Protein AF-0000000075947159 (afdb_homodimer)

Solvent-accessible surface area (backbone atoms only — not comparable to full-atom values): 53975 Å² total; per-residue (Å²): 140,86,88,67,84,92,82,91,88,86,94,86,89,64,84,73,87,67,88,76,86,70,82,74,76,78,74,78,72,77,77,72,77,66,76,78,73,76,63,80,34,76,29,69,32,70,60,81,75,77,79,78,68,81,75,80,71,87,70,80,75,82,71,74,78,73,67,73,75,80,67,85,79,64,81,79,73,76,77,74,75,71,73,78,68,73,74,69,78,72,72,75,72,84,66,76,71,55,74,65,56,55,44,50,49,50,48,51,49,48,50,51,53,48,30,43,35,58,30,13,78,25,42,65,22,63,48,79,30,49,56,48,14,36,27,48,26,49,50,52,53,50,50,47,45,70,59,48,62,81,62,78,64,87,40,46,69,52,65,68,45,50,50,50,52,52,56,52,47,50,58,64,52,48,38,55,78,57,22,34,38,77,42,87,34,79,41,71,41,94,83,68,49,72,42,83,37,79,38,77,41,64,31,65,68,56,63,57,46,49,61,53,49,53,49,50,51,51,52,50,52,49,57,32,51,66,38,72,85,61,80,52,50,72,43,63,64,83,65,76,52,82,73,40,61,64,49,50,49,42,49,63,55,38,41,34,37,85,54,40,70,84,50,58,42,66,42,58,44,83,84,24,61,53,70,68,58,49,53,52,49,50,51,51,33,51,52,29,47,50,47,20,53,51,25,43,50,51,25,51,53,47,56,68,69,47,65,78,45,65,70,58,66,69,66,51,63,96,42,34,52,74,42,49,31,68,70,56,38,52,56,61,65,43,90,59,92,70,48,52,66,63,53,54,65,69,65,65,71,85,43,68,66,53,47,43,52,48,47,39,21,37,53,52,19,30,54,41,22,48,52,50,24,54,50,30,67,63,51,69,57,72,74,64,26,54,62,24,42,56,48,19,51,47,24,47,48,47,25,51,52,38,50,50,34,48,52,52,50,46,66,74,38,74,82,55,69,80,39,64,66,54,47,41,24,53,69,68,38,42,28,36,56,57,24,49,51,33,40,54,23,46,52,49,22,50,51,23,48,50,52,31,53,52,48,49,49,45,51,50,49,28,54,52,42,59,72,105,149,98,91,89,85,81,87,90,91,84,90,79,93,80,89,87,84,78,92,85,87,76,85,73,76,77,75,79,70,82,72,75,77,69,76,77,73,77,66,80,36,77,33,72,33,69,57,82,75,78,80,79,70,79,74,78,70,86,67,80,75,81,71,75,76,74,65,74,76,80,64,84,80,66,83,80,74,77,78,74,73,71,73,78,69,72,73,67,77,70,72,75,71,84,65,77,72,53,74,65,56,55,45,51,48,50,47,51,50,48,49,51,53,51,30,44,36,57,31,12,78,25,43,66,21,65,50,80,32,50,55,47,16,36,26,49,25,49,50,52,53,50,50,47,44,70,59,49,61,81,63,78,62,87,41,46,70,54,66,70,47,49,50,49,52,52,54,52,46,51,58,65,53,48,39,54,78,59,23,34,39,78,43,86,34,78,41,72,41,93,85,69,50,71,41,82,37,79,38,78,42,65,30,65,70,56,64,58,47,48,61,52,49,51,49,49,51,51,51,52,52,50,58,32,51,66,37,71,85,61,80,52,51,71,43,63,64,83,64,73,50,83,73,41,61,64,46,51,50,42,50,62,56,39,39,35,39,85,58,40,70,85,49,59,42,65,43,59,46,82,83,24,60,53,69,68,58,48,52,51,49,51,50,52,32,51,52,29,46,53,47,20,52,51,25,44,51,53,26,52,52,47,56,68,69,47,64,78,44,65,70,58,64,70,66,50,61,96,43,35,51,74,42,50,30,68,70,56,39,51,57,62,65,43,87,59,91,70,47,54,65,60,51,54,65,69,64,67,70,85,42,68,66,52,48,44,52,50,46,40,22,38,53,52,17,31,53,41,22,48,53,50,23,54,50,31,69,64,52,70,58,72,74,63,25,54,62,23,42,58,47,19,50,47,23,48,49,46,24,52,53,37,50,50,33,46,53,52,48,46,66,76,39,74,80,55,66,79,40,65,65,56,45,41,25,53,70,68,38,46,27,37,58,58,25,48,51,35,39,53,23,47,54,48,22,51,51,24,47,50,53,31,52,53,46,49,50,43,52,50,48,29,54,53,42,59,72,105

Organism: Cocos nucifera (NCBI:txid13894)

Sequence (936 aa):
MDISLVCDENSEMNYPLSSEDQLERSNTDTGYSTPGGHSLDYSCTISEVSCYSEPSILDEPLALPFGLPISKLVGRASPVITKLRMKQHVDLLDEKLGNDDVANSELEMMKEKFSKLLLGEDMSGSGKGVCSAVAISNAITNLYATVFGRCHKLEPIPPEKKSMWRREMDCLLSVCDYIVEFFPSFQNLPDGTTLEVMASRPRLDIYINLPALEKLDAMLLEILDSFQNTEFWYVDDGKQSSIACTSRSFRQVIHRNDEKWWLPVPCVPVSGLPERSWKELKQKRECANQIHKAAMAINSAILAEMEVPESYLAALAKSGRASVGDSIYRHMSTSNKFSPDYLLDGLDITSEHEALEIADRVEAAIYVWQRKASMSNSKSSWDVVKDLMADGDKYHMLASRAESLLLCLKQRYPELSQTTLDTGKIQYNKDVGQAILESYSRVLEGLAFNIVAWIDDVLFVDGFVKRRMDISLVCDENSEMNYPLSSEDQLERSNTDTGYSTPGGHSLDYSCTISEVSCYSEPSILDEPLALPFGLPISKLVGRASPVITKLRMKQHVDLLDEKLGNDDVANSELEMMKEKFSKLLLGEDMSGSGKGVCSAVAISNAITNLYATVFGRCHKLEPIPPEKKSMWRREMDCLLSVCDYIVEFFPSFQNLPDGTTLEVMASRPRLDIYINLPALEKLDAMLLEILDSFQNTEFWYVDDGKQSSIACTSRSFRQVIHRNDEKWWLPVPCVPVSGLPERSWKELKQKRECANQIHKAAMAINSAILAEMEVPESYLAALAKSGRASVGDSIYRHMSTSNKFSPDYLLDGLDITSEHEALEIADRVEAAIYVWQRKASMSNSKSSWDVVKDLMADGDKYHMLASRAESLLLCLKQRYPELSQTTLDTGKIQYNKDVGQAILESYSRVLEGLAFNIVAWIDDVLFVDGFVKRR

Foldseek 3Di:
DDPDDDDDDDDDPPPPPDDDDDPPPPPPPPCPPPPPPLPQQQQQLPQPPDCPPDPPCPDDDPCPVPPPPPPPPPDPPPPPVPPPPPPPPPDDPVVPPDPVVVVVVLVVVLVVLVVCLVCQVPPVSPNPHAFNLLSLLVVLVVLLCVQCVPPQALAAGDPVSVVSNVSVLCSSCVVQVPAWDWDWDWDQDPVRDTDTDIDIDRDDLCVPQVVVLVVLVVLLNVLSHVCHDAQKDWDQQVPPDPVNVLQVVLCVSSSRDPSNSRGTAIDHDLQFDDPVRLVVLVVSLVVLVVSLVVLVVSLVVLLVVFDFDPVLVVPFDLALCVLQDDLVCCLQQDPDDRDLVVSVVVVPDDDLVSLQSNLQSLVSSLVNLVVLLVVLCPPPDDPSNVVSVVSSVSSVSSSVSSVVNNVVSCVVPVVRDDHPRSVNSQRPGNDNSSSSSNSSSVSSSVSSVSSSSNSVSSVVSSVVSNVD/DDDDDDDYDDDDDDDDDDDDDDPPPPPPCPCPPPPDPLPQQQQQLPFPPDCPPDPPPPPDDPPPVPVPPPPDPDDDDDCPVPPPPPPPPPDDPVVPPDPVVVVVVLVVVLVVLVVCLVCQVPPVSPNPHAFNLLSLLVVLVVLLCVQCVPPQALAAGDPVSVVSNVSVLCSSCVVQVPAWDWDWDWDQDPVRDTDTDIDIDRDDLCVPQVVVLVVLVVLLNVLSHVCHDAQKDWDQQVPPDPVNVLQVVLCVNSSRDPSPSRGTAIDHDLQFDPPVRLVVLVVSLVVLVVSLVVLVVSLVVLLVVFDFDPVLVVPFDLALCVLQDDLVCVLQQDPDDRDLVVSVVVVPQDDLVSLQSNLQSLVSNLVNLQVLLVVLCPPPDDPSNVVSVVSSVSSVSSSVSSVVNNVVSCVVPVVRDDHPRSVNSQRPGNDNSSSSSNSSSVSSSVSSVSSSSNSVSSVVNSVVSNVD

Nearest PDB structures (foldseek):
  2wbl-assembly1_B  TM=9.358E-01  e=1.150E-28  Arabidopsis thaliana
  2nty-assembly1_B  TM=9.091E-01  e=3.898E-29  Arabidopsis thaliana
  2wbl-assembly1_A  TM=9.259E-01  e=1.726E-28  Arabidopsis thaliana
  2nty-assembly1_A  TM=9.087E-01  e=8.369E-28  Arabidopsis thaliana
  2ntx-assembly1_A  TM=9.525E-01  e=5.057E-25  Arabidopsis thaliana

Radius of gyration: 38.76 Å; Cα contacts (8 Å, |Δi|>4): 944; chains: 2; bounding box: 112×112×111 Å

Secondary structure (DSSP, 8-state):
-------------------------------------------------------------------------------------------SGGGSS-HHHHHHHHHHHHHHHHHHHHHTT-TT-SS-S--HHHHHHHHHHHHHHHHHTT--SS-PPPHHHHHHHHHHHHHHHGGGGG-EEEEEEEEE-TTS-EEEEEEEEE-HHHHHHHHHHHHHHHHHHHHHHT-SS-S-EEE-TTS--TTHHHHHHHHHHTT--GGGTTS-EEE--TT---HHHHHHHHHHHHHHHHHHHHHHHHHHHHHHHSPPPHHHHHHS-S-HHHHH-HHHHHHHHSSS---HHHHHHHTT--SHHHHHHHHHHHHHHHHHHHHHHHHHHH---HHHHHHHHHHHHHHHHHHHHHHHHHHHHHHH-TTPPPPHHHHHHHHT---HHHHHHHHHHHHHHHHHHHHHHHHHHHHHHHHHHHH-/-------------------------------------------------------------------------------------------SGGGSS-HHHHHHHHHHHHHHHHHHHHHTT-TT-SS-S--HHHHHHHHHHHHHHHHHTT--SS-PPPHHHHHHHHHHHHHHHGGGGG-EEEEEEEEE-TTS-EEEEEEEEE-HHHHHHHHHHHHHHHHHHHHHHT-SS-S-EEE-TTS--TTHHHHHHHHHHTT--GGGTTS-EEE--TT---HHHHHHHHHHHHHHHHHHHHHHHHHHHHHHHSPPPHHHHHHS-S-HHHHH-HHHHHHHHSSS---HHHHHHHTT--SHHHHHHHHHHHHHHHHHHHHHHHHHHH---HHHHHHHHHHHHHHHHHHHHHHHHHHHHHHH-TTPPPPHHHHHHHHT---HHHHHHHHHHHHHHHHHHHHHHHHHHHHHHHHHHHH-

pLDDT: mean 72.02, std 29.4, range [15.7, 98.56]

Structure (mmCIF, N/CA/C/O backbone):
data_AF-0000000075947159-model_v1
#
loop_
_entity.id
_entity.type
_entity.pdbx_description
1 polymer 'Rop guanine nucleotide exchange factor 2'
#
loop_
_atom_site.group_PDB
_atom_site.id
_atom_site.type_symbol
_atom_site.label_atom_id
_atom_site.label_alt_id
_atom_site.label_comp_id
_atom_site.label_asym_id
_atom_site.label_entity_id
_atom_site.label_seq_id
_atom_site.pdbx_PDB_ins_code
_atom_site.Cartn_x
_atom_site.Cartn_y
_atom_site.Cartn_z
_atom_site.occupancy
_atom_site.B_iso_or_equiv
_atom_site.auth_seq_id
_atom_site.auth_comp_id
_atom_site.auth_asym_id
_atom_site.auth_atom_id
_atom_site.pdbx_PDB_model_num
ATOM 1 N N . MET A 1 1 ? 67.5 6.781 -67.312 1 17.86 1 MET A N 1
ATOM 2 C CA . MET A 1 1 ? 67.188 8.195 -67.438 1 17.86 1 MET A CA 1
ATOM 3 C C . MET A 1 1 ? 66.188 8.664 -66.375 1 17.86 1 MET A C 1
ATOM 5 O O . MET A 1 1 ? 65.5 7.852 -65.75 1 17.86 1 MET A O 1
ATOM 9 N N . ASP A 1 2 ? 65.75 9.969 -66.5 1 19.14 2 ASP A N 1
ATOM 10 C CA . ASP A 1 2 ? 65.25 11.164 -65.812 1 19.14 2 ASP A CA 1
ATOM 11 C C . ASP A 1 2 ? 63.906 10.914 -65.188 1 19.14 2 ASP A C 1
ATOM 13 O O . ASP A 1 2 ? 63.062 10.195 -65.75 1 19.14 2 ASP A O 1
ATOM 17 N N . ILE A 1 3 ? 63.75 11.281 -63.812 1 21.66 3 ILE A N 1
ATOM 18 C CA . ILE A 1 3 ? 63.062 11.477 -62.531 1 21.66 3 ILE A CA 1
ATOM 19 C C . ILE A 1 3 ? 61.812 12.305 -62.75 1 21.66 3 ILE A C 1
ATOM 21 O O . ILE A 1 3 ? 61.094 12.602 -61.781 1 21.66 3 ILE A O 1
ATOM 25 N N . SER A 1 4 ? 61.75 12.781 -63.906 1 16.45 4 SER A N 1
ATOM 26 C CA . SER A 1 4 ? 61.25 14.156 -63.875 1 16.45 4 SER A CA 1
ATOM 27 C C . SER A 1 4 ? 59.812 14.219 -63.312 1 16.45 4 SER A C 1
ATOM 29 O O . SER A 1 4 ? 59.531 15 -62.406 1 16.45 4 SER A O 1
ATOM 31 N N . LEU A 1 5 ? 58.844 14.422 -64.062 1 16.52 5 LEU A N 1
ATOM 32 C CA . LEU A 1 5 ? 58.219 15.727 -64.188 1 16.52 5 LEU A CA 1
ATOM 33 C C . LEU A 1 5 ? 57.031 15.867 -63.281 1 16.52 5 LEU A C 1
ATOM 35 O O . LEU A 1 5 ? 56.531 14.875 -62.75 1 16.52 5 LEU A O 1
ATOM 39 N N . VAL A 1 6 ? 55.781 16.281 -63.781 1 17.81 6 VAL A N 1
ATOM 40 C CA . VAL A 1 6 ? 55.188 17.609 -63.812 1 17.81 6 VAL A CA 1
ATOM 41 C C . VAL A 1 6 ? 54.062 17.703 -62.75 1 17.81 6 VAL A C 1
ATOM 43 O O . VAL A 1 6 ? 53.562 16.672 -62.281 1 17.81 6 VAL A O 1
ATOM 46 N N . CYS A 1 7 ? 53.094 18.75 -62.812 1 16.53 7 CYS A N 1
ATOM 47 C CA . CYS A 1 7 ? 52.625 20.031 -62.312 1 16.53 7 CYS A CA 1
ATOM 48 C C . CYS A 1 7 ? 51.281 19.891 -61.656 1 16.53 7 CYS A C 1
ATOM 50 O O . CYS A 1 7 ? 51.031 20.438 -60.562 1 16.53 7 CYS A O 1
ATOM 52 N N . ASP A 1 8 ? 50.094 19.594 -62.375 1 17.22 8 ASP A N 1
ATOM 53 C CA . ASP A 1 8 ? 49.156 20.688 -62.531 1 17.22 8 ASP A CA 1
ATOM 54 C C . ASP A 1 8 ? 48.219 20.797 -61.312 1 17.22 8 ASP A C 1
ATOM 56 O O . ASP A 1 8 ? 48.031 19.812 -60.594 1 17.22 8 ASP A O 1
ATOM 60 N N . GLU A 1 9 ? 47.188 21.812 -61.281 1 17.64 9 GLU A N 1
ATOM 61 C CA . GLU A 1 9 ? 46.594 23 -60.656 1 17.64 9 GLU A CA 1
ATOM 62 C C . GLU A 1 9 ? 45.406 22.625 -59.75 1 17.64 9 GLU A C 1
ATOM 64 O O . GLU A 1 9 ? 45.438 22.875 -58.562 1 17.64 9 GLU A O 1
ATOM 69 N N . ASN A 1 10 ? 44.094 23.203 -60.062 1 16.64 10 ASN A N 1
ATOM 70 C CA . ASN A 1 10 ? 43.344 24.312 -59.5 1 16.64 10 ASN A CA 1
ATOM 71 C C . ASN A 1 10 ? 42.188 23.828 -58.625 1 16.64 10 ASN A C 1
ATOM 73 O O . ASN A 1 10 ? 42.031 24.281 -57.469 1 16.64 10 ASN A O 1
ATOM 77 N N . SER A 1 11 ? 40.875 23.391 -59.188 1 17.88 11 SER A N 1
ATOM 78 C CA . SER A 1 11 ? 39.656 24.203 -59.219 1 17.88 11 SER A CA 1
ATOM 79 C C . SER A 1 11 ? 38.812 23.922 -57.969 1 17.88 11 SER A C 1
ATOM 81 O O . SER A 1 11 ? 38.969 22.891 -57.312 1 17.88 11 SER A O 1
ATOM 83 N N . GLU A 1 12 ? 37.438 24.531 -57.938 1 19.19 12 GLU A N 1
ATOM 84 C CA . GLU A 1 12 ? 36.438 25.422 -57.344 1 19.19 12 GLU A CA 1
ATOM 85 C C . GLU A 1 12 ? 35.406 24.656 -56.5 1 19.19 12 GLU A C 1
ATOM 87 O O . GLU A 1 12 ? 34.844 23.672 -56.969 1 19.19 12 GLU A O 1
ATOM 92 N N . MET A 1 13 ? 35.344 24.734 -55.094 1 20.48 13 MET A N 1
ATOM 93 C CA . MET A 1 13 ? 34.875 24.359 -53.781 1 20.48 13 MET A CA 1
ATOM 94 C C . MET A 1 13 ? 33.375 24.672 -53.625 1 20.48 13 MET A C 1
ATOM 96 O O . MET A 1 13 ? 32.812 24.547 -52.531 1 20.48 13 MET A O 1
ATOM 100 N N . ASN A 1 14 ? 32.656 25.266 -54.719 1 18.12 14 ASN A N 1
ATOM 101 C CA . ASN A 1 14 ? 31.641 26.281 -54.438 1 18.12 14 ASN A CA 1
ATOM 102 C C . ASN A 1 14 ? 30.344 25.656 -53.906 1 18.12 14 ASN A C 1
ATOM 104 O O . ASN A 1 14 ? 29.312 26.312 -53.844 1 18.12 14 ASN A O 1
ATOM 108 N N . TYR A 1 15 ? 30.125 24.359 -53.844 1 19.3 15 TYR A N 1
ATOM 109 C CA . TYR A 1 15 ? 28.688 24.156 -54.062 1 19.3 15 TYR A CA 1
ATOM 110 C C . TYR A 1 15 ? 27.875 24.844 -52.969 1 19.3 15 TYR A C 1
ATOM 112 O O . TYR A 1 15 ? 28.078 24.609 -51.781 1 19.3 15 TYR A O 1
ATOM 120 N N . PRO A 1 16 ? 27.281 26.016 -53.312 1 19.91 16 PRO A N 1
ATOM 121 C CA . PRO A 1 16 ? 26.5 27.031 -52.594 1 19.91 16 PRO A CA 1
ATOM 122 C C . PRO A 1 16 ? 25.219 26.484 -51.969 1 19.91 16 PRO A C 1
ATOM 124 O O . PRO A 1 16 ? 24.359 25.984 -52.719 1 19.91 16 PRO A O 1
ATOM 127 N N . 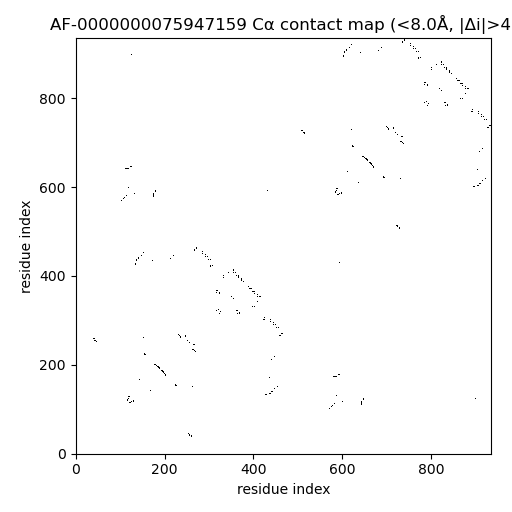LEU A 1 17 ? 25.312 25.75 -50.906 1 20.27 17 LEU A N 1
ATOM 128 C CA . LEU A 1 17 ? 24.219 25.109 -50.156 1 20.27 17 LEU A CA 1
ATOM 129 C C . LEU A 1 17 ? 23.094 26.094 -49.906 1 20.27 17 LEU A C 1
ATOM 131 O O . LEU A 1 17 ? 23.219 26.938 -49 1 20.27 17 LEU A O 1
ATOM 135 N N . SER A 1 18 ? 22.5 26.641 -50.906 1 16.52 18 SER A N 1
ATOM 136 C CA . SER A 1 18 ? 21.609 27.797 -50.969 1 16.52 18 SER A CA 1
ATOM 137 C C . SER A 1 18 ? 20.438 27.672 -50 1 16.52 18 SER A C 1
ATOM 139 O O . SER A 1 18 ? 20.141 28.594 -49.25 1 16.52 18 SER A O 1
ATOM 141 N N . SER A 1 19 ? 19.438 26.969 -50.438 1 18.06 19 SER A N 1
ATOM 142 C CA . SER A 1 19 ? 18.141 27.609 -50.688 1 18.06 19 SER A CA 1
ATOM 143 C C . SER A 1 19 ? 17.391 27.828 -49.375 1 18.06 19 SER A C 1
ATOM 145 O O . SER A 1 19 ? 17.547 27.062 -48.438 1 18.06 19 SER A O 1
ATOM 147 N N . GLU A 1 20 ? 16.453 28.891 -49.281 1 17.84 20 GLU A N 1
ATOM 148 C CA . GLU A 1 20 ? 15.805 30 -48.594 1 17.84 20 GLU A CA 1
ATOM 149 C C . GLU A 1 20 ? 14.617 29.516 -47.75 1 17.84 20 GLU A C 1
ATOM 151 O O . GLU A 1 20 ? 14.273 30.141 -46.75 1 17.84 20 GLU A O 1
ATOM 156 N N . ASP A 1 21 ? 13.75 28.641 -48.281 1 18.5 21 ASP A N 1
ATOM 157 C CA . ASP A 1 21 ? 12.344 29.047 -48.219 1 18.5 21 ASP A CA 1
ATOM 158 C C . ASP A 1 21 ? 11.859 29.016 -46.75 1 18.5 21 ASP A C 1
ATOM 160 O O . ASP A 1 21 ? 12.258 28.156 -45.969 1 18.5 21 ASP A O 1
ATOM 164 N N . GLN A 1 22 ? 11.094 30.047 -46.219 1 18.7 22 GLN A N 1
ATOM 165 C CA . GLN A 1 22 ? 10.586 30.891 -45.156 1 18.7 22 GLN A CA 1
ATOM 166 C C . GLN A 1 22 ? 9.492 30.156 -44.375 1 18.7 22 GLN A C 1
ATOM 168 O O . GLN A 1 22 ? 8.836 30.766 -43.5 1 18.7 22 GLN A O 1
ATOM 173 N N . LEU A 1 23 ? 9.094 28.938 -44.781 1 17.73 23 LEU A N 1
ATOM 174 C CA . LEU A 1 23 ? 7.699 28.703 -44.406 1 17.73 23 LEU A CA 1
ATOM 175 C C . LEU A 1 23 ? 7.461 28.953 -42.938 1 17.73 23 LEU A C 1
ATOM 177 O O . LEU A 1 23 ? 8.195 28.438 -42.094 1 17.73 23 LEU A O 1
ATOM 181 N N . GLU A 1 24 ? 6.664 29.953 -42.562 1 17.95 24 GLU A N 1
ATOM 182 C CA . GLU A 1 24 ? 6.113 30.719 -41.469 1 17.95 24 GLU A CA 1
ATOM 183 C C . GLU A 1 24 ? 5.379 29.812 -40.469 1 17.95 24 GLU A C 1
ATOM 185 O O . GLU A 1 24 ? 4.285 29.328 -40.75 1 17.95 24 GLU A O 1
ATOM 190 N N . ARG A 1 25 ? 5.898 28.75 -40.031 1 17.48 25 ARG A N 1
ATOM 191 C CA . ARG A 1 25 ? 5.16 27.797 -39.219 1 17.48 25 ARG A CA 1
ATOM 192 C C . ARG A 1 25 ? 4.512 28.484 -38.031 1 17.48 25 ARG A C 1
ATOM 194 O O . ARG A 1 25 ? 5.207 29.031 -37.156 1 17.48 25 ARG A O 1
ATOM 201 N N . SER A 1 26 ? 3.324 28.984 -38.25 1 17.83 26 SER A N 1
ATOM 202 C CA . SER A 1 26 ? 2.449 29.75 -37.344 1 17.83 26 SER A CA 1
ATOM 203 C C . SER A 1 26 ? 2.277 29.031 -36.031 1 17.83 26 SER A C 1
ATOM 205 O O . SER A 1 26 ? 1.959 27.844 -35.969 1 17.83 26 SER A O 1
ATOM 207 N N . ASN A 1 27 ? 3.016 29.406 -35 1 18.22 27 ASN A N 1
ATOM 208 C CA . ASN A 1 27 ? 3.248 29.109 -33.594 1 18.22 27 ASN A CA 1
ATOM 209 C C . ASN A 1 27 ? 1.952 29.172 -32.781 1 18.22 27 ASN A C 1
ATOM 211 O O . ASN A 1 27 ? 1.788 30.031 -31.906 1 18.22 27 ASN A O 1
ATOM 215 N N . THR A 1 28 ? 0.863 28.625 -33.406 1 18.84 28 THR A N 1
ATOM 216 C CA . THR A 1 28 ? -0.414 28.953 -32.781 1 18.84 28 THR A CA 1
ATOM 217 C C . THR A 1 28 ? -0.36 28.672 -31.281 1 18.84 28 THR A C 1
ATOM 219 O O . THR A 1 28 ? 0.073 27.594 -30.859 1 18.84 28 THR A O 1
ATOM 222 N N . ASP A 1 29 ? -0.459 29.688 -30.422 1 19.17 29 ASP A N 1
ATOM 223 C CA . ASP A 1 29 ? -0.35 30.109 -29.031 1 19.17 29 ASP A CA 1
ATOM 224 C C . ASP A 1 29 ? -1.381 29.406 -28.156 1 19.17 29 ASP A C 1
ATOM 226 O O . ASP A 1 29 ? -2.531 29.844 -28.062 1 19.17 29 ASP A O 1
ATOM 230 N N . THR A 1 30 ? -1.691 28.188 -28.453 1 20.95 30 THR A N 1
ATOM 231 C CA . THR A 1 30 ? -2.898 27.703 -27.781 1 20.95 30 THR A CA 1
ATOM 232 C C . THR A 1 30 ? -2.828 27.984 -26.281 1 20.95 30 THR A C 1
ATOM 234 O O . THR A 1 30 ? -1.857 27.609 -25.609 1 20.95 30 THR A O 1
ATOM 237 N N . GLY A 1 31 ? -3.518 29 -25.766 1 18.72 31 GLY A N 1
ATOM 238 C CA . GLY A 1 31 ? -3.723 29.719 -24.516 1 18.72 31 GLY A CA 1
ATOM 239 C C . GLY A 1 31 ? -4.07 28.812 -23.359 1 18.72 31 GLY A C 1
ATOM 240 O O . GLY A 1 31 ? -5.156 28.219 -23.328 1 18.72 31 GLY A O 1
ATOM 241 N N . TYR A 1 32 ? -3.275 27.906 -23.016 1 18.89 32 TYR A N 1
ATOM 242 C CA . TYR A 1 32 ? -3.494 26.984 -21.906 1 18.89 32 TYR A CA 1
ATOM 243 C C . TYR A 1 32 ? -3.869 27.734 -20.641 1 18.89 32 TYR A C 1
ATOM 245 O O . TYR A 1 32 ? -3.096 28.562 -20.141 1 18.89 32 TYR A O 1
ATOM 253 N N . SER A 1 33 ? -5.125 28.141 -20.594 1 18.23 33 SER A N 1
ATOM 254 C CA . SER A 1 33 ? -5.633 28.906 -19.469 1 18.23 33 SER A CA 1
ATOM 255 C C . SER A 1 33 ? -5.246 28.281 -18.141 1 18.23 33 SER A C 1
ATOM 257 O O . SER A 1 33 ? -5.477 27.078 -17.922 1 18.23 33 SER A O 1
ATOM 259 N N . THR A 1 34 ? -4.16 28.625 -17.641 1 19.31 34 THR A N 1
ATOM 260 C CA . THR A 1 34 ? -3.543 28.297 -16.359 1 19.31 34 THR A CA 1
ATOM 261 C C . THR A 1 34 ? -4.516 28.562 -15.219 1 19.31 34 THR A C 1
ATOM 263 O O . THR A 1 34 ? -4.98 29.688 -15.031 1 19.31 34 THR A O 1
ATOM 266 N N . PRO A 1 35 ? -5.469 27.656 -15.023 1 20.09 35 PRO A N 1
ATOM 267 C CA . PRO A 1 35 ? -6.414 28.078 -13.984 1 20.09 35 PRO A CA 1
ATOM 268 C C . PRO A 1 35 ? -5.715 28.656 -12.75 1 20.09 35 PRO A C 1
ATOM 270 O O . PRO A 1 35 ? -4.562 28.312 -12.477 1 20.09 35 PRO A O 1
ATOM 273 N N . GLY A 1 36 ? -6.012 29.906 -12.484 1 18.78 36 GLY A N 1
ATOM 274 C CA . GLY A 1 36 ? -5.578 30.797 -11.43 1 18.78 36 GLY A CA 1
ATOM 275 C C . GLY A 1 36 ? -5.574 30.156 -10.055 1 18.78 36 GLY A C 1
ATOM 276 O O . GLY A 1 36 ? -6.512 29.453 -9.695 1 18.78 36 GLY A O 1
ATOM 277 N N . GLY A 1 37 ? -4.477 29.578 -9.711 1 19.14 37 GLY A N 1
ATOM 278 C CA . GLY A 1 37 ? -4.102 29.062 -8.414 1 19.14 37 GLY A CA 1
ATOM 279 C C . GLY A 1 37 ? -4.465 29.984 -7.27 1 19.14 37 GLY A C 1
ATOM 280 O O . GLY A 1 37 ? -3.91 31.078 -7.145 1 19.14 37 GLY A O 1
ATOM 281 N N . HIS A 1 38 ? -5.805 30.203 -7.09 1 21.56 38 HIS A N 1
ATOM 282 C CA . HIS A 1 38 ? -6.125 31.062 -5.965 1 21.56 38 HIS A CA 1
ATOM 283 C C . HIS A 1 38 ? -5.309 30.703 -4.73 1 21.56 38 HIS A C 1
ATOM 285 O O . HIS A 1 38 ? -5.301 29.531 -4.309 1 21.56 38 HIS A O 1
ATOM 291 N N . SER A 1 39 ? -4.164 31.203 -4.633 1 21.23 39 SER A N 1
ATOM 292 C CA . SER A 1 39 ? -3.234 31.234 -3.51 1 21.23 39 SER A CA 1
ATOM 293 C C . SER A 1 39 ? -3.949 31.578 -2.209 1 21.23 39 SER A C 1
ATOM 295 O O . SER A 1 39 ? -4.66 32.594 -2.133 1 21.23 39 SER A O 1
ATOM 297 N N . LEU A 1 40 ? -4.523 30.562 -1.563 1 19.8 40 LEU A N 1
ATOM 298 C CA . LEU A 1 40 ? -5.129 30.828 -0.263 1 19.8 40 LEU A CA 1
ATOM 299 C C . LEU A 1 40 ? -4.211 31.703 0.592 1 19.8 40 LEU A C 1
ATOM 301 O O . LEU A 1 40 ? -3.094 31.297 0.922 1 19.8 40 LEU A O 1
ATOM 305 N N . ASP A 1 41 ? -4.145 32.906 0.283 1 20.55 41 ASP A N 1
ATOM 306 C CA . ASP A 1 41 ? -3.422 33.969 0.988 1 20.55 41 ASP A CA 1
ATOM 307 C C . ASP A 1 41 ? -3.736 33.938 2.482 1 20.55 41 ASP A C 1
ATOM 309 O O . ASP A 1 41 ? -4.883 34.156 2.883 1 20.55 41 ASP A O 1
ATOM 313 N N . TYR A 1 42 ? -3.23 33 3.197 1 18.61 42 TYR A N 1
ATOM 314 C CA . TYR A 1 42 ? -3.359 33.031 4.648 1 18.61 42 TYR A CA 1
ATOM 315 C C . TYR A 1 42 ? -2.836 34.344 5.219 1 18.61 42 TYR A C 1
ATOM 317 O O . TYR A 1 42 ? -1.625 34.562 5.25 1 18.61 42 TYR A O 1
ATOM 325 N N . SER A 1 43 ? -3.422 35.375 4.863 1 19.78 43 SER A N 1
ATOM 326 C CA . SER A 1 43 ? -3.01 36.688 5.348 1 19.78 43 SER A CA 1
ATOM 327 C C . SER A 1 43 ? -3.066 36.75 6.871 1 19.78 43 SER A C 1
ATOM 329 O O . SER A 1 43 ? -4.141 36.625 7.465 1 19.78 43 SER A O 1
ATOM 331 N N . CYS A 1 44 ? -2.131 36.188 7.578 1 18.53 44 CYS A N 1
ATOM 332 C CA . CYS A 1 44 ? -2.078 36.344 9.023 1 18.53 44 CYS A CA 1
ATOM 333 C C . CYS A 1 44 ? -1.886 37.812 9.398 1 18.53 44 CYS A C 1
ATOM 335 O O . CYS A 1 44 ? -0.917 38.469 8.977 1 18.53 44 CYS A O 1
ATOM 337 N N . THR A 1 45 ? -2.881 38.5 9.406 1 18.95 45 THR A N 1
ATOM 338 C CA . THR A 1 45 ? -2.881 39.875 9.875 1 18.95 45 THR A CA 1
ATOM 339 C C . THR A 1 45 ? -2.264 39.969 11.266 1 18.95 45 THR A C 1
ATOM 341 O O . THR A 1 45 ? -2.695 39.281 12.195 1 18.95 45 THR A O 1
ATOM 344 N N . ILE A 1 46 ? -0.985 40.125 11.359 1 18.89 46 ILE A N 1
ATOM 345 C CA . ILE A 1 46 ? -0.184 40.281 12.57 1 18.89 46 ILE A CA 1
ATOM 346 C C . ILE A 1 46 ? -0.629 41.562 13.312 1 18.89 46 ILE A C 1
ATOM 348 O O . ILE A 1 46 ? -0.484 42.656 12.812 1 18.89 46 ILE A O 1
ATOM 352 N N . SER A 1 47 ? -1.796 41.5 13.922 1 18.52 47 SER A N 1
ATOM 353 C CA . SER A 1 47 ? -2.168 42.656 14.75 1 18.52 47 SER A CA 1
ATOM 354 C C . SER A 1 47 ? -1.075 42.969 15.766 1 18.52 47 SER A C 1
ATOM 356 O O . SER A 1 47 ? -0.371 42.094 16.234 1 18.52 47 SER A O 1
ATOM 358 N N . GLU A 1 48 ? -0.586 44.125 15.797 1 19.67 48 GLU A N 1
ATOM 359 C CA . GLU A 1 48 ? 0.398 44.844 16.609 1 19.67 48 GLU A CA 1
ATOM 360 C C . GLU A 1 48 ? 0.014 44.812 18.094 1 19.67 48 GLU A C 1
ATOM 362 O O . GLU A 1 48 ? -0.934 45.469 18.5 1 19.67 48 GLU A O 1
ATOM 367 N N . VAL A 1 49 ? -0.279 43.594 18.703 1 19.2 49 VAL A N 1
ATOM 368 C CA . VAL A 1 49 ? -0.653 43.688 20.109 1 19.2 49 VAL A CA 1
ATOM 369 C C . VAL A 1 49 ? 0.45 44.406 20.906 1 19.2 49 VAL A C 1
ATOM 371 O O . VAL A 1 49 ? 1.638 44.156 20.656 1 19.2 49 VAL A O 1
ATOM 374 N N . SER A 1 50 ? 0.159 45.5 21.484 1 19.36 50 SER A N 1
ATOM 375 C CA . SER A 1 50 ? 0.823 46.375 22.438 1 19.36 50 SER A CA 1
ATOM 376 C C . SER A 1 50 ? 1.345 45.594 23.641 1 19.36 50 SER A C 1
ATOM 378 O O . SER A 1 50 ? 0.661 44.719 24.156 1 19.36 50 SER A O 1
ATOM 380 N N . CYS A 1 51 ? 2.676 45.5 23.797 1 18.56 51 CYS A N 1
ATOM 381 C CA . CYS A 1 51 ? 3.592 44.812 24.719 1 18.56 51 CYS A CA 1
ATOM 382 C C . CYS A 1 51 ? 3.336 45.25 26.156 1 18.56 51 CYS A C 1
ATOM 384 O O . CYS A 1 51 ? 3.98 46.188 26.641 1 18.56 51 CYS A O 1
ATOM 386 N N . TYR A 1 52 ? 2.129 45.625 26.672 1 18.77 52 TYR A N 1
ATOM 387 C CA . TYR A 1 52 ? 2.266 46.125 28.031 1 18.77 52 TYR A CA 1
ATOM 388 C C . TYR A 1 52 ? 2.773 45.031 28.969 1 18.77 52 TYR A C 1
ATOM 390 O O . TYR A 1 52 ? 2.248 43.906 28.969 1 18.77 52 TYR A O 1
ATOM 398 N N . SER A 1 53 ? 4.051 45.031 29.391 1 18.69 53 SER A N 1
ATOM 399 C CA . SER A 1 53 ? 4.98 44.219 30.156 1 18.69 53 SER A CA 1
ATOM 400 C C . SER A 1 53 ? 4.473 44 31.578 1 18.69 53 SER A C 1
ATOM 402 O O . SER A 1 53 ? 5.172 43.438 32.406 1 18.69 53 SER A O 1
ATOM 404 N N . GLU A 1 54 ? 3.229 44.125 32.031 1 20.02 54 GLU A N 1
ATOM 405 C CA . GLU A 1 54 ? 3.34 44.125 33.5 1 20.02 54 GLU A CA 1
ATOM 406 C C . GLU A 1 54 ? 3.857 42.812 34.031 1 20.02 54 GLU A C 1
ATOM 408 O O . GLU A 1 54 ? 3.545 41.75 33.469 1 20.02 54 GLU A O 1
ATOM 413 N N . PRO A 1 55 ? 4.918 42.688 35 1 21.52 55 PRO A N 1
ATOM 414 C CA . PRO A 1 55 ? 5.766 41.656 35.594 1 21.52 55 PRO A CA 1
ATOM 415 C C . PRO A 1 55 ? 4.969 40.625 36.375 1 21.52 55 PRO A C 1
ATOM 417 O O . PRO A 1 55 ? 5.547 39.719 36.969 1 21.52 55 PRO A O 1
ATOM 420 N N . SER A 1 56 ? 3.666 40.375 36.156 1 19.25 56 SER A N 1
ATOM 421 C CA . SER A 1 56 ? 3.104 39.75 37.375 1 19.25 56 SER A CA 1
ATOM 422 C C . SER A 1 56 ? 3.834 38.469 37.719 1 19.25 56 SER A C 1
ATOM 424 O O . SER A 1 56 ? 4.184 37.688 36.844 1 19.25 56 SER A O 1
ATOM 426 N N . ILE A 1 57 ? 4.402 38.281 38.938 1 20.56 57 ILE A N 1
ATOM 427 C CA . ILE A 1 57 ? 5.215 37.438 39.812 1 20.56 57 ILE A CA 1
ATOM 428 C C . ILE A 1 57 ? 4.543 36.062 40 1 20.56 57 ILE A C 1
ATOM 430 O O . ILE A 1 57 ? 5.016 35.25 40.781 1 20.56 57 ILE A O 1
ATOM 434 N N . LEU A 1 58 ? 3.514 35.656 39.25 1 19.72 58 LEU A N 1
ATOM 435 C CA . LEU A 1 58 ? 2.855 34.5 39.906 1 19.72 58 LEU A CA 1
ATOM 436 C C . LEU A 1 58 ? 3.814 33.344 40.031 1 19.72 58 LEU A C 1
ATOM 438 O O . LEU A 1 58 ? 4.363 32.844 39.062 1 19.72 58 LEU A O 1
ATOM 442 N N . ASP A 1 59 ? 4.496 33.094 41.219 1 20.52 59 ASP A N 1
ATOM 443 C CA . ASP A 1 59 ? 5.453 32.156 41.812 1 20.52 59 ASP A CA 1
ATOM 444 C C . ASP A 1 59 ? 5.02 30.703 41.625 1 20.52 59 ASP A C 1
ATOM 446 O O . ASP A 1 59 ? 5.859 29.812 41.531 1 20.52 59 ASP A O 1
ATOM 450 N N . GLU A 1 60 ? 3.754 30.328 42.031 1 22.05 60 GLU A N 1
ATOM 451 C CA . GLU A 1 60 ? 3.641 29.094 42.781 1 22.05 60 GLU A CA 1
ATOM 452 C C . GLU A 1 60 ? 3.928 27.875 41.906 1 22.05 60 GLU A C 1
ATOM 454 O O . GLU A 1 60 ? 3.508 27.828 40.75 1 22.05 60 GLU A O 1
ATOM 459 N N . PRO A 1 61 ? 4.91 27 42.344 1 23.09 61 PRO A N 1
ATOM 460 C CA . PRO A 1 61 ? 5.512 25.812 41.719 1 23.09 61 PRO A CA 1
ATOM 461 C C . PRO A 1 61 ? 4.48 24.75 41.375 1 23.09 61 PRO A C 1
ATOM 463 O O . PRO A 1 61 ? 3.668 24.375 42.219 1 23.09 61 PRO A O 1
ATOM 466 N N . LEU A 1 62 ? 3.65 24.859 40.375 1 20.09 62 LEU A N 1
ATOM 467 C CA . LEU A 1 62 ? 2.682 23.797 40.125 1 20.09 62 LEU A CA 1
ATOM 468 C C . LEU A 1 62 ? 3.357 22.422 40.156 1 20.09 62 LEU A C 1
ATOM 470 O O . LEU A 1 62 ? 4.133 22.094 39.25 1 20.09 62 LEU A O 1
ATOM 474 N N . ALA A 1 63 ? 3.768 21.891 41.344 1 19.91 63 ALA A N 1
ATOM 475 C CA . ALA A 1 63 ? 4.371 20.609 41.719 1 19.91 63 ALA A CA 1
ATOM 476 C C . ALA A 1 63 ? 3.594 19.438 41.125 1 19.91 63 ALA A C 1
ATOM 478 O O . ALA A 1 63 ? 2.479 19.141 41.562 1 19.91 63 ALA A O 1
ATOM 479 N N . LEU A 1 64 ? 3.449 19.297 39.969 1 19.86 64 LEU A N 1
ATOM 480 C CA . LEU A 1 64 ? 2.73 18.109 39.531 1 19.86 64 LEU A CA 1
ATOM 481 C C . LEU A 1 64 ? 3.344 16.844 40.094 1 19.86 64 LEU A C 1
ATOM 483 O O . LEU A 1 64 ? 4.535 16.578 39.938 1 19.86 64 LEU A O 1
ATOM 487 N N . PRO A 1 65 ? 2.988 16.438 41.406 1 24.06 65 PRO A N 1
ATOM 488 C CA . PRO A 1 65 ? 3.5 15.305 42.156 1 24.06 65 PRO A CA 1
ATOM 489 C C . PRO A 1 65 ? 3.471 14 41.375 1 24.06 65 PRO A C 1
ATOM 491 O O . PRO A 1 65 ? 2.395 13.5 41.031 1 24.06 65 PRO A O 1
ATOM 494 N N . PHE A 1 66 ? 4.211 13.836 40.469 1 22.02 66 PHE A N 1
ATOM 495 C CA . PHE A 1 66 ? 4.25 12.625 39.656 1 22.02 66 PHE A CA 1
ATOM 496 C C . PHE A 1 66 ? 4.699 11.43 40.469 1 22.02 66 PHE A C 1
ATOM 498 O O . PHE A 1 66 ? 5.152 10.422 39.906 1 22.02 66 PHE A O 1
ATOM 505 N N . GLY A 1 67 ? 4.719 11.531 41.844 1 22.45 67 GLY A N 1
ATOM 506 C CA . GLY A 1 67 ? 5.402 10.469 42.562 1 22.45 67 GLY A CA 1
ATOM 507 C C . GLY A 1 67 ? 4.727 9.117 42.406 1 22.45 67 GLY A C 1
ATOM 508 O O . GLY A 1 67 ? 4.941 8.219 43.219 1 22.45 67 GLY A O 1
ATOM 509 N N . LEU A 1 68 ? 3.719 8.93 41.688 1 20.67 68 LEU A N 1
ATOM 510 C CA . LEU A 1 68 ? 3.023 7.699 42.031 1 20.67 68 LEU A CA 1
ATOM 511 C C . LEU A 1 68 ? 3.967 6.504 41.969 1 20.67 68 LEU A C 1
ATOM 513 O O . LEU A 1 68 ? 4.777 6.398 41.031 1 20.67 68 LEU A O 1
ATOM 517 N N . PRO A 1 69 ? 4.277 5.914 43.062 1 22.53 69 PRO A N 1
ATOM 518 C CA . PRO A 1 69 ? 5.121 4.73 43.25 1 22.53 69 PRO A CA 1
ATOM 519 C C . PRO A 1 69 ? 4.746 3.59 42.312 1 22.53 69 PRO A C 1
ATOM 521 O O . PRO A 1 69 ? 3.574 3.43 41.969 1 22.53 69 PRO A O 1
ATOM 524 N N . ILE A 1 70 ? 5.543 3.293 41.406 1 21.22 70 ILE A N 1
ATOM 525 C CA . ILE A 1 70 ? 5.57 2.195 40.438 1 21.22 70 ILE A CA 1
ATOM 526 C C . ILE A 1 70 ? 5.484 0.861 41.188 1 21.22 70 ILE A C 1
ATOM 528 O O . ILE A 1 70 ? 6.484 0.368 41.688 1 21.22 70 ILE A O 1
ATOM 532 N N . SER A 1 71 ? 4.652 0.823 42.219 1 20.66 71 SER A N 1
ATOM 533 C CA . SER A 1 71 ? 4.645 -0.491 42.844 1 20.66 71 SER A CA 1
ATOM 534 C C . SER A 1 71 ? 4.668 -1.607 41.812 1 20.66 71 SER A C 1
ATOM 536 O O . SER A 1 71 ? 4.359 -1.379 40.625 1 20.66 71 SER A O 1
ATOM 538 N N . LYS A 1 72 ? 4.961 -2.916 42.406 1 23.34 72 LYS A N 1
ATOM 539 C CA . LYS A 1 72 ? 5.355 -4.254 41.969 1 23.34 72 LYS A CA 1
ATOM 540 C C . LYS A 1 72 ? 4.293 -4.871 41.062 1 23.34 72 LYS A C 1
ATOM 542 O O . LYS A 1 72 ? 3.303 -5.422 41.531 1 23.34 72 LYS A O 1
ATOM 547 N N . LEU A 1 73 ? 3.885 -4.207 40.125 1 19.73 73 LEU A N 1
ATOM 548 C CA . LEU A 1 73 ? 2.801 -4.668 39.281 1 19.73 73 LEU A CA 1
ATOM 549 C C . LEU A 1 73 ? 3.109 -6.047 38.688 1 19.73 73 LEU A C 1
ATOM 551 O O . LEU A 1 73 ? 3.844 -6.168 37.719 1 19.73 73 LEU A O 1
ATOM 555 N N . VAL A 1 74 ? 3.463 -6.957 39.562 1 21.97 74 VAL A N 1
ATOM 556 C CA . VAL A 1 74 ? 3.803 -8.328 39.188 1 21.97 74 VAL A CA 1
ATOM 557 C C . VAL A 1 74 ? 2.693 -8.93 38.344 1 21.97 74 VAL A C 1
ATOM 559 O O . VAL A 1 74 ? 2.967 -9.609 37.344 1 21.97 74 VAL A O 1
ATOM 562 N N . GLY A 1 75 ? 1.502 -9.031 38.906 1 20.12 75 GLY A N 1
ATOM 563 C CA . GLY A 1 75 ? 0.715 -10.211 38.594 1 20.12 75 GLY A CA 1
ATOM 564 C C . GLY A 1 75 ? 0.266 -1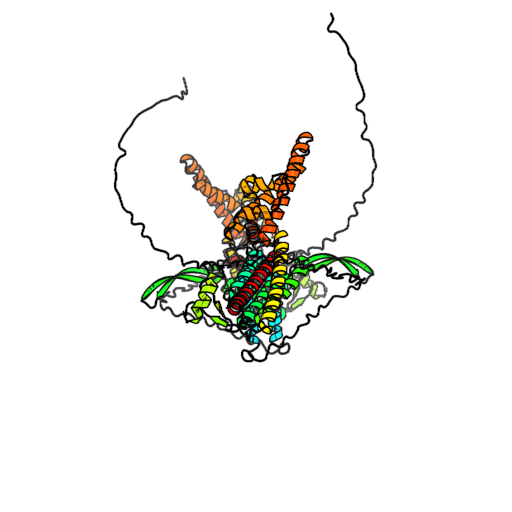0.25 37.125 1 20.12 75 GLY A C 1
ATOM 565 O O . GLY A 1 75 ? 0.164 -9.211 36.5 1 20.12 75 GLY A O 1
ATOM 566 N N . ARG A 1 76 ? 0.336 -11.453 36.312 1 22.94 76 ARG A N 1
ATOM 567 C CA . ARG A 1 76 ? 0.32 -11.938 34.938 1 22.94 76 ARG A CA 1
ATOM 568 C C . ARG A 1 76 ? -1.012 -11.625 34.281 1 22.94 76 ARG A C 1
ATOM 570 O O . ARG A 1 76 ? -1.244 -12.023 33.125 1 22.94 76 ARG A O 1
ATOM 577 N N . ALA A 1 77 ? -2.033 -11.078 35 1 20.09 77 ALA A N 1
ATOM 578 C CA . ALA A 1 77 ? -3.322 -11.398 34.406 1 20.09 77 ALA A CA 1
ATOM 579 C C . ALA A 1 77 ? -3.467 -10.75 33.031 1 20.09 77 ALA A C 1
ATOM 581 O O . ALA A 1 77 ? -2.904 -9.68 32.781 1 20.09 77 ALA A O 1
ATOM 582 N N . SER A 1 78 ? -3.809 -11.523 32 1 22.34 78 SER A N 1
ATOM 583 C CA . SER A 1 78 ? -4.008 -11.367 30.578 1 22.34 78 SER A CA 1
ATOM 584 C C . SER A 1 78 ? -4.945 -10.203 30.266 1 22.34 78 SER A C 1
ATOM 586 O O . SER A 1 78 ? -6.102 -10.203 30.688 1 22.34 78 SER A O 1
ATOM 588 N N . PRO A 1 79 ? -4.578 -8.938 30.516 1 23.81 79 PRO A N 1
ATOM 589 C CA . PRO A 1 79 ? -5.574 -7.863 30.469 1 23.81 79 PRO A CA 1
ATOM 590 C C . PRO A 1 79 ? -6.43 -7.902 29.203 1 23.81 79 PRO A C 1
ATOM 592 O O . PRO A 1 79 ? -5.895 -7.918 28.094 1 23.81 79 PRO A O 1
ATOM 595 N N . VAL A 1 80 ? -7.492 -8.688 29.203 1 24.83 80 VAL A N 1
ATOM 596 C CA . VAL A 1 80 ? -8.664 -8.633 28.328 1 24.83 80 VAL A CA 1
ATOM 597 C C . VAL A 1 80 ? -9.125 -7.191 28.172 1 24.83 80 VAL A C 1
ATOM 599 O O . VAL A 1 80 ? -9.664 -6.602 29.109 1 24.83 80 VAL A O 1
ATOM 602 N N . ILE A 1 81 ? -8.273 -6.324 27.828 1 22.34 81 ILE A N 1
ATOM 603 C CA . ILE A 1 81 ? -8.742 -4.953 27.672 1 22.34 81 ILE A CA 1
ATOM 604 C C . ILE A 1 81 ? -10.062 -4.941 26.906 1 22.34 81 ILE A C 1
ATOM 606 O O . ILE A 1 81 ? -10.094 -5.301 25.719 1 22.34 81 ILE A O 1
ATOM 610 N N . THR A 1 82 ? -11.125 -5.184 27.609 1 22.36 82 THR A N 1
ATOM 611 C CA . THR A 1 82 ? -12.5 -4.926 27.219 1 22.36 82 THR A CA 1
ATOM 612 C C . THR A 1 82 ? -12.648 -3.516 26.656 1 22.36 82 THR A C 1
ATOM 614 O O . THR A 1 82 ? -12.336 -2.535 27.328 1 22.36 82 THR A O 1
ATOM 617 N N . LYS A 1 83 ? -12.344 -3.297 25.469 1 23.39 83 LYS A N 1
ATOM 618 C CA . LYS A 1 83 ? -12.703 -2.074 24.766 1 23.39 83 LYS A CA 1
ATOM 619 C C . LYS A 1 83 ? -14.031 -1.512 25.266 1 23.39 83 LYS A C 1
ATOM 621 O O . LYS A 1 83 ? -15.055 -2.191 25.203 1 23.39 83 LYS A O 1
ATOM 626 N N . LEU A 1 84 ? -13.969 -0.81 26.281 1 21.38 84 LEU A N 1
ATOM 627 C CA . LEU A 1 84 ? -15.102 0.009 26.703 1 21.38 84 LEU A CA 1
ATOM 628 C C . LEU A 1 84 ? -15.734 0.715 25.516 1 21.38 84 LEU A C 1
ATOM 630 O O . LEU A 1 84 ? -15.133 1.62 24.938 1 21.38 84 LEU A O 1
ATOM 634 N N . ARG A 1 85 ? -16.391 0.006 24.734 1 22.83 85 ARG A N 1
ATOM 635 C CA . ARG A 1 85 ? -17.344 0.414 23.703 1 22.83 85 ARG A CA 1
ATOM 636 C C . ARG A 1 85 ? -18.25 1.525 24.203 1 22.83 85 ARG A C 1
ATOM 638 O O . ARG A 1 85 ? -19.109 1.294 25.062 1 22.83 85 ARG A O 1
ATOM 645 N N . MET A 1 86 ? -17.688 2.613 24.578 1 21.47 86 MET A N 1
ATOM 646 C CA . MET A 1 86 ? -18.734 3.623 24.75 1 21.47 86 MET A CA 1
ATOM 647 C C . MET A 1 86 ? -19.719 3.582 23.594 1 21.47 86 MET A C 1
ATOM 649 O O . MET A 1 86 ? -19.344 3.785 22.438 1 21.47 86 MET A O 1
ATOM 653 N N . LYS A 1 87 ? -20.719 2.9 23.703 1 25.92 87 LYS A N 1
ATOM 654 C CA . LYS A 1 87 ? -21.984 2.9 22.953 1 25.92 87 LYS A CA 1
ATOM 655 C C . LYS A 1 87 ? -22.5 4.32 22.734 1 25.92 87 LYS A C 1
ATOM 657 O O . LYS A 1 87 ? -23.062 4.926 23.656 1 25.92 87 LYS A O 1
ATOM 662 N N . GLN A 1 88 ? -21.656 5.266 22.234 1 23.38 88 GLN A N 1
ATOM 663 C CA . GLN A 1 88 ? -22.359 6.523 21.984 1 23.38 88 GLN A CA 1
ATOM 664 C C . GLN A 1 88 ? -23.719 6.277 21.344 1 23.38 88 GLN A C 1
ATOM 666 O O . GLN A 1 88 ? -23.875 5.344 20.547 1 23.38 88 GLN A O 1
ATOM 671 N N . HIS A 1 89 ? -24.703 6.723 21.984 1 24.25 89 HIS A N 1
ATOM 672 C CA . HIS A 1 89 ? -26.078 6.883 21.547 1 24.25 89 HIS A CA 1
ATOM 673 C C . HIS A 1 89 ? -26.156 7.434 20.125 1 24.25 89 HIS A C 1
ATOM 675 O O . HIS A 1 89 ? -25.891 8.617 19.891 1 24.25 89 HIS A O 1
ATOM 681 N N . VAL A 1 90 ? -25.578 6.824 19.172 1 26.94 90 VAL A N 1
ATOM 682 C CA . VAL A 1 90 ? -26.031 7.191 17.844 1 26.94 90 VAL A CA 1
ATOM 683 C C . VAL A 1 90 ? -27.531 7.457 17.859 1 26.94 90 VAL A C 1
ATOM 685 O O . VAL A 1 90 ? -28.312 6.578 18.203 1 26.94 90 VAL A O 1
ATOM 688 N N . ASP A 1 91 ? -27.875 8.594 18.141 1 27.33 91 ASP A N 1
ATOM 689 C CA . ASP A 1 91 ? -29.234 9.102 17.953 1 27.33 91 ASP A CA 1
ATOM 690 C C . ASP A 1 91 ? -29.906 8.445 16.75 1 27.33 91 ASP A C 1
ATOM 692 O O . ASP A 1 91 ? -29.234 7.965 15.844 1 27.33 91 ASP A O 1
ATOM 696 N N . LEU A 1 92 ? -31.375 8.234 16.812 1 28.94 92 LEU A N 1
ATOM 697 C CA . LEU A 1 92 ? -32.625 7.77 16.188 1 28.94 92 LEU A CA 1
ATOM 698 C C . LEU A 1 92 ? -32.719 8.258 14.75 1 28.94 92 LEU A C 1
ATOM 700 O O . LEU A 1 92 ? -33.594 7.844 14.008 1 28.94 92 LEU A O 1
ATOM 704 N N . LEU A 1 93 ? -32.188 9.383 14.414 1 28.45 93 LEU A N 1
ATOM 705 C CA . LEU A 1 93 ? -32.75 9.945 13.195 1 28.45 93 LEU A CA 1
ATOM 706 C C . LEU A 1 93 ? -32.375 9.117 11.977 1 28.45 93 LEU A C 1
ATOM 708 O O . LEU A 1 93 ? -33.125 9.031 11.016 1 28.45 93 LEU A O 1
ATOM 712 N N . ASP A 1 94 ? -31.094 8.859 11.648 1 33.56 94 ASP A N 1
ATOM 713 C CA . ASP A 1 94 ? -31.156 8.281 10.305 1 33.56 94 ASP A CA 1
ATOM 714 C C . ASP A 1 94 ? -31.609 6.824 10.359 1 33.56 94 ASP A C 1
ATOM 716 O O . ASP A 1 94 ? -30.781 5.914 10.445 1 33.56 94 ASP A O 1
ATOM 720 N N . GLU A 1 95 ? -32.562 6.262 11.016 1 36.59 95 GLU A N 1
ATOM 721 C CA . GLU A 1 95 ? -33.5 5.133 11.102 1 36.59 95 GLU A CA 1
ATOM 722 C C . GLU A 1 95 ? -33.75 4.527 9.727 1 36.59 95 GLU A C 1
ATOM 724 O O . GLU A 1 95 ? -34.156 3.361 9.625 1 36.59 95 GLU A O 1
ATOM 729 N N . LYS A 1 96 ? -33.938 5.344 8.711 1 36 96 LYS A N 1
ATOM 730 C CA . LYS A 1 96 ? -34.656 4.824 7.551 1 36 96 LYS A CA 1
ATOM 731 C C . LYS A 1 96 ? -33.75 3.963 6.684 1 36 96 LYS A C 1
ATOM 733 O O . LYS A 1 96 ? -34.219 3.258 5.789 1 36 96 LYS A O 1
ATOM 738 N N . LEU A 1 97 ? -32.406 4.395 6.32 1 42.34 97 LEU A N 1
ATOM 739 C CA . LEU A 1 97 ? -31.75 3.443 5.43 1 42.34 97 LEU A CA 1
ATOM 740 C C . LEU A 1 97 ? -31.266 2.221 6.199 1 42.34 97 LEU A C 1
ATOM 742 O O . LEU A 1 97 ? -30.609 2.357 7.234 1 42.34 97 LEU A O 1
ATOM 746 N N . GLY A 1 98 ? -31.688 1.144 6.176 1 47.12 98 GLY A N 1
ATOM 747 C CA . GLY A 1 98 ? -31.422 -0.116 6.855 1 47.12 98 GLY A CA 1
ATOM 748 C C . GLY A 1 98 ? -29.953 -0.378 7.09 1 47.12 98 GLY A C 1
ATOM 749 O O . GLY A 1 98 ? -29.094 0.187 6.402 1 47.12 98 GLY A O 1
ATOM 750 N N . ASN A 1 99 ? -29.422 -0.811 8.305 1 53.91 99 ASN A N 1
ATOM 751 C CA . ASN A 1 99 ? -28.125 -1.168 8.875 1 53.91 99 ASN A CA 1
ATOM 752 C C . ASN A 1 99 ? -27.219 -1.817 7.84 1 53.91 99 ASN A C 1
ATOM 754 O O . ASN A 1 99 ? -26 -1.57 7.824 1 53.91 99 ASN A O 1
ATOM 758 N N . ASP A 1 100 ? -27.797 -2.533 6.934 1 58.88 100 ASP A N 1
ATOM 759 C CA . ASP A 1 100 ? -27.031 -3.273 5.93 1 58.88 100 ASP A CA 1
ATOM 760 C C . ASP A 1 100 ? -26.469 -2.334 4.867 1 58.88 100 ASP A C 1
ATOM 762 O O . ASP A 1 100 ? -25.344 -2.533 4.387 1 58.88 100 ASP A O 1
ATOM 766 N N . ASP A 1 101 ? -27.172 -1.303 4.645 1 62.69 101 ASP A N 1
ATOM 767 C CA . ASP A 1 101 ? -26.75 -0.379 3.596 1 62.69 101 ASP A CA 1
ATOM 768 C C . ASP A 1 101 ? -25.578 0.481 4.059 1 62.69 101 ASP A C 1
ATOM 770 O O . ASP A 1 101 ? -24.672 0.759 3.281 1 62.69 101 ASP A O 1
ATOM 774 N N . VAL A 1 102 ? -25.672 0.765 5.367 1 64.44 102 VAL A N 1
ATOM 775 C CA . VAL A 1 102 ? -24.594 1.591 5.902 1 64.44 102 VAL A CA 1
ATOM 776 C C . VAL A 1 102 ? -23.297 0.786 5.941 1 64.44 102 VAL A C 1
ATOM 778 O O . VAL A 1 102 ? -22.234 1.282 5.543 1 64.44 102 VAL A O 1
ATOM 781 N N . ALA A 1 103 ? -23.453 -0.435 6.297 1 70.31 103 ALA A N 1
ATOM 782 C CA . ALA A 1 103 ? -22.266 -1.281 6.383 1 70.31 103 ALA A CA 1
ATOM 783 C C . ALA A 1 103 ? -21.672 -1.528 5.004 1 70.31 103 ALA A C 1
ATOM 785 O O . ALA A 1 103 ? -20.453 -1.521 4.84 1 70.31 103 ALA A O 1
ATOM 786 N N . ASN A 1 104 ? -22.578 -1.682 4.09 1 75.12 104 ASN A N 1
ATOM 787 C CA . ASN A 1 104 ? -22.109 -1.91 2.729 1 75.12 104 ASN A CA 1
ATOM 788 C C . ASN A 1 104 ? -21.438 -0.666 2.15 1 75.12 104 ASN A C 1
ATOM 790 O O . ASN A 1 104 ? -20.453 -0.768 1.42 1 75.12 104 ASN A O 1
ATOM 794 N N . SER A 1 105 ? -22 0.363 2.584 1 78.81 105 SER A N 1
ATOM 795 C CA . SER A 1 105 ? -21.422 1.612 2.111 1 78.81 105 SER A CA 1
ATOM 796 C C . SER A 1 105 ? -20.031 1.834 2.713 1 78.81 105 SER A C 1
ATOM 798 O O . SER A 1 105 ? -19.125 2.297 2.027 1 78.81 105 SER A O 1
ATOM 800 N N . GLU A 1 106 ? -19.953 1.422 3.914 1 81.88 106 GLU A N 1
ATOM 801 C CA . GLU A 1 106 ? -18.656 1.57 4.578 1 81.88 106 GLU A CA 1
ATOM 802 C C . GLU A 1 106 ? -17.609 0.642 3.965 1 81.88 106 GLU A C 1
ATOM 804 O O . GLU A 1 106 ? -16.438 1.019 3.822 1 81.88 106 GLU A O 1
ATOM 809 N N . LEU A 1 107 ? -18.109 -0.443 3.605 1 83.88 107 LEU A N 1
ATOM 810 C CA . LEU A 1 107 ? -17.219 -1.422 2.992 1 83.88 107 LEU A CA 1
ATOM 811 C C . LEU A 1 107 ? -16.719 -0.924 1.645 1 83.88 107 LEU A C 1
ATOM 813 O O . LEU A 1 107 ? -15.531 -1.059 1.337 1 83.88 107 LEU A O 1
ATOM 817 N N . GLU A 1 108 ? -17.609 -0.377 0.955 1 86 108 GLU A N 1
ATOM 818 C CA . GLU A 1 108 ? -17.219 0.133 -0.357 1 86 108 GLU A CA 1
ATOM 819 C C . GLU A 1 108 ? -16.25 1.312 -0.228 1 86 108 GLU A C 1
ATOM 821 O O . GLU A 1 108 ? -15.312 1.441 -1.015 1 86 108 GLU A O 1
ATOM 826 N N . MET A 1 109 ? -16.469 2.084 0.702 1 85.81 109 MET A N 1
ATOM 827 C CA . MET A 1 109 ? -15.594 3.219 0.952 1 85.81 109 MET A CA 1
ATOM 828 C C . MET A 1 109 ? -14.195 2.742 1.331 1 85.81 109 MET A C 1
ATOM 830 O O . MET A 1 109 ? -13.195 3.277 0.84 1 85.81 109 MET A O 1
ATOM 834 N N . MET A 1 110 ? -14.172 1.778 2.109 1 88.19 110 MET A N 1
ATOM 835 C CA . MET A 1 110 ? -12.883 1.248 2.557 1 88.19 110 MET A CA 1
ATOM 836 C C . MET A 1 110 ? -12.117 0.622 1.396 1 88.19 110 MET A C 1
ATOM 838 O O . MET A 1 110 ? -10.906 0.81 1.274 1 88.19 110 MET A O 1
ATOM 842 N N . LYS A 1 111 ? -12.836 -0.08 0.564 1 88.81 111 LYS A N 1
ATOM 843 C CA . LYS A 1 111 ? -12.211 -0.685 -0.608 1 88.81 111 LYS A CA 1
ATOM 844 C C . LYS A 1 111 ? -11.594 0.379 -1.509 1 88.81 111 LYS A C 1
ATOM 846 O O . LYS A 1 111 ? -10.461 0.219 -1.978 1 88.81 111 LYS A O 1
ATOM 851 N N . GLU A 1 112 ? -12.312 1.355 -1.654 1 90.69 112 GLU A N 1
ATOM 852 C CA . GLU A 1 112 ? -11.82 2.441 -2.496 1 90.69 112 GLU A CA 1
ATOM 853 C C . GLU A 1 112 ? -10.586 3.096 -1.881 1 90.69 112 GLU A C 1
ATOM 855 O O . GLU A 1 112 ? -9.57 3.27 -2.557 1 90.69 112 GLU A O 1
ATOM 860 N N . LYS A 1 113 ? -10.695 3.416 -0.631 1 91.38 113 LYS A N 1
ATOM 861 C CA . LYS A 1 113 ? -9.617 4.129 0.044 1 91.38 113 LYS A CA 1
ATOM 862 C C . LYS A 1 113 ? -8.344 3.291 0.078 1 91.38 113 LYS A C 1
ATOM 864 O O . LYS A 1 113 ? -7.262 3.781 -0.255 1 91.38 113 LYS A O 1
ATOM 869 N N . PHE A 1 114 ? -8.516 2.072 0.383 1 93.19 114 PHE A N 1
ATOM 870 C CA . PHE A 1 114 ? -7.352 1.21 0.52 1 93.19 114 PHE A CA 1
ATOM 871 C C . PHE A 1 114 ? -6.766 0.872 -0.846 1 93.19 114 PHE A C 1
ATOM 873 O O . PHE A 1 114 ? -5.547 0.733 -0.988 1 93.19 114 PHE A O 1
ATOM 880 N N . SER A 1 115 ? -7.621 0.74 -1.814 1 93.19 115 SER A N 1
ATOM 881 C CA . SER A 1 115 ? -7.113 0.496 -3.16 1 93.19 115 SER A CA 1
ATOM 882 C C . SER A 1 115 ? -6.262 1.663 -3.65 1 93.19 115 SER A C 1
ATOM 884 O O . SER A 1 115 ? -5.176 1.46 -4.191 1 93.19 115 SER A O 1
ATOM 886 N N . LYS A 1 116 ? -6.754 2.842 -3.393 1 93.5 116 LYS A N 1
ATOM 887 C CA . LYS A 1 116 ? -6.02 4.031 -3.811 1 93.5 116 LYS A CA 1
ATOM 888 C C . LYS A 1 116 ? -4.699 4.16 -3.055 1 93.5 116 LYS A C 1
ATOM 890 O O . LYS A 1 116 ? -3.693 4.59 -3.621 1 93.5 116 LYS A O 1
ATOM 895 N N . LEU A 1 117 ? -4.727 3.768 -1.811 1 95.31 117 LEU A N 1
ATOM 896 C CA . LEU A 1 117 ? -3.506 3.803 -1.013 1 95.31 117 LEU A CA 1
ATOM 897 C C . LEU A 1 117 ? -2.482 2.803 -1.541 1 95.31 117 LEU A C 1
ATOM 899 O O . LEU A 1 117 ? -1.296 3.119 -1.649 1 95.31 117 LEU A O 1
ATOM 903 N N . LEU A 1 118 ? -2.969 1.674 -1.891 1 95.31 118 LEU A N 1
ATOM 904 C CA . LEU A 1 118 ? -2.086 0.619 -2.377 1 95.31 118 LEU A CA 1
ATOM 905 C C . LEU A 1 118 ? -1.47 1.002 -3.719 1 95.31 118 LEU A C 1
ATOM 907 O O . LEU A 1 118 ? -0.343 0.606 -4.023 1 95.31 118 LEU A O 1
ATOM 911 N N . LEU A 1 119 ? -2.188 1.782 -4.469 1 95.19 119 LEU A N 1
ATOM 912 C CA . LEU A 1 119 ? -1.714 2.197 -5.785 1 95.19 119 LEU A CA 1
ATOM 913 C C . LEU A 1 119 ? -0.803 3.416 -5.676 1 95.19 119 LEU A C 1
ATOM 915 O O . LEU A 1 119 ? -0.161 3.807 -6.652 1 95.19 119 LEU A O 1
ATOM 919 N N . GLY A 1 120 ? -0.765 4.031 -4.469 1 93.38 120 GLY A N 1
ATOM 920 C CA . GLY A 1 120 ? 0.102 5.184 -4.262 1 93.38 120 GLY A CA 1
ATOM 921 C C . GLY A 1 120 ? -0.275 6.375 -5.125 1 93.38 120 GLY A C 1
ATOM 922 O O . GLY A 1 120 ? 0.598 7.059 -5.66 1 93.38 120 GLY A O 1
ATOM 923 N N . GLU A 1 121 ? -1.515 6.445 -5.406 1 86.12 121 GLU A N 1
ATOM 924 C CA . GLU A 1 121 ? -2.037 7.539 -6.219 1 86.12 121 GLU A CA 1
ATOM 925 C C . GLU A 1 121 ? -1.695 7.344 -7.695 1 86.12 121 GLU A C 1
ATOM 927 O O . GLU A 1 121 ? -1.665 8.305 -8.469 1 86.12 121 GLU A O 1
ATOM 932 N N . ASP A 1 122 ? -1.273 6.25 -8.055 1 92.12 122 ASP A N 1
ATOM 933 C CA . ASP A 1 122 ? -1.039 5.875 -9.445 1 92.12 122 ASP A CA 1
ATOM 934 C C . ASP A 1 122 ? -2.197 5.047 -9.992 1 92.12 122 ASP A C 1
ATOM 936 O O . ASP A 1 122 ? -2.246 3.832 -9.797 1 92.12 122 ASP A O 1
ATOM 940 N N . MET A 1 123 ? -2.975 5.645 -10.75 1 91.19 123 MET A N 1
ATOM 941 C CA . MET A 1 123 ? -4.176 4.98 -11.242 1 91.19 123 MET A CA 1
ATOM 942 C C . MET A 1 123 ? -3.832 3.986 -12.344 1 91.19 123 MET A C 1
ATOM 944 O O . MET A 1 123 ? -4.656 3.146 -12.711 1 91.19 123 MET A O 1
ATOM 948 N N . SER A 1 124 ? -2.662 4.113 -12.914 1 90.44 124 SER A N 1
ATOM 949 C CA . SER A 1 124 ? -2.271 3.17 -13.953 1 90.44 124 SER A CA 1
ATOM 950 C C . SER A 1 124 ? -1.942 1.803 -13.367 1 90.44 124 SER A C 1
ATOM 952 O O . SER A 1 124 ? -1.96 0.795 -14.078 1 90.44 124 SER A O 1
ATOM 954 N N . GLY A 1 125 ? -1.553 1.843 -12.133 1 91.62 125 GLY A N 1
ATOM 955 C CA . GLY A 1 125 ? -1.184 0.597 -11.477 1 91.62 125 GLY A CA 1
ATOM 956 C C . GLY A 1 125 ? 0.204 0.114 -11.852 1 91.62 125 GLY A C 1
ATOM 957 O O . GLY A 1 125 ? 0.592 -1.005 -11.508 1 91.62 125 GLY A O 1
ATOM 958 N N . SER A 1 126 ? 1.024 0.93 -12.453 1 89.31 126 SER A N 1
ATOM 959 C CA . SER A 1 126 ? 2.307 0.529 -13.016 1 89.31 126 SER A CA 1
ATOM 960 C C . SER A 1 126 ? 3.426 0.629 -11.984 1 89.31 126 SER A C 1
ATOM 962 O O . SER A 1 126 ? 4.582 0.33 -12.289 1 89.31 126 SER A O 1
ATOM 964 N N . GLY A 1 127 ? 3.09 0.959 -10.859 1 87.69 127 GLY A N 1
ATOM 965 C CA . GLY A 1 127 ? 4.098 1.007 -9.812 1 87.69 127 GLY A CA 1
ATOM 966 C C . GLY A 1 127 ? 4.855 2.32 -9.773 1 87.69 127 GLY A C 1
ATOM 967 O O . GLY A 1 127 ? 5.902 2.422 -9.133 1 87.69 127 GLY A O 1
ATOM 968 N N . LYS A 1 128 ? 4.34 3.262 -10.438 1 87.56 128 LYS A N 1
ATOM 969 C CA . LYS A 1 128 ? 4.988 4.57 -10.477 1 87.56 128 LYS A CA 1
ATOM 970 C C . LYS A 1 128 ? 4.438 5.484 -9.383 1 87.56 128 LYS A C 1
ATOM 972 O O . LYS A 1 128 ? 4.773 6.672 -9.336 1 87.56 128 LYS A O 1
ATOM 977 N N . GLY A 1 129 ? 3.654 4.93 -8.555 1 90.44 129 GLY A N 1
ATOM 978 C CA . GLY A 1 129 ? 3.062 5.727 -7.492 1 90.44 129 GLY A CA 1
ATOM 979 C C . GLY A 1 129 ? 4.004 5.957 -6.328 1 90.44 129 GLY A C 1
ATOM 980 O O . GLY A 1 129 ? 5.152 5.504 -6.352 1 90.44 129 GLY A O 1
ATOM 981 N N . VAL A 1 130 ? 3.568 6.766 -5.375 1 92.81 130 VAL A N 1
ATOM 982 C CA . VAL A 1 130 ? 4.348 7.055 -4.176 1 92.81 130 VAL A CA 1
ATOM 983 C C . VAL A 1 130 ? 4.266 5.871 -3.213 1 92.81 130 VAL A C 1
ATOM 985 O O . VAL A 1 130 ? 3.412 4.992 -3.365 1 92.81 130 VAL A O 1
ATOM 988 N N . CYS A 1 131 ? 5.23 5.789 -2.291 1 92.25 131 CYS A N 1
ATOM 989 C CA . CYS A 1 131 ? 5.23 4.691 -1.332 1 92.25 131 CYS A CA 1
ATOM 990 C C . CYS A 1 131 ? 4.051 4.801 -0.373 1 92.25 131 CYS A C 1
ATOM 992 O O . CYS A 1 131 ? 3.369 5.828 -0.34 1 92.25 131 CYS A O 1
ATOM 994 N N . SER A 1 132 ? 3.777 3.807 0.389 1 94.88 132 SER A N 1
ATOM 995 C CA . SER A 1 132 ? 2.609 3.713 1.257 1 94.88 132 SER A CA 1
ATOM 996 C C . SER A 1 132 ? 2.619 4.809 2.316 1 94.88 132 SER A C 1
ATOM 998 O O . SER A 1 132 ? 1.573 5.375 2.645 1 94.88 132 SER A O 1
ATOM 1000 N N . ALA A 1 133 ? 3.779 5.129 2.857 1 96.62 133 ALA A N 1
ATOM 1001 C CA . ALA A 1 133 ? 3.898 6.16 3.885 1 96.62 133 ALA A CA 1
ATOM 1002 C C . ALA A 1 133 ? 3.441 7.516 3.352 1 96.62 133 ALA A C 1
ATOM 1004 O O . ALA A 1 133 ? 2.635 8.203 3.988 1 96.62 133 ALA A O 1
ATOM 1005 N N . VAL A 1 134 ? 3.895 7.836 2.176 1 96.31 134 VAL A N 1
ATOM 1006 C CA . VAL A 1 134 ? 3.555 9.125 1.571 1 96.31 134 VAL A CA 1
ATOM 1007 C C . VAL A 1 134 ? 2.088 9.125 1.148 1 96.31 134 VAL A C 1
ATOM 1009 O O . VAL A 1 134 ? 1.396 10.133 1.289 1 96.31 134 VAL A O 1
ATOM 1012 N N . ALA A 1 135 ? 1.643 7.992 0.628 1 96.31 135 ALA A N 1
ATOM 1013 C CA . ALA A 1 135 ? 0.249 7.879 0.205 1 96.31 135 ALA A CA 1
ATOM 1014 C C . ALA A 1 135 ? -0.7 8.125 1.375 1 96.31 135 ALA A C 1
ATOM 1016 O O . ALA A 1 135 ? -1.711 8.82 1.228 1 96.31 135 ALA A O 1
ATOM 1017 N N . ILE A 1 136 ? -0.412 7.59 2.496 1 97 136 ILE A N 1
ATOM 1018 C CA . ILE A 1 136 ? -1.269 7.734 3.668 1 97 136 ILE A CA 1
ATOM 1019 C C . ILE A 1 136 ? -1.209 9.172 4.18 1 97 136 ILE A C 1
ATOM 1021 O O . ILE A 1 136 ? -2.232 9.742 4.562 1 97 136 ILE A O 1
ATOM 1025 N N . SER A 1 137 ? 0.01 9.719 4.203 1 97.06 137 SER A N 1
ATOM 1026 C CA . SER A 1 137 ? 0.153 11.117 4.594 1 97.06 137 SER A CA 1
ATOM 1027 C C . SER A 1 137 ? -0.705 12.023 3.723 1 97.06 137 SER A C 1
ATOM 1029 O O . SER A 1 137 ? -1.419 12.891 4.234 1 97.06 137 SER A O 1
ATOM 1031 N N . ASN A 1 138 ? -0.662 11.758 2.459 1 96.19 138 ASN A N 1
ATOM 1032 C CA . ASN A 1 138 ? -1.462 12.531 1.521 1 96.19 138 ASN A CA 1
ATOM 1033 C C . ASN A 1 138 ? -2.957 12.312 1.741 1 96.19 138 ASN A C 1
ATOM 1035 O O . ASN A 1 138 ? -3.75 13.25 1.627 1 96.19 138 ASN A O 1
ATOM 1039 N N . ALA A 1 139 ? -3.297 11.125 1.988 1 96.88 139 ALA A N 1
ATOM 1040 C CA . ALA A 1 139 ? -4.707 10.805 2.209 1 96.88 139 ALA A CA 1
ATOM 1041 C C . ALA A 1 139 ? -5.254 11.562 3.416 1 96.88 139 ALA A C 1
ATOM 1043 O O . ALA A 1 139 ? -6.379 12.078 3.379 1 96.88 139 ALA A O 1
ATOM 1044 N N . ILE A 1 140 ? -4.465 11.648 4.469 1 97.38 140 ILE A N 1
ATOM 1045 C CA . ILE A 1 140 ? -4.883 12.336 5.684 1 97.38 140 ILE A CA 1
ATOM 1046 C C . ILE A 1 140 ? -5.012 13.836 5.41 1 97.38 140 ILE A C 1
ATOM 1048 O O . ILE A 1 140 ? -6.008 14.461 5.789 1 97.38 140 ILE A O 1
ATOM 1052 N N . THR A 1 141 ? -4.059 14.383 4.719 1 96.19 141 THR A N 1
ATOM 1053 C CA . THR A 1 141 ? -4.086 15.82 4.441 1 96.19 141 THR A CA 1
ATOM 1054 C C . THR A 1 141 ? -5.215 16.156 3.471 1 96.19 141 THR A C 1
ATOM 1056 O O . THR A 1 141 ? -5.844 17.219 3.586 1 96.19 141 THR A O 1
ATOM 1059 N N . ASN A 1 142 ? -5.496 15.227 2.549 1 94.94 142 ASN A N 1
ATOM 1060 C CA . ASN A 1 142 ? -6.609 15.43 1.632 1 94.94 142 ASN A CA 1
ATOM 1061 C C . ASN A 1 142 ? -7.953 15.352 2.354 1 94.94 142 ASN A C 1
ATOM 1063 O O . ASN A 1 142 ? -8.883 16.094 2.033 1 94.94 142 ASN A O 1
ATOM 1067 N N . LEU A 1 143 ? -8.039 14.461 3.242 1 96.75 143 LEU A N 1
ATOM 1068 C CA . LEU A 1 143 ? -9.258 14.344 4.035 1 96.75 143 LEU A CA 1
ATOM 1069 C C . LEU A 1 143 ? -9.492 15.609 4.852 1 96.75 143 LEU A C 1
ATOM 1071 O O . LEU A 1 143 ? -10.625 16.094 4.938 1 96.75 143 LEU A O 1
ATOM 1075 N N . TYR A 1 144 ? -8.422 16.172 5.461 1 96.81 144 TYR A N 1
ATOM 1076 C CA . TYR A 1 144 ? -8.508 17.422 6.207 1 96.81 144 TYR A CA 1
ATOM 1077 C C . TYR A 1 144 ? -9.016 18.547 5.324 1 96.81 144 TYR A C 1
ATOM 1079 O O . TYR A 1 144 ? -9.898 19.312 5.723 1 96.81 144 TYR A O 1
ATOM 1087 N N . ALA A 1 145 ? -8.5 18.594 4.133 1 94.44 145 ALA A N 1
ATOM 1088 C CA . ALA A 1 145 ? -8.906 19.641 3.195 1 94.44 145 ALA A CA 1
ATOM 1089 C C . ALA A 1 145 ? -10.375 19.484 2.812 1 94.44 145 ALA A C 1
ATOM 1091 O O . ALA A 1 145 ? -11.086 20.484 2.662 1 94.44 145 ALA A O 1
ATOM 1092 N N . THR A 1 146 ? -10.805 18.281 2.648 1 94.06 146 THR A N 1
ATOM 1093 C CA . THR A 1 146 ? -12.18 18.016 2.234 1 94.06 146 THR A CA 1
ATOM 1094 C C . THR A 1 146 ? -13.156 18.359 3.352 1 94.06 146 THR A C 1
ATOM 1096 O O . THR A 1 146 ? -14.227 18.922 3.096 1 94.06 146 THR A O 1
ATOM 1099 N N . VAL A 1 147 ? -12.781 18.078 4.531 1 95.81 147 VAL A N 1
ATOM 1100 C CA . VAL A 1 147 ? -13.703 18.219 5.648 1 95.81 147 VAL A CA 1
ATOM 1101 C C . VAL A 1 147 ? -13.633 19.641 6.211 1 95.81 147 VAL A C 1
ATOM 1103 O O . VAL A 1 147 ? -14.664 20.25 6.5 1 95.81 147 VAL A O 1
ATOM 1106 N N . PHE A 1 148 ? -12.414 20.219 6.359 1 94.62 148 PHE A N 1
ATOM 1107 C CA . PHE A 1 148 ? -12.234 21.453 7.113 1 94.62 148 PHE A CA 1
ATOM 1108 C C . PHE A 1 148 ? -11.773 22.594 6.195 1 94.62 148 PHE A C 1
ATOM 1110 O O . PHE A 1 148 ? -11.688 23.734 6.621 1 94.62 148 PHE A O 1
ATOM 1117 N N . GLY A 1 149 ? -11.484 22.344 4.938 1 87.88 149 GLY A N 1
ATOM 1118 C CA . GLY A 1 149 ? -10.914 23.328 4.035 1 87.88 149 GLY A CA 1
ATOM 1119 C C . GLY A 1 149 ? -11.82 24.516 3.811 1 87.88 149 GLY A C 1
ATOM 1120 O O . GLY A 1 149 ? -11.344 25.625 3.559 1 87.88 149 GLY A O 1
ATOM 1121 N N . ARG A 1 150 ? -13.07 24.312 4.008 1 81.38 150 ARG A N 1
ATOM 1122 C CA . ARG A 1 150 ? -14.008 25.391 3.744 1 81.38 150 ARG A CA 1
ATOM 1123 C C . ARG A 1 150 ? -14.523 26 5.047 1 81.38 150 ARG A C 1
ATOM 1125 O O . ARG A 1 150 ? -15.445 26.828 5.035 1 81.38 150 ARG A O 1
ATOM 1132 N N . CYS A 1 151 ? -13.898 25.547 6.066 1 85.94 151 CYS A N 1
ATOM 1133 C CA . CYS A 1 151 ? -14.305 26.078 7.359 1 85.94 151 CYS A CA 1
ATOM 1134 C C . CYS A 1 151 ? -13.547 27.375 7.68 1 85.94 151 CYS A C 1
ATOM 1136 O O . CYS A 1 151 ? -12.352 27.328 7.965 1 85.94 151 CYS A O 1
ATOM 1138 N N . HIS A 1 152 ? -14.32 28.547 7.633 1 85.31 152 HIS A N 1
ATOM 1139 C CA . HIS A 1 152 ? -13.68 29.828 7.898 1 85.31 152 HIS A CA 1
ATOM 1140 C C . HIS A 1 152 ? -14.406 30.594 9 1 85.31 152 HIS A C 1
ATOM 1142 O O . HIS A 1 152 ? -14.109 31.766 9.258 1 85.31 152 HIS A O 1
ATOM 1148 N N . LYS A 1 153 ? -15.344 29.938 9.578 1 88.5 153 LYS A N 1
ATOM 1149 C CA . LYS A 1 153 ? -16.172 30.531 10.625 1 88.5 153 LYS A CA 1
ATOM 1150 C C . LYS A 1 153 ? -16.219 29.625 11.859 1 88.5 153 LYS A C 1
ATOM 1152 O O . LYS A 1 153 ? -16.016 28.422 11.766 1 88.5 153 LYS A O 1
ATOM 1157 N N . LEU A 1 154 ? -16.391 30.312 12.961 1 94.38 154 LEU A N 1
ATOM 1158 C CA . LEU A 1 154 ? -16.609 29.562 14.188 1 94.38 154 LEU A CA 1
ATOM 1159 C C . LEU A 1 154 ? -18.031 29 14.219 1 94.38 154 LEU A C 1
ATOM 1161 O O . LEU A 1 154 ? -18.953 29.672 14.703 1 94.38 154 LEU A O 1
ATOM 1165 N N . GLU A 1 155 ? -18.188 27.844 13.742 1 93.44 155 GLU A N 1
ATOM 1166 C CA . GLU A 1 155 ? -19.469 27.141 13.703 1 93.44 155 GLU A CA 1
ATOM 1167 C C . GLU A 1 155 ? -19.281 25.625 13.789 1 93.44 155 GLU A C 1
ATOM 1169 O O . GLU A 1 155 ? -18.203 25.109 13.516 1 93.44 155 GLU A O 1
ATOM 1174 N N . PRO A 1 156 ? -20.281 24.984 14.242 1 94.5 156 PRO A N 1
ATOM 1175 C CA . PRO A 1 156 ? -20.172 23.516 14.266 1 94.5 156 PRO A CA 1
ATOM 1176 C C . PRO A 1 156 ? -19.984 22.922 12.875 1 94.5 156 PRO A C 1
ATOM 1178 O O . PRO A 1 156 ? -20.578 23.406 11.906 1 94.5 156 PRO A O 1
ATOM 1181 N N . ILE A 1 157 ? -19.266 21.844 12.883 1 94.38 157 ILE A N 1
ATOM 1182 C CA . ILE A 1 157 ? -19.062 21.125 11.633 1 94.38 157 ILE A CA 1
ATOM 1183 C C . ILE A 1 157 ? -20.328 20.344 11.281 1 94.38 157 ILE A C 1
ATOM 1185 O O . ILE A 1 157 ? -20.953 19.734 12.156 1 94.38 157 ILE A O 1
ATOM 1189 N N . PRO A 1 158 ? -20.703 20.406 10.016 1 93.94 158 PRO A N 1
ATOM 1190 C CA . PRO A 1 158 ? -21.859 19.594 9.617 1 93.94 158 PRO A CA 1
ATOM 1191 C C . PRO A 1 158 ? -21.719 18.125 9.984 1 93.94 158 PRO A C 1
ATOM 1193 O O . PRO A 1 158 ? -20.625 17.562 9.867 1 93.94 158 PRO A O 1
ATOM 1196 N N . PRO A 1 159 ? -22.797 17.578 10.398 1 93.75 159 PRO A N 1
ATOM 1197 C CA . PRO A 1 159 ? -22.734 16.188 10.867 1 93.75 159 PRO A CA 1
ATOM 1198 C C . PRO A 1 159 ? -22.188 15.234 9.805 1 93.75 159 PRO A C 1
ATOM 1200 O O . PRO A 1 159 ? -21.5 14.273 10.125 1 93.75 159 PRO A O 1
ATOM 1203 N N . GLU A 1 160 ? -22.547 15.438 8.57 1 92.88 160 GLU A N 1
ATOM 1204 C CA . GLU A 1 160 ? -22.062 14.578 7.496 1 92.88 160 GLU A CA 1
ATOM 1205 C C . GLU A 1 160 ? -20.547 14.633 7.379 1 92.88 160 GLU A C 1
ATOM 1207 O O . GLU A 1 160 ? -19.906 13.602 7.184 1 92.88 160 GLU A O 1
ATOM 1212 N N . LYS A 1 161 ? -20.016 15.836 7.508 1 94.31 161 LYS A N 1
ATOM 1213 C CA . LYS A 1 161 ? -18.562 16.016 7.422 1 94.31 161 LYS A CA 1
ATOM 1214 C C . LYS A 1 161 ? -17.875 15.445 8.648 1 94.31 161 LYS A C 1
ATOM 1216 O O . LYS A 1 161 ? -16.766 14.891 8.547 1 94.31 161 LYS A O 1
ATOM 1221 N N . LYS A 1 162 ? -18.531 15.578 9.742 1 94.69 162 LYS A N 1
ATOM 1222 C CA . LYS A 1 162 ? -17.984 15.016 10.977 1 94.69 162 LYS A CA 1
ATOM 1223 C C . LYS A 1 162 ? -17.922 13.492 10.906 1 94.69 162 LYS A C 1
ATOM 1225 O O . LYS A 1 162 ? -16.922 12.891 11.305 1 94.69 162 LYS A O 1
ATOM 1230 N N . SER A 1 163 ? -18.984 12.961 10.398 1 93.19 163 SER A N 1
ATOM 1231 C CA . SER A 1 163 ? -19.047 11.508 10.234 1 93.19 163 SER A CA 1
ATOM 1232 C C . SER A 1 163 ? -18 11.031 9.234 1 93.19 163 SER A C 1
ATOM 1234 O O . SER A 1 163 ? -17.375 9.984 9.43 1 93.19 163 SER A O 1
ATOM 1236 N N . MET A 1 164 ? -17.797 11.742 8.195 1 93.5 164 MET A N 1
ATOM 1237 C CA . MET A 1 164 ? -16.781 11.414 7.203 1 93.5 164 MET A CA 1
ATOM 1238 C C . MET A 1 164 ? -15.383 11.422 7.824 1 93.5 164 MET A C 1
ATOM 1240 O O . MET A 1 164 ? -14.594 10.5 7.602 1 93.5 164 MET A O 1
ATOM 1244 N N . TRP A 1 165 ? -15.125 12.469 8.625 1 96.19 165 TRP A N 1
ATOM 1245 C CA . TRP A 1 165 ? -13.828 12.594 9.289 1 96.19 165 TRP A CA 1
ATOM 1246 C C . TRP A 1 165 ? -13.57 11.398 10.203 1 96.19 165 TRP A C 1
ATOM 1248 O O . TRP A 1 165 ? -12.508 10.766 10.117 1 96.19 165 TRP A O 1
ATOM 1258 N N . ARG A 1 166 ? -14.578 11.047 10.93 1 94.38 166 ARG A N 1
ATOM 1259 C CA . ARG A 1 166 ? -14.422 9.977 11.906 1 94.38 166 ARG A CA 1
ATOM 1260 C C . ARG A 1 166 ? -14.234 8.625 11.211 1 94.38 166 ARG A C 1
ATOM 1262 O O . ARG A 1 166 ? -13.328 7.867 11.555 1 94.38 166 ARG A O 1
ATOM 1269 N N . ARG A 1 167 ? -15.016 8.367 10.281 1 92.31 167 ARG A N 1
ATOM 1270 C CA . ARG A 1 167 ? -14.992 7.082 9.586 1 92.31 167 ARG A CA 1
ATOM 1271 C C . ARG A 1 167 ? -13.695 6.898 8.805 1 92.31 167 ARG A C 1
ATOM 1273 O O . ARG A 1 167 ? -13.062 5.848 8.891 1 92.31 167 ARG A O 1
ATOM 1280 N N . GLU A 1 168 ? -13.32 7.855 8.078 1 94.75 168 GLU A N 1
ATOM 1281 C CA . GLU A 1 168 ? -12.141 7.73 7.223 1 94.75 168 GLU A CA 1
ATOM 1282 C C . GLU A 1 168 ? -10.859 7.758 8.055 1 94.75 168 GLU A C 1
ATOM 1284 O O . GLU A 1 168 ? -9.891 7.062 7.73 1 94.75 168 GLU A O 1
ATOM 1289 N N . MET A 1 169 ? -10.859 8.555 9.102 1 96 169 MET A N 1
ATOM 1290 C CA . MET A 1 169 ? -9.695 8.562 9.977 1 96 169 MET A CA 1
ATOM 1291 C C . MET A 1 169 ? -9.531 7.215 10.672 1 96 169 MET A C 1
ATOM 1293 O O . MET A 1 169 ? -8.406 6.727 10.828 1 96 169 MET A O 1
ATOM 1297 N N . ASP A 1 170 ? -10.648 6.676 11.016 1 92.88 170 ASP A N 1
ATOM 1298 C CA . ASP A 1 170 ? -10.602 5.355 11.641 1 92.88 170 ASP A CA 1
ATOM 1299 C C . ASP A 1 170 ? -9.984 4.328 10.695 1 92.88 170 ASP A C 1
ATOM 1301 O O . ASP A 1 170 ? -9.227 3.459 11.125 1 92.88 170 ASP A O 1
ATOM 1305 N N . CYS A 1 171 ? -10.352 4.461 9.5 1 91.94 171 CYS A N 1
ATOM 1306 C CA . CYS A 1 171 ? -9.812 3.564 8.484 1 91.94 171 CYS A CA 1
ATOM 1307 C C . CYS A 1 171 ? -8.312 3.773 8.32 1 91.94 171 CYS A C 1
ATOM 1309 O O . CYS A 1 171 ? -7.539 2.811 8.312 1 91.94 171 CYS A O 1
ATOM 1311 N N . LEU A 1 172 ? -7.871 4.969 8.266 1 96 172 LEU A N 1
ATOM 1312 C CA . LEU A 1 172 ? -6.469 5.293 8.031 1 96 172 LEU A CA 1
ATOM 1313 C C . LEU A 1 172 ? -5.621 4.945 9.25 1 96 172 LEU A C 1
ATOM 1315 O O . LEU A 1 172 ? -4.492 4.465 9.109 1 96 172 LEU A O 1
ATOM 1319 N N . LEU A 1 173 ? -6.184 5.102 10.422 1 96.88 173 LEU A N 1
ATOM 1320 C CA . LEU A 1 173 ? -5.449 4.867 11.656 1 96.88 173 LEU A CA 1
ATOM 1321 C C . LEU A 1 173 ? -5.379 3.375 11.969 1 96.88 173 LEU A C 1
ATOM 1323 O O . LEU A 1 173 ? -4.531 2.941 12.758 1 96.88 173 LEU A O 1
ATOM 1327 N N . SER A 1 174 ? -6.25 2.6 11.352 1 94.19 174 SER A N 1
ATOM 1328 C CA . SER A 1 174 ? -6.297 1.168 11.633 1 94.19 174 SER A CA 1
ATOM 1329 C C . SER A 1 174 ? -4.984 0.49 11.258 1 94.19 174 SER A C 1
ATOM 1331 O O . SER A 1 174 ? -4.633 -0.552 11.812 1 94.19 174 SER A O 1
ATOM 1333 N N . VAL A 1 175 ? -4.262 1.055 10.359 1 95.62 175 VAL A N 1
ATOM 1334 C CA . VAL A 1 175 ? -2.977 0.505 9.938 1 95.62 175 VAL A CA 1
ATOM 1335 C C . VAL A 1 175 ? -2.025 0.44 11.133 1 95.62 175 VAL A C 1
ATOM 1337 O O . VAL A 1 175 ? -1.206 -0.476 11.234 1 95.62 175 VAL A O 1
ATOM 1340 N N . CYS A 1 176 ? -2.162 1.396 12.055 1 96.12 176 CYS A N 1
ATOM 1341 C CA . CYS A 1 176 ? -1.285 1.493 13.211 1 96.12 176 CYS A CA 1
ATOM 1342 C C . CYS A 1 176 ? -1.462 0.291 14.133 1 96.12 176 CYS A C 1
ATOM 1344 O O . CYS A 1 176 ? -0.544 -0.07 14.875 1 96.12 176 CYS A O 1
ATOM 1346 N N . ASP A 1 177 ? -2.619 -0.351 14.078 1 94.44 177 ASP A N 1
ATOM 1347 C CA . ASP A 1 177 ? -2.898 -1.506 14.93 1 94.44 177 ASP A CA 1
ATOM 1348 C C . ASP A 1 177 ? -1.998 -2.684 14.562 1 94.44 177 ASP A C 1
ATOM 1350 O O . ASP A 1 177 ? -1.814 -3.604 15.359 1 94.44 177 ASP A O 1
ATOM 1354 N N . TYR A 1 178 ? -1.424 -2.588 13.461 1 94.06 178 TYR A N 1
ATOM 1355 C CA . TYR A 1 178 ? -0.66 -3.734 12.977 1 94.06 178 TYR A CA 1
ATOM 1356 C C . TYR A 1 178 ? 0.829 -3.414 12.922 1 94.06 178 TYR A C 1
ATOM 1358 O O . TYR A 1 178 ? 1.612 -4.176 12.352 1 94.06 178 TYR A O 1
ATOM 1366 N N . ILE A 1 179 ? 1.22 -2.279 13.391 1 96.19 179 ILE A N 1
ATOM 1367 C CA . ILE A 1 179 ? 2.625 -1.928 13.562 1 96.19 179 ILE A CA 1
ATOM 1368 C C . ILE A 1 179 ? 3.082 -2.291 14.969 1 96.19 179 ILE A C 1
ATOM 1370 O O . ILE A 1 179 ? 2.623 -1.699 15.953 1 96.19 179 ILE A O 1
ATOM 1374 N N . VAL A 1 180 ? 3.973 -3.289 15.016 1 94.44 180 VAL A N 1
ATOM 1375 C CA . VAL A 1 180 ? 4.32 -3.822 16.328 1 94.44 180 VAL A CA 1
ATOM 1376 C C . VAL A 1 180 ? 5.84 -3.916 16.469 1 94.44 180 VAL A C 1
ATOM 1378 O O . VAL A 1 180 ? 6.566 -3.771 15.477 1 94.44 180 VAL A O 1
ATOM 1381 N N . GLU A 1 181 ? 6.305 -3.908 17.672 1 92.81 181 GLU A N 1
ATOM 1382 C CA . GLU A 1 181 ? 7.699 -4.203 17.984 1 92.81 181 GLU A CA 1
ATOM 1383 C C . GLU A 1 181 ? 7.816 -5.445 18.859 1 92.81 181 GLU A C 1
ATOM 1385 O O . GLU A 1 181 ? 6.902 -5.754 19.641 1 92.81 181 GLU A O 1
ATOM 1390 N N . PHE A 1 182 ? 8.844 -6.211 18.609 1 89.44 182 PHE A N 1
ATOM 1391 C CA . PHE A 1 182 ? 9.062 -7.445 19.359 1 89.44 182 PHE A CA 1
ATOM 1392 C C . PHE A 1 182 ? 10.023 -7.219 20.516 1 89.44 182 PHE A C 1
ATOM 1394 O O . PHE A 1 182 ? 10.953 -6.418 20.422 1 89.44 182 PHE A O 1
ATOM 1401 N N . PHE A 1 183 ? 9.594 -7.852 21.609 1 85.81 183 PHE A N 1
ATOM 1402 C CA . PHE A 1 183 ? 10.453 -7.773 22.797 1 85.81 183 PHE A CA 1
ATOM 1403 C C . PHE A 1 183 ? 10.547 -9.125 23.484 1 85.81 183 PHE A C 1
ATOM 1405 O O . PHE A 1 183 ? 9.617 -9.93 23.406 1 85.81 183 PHE A O 1
ATOM 1412 N N . PRO A 1 184 ? 11.711 -9.484 24.016 1 88.75 184 PRO A N 1
ATOM 1413 C CA . PRO A 1 184 ? 11.859 -10.75 24.734 1 88.75 184 PRO A CA 1
ATOM 1414 C C . PRO A 1 184 ? 10.977 -10.836 25.984 1 88.75 184 PRO A C 1
ATOM 1416 O O . PRO A 1 184 ? 10.805 -9.836 26.688 1 88.75 184 PRO A O 1
ATOM 1419 N N . SER A 1 185 ? 10.195 -11.875 25.938 1 85.56 185 SER A N 1
ATOM 1420 C CA . SER A 1 185 ? 9.344 -12.133 27.094 1 85.56 185 SER A CA 1
ATOM 1421 C C . SER A 1 185 ? 9.5 -13.57 27.594 1 85.56 185 SER A C 1
ATOM 1423 O O . SER A 1 185 ? 10.109 -14.398 26.906 1 85.56 185 SER A O 1
ATOM 1425 N N . PHE A 1 186 ? 9.109 -13.719 28.875 1 84.44 186 PHE A N 1
ATOM 1426 C CA . PHE A 1 186 ? 9.273 -15.039 29.469 1 84.44 186 PHE A CA 1
ATOM 1427 C C . PHE A 1 186 ? 7.914 -15.68 29.75 1 84.44 186 PHE A C 1
ATOM 1429 O O . PHE A 1 186 ? 6.977 -15 30.172 1 84.44 186 PHE A O 1
ATOM 1436 N N . GLN A 1 187 ? 7.781 -16.875 29.016 1 82.56 187 GLN A N 1
ATOM 1437 C CA . GLN A 1 187 ? 6.57 -17.641 29.297 1 82.56 187 GLN A CA 1
ATOM 1438 C C . GLN A 1 187 ? 6.883 -18.875 30.141 1 82.56 187 GLN A C 1
ATOM 1440 O O . GLN A 1 187 ? 7.84 -19.594 29.875 1 82.56 187 GLN A O 1
ATOM 1445 N N . ASN A 1 188 ? 6.137 -18.859 31.188 1 81.94 188 ASN A N 1
ATOM 1446 C CA . ASN A 1 188 ? 6.293 -20.016 32.062 1 81.94 188 ASN A CA 1
ATOM 1447 C C . ASN A 1 188 ? 5.48 -21.203 31.531 1 81.94 188 ASN A C 1
ATOM 1449 O O . ASN A 1 188 ? 4.27 -21.094 31.328 1 81.94 188 ASN A O 1
ATOM 1453 N N . LEU A 1 189 ? 6.164 -22.219 31.172 1 82.81 189 LEU A N 1
ATOM 1454 C CA . LEU A 1 189 ? 5.484 -23.438 30.75 1 82.81 189 LEU A CA 1
ATOM 1455 C C . LEU A 1 189 ? 4.891 -24.188 31.938 1 82.81 189 LEU A C 1
ATOM 1457 O O . LEU A 1 189 ? 5.32 -23.969 33.094 1 82.81 189 LEU A O 1
ATOM 1461 N N . PRO A 1 190 ? 3.895 -24.953 31.594 1 82.06 190 PRO A N 1
ATOM 1462 C CA . PRO A 1 190 ? 3.26 -25.672 32.688 1 82.06 190 PRO A CA 1
ATOM 1463 C C . PRO A 1 190 ? 4.254 -26.516 33.5 1 82.06 190 PRO A C 1
ATOM 1465 O O . PRO A 1 190 ? 4.039 -26.766 34.688 1 82.06 190 PRO A O 1
ATOM 1468 N N . ASP A 1 191 ? 5.234 -26.859 32.875 1 82.88 191 ASP A N 1
ATOM 1469 C CA . ASP A 1 191 ? 6.203 -27.703 33.562 1 82.88 191 ASP A CA 1
ATOM 1470 C C . ASP A 1 191 ? 7.152 -26.875 34.406 1 82.88 191 ASP A C 1
ATOM 1472 O O . ASP A 1 191 ? 8.039 -27.422 35.062 1 82.88 191 ASP A O 1
ATOM 1476 N N . GLY A 1 192 ? 6.992 -25.656 34.531 1 80.88 192 GLY A N 1
ATOM 1477 C CA . GLY A 1 192 ? 7.809 -24.828 35.375 1 80.88 192 GLY A CA 1
ATOM 1478 C C . GLY A 1 192 ? 8.977 -24.172 34.656 1 80.88 192 GLY A C 1
ATOM 1479 O O . GLY A 1 192 ? 9.68 -23.344 35.219 1 80.88 192 GLY A O 1
ATOM 1480 N N . THR A 1 193 ? 9.211 -24.688 33.406 1 81.94 193 THR A N 1
ATOM 1481 C CA . THR A 1 193 ? 10.32 -24.109 32.656 1 81.94 193 THR A CA 1
ATOM 1482 C C . THR A 1 193 ? 9.914 -22.797 32.031 1 81.94 193 THR A C 1
ATOM 1484 O O . THR A 1 193 ? 8.75 -22.609 31.656 1 81.94 193 THR A O 1
ATOM 1487 N N . THR A 1 194 ? 10.914 -21.812 32.188 1 84.06 194 THR A N 1
ATOM 1488 C CA . THR A 1 194 ? 10.695 -20.5 31.594 1 84.06 194 THR A CA 1
ATOM 1489 C C . THR A 1 194 ? 11.258 -20.469 30.172 1 84.06 194 THR A C 1
ATOM 1491 O O . THR A 1 194 ? 12.422 -20.797 29.953 1 84.06 194 THR A O 1
ATOM 1494 N N . LEU A 1 195 ? 10.352 -20.359 29.234 1 86.25 195 LEU A N 1
ATOM 1495 C CA . LEU A 1 195 ? 10.758 -20.25 27.828 1 86.25 195 LEU A CA 1
ATOM 1496 C C . LEU A 1 195 ? 10.781 -18.797 27.375 1 86.25 195 LEU A C 1
ATOM 1498 O O . LEU A 1 195 ? 9.852 -18.047 27.656 1 86.25 195 LEU A O 1
ATOM 1502 N N . GLU A 1 196 ? 12.016 -18.375 26.891 1 87.75 196 GLU A N 1
ATOM 1503 C CA . GLU A 1 196 ? 12.102 -17.047 26.312 1 87.75 196 GLU A CA 1
ATOM 1504 C C . GLU A 1 196 ? 11.359 -16.969 24.969 1 87.75 196 GLU A C 1
ATOM 1506 O O . GLU A 1 196 ? 11.609 -17.766 24.078 1 87.75 196 GLU A O 1
ATOM 1511 N N . VAL A 1 197 ? 10.227 -16.219 25.062 1 85.94 197 VAL A N 1
ATOM 1512 C CA . VAL A 1 197 ? 9.461 -16.062 23.828 1 85.94 197 VAL A CA 1
ATOM 1513 C C . VAL A 1 197 ? 9.469 -14.602 23.391 1 85.94 197 VAL A C 1
ATOM 1515 O O . VAL A 1 197 ? 9.648 -13.703 24.219 1 85.94 197 VAL A O 1
ATOM 1518 N N . MET A 1 198 ? 9.453 -14.406 22.156 1 85.75 198 MET A N 1
ATOM 1519 C CA . MET A 1 198 ? 9.312 -13.047 21.641 1 85.75 198 MET A CA 1
ATOM 1520 C C . MET A 1 198 ? 7.852 -12.617 21.625 1 85.75 198 MET A C 1
ATOM 1522 O O . MET A 1 198 ? 7 -13.297 21.047 1 85.75 198 MET A O 1
ATOM 1526 N N . ALA A 1 199 ? 7.598 -11.586 22.438 1 87.06 199 ALA A N 1
ATOM 1527 C CA . ALA A 1 199 ? 6.246 -11.039 22.469 1 87.06 199 ALA A CA 1
ATOM 1528 C C . ALA A 1 199 ? 6.156 -9.758 21.641 1 87.06 199 ALA A C 1
ATOM 1530 O O . ALA A 1 199 ? 7.18 -9.156 21.297 1 87.06 199 ALA A O 1
ATOM 1531 N N . SER A 1 200 ? 4.879 -9.484 21.203 1 89.56 200 SER A N 1
ATOM 1532 C CA . SER A 1 200 ? 4.684 -8.289 20.375 1 89.56 200 SER A CA 1
ATOM 1533 C C . SER A 1 200 ? 3.844 -7.246 21.109 1 89.56 200 SER A C 1
ATOM 1535 O O . SER A 1 200 ? 2.998 -7.59 21.938 1 89.56 200 SER A O 1
ATOM 1537 N N . ARG A 1 201 ? 4.188 -5.961 20.953 1 91.62 201 ARG A N 1
ATOM 1538 C CA . ARG A 1 201 ? 3.432 -4.809 21.422 1 91.62 201 ARG A CA 1
ATOM 1539 C C . ARG A 1 201 ? 3.402 -3.697 20.375 1 91.62 201 ARG A C 1
ATOM 1541 O O . ARG A 1 201 ? 4.207 -3.693 19.453 1 91.62 201 ARG A O 1
ATOM 1548 N N . PRO A 1 202 ? 2.396 -2.869 20.562 1 92.88 202 PRO A N 1
ATOM 1549 C CA . PRO A 1 202 ? 2.426 -1.733 19.641 1 92.88 202 PRO A CA 1
ATOM 1550 C C . PRO A 1 202 ? 3.73 -0.943 19.719 1 92.88 202 PRO A C 1
ATOM 1552 O O . PRO A 1 202 ? 4.309 -0.804 20.797 1 92.88 202 PRO A O 1
ATOM 1555 N N . ARG A 1 203 ? 4.207 -0.563 18.641 1 95.56 203 ARG A N 1
ATOM 1556 C CA . ARG A 1 203 ? 5.414 0.252 18.609 1 95.56 203 ARG A CA 1
ATOM 1557 C C . ARG A 1 203 ? 5.301 1.442 19.547 1 95.56 203 ARG A C 1
ATOM 1559 O O . ARG A 1 203 ? 4.238 2.061 19.656 1 95.56 203 ARG A O 1
ATOM 1566 N N . LEU A 1 204 ? 6.297 1.845 20.188 1 93.06 204 LEU A N 1
ATOM 1567 C CA . LEU A 1 204 ? 6.285 2.773 21.312 1 93.06 204 LEU A CA 1
ATOM 1568 C C . LEU A 1 204 ? 5.77 4.145 20.891 1 93.06 204 LEU A C 1
ATOM 1570 O O . LEU A 1 204 ? 4.973 4.762 21.594 1 93.06 204 LEU A O 1
ATOM 1574 N N . ASP A 1 205 ? 6.27 4.719 19.859 1 95.25 205 ASP A N 1
ATOM 1575 C CA . ASP A 1 205 ? 5.84 6.039 19.422 1 95.25 205 ASP A CA 1
ATOM 1576 C C . ASP A 1 205 ? 4.344 6.059 19.109 1 95.25 205 ASP A C 1
ATOM 1578 O O . ASP A 1 205 ? 3.654 7.035 19.422 1 95.25 205 ASP A O 1
ATOM 1582 N N . ILE A 1 206 ? 3.834 4.926 18.562 1 96.81 206 ILE A N 1
ATOM 1583 C CA . ILE A 1 206 ? 2.412 4.816 18.25 1 96.81 206 ILE A CA 1
ATOM 1584 C C . ILE A 1 206 ? 1.611 4.684 19.547 1 96.81 206 ILE A C 1
ATOM 1586 O O . ILE A 1 206 ? 0.568 5.324 19.703 1 96.81 206 ILE A O 1
ATOM 1590 N N . TYR A 1 207 ? 2.115 3.961 20.422 1 95.94 207 TYR A N 1
ATOM 1591 C CA . TYR A 1 207 ? 1.452 3.713 21.703 1 95.94 207 TYR A CA 1
ATOM 1592 C C . TYR A 1 207 ? 1.286 5.004 22.484 1 95.94 207 TYR A C 1
ATOM 1594 O O . TYR A 1 207 ? 0.275 5.199 23.172 1 95.94 207 TYR A O 1
ATOM 1602 N N . ILE A 1 208 ? 2.168 5.883 22.359 1 96.31 208 ILE A N 1
ATOM 1603 C CA . ILE A 1 208 ? 2.18 7.105 23.156 1 96.31 208 ILE A CA 1
ATOM 1604 C C . ILE A 1 208 ? 1.413 8.203 22.422 1 96.31 208 ILE A C 1
ATOM 1606 O O . ILE A 1 208 ? 0.532 8.844 23 1 96.31 208 ILE A O 1
ATOM 1610 N N . ASN A 1 209 ? 1.701 8.359 21.203 1 97.75 209 ASN A N 1
ATOM 1611 C CA . ASN A 1 209 ? 1.277 9.57 20.516 1 97.75 209 ASN A CA 1
ATOM 1612 C C . ASN A 1 209 ? -0.112 9.414 19.906 1 97.75 209 ASN A C 1
ATOM 1614 O O . ASN A 1 209 ? -0.863 10.383 19.812 1 97.75 209 ASN A O 1
ATOM 1618 N N . LEU A 1 210 ? -0.466 8.172 19.5 1 97.94 210 LEU A N 1
ATOM 1619 C CA . LEU A 1 210 ? -1.725 8.023 18.766 1 97.94 210 LEU A CA 1
ATOM 1620 C C . LEU A 1 210 ? -2.912 8.328 19.672 1 97.94 210 LEU A C 1
ATOM 1622 O O . LEU A 1 210 ? -3.799 9.102 19.312 1 97.94 210 LEU A O 1
ATOM 1626 N N . PRO A 1 211 ? -2.969 7.781 20.844 1 97.44 211 PRO A N 1
ATOM 1627 C CA . PRO A 1 211 ? -4.078 8.133 21.734 1 97.44 211 PRO A CA 1
ATOM 1628 C C . PRO A 1 211 ? -4.105 9.617 22.078 1 97.44 211 PRO A C 1
ATOM 1630 O O . PRO A 1 211 ? -5.184 10.203 22.219 1 97.44 211 PRO A O 1
ATOM 1633 N N . ALA A 1 212 ? -2.928 10.203 22.25 1 98.31 212 ALA A N 1
ATOM 1634 C CA . ALA A 1 212 ? -2.846 11.633 22.531 1 98.31 212 ALA A CA 1
ATOM 1635 C C . ALA A 1 212 ? -3.438 12.453 21.391 1 98.31 212 ALA A C 1
ATOM 1637 O O . ALA A 1 212 ? -4.184 13.406 21.625 1 98.31 212 ALA A O 1
ATOM 1638 N N . LEU A 1 213 ? -3.152 12.062 20.219 1 98.56 213 LEU A N 1
ATOM 1639 C CA . LEU A 1 213 ? -3.656 12.773 19.047 1 98.56 213 LEU A CA 1
ATOM 1640 C C . LEU A 1 213 ? -5.164 12.594 18.906 1 98.56 213 LEU A C 1
ATOM 1642 O O . LEU A 1 213 ? -5.875 13.539 18.547 1 98.56 213 LEU A O 1
ATOM 1646 N N . GLU A 1 214 ? -5.641 11.43 19.172 1 98.31 214 GLU A N 1
ATOM 1647 C CA . GLU A 1 214 ? -7.078 11.172 19.125 1 98.31 214 GLU A CA 1
ATOM 1648 C C . GLU A 1 214 ? -7.82 12.047 20.141 1 98.31 214 GLU A C 1
ATOM 1650 O O . GLU A 1 214 ? -8.922 12.531 19.859 1 98.31 214 GLU A O 1
ATOM 1655 N N . LYS A 1 215 ? -7.223 12.188 21.234 1 98.19 215 LYS A N 1
ATOM 1656 C CA . LYS A 1 215 ? -7.82 13.047 22.266 1 98.19 215 LYS A CA 1
ATOM 1657 C C . LYS A 1 215 ? -7.863 14.5 21.797 1 98.19 215 LYS A C 1
ATOM 1659 O O . LYS A 1 215 ? -8.867 15.188 21.984 1 98.19 215 LYS A O 1
ATOM 1664 N N . LEU A 1 216 ? -6.738 15.008 21.297 1 98.56 216 LEU A N 1
ATOM 1665 C CA . LEU A 1 216 ? -6.691 16.375 20.781 1 98.56 216 LEU A CA 1
ATOM 1666 C C . LEU A 1 216 ? -7.734 16.578 19.688 1 98.56 216 LEU A C 1
ATOM 1668 O O . LEU A 1 216 ? -8.391 17.625 19.641 1 98.56 216 LEU A O 1
ATOM 1672 N N . ASP A 1 217 ? -7.891 15.602 18.875 1 98.31 217 ASP A N 1
ATOM 1673 C CA . ASP A 1 217 ? -8.883 15.617 17.797 1 98.31 217 ASP A CA 1
ATOM 1674 C C . ASP A 1 217 ? -10.289 15.773 18.359 1 98.31 217 ASP A C 1
ATOM 1676 O O . ASP A 1 217 ? -11.062 16.609 17.891 1 98.31 217 ASP A O 1
ATOM 1680 N N . ALA A 1 218 ? -10.555 14.977 19.297 1 97.75 218 ALA A N 1
ATOM 1681 C CA . ALA A 1 218 ? -11.875 15.023 19.922 1 97.75 218 ALA A CA 1
ATOM 1682 C C . ALA A 1 218 ? -12.125 16.391 20.562 1 97.75 218 ALA A C 1
ATOM 1684 O O . ALA A 1 218 ? -13.234 16.922 20.5 1 97.75 218 ALA A O 1
ATOM 1685 N N . MET A 1 219 ? -11.148 16.938 21.203 1 98.12 219 MET A N 1
ATOM 1686 C CA . MET A 1 219 ? -11.266 18.234 21.875 1 98.12 219 MET A CA 1
ATOM 1687 C C . MET A 1 219 ? -11.531 19.344 20.859 1 98.12 219 MET A C 1
ATOM 1689 O O . MET A 1 219 ? -12.336 20.234 21.125 1 98.12 219 MET A O 1
ATOM 1693 N N . LEU A 1 220 ? -10.883 19.297 19.766 1 97.94 220 LEU A N 1
ATOM 1694 C CA . LEU A 1 220 ? -11.07 20.312 18.734 1 97.94 220 LEU A CA 1
ATOM 1695 C C . LEU A 1 220 ? -12.492 20.25 18.172 1 97.94 220 LEU A C 1
ATOM 1697 O O . LEU A 1 220 ? -13.117 21.297 17.969 1 97.94 220 LEU A O 1
ATOM 1701 N N . LEU A 1 221 ? -12.922 19.047 17.922 1 96.88 221 LEU A N 1
ATOM 1702 C CA . LEU A 1 221 ? -14.281 18.891 17.422 1 96.88 221 LEU A CA 1
ATOM 1703 C C . LEU A 1 221 ? -15.305 19.375 18.438 1 96.88 221 LEU A C 1
ATOM 1705 O O . LEU A 1 221 ? -16.312 19.984 18.062 1 96.88 221 LEU A O 1
ATOM 1709 N N . GLU A 1 222 ? -15.008 19.141 19.672 1 96.62 222 GLU A N 1
ATOM 1710 C CA . GLU A 1 222 ? -15.898 19.609 20.734 1 96.62 222 GLU A CA 1
ATOM 1711 C C . GLU A 1 222 ? -15.938 21.125 20.797 1 96.62 222 GLU A C 1
ATOM 1713 O O . GLU A 1 222 ? -17 21.719 21 1 96.62 222 GLU A O 1
ATOM 1718 N N . ILE A 1 223 ? -14.766 21.766 20.672 1 97.19 223 ILE A N 1
ATOM 1719 C CA . ILE A 1 223 ? -14.703 23.219 20.656 1 97.19 223 ILE A CA 1
ATOM 1720 C C . ILE A 1 223 ? -15.547 23.766 19.5 1 97.19 223 ILE A C 1
ATOM 1722 O O . ILE A 1 223 ? -16.359 24.688 19.703 1 97.19 223 ILE A O 1
ATOM 1726 N N . LEU A 1 224 ? -15.445 23.219 18.375 1 96.5 224 LEU A N 1
ATOM 1727 C CA . LEU A 1 224 ? -16.188 23.688 17.219 1 96.5 224 LEU A CA 1
ATOM 1728 C C . LEU A 1 224 ? -17.688 23.453 17.406 1 96.5 224 LEU A C 1
ATOM 1730 O O . LEU A 1 224 ? -18.5 24.297 17.047 1 96.5 224 LEU A O 1
ATOM 1734 N N . ASP A 1 225 ? -18.047 22.344 18 1 95.25 225 ASP A N 1
ATOM 1735 C CA . ASP A 1 225 ? -19.438 22 18.234 1 95.25 225 ASP A CA 1
ATOM 1736 C C . ASP A 1 225 ? -20.094 22.984 19.219 1 95.25 225 ASP A C 1
ATOM 1738 O O . ASP A 1 225 ? -21.312 23.141 19.219 1 95.25 225 ASP A O 1
ATOM 1742 N N . SER A 1 226 ? -19.297 23.641 19.984 1 95.25 226 SER A N 1
ATOM 1743 C CA . SER A 1 226 ? -19.828 24.531 21.031 1 95.25 226 SER A CA 1
ATOM 1744 C C . SER A 1 226 ? -20.281 25.859 20.438 1 95.25 226 SER A C 1
ATOM 1746 O O . SER A 1 226 ? -21.016 26.609 21.094 1 95.25 226 SER A O 1
ATOM 1748 N N . PHE A 1 227 ? -19.984 26.188 19.219 1 95.62 227 PHE A N 1
ATOM 1749 C CA . PHE A 1 227 ? -20.359 27.453 18.594 1 95.62 227 PHE A CA 1
ATOM 1750 C C . PHE A 1 227 ? -21.719 27.328 17.906 1 95.62 227 PHE A C 1
ATOM 1752 O O . PHE A 1 227 ? -21.859 27.719 16.75 1 95.62 227 PHE A O 1
ATOM 1759 N N . GLN A 1 228 ? -22.75 26.844 18.5 1 91 228 GLN A N 1
ATOM 1760 C CA . GLN A 1 228 ? -24.094 26.688 17.984 1 91 228 GLN A CA 1
ATOM 1761 C C . GLN A 1 228 ? -24.891 27.984 18.109 1 91 228 GLN A C 1
ATOM 1763 O O . GLN A 1 228 ? -25.531 28.422 17.156 1 91 228 GLN A O 1
ATOM 1768 N N . ASN A 1 229 ? -25 28.656 19.234 1 86.81 229 ASN A N 1
ATOM 1769 C CA . ASN A 1 229 ? -25.75 29.875 19.516 1 86.81 229 ASN A CA 1
ATOM 1770 C C . ASN A 1 229 ? -24.828 30.984 20.016 1 86.81 229 ASN A C 1
ATOM 1772 O O . ASN A 1 229 ? -24.781 31.281 21.203 1 86.81 229 ASN A O 1
ATOM 1776 N N . THR A 1 230 ? -24.203 31.594 18.953 1 91.5 230 THR A N 1
ATOM 1777 C CA . THR A 1 230 ? -23.203 32.594 19.312 1 91.5 230 THR A CA 1
ATOM 1778 C C . THR A 1 230 ? -23.812 34 19.297 1 91.5 230 THR A C 1
ATOM 1780 O O . THR A 1 230 ? -24.828 34.219 18.625 1 91.5 230 THR A O 1
ATOM 1783 N N . GLU A 1 231 ? -23.328 34.906 20.031 1 93.19 231 GLU A N 1
ATOM 1784 C CA . GLU A 1 231 ? -23.766 36.312 20.109 1 93.19 231 GLU A CA 1
ATOM 1785 C C . GLU A 1 231 ? -23 37.188 19.109 1 93.19 231 GLU A C 1
ATOM 1787 O O . GLU A 1 231 ? -23.016 38.406 19.219 1 93.19 231 GLU A O 1
ATOM 1792 N N . PHE A 1 232 ? -22.219 36.562 18.312 1 93.19 232 PHE A N 1
ATOM 1793 C CA . PHE A 1 232 ? -21.578 37.188 17.156 1 93.19 232 PHE A CA 1
ATOM 1794 C C . PHE A 1 232 ? -21.984 36.5 15.867 1 93.19 232 PHE A C 1
ATOM 1796 O O . PHE A 1 232 ? -22.578 35.406 15.898 1 93.19 232 PHE A O 1
ATOM 1803 N N . TRP A 1 233 ? -21.844 37.125 14.75 1 90.94 233 TRP A N 1
ATOM 1804 C CA . TRP A 1 233 ? -22.188 36.531 13.461 1 90.94 233 TRP A CA 1
ATOM 1805 C C . TRP A 1 233 ? -21.203 36.969 12.383 1 90.94 233 TRP A C 1
ATOM 1807 O O . TRP A 1 233 ? -20.25 37.719 12.672 1 90.94 233 TRP A O 1
ATOM 1817 N N . TYR A 1 234 ? -21.297 36.375 11.242 1 89.25 234 TYR A N 1
ATOM 1818 C CA . TYR A 1 234 ? -20.359 36.656 10.156 1 89.25 234 TYR A CA 1
ATOM 1819 C C . TYR A 1 234 ? -21.094 37.312 8.984 1 89.25 234 TYR A C 1
ATOM 1821 O O . TYR A 1 234 ? -22.25 37 8.703 1 89.25 234 TYR A O 1
ATOM 1829 N N . VAL A 1 235 ? -20.453 38.281 8.359 1 83.38 235 VAL A N 1
ATOM 1830 C CA . VAL A 1 235 ? -20.984 38.906 7.152 1 83.38 235 VAL A CA 1
ATOM 1831 C C . VAL A 1 235 ? -20.016 38.688 5.992 1 83.38 235 VAL A C 1
ATOM 1833 O O . VAL A 1 235 ? -18.797 38.75 6.172 1 83.38 235 VAL A O 1
ATOM 1836 N N . ASP A 1 236 ? -20.578 38.219 4.797 1 73.12 236 ASP A N 1
ATOM 1837 C CA . ASP A 1 236 ? -19.75 38.031 3.609 1 73.12 236 ASP A CA 1
ATOM 1838 C C . ASP A 1 236 ? -19.391 39.375 2.973 1 73.12 236 ASP A C 1
ATOM 1840 O O . ASP A 1 236 ? -20.203 40.312 2.988 1 73.12 236 ASP A O 1
ATOM 1844 N N . ASP A 1 237 ? -18.203 39.906 2.932 1 58.94 237 ASP A N 1
ATOM 1845 C CA . ASP A 1 237 ? -17.781 41.219 2.457 1 58.94 237 ASP A CA 1
ATOM 1846 C C . ASP A 1 237 ? -18.375 41.531 1.082 1 58.94 237 ASP A C 1
ATOM 1848 O O . ASP A 1 237 ? -18.109 42.562 0.508 1 58.94 237 ASP A O 1
ATOM 1852 N N . GLY A 1 238 ? -18.797 40.656 0.202 1 49.38 238 GLY A N 1
ATOM 1853 C CA . GLY A 1 238 ? -19.297 41.375 -0.963 1 49.38 238 GLY A CA 1
ATOM 1854 C C . GLY A 1 238 ? -20.484 42.281 -0.648 1 49.38 238 GLY A C 1
ATOM 1855 O O . GLY A 1 238 ? -21 42.969 -1.534 1 49.38 238 GLY A O 1
ATOM 1856 N N . LYS A 1 239 ? -21.391 41.969 0.171 1 45.97 239 LYS A N 1
ATOM 1857 C CA . LYS A 1 239 ? -22.562 42.812 0.344 1 45.97 239 LYS A CA 1
ATOM 1858 C C . LYS A 1 239 ? -22.234 44.031 1.205 1 45.97 239 LYS A C 1
ATOM 1860 O O . LYS A 1 239 ? -21.734 43.906 2.322 1 45.97 239 LYS A O 1
ATOM 1865 N N . GLN A 1 240 ? -21.984 45.188 0.718 1 40.81 240 GLN A N 1
ATOM 1866 C CA . GLN A 1 240 ? -21.75 46.594 1.073 1 40.81 240 GLN A CA 1
ATOM 1867 C C . GLN A 1 240 ? -22.672 47.031 2.215 1 40.81 240 GLN A C 1
ATOM 1869 O O . GLN A 1 240 ? -23.531 47.906 2.031 1 40.81 240 GLN A O 1
ATOM 1874 N N . SER A 1 241 ? -23.406 46.25 2.879 1 40.62 241 SER A N 1
ATOM 1875 C CA . SER A 1 241 ? -24.297 47.062 3.715 1 40.62 241 SER A CA 1
ATOM 1876 C C . SER A 1 241 ? -23.5 47.969 4.645 1 40.62 241 SER A C 1
ATOM 1878 O O . SER A 1 241 ? -22.312 47.75 4.867 1 40.62 241 SER A O 1
ATOM 1880 N N . SER A 1 242 ? -24.109 49.062 5.195 1 42.28 242 SER A N 1
ATOM 1881 C CA . SER A 1 242 ? -23.719 50.156 6.078 1 42.28 242 SER A CA 1
ATOM 1882 C C . SER A 1 242 ? -22.781 49.688 7.18 1 42.28 242 SER A C 1
ATOM 1884 O O . SER A 1 242 ? -22 50.469 7.723 1 42.28 242 SER A O 1
ATOM 1886 N N . ILE A 1 243 ? -23.016 48.656 7.734 1 43.12 243 ILE A N 1
ATOM 1887 C CA . ILE A 1 243 ? -22.219 48.156 8.836 1 43.12 243 ILE A CA 1
ATOM 1888 C C . ILE A 1 243 ? -20.859 47.719 8.312 1 43.12 243 ILE A C 1
ATOM 1890 O O . ILE A 1 243 ? -20 47.25 9.086 1 43.12 243 ILE A O 1
ATOM 1894 N N . ALA A 1 244 ? -20.594 47.594 7.109 1 44.34 244 ALA A N 1
ATOM 1895 C CA . ALA A 1 244 ? -19.453 47.312 6.234 1 44.34 244 ALA A CA 1
ATOM 1896 C C . ALA A 1 244 ? -18.344 48.312 6.477 1 44.34 244 ALA A C 1
ATOM 1898 O O . ALA A 1 244 ? -17.188 48.094 6.09 1 44.34 244 ALA A O 1
ATOM 1899 N N . CYS A 1 245 ? -18.703 49.531 6.781 1 45.31 245 CYS A N 1
ATOM 1900 C CA . CYS A 1 245 ? -17.703 50.531 7.098 1 45.31 245 CYS A CA 1
ATOM 1901 C C . CYS A 1 245 ? -16.797 50.062 8.227 1 45.31 245 CYS A C 1
ATOM 1903 O O . CYS A 1 245 ? -15.586 50.281 8.188 1 45.31 245 CYS A O 1
ATOM 1905 N N . THR A 1 246 ? -17.469 49.625 9.289 1 44.94 246 THR A N 1
ATOM 1906 C CA . THR A 1 246 ? -16.672 49.219 10.438 1 44.94 246 THR A CA 1
ATOM 1907 C C . THR A 1 246 ? -15.859 47.969 10.102 1 44.94 246 THR A C 1
ATOM 1909 O O . THR A 1 246 ? -14.797 47.719 10.695 1 44.94 246 THR A O 1
ATOM 1912 N N . SER A 1 247 ? -16.375 47.156 9.258 1 47.09 247 SER A N 1
ATOM 1913 C CA . SER A 1 247 ? -15.719 45.906 8.875 1 47.09 247 SER A CA 1
ATOM 1914 C C . SER A 1 247 ? -14.508 46.188 7.98 1 47.09 247 SER A C 1
ATOM 1916 O O . SER A 1 247 ? -13.555 45.406 7.988 1 47.09 247 SER A O 1
ATOM 1918 N N . ARG A 1 248 ? -14.625 47.125 7.113 1 47.91 248 ARG A N 1
ATOM 1919 C CA . ARG A 1 248 ? -13.484 47.531 6.289 1 47.91 248 ARG A CA 1
ATOM 1920 C C . ARG A 1 248 ? -12.297 47.969 7.152 1 47.91 248 ARG A C 1
ATOM 1922 O O . ARG A 1 248 ? -11.148 47.625 6.84 1 47.91 248 ARG A O 1
ATOM 1929 N N . SER A 1 249 ? -12.734 48.781 8.094 1 48.31 249 SER A N 1
ATOM 1930 C CA . SER A 1 249 ? -11.656 49.188 8.992 1 48.31 249 SER A CA 1
ATOM 1931 C C . SER A 1 249 ? -11.031 48 9.695 1 48.31 249 SER A C 1
ATOM 1933 O O . SER A 1 249 ? -9.844 48 10.031 1 48.31 249 SER A O 1
ATOM 1935 N N . PHE A 1 250 ? -11.898 47.125 10.016 1 46.31 250 PHE A N 1
ATOM 1936 C CA . PHE A 1 250 ? -11.414 45.906 10.68 1 46.31 250 PHE A CA 1
ATOM 1937 C C . PHE A 1 250 ? -10.414 45.188 9.805 1 46.31 250 PHE A C 1
ATOM 1939 O O . PHE A 1 250 ? -9.375 44.719 10.281 1 46.31 250 PHE A O 1
ATOM 1946 N N . ARG A 1 251 ? -10.836 45.062 8.625 1 52.41 251 ARG A N 1
ATOM 1947 C CA . ARG A 1 251 ? -9.898 44.375 7.75 1 52.41 251 ARG A CA 1
ATOM 1948 C C . ARG A 1 251 ? -8.609 45.156 7.57 1 52.41 251 ARG A C 1
ATOM 1950 O O . ARG A 1 251 ? -7.539 44.562 7.387 1 52.41 251 ARG A O 1
ATOM 1957 N N . GLN A 1 252 ? -8.859 46.438 7.492 1 49.78 252 GLN A N 1
ATOM 1958 C CA . GLN A 1 252 ? -7.672 47.312 7.41 1 49.78 252 GLN A CA 1
ATOM 1959 C C . GLN A 1 252 ? -6.773 47.094 8.625 1 49.78 252 GLN A C 1
ATOM 1961 O O . GLN A 1 252 ? -5.547 47.156 8.516 1 49.78 252 GLN A O 1
ATOM 1966 N N . VAL A 1 253 ? -7.449 47.094 9.711 1 46.09 253 VAL A N 1
ATOM 1967 C CA . VAL A 1 253 ? -6.672 46.938 10.938 1 46.09 253 VAL A CA 1
ATOM 1968 C C . VAL A 1 253 ? -6.141 45.5 11.039 1 46.09 253 VAL A C 1
ATOM 1970 O O . VAL A 1 253 ? -5.02 45.281 11.5 1 46.09 253 VAL A O 1
ATOM 1973 N N . ILE A 1 254 ? -7.023 44.625 10.922 1 47.25 254 ILE A N 1
ATOM 1974 C CA . ILE A 1 254 ? -6.48 43.281 10.984 1 47.25 254 ILE A CA 1
ATOM 1975 C C . ILE A 1 254 ? -5.566 43.031 9.781 1 47.25 254 ILE A C 1
ATOM 1977 O O . ILE A 1 254 ? -6.012 43.094 8.633 1 47.25 254 ILE A O 1
ATOM 1981 N N . HIS A 1 255 ? -4.473 43.625 9.672 1 44.56 255 HIS A N 1
ATOM 1982 C CA . HIS A 1 255 ? -3.404 43.406 8.703 1 44.56 255 HIS A CA 1
ATOM 1983 C C . HIS A 1 255 ? -3.516 42.031 8.062 1 44.56 255 HIS A C 1
ATOM 1985 O O . HIS A 1 255 ? -2.594 41.219 8.164 1 44.56 255 HIS A O 1
ATOM 1991 N N . ARG A 1 256 ? -4.703 41.5 8.109 1 45.03 256 ARG A N 1
ATOM 1992 C CA . ARG A 1 256 ? -4.641 40.219 7.41 1 45.03 256 ARG A CA 1
ATOM 1993 C C . ARG A 1 256 ? -4.227 40.438 5.953 1 45.03 256 ARG A C 1
ATOM 1995 O O . ARG A 1 256 ? -4.59 41.438 5.328 1 45.03 256 ARG A O 1
ATOM 2002 N N . ASN A 1 257 ? -3.256 39.812 5.551 1 45.19 257 ASN A N 1
ATOM 2003 C CA . ASN A 1 257 ? -2.699 39.844 4.203 1 45.19 257 ASN A CA 1
ATOM 2004 C C . ASN A 1 257 ? -3.791 40.031 3.15 1 45.19 257 ASN A C 1
ATOM 2006 O O . ASN A 1 257 ? -4.871 39.438 3.27 1 45.19 257 ASN A O 1
ATOM 2010 N N . ASP A 1 258 ? -3.803 41.125 2.443 1 45.81 258 ASP A N 1
ATOM 2011 C CA . ASP A 1 258 ? -4.531 41.469 1.227 1 45.81 258 ASP A CA 1
ATOM 2012 C C . ASP A 1 258 ? -5.055 40.219 0.523 1 45.81 258 ASP A C 1
ATOM 2014 O O . ASP A 1 258 ? -6 40.281 -0.263 1 45.81 258 ASP A O 1
ATOM 2018 N N . GLU A 1 259 ? -4.496 39.125 0.883 1 51.25 259 GLU A N 1
ATOM 2019 C CA . GLU A 1 259 ? -4.758 38 -0.015 1 51.25 259 GLU A CA 1
ATOM 2020 C C . GLU A 1 259 ? -6.023 37.25 0.393 1 51.25 259 GLU A C 1
ATOM 2022 O O . GLU A 1 259 ? -6.527 36.406 -0.362 1 51.25 259 GLU A O 1
ATOM 2027 N N . LYS A 1 260 ? -6.766 37.625 1.667 1 58.44 260 LYS A N 1
ATOM 2028 C CA . LYS A 1 260 ? -7.91 36.812 2.041 1 58.44 260 LYS A CA 1
ATOM 2029 C C . LYS A 1 260 ? -9.188 37.625 2.127 1 58.44 260 LYS A C 1
ATOM 2031 O O . LYS A 1 260 ? -9.977 37.469 3.061 1 58.44 260 LYS A O 1
ATOM 2036 N N . TRP A 1 261 ? -9.383 38.531 1.349 1 59.16 261 TRP A N 1
ATOM 2037 C CA . TRP A 1 261 ? -10.523 39.438 1.312 1 59.16 261 TRP A CA 1
ATOM 2038 C C . TRP A 1 261 ? -11.836 38.656 1.229 1 59.16 261 TRP A C 1
ATOM 2040 O O . TRP A 1 261 ? -12.898 39.188 1.557 1 59.16 261 TRP A O 1
ATOM 2050 N N . TRP A 1 262 ? -11.719 37.438 0.845 1 67.81 262 TRP A N 1
ATOM 2051 C CA . TRP A 1 262 ? -12.93 36.656 0.593 1 67.81 262 TRP A CA 1
ATOM 2052 C C . TRP A 1 262 ? -13.398 35.938 1.862 1 67.81 262 TRP A C 1
ATOM 2054 O O . TRP A 1 262 ? -14.461 35.312 1.88 1 67.81 262 TRP A O 1
ATOM 2064 N N . LEU A 1 263 ? -12.758 36.219 2.943 1 76.69 263 LEU A N 1
ATOM 2065 C CA . LEU A 1 263 ? -13.125 35.531 4.176 1 76.69 263 LEU A CA 1
ATOM 2066 C C . LEU A 1 263 ? -14.234 36.281 4.91 1 76.69 263 LEU A C 1
ATOM 2068 O O . LEU A 1 263 ? -14.281 37.531 4.879 1 76.69 263 LEU A O 1
ATOM 2072 N N . PRO A 1 264 ? -15.094 35.625 5.523 1 83 264 PRO A N 1
ATOM 2073 C CA . PRO A 1 264 ? -16.141 36.25 6.312 1 83 264 PRO A CA 1
ATOM 2074 C C . PRO A 1 264 ? -15.602 37.094 7.461 1 83 264 PRO A C 1
ATOM 2076 O O . PRO A 1 264 ? -14.578 36.75 8.055 1 83 264 PRO A O 1
ATOM 2079 N N . VAL A 1 265 ? -16.328 38.188 7.68 1 82.69 265 VAL A N 1
ATOM 2080 C CA . VAL A 1 265 ? -15.891 39.094 8.742 1 82.69 265 VAL A CA 1
ATOM 2081 C C . VAL A 1 265 ? -16.812 38.938 9.953 1 82.69 265 VAL A C 1
ATOM 2083 O O . VAL A 1 265 ? -18.031 39 9.82 1 82.69 265 VAL A O 1
ATOM 2086 N N . PRO A 1 266 ? -16.234 38.719 11.094 1 89.94 266 PRO A N 1
ATOM 2087 C CA . PRO A 1 266 ? -17.062 38.625 12.289 1 89.94 266 PRO A CA 1
ATOM 2088 C C . PRO A 1 266 ? -17.641 39.938 12.734 1 89.94 266 PRO A C 1
ATOM 2090 O O . PRO A 1 266 ? -16.984 41 12.602 1 89.94 266 PRO A O 1
ATOM 2093 N N . CYS A 1 267 ? -18.875 39.906 13.164 1 88.5 267 CYS A N 1
ATOM 2094 C CA . CYS A 1 267 ? -19.594 41.062 13.68 1 88.5 267 CYS A CA 1
ATOM 2095 C C . CYS A 1 267 ? -20.094 40.812 15.094 1 88.5 267 CYS A C 1
ATOM 2097 O O . CYS A 1 267 ? -20.391 39.656 15.461 1 88.5 267 CYS A O 1
ATOM 2099 N N . VAL A 1 268 ? -20.078 41.875 15.828 1 91.56 268 VAL A N 1
ATOM 2100 C CA . VAL A 1 268 ? -20.578 41.812 17.203 1 91.56 268 VAL A CA 1
ATOM 2101 C C . VAL A 1 268 ? -21.656 42.875 17.406 1 91.56 268 VAL A C 1
ATOM 2103 O O . VAL A 1 268 ? -21.781 43.812 16.609 1 91.56 268 VAL A O 1
ATOM 2106 N N . PRO A 1 269 ? -22.438 42.688 18.422 1 91.31 269 PRO A N 1
ATOM 2107 C CA . PRO A 1 269 ? -23.422 43.719 18.719 1 91.31 269 PRO A CA 1
ATOM 2108 C C . PRO A 1 269 ? -22.797 45.062 19 1 91.31 269 PRO A C 1
ATOM 2110 O O . PRO A 1 269 ? -21.625 45.156 19.375 1 91.31 269 PRO A O 1
ATOM 2113 N N . VAL A 1 270 ? -23.625 46.094 18.844 1 87.94 270 VAL A N 1
ATOM 2114 C CA . VAL A 1 270 ? -23.156 47.469 19.016 1 87.94 270 VAL A CA 1
ATOM 2115 C C . VAL A 1 270 ? -22.656 47.688 20.438 1 87.94 270 VAL A C 1
ATOM 2117 O O . VAL A 1 270 ? -21.734 48.469 20.656 1 87.94 270 VAL A O 1
ATOM 2120 N N . SER A 1 271 ? -23.25 46.969 21.391 1 89.5 271 SER A N 1
ATOM 2121 C CA . SER A 1 271 ? -22.859 47.062 22.781 1 89.5 271 SER A CA 1
ATOM 2122 C C . SER A 1 271 ? -21.641 46.188 23.078 1 89.5 271 SER A C 1
ATOM 2124 O O . SER A 1 271 ? -21.078 46.281 24.172 1 89.5 271 SER A O 1
ATOM 2126 N N . GLY A 1 272 ? -21.188 45.562 22.047 1 90.25 272 GLY A N 1
ATOM 2127 C CA . GLY A 1 272 ? -20.125 44.562 22.281 1 90.25 272 GLY A CA 1
ATOM 2128 C C . GLY A 1 272 ? -20.641 43.25 22.781 1 90.25 272 GLY A C 1
ATOM 2129 O O . GLY A 1 272 ? -21.828 43.094 23.047 1 90.25 272 GLY A O 1
ATOM 2130 N N . LEU A 1 273 ? -19.672 42.312 22.938 1 93.69 273 LEU A N 1
ATOM 2131 C CA . LEU A 1 273 ? -20.047 41 23.438 1 93.69 273 LEU A CA 1
ATOM 2132 C C . LEU A 1 273 ? -20.312 41.031 24.938 1 93.69 273 LEU A C 1
ATOM 2134 O O . LEU A 1 273 ? -19.594 41.719 25.672 1 93.69 273 LEU A O 1
ATOM 2138 N N . PRO A 1 274 ? -21.359 40.406 25.344 1 93.25 274 PRO A N 1
ATOM 2139 C CA . PRO A 1 274 ? -21.547 40.281 26.781 1 93.25 274 PRO A CA 1
ATOM 2140 C C . PRO A 1 274 ? -20.344 39.688 27.484 1 93.25 274 PRO A C 1
ATOM 2142 O O . PRO A 1 274 ? -19.594 38.906 26.875 1 93.25 274 PRO A O 1
ATOM 2145 N N . GLU A 1 275 ? -20.156 40 28.75 1 92.5 275 GLU A N 1
ATOM 2146 C CA . GLU A 1 275 ? -19 39.562 29.531 1 92.5 275 GLU A CA 1
ATOM 2147 C C . GLU A 1 275 ? -18.906 38.031 29.562 1 92.5 275 GLU A C 1
ATOM 2149 O O . GLU A 1 275 ? -17.812 37.469 29.5 1 92.5 275 GLU A O 1
ATOM 2154 N N . ARG A 1 276 ? -20.031 37.406 29.688 1 93.06 276 ARG A N 1
ATOM 2155 C CA . ARG A 1 276 ? -20.062 35.969 29.734 1 93.06 276 ARG A CA 1
ATOM 2156 C C . ARG A 1 276 ? -19.531 35.344 28.438 1 93.06 276 ARG A C 1
ATOM 2158 O O . ARG A 1 276 ? -18.719 34.438 28.469 1 93.06 276 ARG A O 1
ATOM 2165 N N . SER A 1 277 ? -19.984 35.875 27.344 1 93.5 277 SER A N 1
ATOM 2166 C CA . SER A 1 277 ? -19.562 35.375 26.031 1 93.5 277 SER A CA 1
ATOM 2167 C C . SER A 1 277 ? -18.094 35.656 25.781 1 93.5 277 SER A C 1
ATOM 2169 O O . SER A 1 277 ? -17.391 34.844 25.172 1 93.5 277 SER A O 1
ATOM 2171 N N . TRP A 1 278 ? -17.703 36.844 26.219 1 95 278 TRP A N 1
ATOM 2172 C CA . TRP A 1 278 ? -16.312 37.219 26.062 1 95 278 TRP A CA 1
ATOM 2173 C C . TRP A 1 278 ? -15.398 36.281 26.844 1 95 278 TRP A C 1
ATOM 2175 O O . TRP A 1 278 ? -14.367 35.844 26.328 1 95 278 TRP A O 1
ATOM 2185 N N . LYS A 1 279 ? -15.758 35.938 28.094 1 95.25 279 LYS A N 1
ATOM 2186 C CA . LYS A 1 279 ? -14.977 35.031 28.922 1 95.25 279 LYS A CA 1
ATOM 2187 C C . LYS A 1 279 ? -14.938 33.625 28.328 1 95.25 279 LYS A C 1
ATOM 2189 O O . LYS A 1 279 ? -13.914 32.969 28.375 1 95.25 279 LYS A O 1
ATOM 2194 N N . GLU A 1 280 ? -16.031 33.188 27.828 1 95.44 280 GLU A N 1
ATOM 2195 C CA . GLU A 1 280 ? -16.109 31.859 27.203 1 95.44 280 GLU A CA 1
ATOM 2196 C C . GLU A 1 280 ? -15.203 31.766 25.984 1 95.44 280 GLU A C 1
ATOM 2198 O O . GLU A 1 280 ? -14.547 30.75 25.75 1 95.44 280 GLU A O 1
ATOM 2203 N N . LEU A 1 281 ? -15.242 32.812 25.203 1 96.5 281 LEU A N 1
ATOM 2204 C CA . LEU A 1 281 ? -14.391 32.844 24.016 1 96.5 281 LEU A CA 1
ATOM 2205 C C . LEU A 1 281 ? -12.914 32.812 24.406 1 96.5 281 LEU A C 1
ATOM 2207 O O . LEU A 1 281 ? -12.117 32.125 23.766 1 96.5 281 LEU A O 1
ATOM 2211 N N . LYS A 1 282 ? -12.594 33.5 25.406 1 96.62 282 LYS A N 1
ATOM 2212 C CA . LYS A 1 282 ? -11.211 33.531 25.875 1 96.62 282 LYS A CA 1
ATOM 2213 C C . LYS A 1 282 ? -10.773 32.156 26.391 1 96.62 282 LYS A C 1
ATOM 2215 O O . LYS A 1 282 ? -9.633 31.75 26.156 1 96.62 282 LYS A O 1
ATOM 2220 N N . GLN A 1 283 ? -11.641 31.531 27.078 1 97.19 283 GLN A N 1
ATOM 2221 C CA . GLN A 1 283 ? -11.352 30.203 27.578 1 97.19 283 GLN A CA 1
ATOM 2222 C C . GLN A 1 283 ? -11.156 29.219 26.422 1 97.19 283 GLN A C 1
ATOM 2224 O O . GLN A 1 283 ? -10.242 28.391 26.453 1 97.19 283 GLN A O 1
ATOM 2229 N N . LYS A 1 284 ? -12.031 29.266 25.484 1 97.19 284 LYS A N 1
ATOM 2230 C CA . LYS A 1 284 ? -11.906 28.406 24.312 1 97.19 284 LYS A CA 1
ATOM 2231 C C . LYS A 1 284 ? -10.633 28.703 23.531 1 97.19 284 LYS A C 1
ATOM 2233 O O . LYS A 1 284 ? -10.016 27.781 22.984 1 97.19 284 LYS A O 1
ATOM 2238 N N . ARG A 1 285 ? -10.289 29.938 23.422 1 97.38 285 ARG A N 1
ATOM 2239 C CA . ARG A 1 285 ? -9.047 30.344 22.781 1 97.38 285 ARG A CA 1
ATOM 2240 C C . ARG A 1 285 ? -7.844 29.703 23.469 1 97.38 285 ARG A C 1
ATOM 2242 O O . ARG A 1 285 ? -6.945 29.172 22.797 1 97.38 285 ARG A O 1
ATOM 2249 N N . GLU A 1 286 ? -7.859 29.797 24.812 1 97.12 286 GLU A N 1
ATOM 2250 C CA . GLU A 1 286 ? -6.758 29.234 25.578 1 97.12 286 GLU A CA 1
ATOM 2251 C C . GLU A 1 286 ? -6.684 27.719 25.406 1 97.12 286 GLU A C 1
ATOM 2253 O O . GLU A 1 286 ? -5.594 27.156 25.266 1 97.12 286 GLU A O 1
ATOM 2258 N N . CYS A 1 287 ? -7.785 27.109 25.438 1 97.5 287 CYS A N 1
ATOM 2259 C CA . CYS A 1 287 ? -7.832 25.672 25.219 1 97.5 287 CYS A CA 1
ATOM 2260 C C . CYS A 1 287 ? -7.285 25.312 23.844 1 97.5 287 CYS A C 1
ATOM 2262 O O . CYS A 1 287 ? -6.461 24.391 23.719 1 97.5 287 CYS A O 1
ATOM 2264 N N . ALA A 1 288 ? -7.738 25.969 22.828 1 97.56 288 ALA A N 1
ATOM 2265 C CA . ALA A 1 288 ? -7.273 25.719 21.469 1 97.56 288 ALA A CA 1
ATOM 2266 C C . ALA A 1 288 ? -5.777 25.969 21.344 1 97.56 288 ALA A C 1
ATOM 2268 O O . ALA A 1 288 ? -5.074 25.266 20.625 1 97.56 288 ALA A O 1
ATOM 2269 N N . ASN A 1 289 ? -5.348 26.969 22.016 1 95.5 289 ASN A N 1
ATOM 2270 C CA . ASN A 1 289 ? -3.924 27.281 22 1 95.5 289 ASN A CA 1
ATOM 2271 C C . ASN A 1 289 ? -3.088 26.188 22.641 1 95.5 289 ASN A C 1
ATOM 2273 O O . ASN A 1 289 ? -1.989 25.875 22.172 1 95.5 289 ASN A O 1
ATOM 2277 N N . GLN A 1 290 ? -3.617 25.672 23.703 1 96.69 290 GLN A N 1
ATOM 2278 C CA . GLN A 1 290 ? -2.938 24.547 24.344 1 96.69 290 GLN A CA 1
ATOM 2279 C C . GLN A 1 290 ? -2.902 23.328 23.422 1 96.69 290 GLN A C 1
ATOM 2281 O O . GLN A 1 290 ? -1.895 22.625 23.359 1 96.69 290 GLN A O 1
ATOM 2286 N N . ILE A 1 291 ? -3.975 23.062 22.75 1 97.31 291 ILE A N 1
ATOM 2287 C CA . ILE A 1 291 ? -4.031 21.953 21.797 1 97.31 291 ILE A CA 1
ATOM 2288 C C . ILE A 1 291 ? -3.025 22.203 20.672 1 97.31 291 ILE A C 1
ATOM 2290 O O . ILE A 1 291 ? -2.336 21.281 20.234 1 97.31 291 ILE A O 1
ATOM 2294 N N . HIS A 1 292 ? -2.932 23.422 20.203 1 94.62 292 HIS A N 1
ATOM 2295 C CA . HIS A 1 292 ? -1.979 23.812 19.172 1 94.62 292 HIS A CA 1
ATOM 2296 C C . HIS A 1 292 ? -0.548 23.5 19.594 1 94.62 292 HIS A C 1
ATOM 2298 O O . HIS A 1 292 ? 0.208 22.875 18.844 1 94.62 292 HIS A O 1
ATOM 2304 N N . LYS A 1 293 ? -0.253 23.938 20.781 1 92.31 293 LYS A N 1
ATOM 2305 C CA . LYS A 1 293 ? 1.095 23.734 21.297 1 92.31 293 LYS A CA 1
ATOM 2306 C C . LYS A 1 293 ? 1.391 22.234 21.453 1 92.31 293 LYS A C 1
ATOM 2308 O O . LYS A 1 293 ? 2.5 21.781 21.172 1 92.31 293 LYS A O 1
ATOM 2313 N N . ALA A 1 294 ? 0.428 21.5 21.938 1 96 294 ALA A N 1
ATOM 2314 C CA . ALA A 1 294 ? 0.6 20.062 22.125 1 96 294 ALA A CA 1
ATOM 2315 C C . ALA A 1 294 ? 0.8 19.359 20.781 1 96 294 ALA A C 1
ATOM 2317 O O . ALA A 1 294 ? 1.685 18.516 20.656 1 96 294 ALA A O 1
ATOM 2318 N N . ALA A 1 295 ? -0.04 19.672 19.812 1 95.88 295 ALA A N 1
ATOM 2319 C CA . ALA A 1 295 ? 0.077 19.078 18.484 1 95.88 295 ALA A CA 1
ATOM 2320 C C . ALA A 1 295 ? 1.409 19.438 17.828 1 95.88 295 ALA A C 1
ATOM 2322 O O . ALA A 1 295 ? 2.043 18.594 17.188 1 95.88 295 ALA A O 1
ATOM 2323 N N . MET A 1 296 ? 1.818 20.625 18.031 1 91.81 296 MET A N 1
ATOM 2324 C CA . MET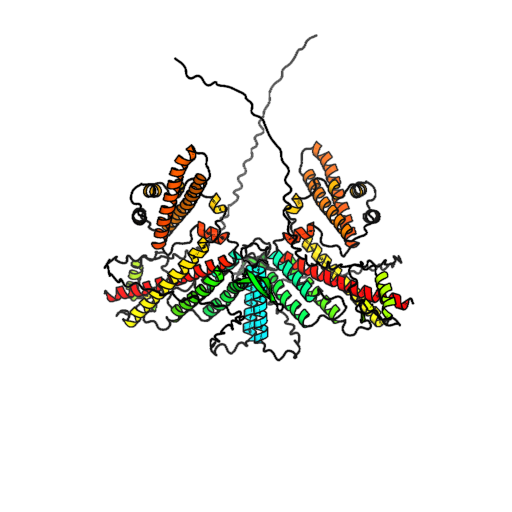 A 1 296 ? 3.092 21.094 17.484 1 91.81 296 MET A CA 1
ATOM 2325 C C . MET A 1 296 ? 4.258 20.328 18.094 1 91.81 296 MET A C 1
ATOM 2327 O O . MET A 1 296 ? 5.199 19.953 17.406 1 91.81 296 MET A O 1
ATOM 2331 N N . ALA A 1 297 ? 4.168 20.172 19.359 1 92.69 297 ALA A N 1
ATOM 2332 C CA . ALA A 1 297 ? 5.227 19.453 20.062 1 92.69 297 ALA A CA 1
ATOM 2333 C C . ALA A 1 297 ? 5.34 18.016 19.562 1 92.69 297 ALA A C 1
ATOM 2335 O O . ALA A 1 297 ? 6.441 17.5 19.344 1 92.69 297 ALA A O 1
ATOM 2336 N N . ILE A 1 298 ? 4.242 17.344 19.406 1 95.81 298 ILE A N 1
ATOM 2337 C CA . ILE A 1 298 ? 4.227 15.977 18.906 1 95.81 298 ILE A CA 1
ATOM 2338 C C . ILE A 1 298 ? 4.773 15.938 17.484 1 95.81 298 ILE A C 1
ATOM 2340 O O . ILE A 1 298 ? 5.605 15.086 17.156 1 95.81 298 ILE A O 1
ATOM 2344 N N . ASN A 1 299 ? 4.32 16.828 16.641 1 94.19 299 ASN A N 1
ATOM 2345 C CA . ASN A 1 299 ? 4.766 16.891 15.25 1 94.19 299 ASN A CA 1
ATOM 2346 C C . ASN A 1 299 ? 6.277 17.078 15.156 1 94.19 299 ASN A C 1
ATOM 2348 O O . ASN A 1 299 ? 6.949 16.391 14.391 1 94.19 299 ASN A O 1
ATOM 2352 N N . SER A 1 300 ? 6.734 17.984 15.984 1 88.5 300 SER A N 1
ATOM 2353 C CA . SER A 1 300 ? 8.164 18.281 15.977 1 88.5 300 SER A CA 1
ATOM 2354 C C . SER A 1 300 ? 8.977 17.062 16.422 1 88.5 300 SER A C 1
ATOM 2356 O O . SER A 1 300 ? 10.062 16.812 15.906 1 88.5 300 SER A O 1
ATOM 2358 N N . ALA A 1 301 ? 8.438 16.391 17.359 1 92.5 301 ALA A N 1
ATOM 2359 C CA . ALA A 1 301 ? 9.125 15.211 17.875 1 92.5 301 ALA A CA 1
ATOM 2360 C C . ALA A 1 301 ? 9.195 14.117 16.812 1 92.5 301 ALA A C 1
ATOM 2362 O O . ALA A 1 301 ? 10.219 13.445 16.656 1 92.5 301 ALA A O 1
ATOM 2363 N N . ILE A 1 302 ? 8.156 13.914 16.125 1 96.06 302 ILE A N 1
ATOM 2364 C CA . ILE A 1 302 ? 8.109 12.883 15.094 1 96.06 302 ILE A CA 1
ATOM 2365 C C . ILE A 1 302 ? 9.047 13.258 13.945 1 96.06 302 ILE A C 1
ATOM 2367 O O . ILE A 1 302 ? 9.789 12.414 13.445 1 96.06 302 ILE A O 1
ATOM 2371 N N . LEU A 1 303 ? 9.031 14.516 13.555 1 93.69 303 LEU A N 1
ATOM 2372 C CA . LEU A 1 303 ? 9.891 14.992 12.477 1 93.69 303 LEU A CA 1
ATOM 2373 C C . LEU A 1 303 ? 11.359 14.812 12.836 1 93.69 303 LEU A C 1
ATOM 2375 O O . LEU A 1 303 ? 12.18 14.492 11.977 1 93.69 303 LEU A O 1
ATOM 2379 N N . ALA A 1 304 ? 11.617 15.023 14.062 1 90.25 304 ALA A N 1
ATOM 2380 C CA . ALA A 1 304 ? 12.992 14.883 14.531 1 90.25 304 ALA A CA 1
ATOM 2381 C C . ALA A 1 304 ? 13.477 13.438 14.391 1 90.25 304 ALA A C 1
ATOM 2383 O O . ALA A 1 304 ? 14.664 13.195 14.164 1 90.25 304 ALA A O 1
ATOM 2384 N N . GLU A 1 305 ? 12.562 12.469 14.453 1 93.19 305 GLU A N 1
ATOM 2385 C CA . GLU A 1 305 ? 12.906 11.055 14.383 1 93.19 305 GLU A CA 1
ATOM 2386 C C . GLU A 1 305 ? 12.992 10.578 12.93 1 93.19 305 GLU A C 1
ATOM 2388 O O . GLU A 1 305 ? 13.602 9.547 12.648 1 93.19 305 GLU A O 1
ATOM 2393 N N . MET A 1 306 ? 12.367 11.289 12.031 1 94.38 306 MET A N 1
ATOM 2394 C CA . MET A 1 306 ? 12.383 10.898 10.625 1 94.38 306 MET A CA 1
ATOM 2395 C C . MET A 1 306 ? 13.789 11.023 10.039 1 94.38 306 MET A C 1
ATOM 2397 O O . MET A 1 306 ? 14.531 11.945 10.391 1 94.38 306 MET A O 1
ATOM 2401 N N . GLU A 1 307 ? 14.109 10.125 9.164 1 92.5 307 GLU A N 1
ATOM 2402 C CA . GLU A 1 307 ? 15.43 10.117 8.531 1 92.5 307 GLU A CA 1
ATOM 2403 C C . GLU A 1 307 ? 15.594 11.297 7.578 1 92.5 307 GLU A C 1
ATOM 2405 O O . GLU A 1 307 ? 14.656 11.664 6.867 1 92.5 307 GLU A O 1
ATOM 2410 N N . VAL A 1 308 ? 16.781 11.891 7.578 1 92.56 308 VAL A N 1
ATOM 2411 C CA . VAL A 1 308 ? 17.109 12.945 6.629 1 92.56 308 VAL A CA 1
ATOM 2412 C C . VAL A 1 308 ? 17.438 12.336 5.266 1 92.56 308 VAL A C 1
ATOM 2414 O O . VAL A 1 308 ? 18.312 11.469 5.164 1 92.56 308 VAL A O 1
ATOM 2417 N N . PRO A 1 309 ? 16.75 12.789 4.312 1 92.56 309 PRO A N 1
ATOM 2418 C CA . PRO A 1 309 ? 17 12.219 2.986 1 92.56 309 PRO A CA 1
ATOM 2419 C C . PRO A 1 309 ? 18.406 12.484 2.484 1 92.56 309 PRO A C 1
ATOM 2421 O O . PRO A 1 309 ? 18.953 13.57 2.709 1 92.56 309 PRO A O 1
ATOM 2424 N N . GLU A 1 310 ? 18.891 11.562 1.716 1 90.44 310 GLU A N 1
ATOM 2425 C CA . GLU A 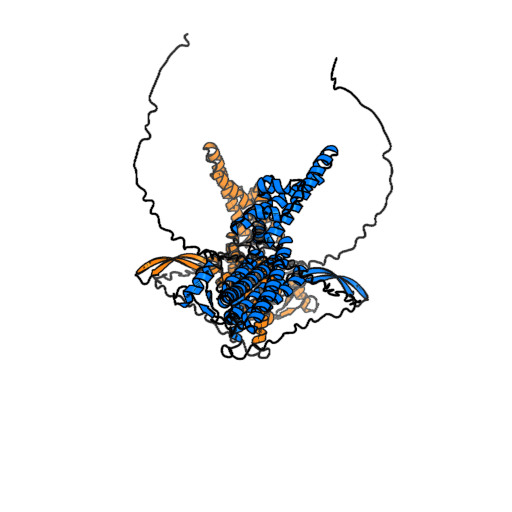1 310 ? 20.219 11.703 1.14 1 90.44 310 GLU A CA 1
ATOM 2426 C C . GLU A 1 310 ? 20.281 12.844 0.127 1 90.44 310 GLU A C 1
ATOM 2428 O O . GLU A 1 310 ? 21.297 13.516 -0.004 1 90.44 310 GLU A O 1
ATOM 2433 N N . SER A 1 311 ? 19.203 12.984 -0.51 1 89.31 311 SER A N 1
ATOM 2434 C CA . SER A 1 311 ? 19.141 14.055 -1.508 1 89.31 311 SER A CA 1
ATOM 2435 C C . SER A 1 311 ? 19.297 15.422 -0.863 1 89.31 311 SER A C 1
ATOM 2437 O O . SER A 1 311 ? 19.906 16.328 -1.444 1 89.31 311 SER A O 1
ATOM 2439 N N . TYR A 1 312 ? 18.859 15.57 0.363 1 91.56 312 TYR A N 1
ATOM 2440 C CA . TYR A 1 312 ? 19 16.828 1.099 1 91.56 312 TYR A CA 1
ATOM 2441 C C . TYR A 1 312 ? 20.438 17.062 1.514 1 91.56 312 TYR A C 1
ATOM 2443 O O . TYR A 1 312 ? 20.969 18.172 1.356 1 91.56 312 TYR A O 1
ATOM 2451 N N . LEU A 1 313 ? 21.047 16.094 1.933 1 90 313 LEU A N 1
ATOM 2452 C CA . LEU A 1 313 ? 22.438 16.203 2.375 1 90 313 LEU A CA 1
ATOM 2453 C C . LEU A 1 313 ? 23.359 16.5 1.202 1 90 313 LEU A C 1
ATOM 2455 O O . LEU A 1 313 ? 24.312 17.281 1.338 1 90 313 LEU A O 1
ATOM 2459 N N . ALA A 1 314 ? 22.984 15.914 0.107 1 90.06 314 ALA A N 1
ATOM 2460 C CA . ALA A 1 314 ? 23.812 16.094 -1.086 1 90.06 314 ALA A CA 1
ATOM 2461 C C . ALA A 1 314 ? 23.672 17.516 -1.626 1 90.06 314 ALA A C 1
ATOM 2463 O O . ALA A 1 314 ? 24.594 18.047 -2.258 1 90.06 314 ALA A O 1
ATOM 2464 N N . ALA A 1 315 ? 22.562 18.172 -1.305 1 89.81 315 ALA A N 1
ATOM 2465 C CA . ALA A 1 315 ? 22.281 19.5 -1.853 1 89.81 315 ALA A CA 1
ATOM 2466 C C . ALA A 1 315 ? 22.828 20.594 -0.953 1 89.81 315 ALA A C 1
ATOM 2468 O O . ALA A 1 315 ? 22.828 21.781 -1.323 1 89.81 315 ALA A O 1
ATOM 2469 N N . LEU A 1 316 ? 23.375 20.297 0.172 1 91.31 316 LEU A N 1
ATOM 2470 C CA . LEU A 1 316 ? 23.891 21.281 1.124 1 91.31 316 LEU A CA 1
ATOM 2471 C C . LEU A 1 316 ? 25.109 22 0.562 1 91.31 316 LEU A C 1
ATOM 2473 O O . LEU A 1 316 ? 25.891 21.422 -0.185 1 91.31 316 LEU A O 1
ATOM 2477 N N . ALA A 1 317 ? 25.203 23.203 0.947 1 89.94 317 ALA A N 1
ATOM 2478 C CA . ALA A 1 317 ? 26.359 24 0.553 1 89.94 317 ALA A CA 1
ATOM 2479 C C . ALA A 1 317 ? 27.641 23.453 1.188 1 89.94 317 ALA A C 1
ATOM 2481 O O . ALA A 1 317 ? 27.578 22.688 2.154 1 89.94 317 ALA A O 1
ATOM 2482 N N . LYS A 1 318 ? 28.688 23.844 0.683 1 87.38 318 LYS A N 1
ATOM 2483 C CA . LYS A 1 318 ? 29.984 23.359 1.167 1 87.38 318 LYS A CA 1
ATOM 2484 C C . LYS A 1 318 ? 30.297 23.938 2.549 1 87.38 318 LYS A C 1
ATOM 2486 O O . LYS A 1 318 ? 31.016 23.312 3.332 1 87.38 318 LYS A O 1
ATOM 2491 N N . SER A 1 319 ? 29.75 25.219 2.744 1 90.06 319 SER A N 1
ATOM 2492 C CA . SER A 1 319 ? 30.016 25.844 4.039 1 90.06 319 SER A CA 1
ATOM 2493 C C . SER A 1 319 ? 28.734 26.391 4.656 1 90.06 319 SER A C 1
ATOM 2495 O O . SER A 1 319 ? 27.812 26.797 3.938 1 90.06 319 SER A O 1
ATOM 2497 N N . GLY A 1 320 ? 28.734 26.406 5.969 1 91.75 320 GLY A N 1
ATOM 2498 C CA . GLY A 1 320 ? 27.609 26.984 6.68 1 91.75 320 GLY A CA 1
ATOM 2499 C C . GLY A 1 320 ? 27.453 28.484 6.445 1 91.75 320 GLY A C 1
ATOM 2500 O O . GLY A 1 320 ? 26.328 28.984 6.383 1 91.75 320 GLY A O 1
ATOM 2501 N N . ARG A 1 321 ? 28.562 29.141 6.301 1 92.31 321 ARG A N 1
ATOM 2502 C CA . ARG A 1 321 ? 28.547 30.578 6.012 1 92.31 321 ARG A CA 1
ATOM 2503 C C . ARG A 1 321 ? 27.859 30.859 4.688 1 92.31 321 ARG A C 1
ATOM 2505 O O . ARG A 1 321 ? 27.109 31.828 4.57 1 92.31 321 ARG A O 1
ATOM 2512 N N . ALA A 1 322 ? 28.141 30.016 3.754 1 92.19 322 ALA A N 1
ATOM 2513 C CA . ALA A 1 322 ? 27.516 30.156 2.443 1 92.19 322 ALA A CA 1
ATOM 2514 C C . ALA A 1 322 ? 26 29.938 2.527 1 92.19 322 ALA A C 1
ATOM 2516 O O . ALA A 1 322 ? 25.234 30.531 1.757 1 92.19 322 ALA A O 1
ATOM 2517 N N . SER A 1 323 ? 25.578 29.203 3.504 1 91.31 323 SER A N 1
ATOM 2518 C CA . SER A 1 323 ? 24.156 28.906 3.672 1 91.31 323 SER A CA 1
ATOM 2519 C C . SER A 1 323 ? 23.422 30.062 4.34 1 91.31 323 SER A C 1
ATOM 2521 O O . SER A 1 323 ? 22.391 30.531 3.832 1 91.31 323 SER A O 1
ATOM 2523 N N . VAL A 1 324 ? 23.922 30.578 5.402 1 93.31 324 VAL A N 1
ATOM 2524 C CA . VAL A 1 324 ? 23.203 31.578 6.188 1 93.31 324 VAL A CA 1
ATOM 2525 C C . VAL A 1 324 ? 23.453 32.969 5.617 1 93.31 324 VAL A C 1
ATOM 2527 O O . VAL A 1 324 ? 22.656 33.875 5.812 1 93.31 324 VAL A O 1
ATOM 2530 N N . GLY A 1 325 ? 24.5 33.125 4.883 1 91 325 GLY A N 1
ATOM 2531 C CA . GLY A 1 325 ? 24.906 34.469 4.406 1 91 325 GLY A CA 1
ATOM 2532 C C . GLY A 1 325 ? 25.844 35.188 5.352 1 91 325 GLY A C 1
ATOM 2533 O O . GLY A 1 325 ? 25.938 34.812 6.527 1 91 325 GLY A O 1
ATOM 2534 N N . ASP A 1 326 ? 26.375 36.188 4.918 1 89.19 326 ASP A N 1
ATOM 2535 C CA . ASP A 1 326 ? 27.438 36.875 5.641 1 89.19 326 ASP A CA 1
ATOM 2536 C C . ASP A 1 326 ? 26.875 37.625 6.859 1 89.19 326 ASP A C 1
ATOM 2538 O O . ASP A 1 326 ? 27.5 37.625 7.926 1 89.19 326 ASP A O 1
ATOM 2542 N N . SER A 1 327 ? 25.797 38.156 6.68 1 86.69 327 SER A N 1
ATOM 2543 C CA . SER A 1 327 ? 25.219 38.969 7.75 1 86.69 327 SER A CA 1
ATOM 2544 C C . SER A 1 327 ? 24.906 38.125 8.977 1 86.69 327 SER A C 1
ATOM 2546 O O . SER A 1 327 ? 25.297 38.469 10.094 1 86.69 327 SER A O 1
ATOM 2548 N N . ILE A 1 328 ? 24.266 37.062 8.797 1 92.19 328 ILE A N 1
ATOM 2549 C CA . ILE A 1 328 ? 23.875 36.188 9.891 1 92.19 328 ILE A CA 1
ATOM 2550 C C . ILE A 1 328 ? 25.109 35.531 10.477 1 92.19 328 ILE A C 1
ATOM 2552 O O . ILE A 1 328 ? 25.25 35.406 11.695 1 92.19 328 ILE A O 1
ATOM 2556 N N . TYR A 1 329 ? 25.984 35.156 9.617 1 93 329 TYR A N 1
ATOM 2557 C CA . TYR A 1 329 ? 27.203 34.5 10.062 1 93 329 TYR A CA 1
ATOM 2558 C C . TYR A 1 329 ? 28.016 35.406 10.969 1 93 329 TYR A C 1
ATOM 2560 O O . TYR A 1 329 ? 28.562 34.938 11.984 1 93 329 TYR A O 1
ATOM 2568 N N . ARG A 1 330 ? 28.141 36.625 10.633 1 88.88 330 ARG A N 1
ATOM 2569 C CA . ARG A 1 330 ? 28.922 37.594 11.414 1 88.88 330 ARG A CA 1
ATOM 2570 C C . ARG A 1 330 ? 28.375 37.719 12.828 1 88.88 330 ARG A C 1
ATOM 2572 O O . ARG A 1 330 ? 29.125 37.781 13.797 1 88.88 330 ARG A O 1
ATOM 2579 N N . HIS A 1 331 ? 27.109 37.719 12.875 1 88.94 331 HIS A N 1
ATOM 2580 C CA . HIS A 1 331 ? 26.484 37.875 14.18 1 88.94 331 HIS A CA 1
ATOM 2581 C C . HIS A 1 331 ? 26.688 36.625 15.023 1 88.94 331 HIS A C 1
ATOM 2583 O O . HIS A 1 331 ? 26.828 36.719 16.25 1 88.94 331 HIS A O 1
ATOM 2589 N N . MET A 1 332 ? 26.75 35.531 14.414 1 89.94 332 MET A N 1
ATOM 2590 C CA . MET A 1 332 ? 26.859 34.25 15.133 1 89.94 332 MET A CA 1
ATOM 2591 C C . MET A 1 332 ? 28.312 33.969 15.508 1 89.94 332 MET A C 1
ATOM 2593 O O . MET A 1 332 ? 28.578 33.281 16.5 1 89.94 332 MET A O 1
ATOM 2597 N N . SER A 1 333 ? 29.172 34.469 14.656 1 86.75 333 SER A N 1
ATOM 2598 C CA . SER A 1 333 ? 30.594 34.156 14.836 1 86.75 333 SER A CA 1
ATOM 2599 C C . SER A 1 333 ? 31.25 35.062 15.852 1 86.75 333 SER A C 1
ATOM 2601 O O . SER A 1 333 ? 32.312 34.781 16.359 1 86.75 333 SER A O 1
ATOM 2603 N N . THR A 1 334 ? 30.578 36.219 16.016 1 76.56 334 THR A N 1
ATOM 2604 C CA . THR A 1 334 ? 31.188 37.188 16.906 1 76.56 334 THR A CA 1
ATOM 2605 C C . THR A 1 334 ? 31.219 36.656 18.344 1 76.56 334 THR A C 1
ATOM 2607 O O . THR A 1 334 ? 30.312 35.938 18.766 1 76.56 334 THR A O 1
ATOM 2610 N N . SER A 1 335 ? 32.375 36.719 19.078 1 63.19 335 SER A N 1
ATOM 2611 C CA . SER A 1 335 ? 32.688 36.188 20.406 1 63.19 335 SER A CA 1
ATOM 2612 C C . SER A 1 335 ? 31.734 36.75 21.453 1 63.19 335 SER A C 1
ATOM 2614 O O . SER A 1 335 ? 31.609 36.188 22.547 1 63.19 335 SER A O 1
ATOM 2616 N N . ASN A 1 336 ? 31.172 37.781 21.219 1 64 336 ASN A N 1
ATOM 2617 C CA . ASN A 1 336 ? 30.312 38.406 22.219 1 64 336 ASN A CA 1
ATOM 2618 C C . ASN A 1 336 ? 29 37.625 22.406 1 64 336 ASN A C 1
ATOM 2620 O O . ASN A 1 336 ? 28.781 36.625 21.75 1 64 336 ASN A O 1
ATOM 2624 N N . LYS A 1 337 ? 28.188 38.125 23.328 1 77.69 337 LYS A N 1
ATOM 2625 C CA . LYS A 1 337 ? 26.891 37.594 23.766 1 77.69 337 LYS A CA 1
ATOM 2626 C C . LYS A 1 337 ? 25.922 37.469 22.578 1 77.69 337 LYS A C 1
ATOM 2628 O O . LYS A 1 337 ? 25.578 38.469 21.953 1 77.69 337 LYS A O 1
ATOM 2633 N N . PHE A 1 338 ? 25.875 36.281 21.953 1 88.31 338 PHE A N 1
ATOM 2634 C CA . PHE A 1 338 ? 24.938 36 20.859 1 88.31 338 PHE A CA 1
ATOM 2635 C C . PHE A 1 338 ? 23.516 35.969 21.391 1 88.31 338 PHE A C 1
ATOM 2637 O O . PHE A 1 338 ? 23.219 35.281 22.375 1 88.31 338 PHE A O 1
ATOM 2644 N N . SER A 1 339 ? 22.734 36.844 20.875 1 89.19 339 SER A N 1
ATOM 2645 C CA . SER A 1 339 ? 21.312 36.812 21.141 1 89.19 339 SER A CA 1
ATOM 2646 C C . SER A 1 339 ? 20.5 36.594 19.875 1 89.19 339 SER A C 1
ATOM 2648 O O . SER A 1 339 ? 20.453 37.469 19.016 1 89.19 339 SER A O 1
ATOM 2650 N N . PRO A 1 340 ? 19.859 35.531 19.797 1 91.62 340 PRO A N 1
ATOM 2651 C CA . PRO A 1 340 ? 19.047 35.25 18.609 1 91.62 340 PRO A CA 1
ATOM 2652 C C . PRO A 1 340 ? 17.953 36.312 18.375 1 91.62 340 PRO A C 1
ATOM 2654 O O . PRO A 1 340 ? 17.688 36.688 17.234 1 91.62 340 PRO A O 1
ATOM 2657 N N . ASP A 1 341 ? 17.469 36.875 19.469 1 89.19 341 ASP A N 1
ATOM 2658 C CA . ASP A 1 341 ? 16.406 37.875 19.359 1 89.19 341 ASP A CA 1
ATOM 2659 C C . ASP A 1 341 ? 16.922 39.156 18.734 1 89.19 341 ASP A C 1
ATOM 2661 O O . ASP A 1 341 ? 16.234 39.781 17.906 1 89.19 341 ASP A O 1
ATOM 2665 N N . TYR A 1 342 ? 18.016 39.5 19.172 1 87.06 342 TYR A N 1
ATOM 2666 C CA . TYR A 1 342 ? 18.625 40.719 18.641 1 87.06 342 TYR A CA 1
ATOM 2667 C C . TYR A 1 342 ? 18.906 40.562 17.141 1 87.06 342 TYR A C 1
ATOM 2669 O O . TYR A 1 342 ? 18.672 41.5 16.375 1 87.06 342 TYR A O 1
ATOM 2677 N N . LEU A 1 343 ? 19.359 39.469 16.781 1 90.62 343 LEU A N 1
ATOM 2678 C CA . LEU A 1 343 ? 19.641 39.188 15.375 1 90.62 343 LEU A CA 1
ATOM 2679 C C . LEU A 1 343 ? 18.359 39.25 14.547 1 90.62 343 LEU A C 1
ATOM 2681 O O . LEU A 1 343 ? 18.328 39.875 13.484 1 90.62 343 LEU A O 1
ATOM 2685 N N . LEU A 1 344 ? 17.312 38.625 14.992 1 90.56 344 LEU A N 1
ATOM 2686 C CA . LEU A 1 344 ? 16.047 38.562 14.258 1 90.56 344 LEU A CA 1
ATOM 2687 C C . LEU A 1 344 ? 15.438 39.969 14.109 1 90.56 344 LEU A C 1
ATOM 2689 O O . LEU A 1 344 ? 14.836 40.25 13.078 1 90.56 344 LEU A O 1
ATOM 2693 N N . ASP A 1 345 ? 15.602 40.719 15.117 1 87.5 345 ASP A N 1
ATOM 2694 C CA . ASP A 1 345 ? 15.109 42.094 15.055 1 87.5 345 ASP A CA 1
ATOM 2695 C C . ASP A 1 345 ? 15.852 42.875 13.984 1 87.5 345 ASP A C 1
ATOM 2697 O O . ASP A 1 345 ? 15.266 43.75 13.344 1 87.5 345 ASP A O 1
ATOM 2701 N N . GLY A 1 346 ? 17.047 42.531 13.812 1 86.5 346 GLY A N 1
ATOM 2702 C CA . GLY A 1 346 ? 17.859 43.25 12.836 1 86.5 346 GLY A CA 1
ATOM 2703 C C . GLY A 1 346 ? 17.578 42.812 11.406 1 86.5 346 GLY A C 1
ATOM 2704 O O . GLY A 1 346 ? 17.859 43.562 10.461 1 86.5 346 GLY A O 1
ATOM 2705 N N . LEU A 1 347 ? 17.062 41.594 11.141 1 87.19 347 LEU A N 1
ATOM 2706 C CA . LEU A 1 347 ? 16.844 41.031 9.805 1 87.19 347 LEU A CA 1
ATOM 2707 C C . LEU A 1 347 ? 15.555 41.594 9.203 1 87.19 347 LEU A C 1
ATOM 2709 O O . LEU A 1 347 ? 15.328 41.469 7.996 1 87.19 347 LEU A O 1
ATOM 2713 N N . ASP A 1 348 ? 14.812 42.469 9.758 1 81.06 348 ASP A N 1
ATOM 2714 C CA . ASP A 1 348 ? 13.578 43.062 9.273 1 81.06 348 ASP A CA 1
ATOM 2715 C C . ASP A 1 348 ? 12.742 42.062 8.484 1 81.06 348 ASP A C 1
ATOM 2717 O O . ASP A 1 348 ? 12.422 42.281 7.32 1 81.06 348 ASP A O 1
ATOM 2721 N N . ILE A 1 349 ? 12.383 40.969 8.969 1 85.38 349 ILE A N 1
ATOM 2722 C CA . ILE A 1 349 ? 11.57 39.938 8.32 1 85.38 349 ILE A CA 1
ATOM 2723 C C . ILE A 1 349 ? 10.141 40.438 8.133 1 85.38 349 ILE A C 1
ATOM 2725 O O . ILE A 1 349 ? 9.438 40.688 9.109 1 85.38 349 ILE A O 1
ATOM 2729 N N . THR A 1 350 ? 9.672 40.656 6.883 1 76.31 350 THR A N 1
ATOM 2730 C CA . THR A 1 350 ? 8.391 41.281 6.602 1 76.31 350 THR A CA 1
ATOM 2731 C C . THR A 1 350 ? 7.332 40.25 6.234 1 76.31 350 THR A C 1
ATOM 2733 O O . THR A 1 350 ? 6.133 40.531 6.297 1 76.31 350 THR A O 1
ATOM 2736 N N . SER A 1 351 ? 7.828 39.125 5.82 1 77.75 351 SER A N 1
ATOM 2737 C CA . SER A 1 351 ? 6.863 38.125 5.336 1 77.75 351 SER A CA 1
ATOM 2738 C C . SER A 1 351 ? 7.18 36.75 5.871 1 77.75 351 SER A C 1
ATOM 2740 O O . SER A 1 351 ? 8.312 36.469 6.285 1 77.75 351 SER A O 1
ATOM 2742 N N . GLU A 1 352 ? 6.168 35.969 5.82 1 80.81 352 GLU A N 1
ATOM 2743 C CA . GLU A 1 352 ? 6.336 34.562 6.199 1 80.81 352 GLU A CA 1
ATOM 2744 C C . GLU A 1 352 ? 7.277 33.844 5.238 1 80.81 352 GLU A C 1
ATOM 2746 O O . GLU A 1 352 ? 7.996 32.938 5.641 1 80.81 352 GLU A O 1
ATOM 2751 N N . HIS A 1 353 ? 7.191 34.25 4.082 1 84.44 353 HIS A N 1
ATOM 2752 C CA . HIS A 1 353 ? 8.07 33.656 3.088 1 84.44 353 HIS A CA 1
ATOM 2753 C C . HIS A 1 353 ? 9.539 33.906 3.412 1 84.44 353 HIS A C 1
ATOM 2755 O O . HIS A 1 353 ? 10.383 33.031 3.268 1 84.44 353 HIS A O 1
ATOM 2761 N N . GLU A 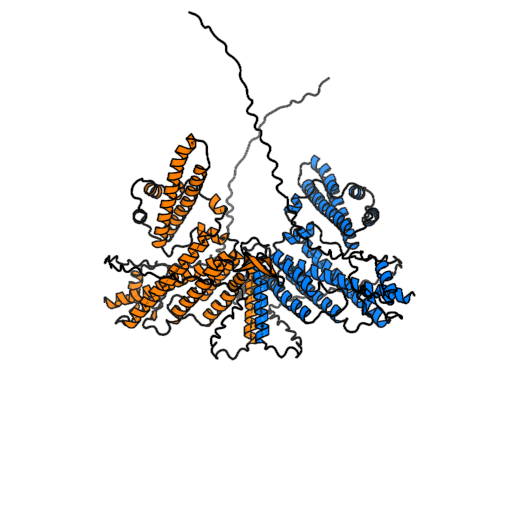1 354 ? 9.742 35.125 3.842 1 88 354 GLU A N 1
ATOM 2762 C CA . GLU A 1 354 ? 11.109 35.469 4.211 1 88 354 GLU A CA 1
ATOM 2763 C C . GLU A 1 354 ? 11.562 34.688 5.453 1 88 354 GLU A C 1
ATOM 2765 O O . GLU A 1 354 ? 12.719 34.281 5.543 1 88 354 GLU A O 1
ATOM 2770 N N . ALA A 1 355 ? 10.625 34.562 6.32 1 89.94 355 ALA A N 1
ATOM 2771 C CA . ALA A 1 355 ? 10.93 33.812 7.527 1 89.94 355 ALA A CA 1
ATOM 2772 C C . ALA A 1 355 ? 11.289 32.375 7.191 1 89.94 355 ALA A C 1
ATOM 2774 O O . ALA A 1 355 ? 12.219 31.797 7.77 1 89.94 355 ALA A O 1
ATOM 2775 N N . LEU A 1 356 ? 10.602 31.812 6.262 1 90.69 356 LEU A N 1
ATOM 2776 C CA . LEU A 1 356 ? 10.844 30.438 5.836 1 90.69 356 LEU A CA 1
ATOM 2777 C C . LEU A 1 356 ? 12.203 30.312 5.16 1 90.69 356 LEU A C 1
ATOM 2779 O O . LEU A 1 356 ? 12.914 29.328 5.375 1 90.69 356 LEU A O 1
ATOM 2783 N N . GLU A 1 357 ? 12.523 31.25 4.383 1 91 357 GLU A N 1
ATOM 2784 C CA . GLU A 1 357 ? 13.812 31.219 3.695 1 91 357 GLU A CA 1
ATOM 2785 C C . GLU A 1 357 ? 14.969 31.234 4.691 1 91 357 GLU A C 1
ATOM 2787 O O . GLU A 1 357 ? 15.953 30.516 4.52 1 91 357 GLU A O 1
ATOM 2792 N N . ILE A 1 358 ? 14.781 32.062 5.633 1 92.19 358 ILE A N 1
ATOM 2793 C CA . ILE A 1 358 ? 15.828 32.156 6.648 1 92.19 358 ILE A CA 1
ATOM 2794 C C . ILE A 1 358 ? 15.914 30.844 7.43 1 92.19 358 ILE A C 1
ATOM 2796 O O . ILE A 1 358 ? 17 30.344 7.711 1 92.19 358 ILE A O 1
ATOM 2800 N N . ALA A 1 359 ? 14.742 30.359 7.742 1 92.62 359 ALA A N 1
ATOM 2801 C CA . ALA A 1 359 ? 14.711 29.094 8.461 1 92.62 359 ALA A CA 1
ATOM 2802 C C . ALA A 1 359 ? 15.414 27.984 7.664 1 92.62 359 ALA A C 1
ATOM 2804 O O . ALA A 1 359 ? 16.172 27.203 8.227 1 92.62 359 ALA A O 1
ATOM 2805 N N . ASP A 1 360 ? 15.188 27.938 6.461 1 93.31 360 ASP A N 1
ATOM 2806 C CA . ASP A 1 360 ? 15.789 26.938 5.574 1 93.31 360 ASP A CA 1
ATOM 2807 C C . ASP A 1 360 ? 17.312 27.062 5.547 1 93.31 360 ASP A C 1
ATOM 2809 O O . ASP A 1 360 ? 18.031 26.062 5.602 1 93.31 360 ASP A O 1
ATOM 2813 N N . ARG A 1 361 ? 17.719 28.297 5.469 1 93.5 361 ARG A N 1
ATOM 2814 C CA . ARG A 1 361 ? 19.156 28.562 5.41 1 93.5 361 ARG A CA 1
ATOM 2815 C C . ARG A 1 361 ? 19.828 28.172 6.719 1 93.5 361 ARG A C 1
ATOM 2817 O O . ARG A 1 361 ? 20.906 27.578 6.715 1 93.5 361 ARG A O 1
ATOM 2824 N N . VAL A 1 362 ? 19.188 28.547 7.734 1 93.56 362 VAL A N 1
ATOM 2825 C CA . VAL A 1 362 ? 19.75 28.281 9.055 1 93.56 362 VAL A CA 1
ATOM 2826 C C . VAL A 1 362 ? 19.781 26.781 9.297 1 93.56 362 VAL A C 1
ATOM 2828 O O . VAL A 1 362 ? 20.781 26.25 9.789 1 93.56 362 VAL A O 1
ATOM 2831 N N . GLU A 1 363 ? 18.75 26.078 8.93 1 93.38 363 GLU A N 1
ATOM 2832 C CA . GLU A 1 363 ? 18.688 24.641 9.102 1 93.38 363 GLU A CA 1
ATOM 2833 C C . GLU A 1 363 ? 19.766 23.938 8.281 1 93.38 363 GLU A C 1
ATOM 2835 O O . GLU A 1 363 ? 20.422 23 8.758 1 93.38 363 GLU A O 1
ATOM 2840 N N . ALA A 1 364 ? 19.906 24.375 7.125 1 93.31 364 ALA A N 1
ATOM 2841 C CA . ALA A 1 364 ? 20.953 23.812 6.27 1 93.31 364 ALA A CA 1
ATOM 2842 C C . ALA A 1 364 ? 22.328 24.016 6.895 1 93.31 364 ALA A C 1
ATOM 2844 O O . ALA A 1 364 ? 23.156 23.109 6.883 1 93.31 364 ALA A O 1
ATOM 2845 N N . ALA A 1 365 ? 22.516 25.141 7.422 1 93.38 365 ALA A N 1
ATOM 2846 C CA . ALA A 1 365 ? 23.797 25.469 8.031 1 93.38 365 ALA A CA 1
ATOM 2847 C C . ALA A 1 365 ? 24.062 24.594 9.25 1 93.38 365 ALA A C 1
ATOM 2849 O O . ALA A 1 365 ? 25.203 24.203 9.508 1 93.38 365 ALA A O 1
ATOM 2850 N N . ILE A 1 366 ? 23.062 24.359 10 1 92.5 366 ILE A N 1
ATOM 2851 C CA . ILE A 1 366 ? 23.203 23.5 11.18 1 92.5 366 ILE A CA 1
ATOM 2852 C C . ILE A 1 366 ? 23.781 22.156 10.773 1 92.5 366 ILE A C 1
ATOM 2854 O O . ILE A 1 366 ? 24.734 21.672 11.383 1 92.5 366 ILE A O 1
ATOM 2858 N N . TYR A 1 367 ? 23.312 21.594 9.75 1 90.31 367 TYR A N 1
ATOM 2859 C CA . TYR A 1 367 ? 23.766 20.281 9.312 1 90.31 367 TYR A CA 1
ATOM 2860 C C . TYR A 1 367 ? 25.188 20.344 8.781 1 90.31 367 TYR A C 1
ATOM 2862 O O . TYR A 1 367 ? 25.969 19.406 9.008 1 90.31 367 TYR A O 1
ATOM 2870 N N . VAL A 1 368 ? 25.469 21.359 8.117 1 91.06 368 VAL A N 1
ATOM 2871 C CA . VAL A 1 368 ? 26.828 21.516 7.602 1 91.06 368 VAL A CA 1
ATOM 2872 C C . VAL A 1 368 ? 27.828 21.609 8.758 1 91.06 368 VAL A C 1
ATOM 2874 O O . VAL A 1 368 ? 28.844 20.922 8.766 1 91.06 368 VAL A O 1
ATOM 2877 N N . TRP A 1 369 ? 27.469 22.406 9.695 1 91.12 369 TRP A N 1
ATOM 2878 C CA . TRP A 1 369 ? 28.359 22.609 10.828 1 91.12 369 TRP A CA 1
ATOM 2879 C C . TRP A 1 369 ? 28.453 21.359 11.695 1 91.12 369 TRP A C 1
ATOM 2881 O O . TRP A 1 369 ? 29.5 21.047 12.234 1 91.12 369 TRP A O 1
ATOM 2891 N N . GLN A 1 370 ? 27.469 20.656 11.82 1 89 370 GLN A N 1
ATOM 2892 C CA . GLN A 1 370 ? 27.484 19.406 12.578 1 89 370 GLN A CA 1
ATOM 2893 C C . GLN A 1 370 ? 28.359 18.359 11.891 1 89 370 GLN A C 1
ATOM 2895 O O . GLN A 1 370 ? 29.094 17.625 12.562 1 89 370 GLN A O 1
ATOM 2900 N N . ARG A 1 371 ? 28.203 18.281 10.648 1 85.56 371 ARG A N 1
ATOM 2901 C CA . ARG A 1 371 ? 29.016 17.344 9.875 1 85.56 371 ARG A CA 1
ATOM 2902 C C . ARG A 1 371 ? 30.5 17.688 10.016 1 85.56 371 ARG A C 1
ATOM 2904 O O . ARG A 1 371 ? 31.328 16.797 10.203 1 85.56 371 ARG A O 1
ATOM 2911 N N . LYS A 1 372 ? 30.781 18.891 9.93 1 85.44 372 LYS A N 1
ATOM 2912 C CA . LYS A 1 372 ? 32.156 19.344 10.039 1 85.44 372 LYS A CA 1
ATOM 2913 C C . LYS A 1 372 ? 32.688 19.141 11.453 1 85.44 372 LYS A C 1
ATOM 2915 O O . LYS A 1 372 ? 33.875 18.844 11.648 1 85.44 372 LYS A O 1
ATOM 2920 N N . ALA A 1 373 ? 31.875 19.375 12.328 1 84.81 373 ALA A N 1
ATOM 2921 C CA . ALA A 1 373 ? 32.25 19.172 13.719 1 84.81 373 ALA A CA 1
ATOM 2922 C C . ALA A 1 373 ? 32.594 17.703 13.984 1 84.81 373 ALA A C 1
ATOM 2924 O O . ALA A 1 373 ? 33.5 17.391 14.758 1 84.81 373 ALA A O 1
ATOM 2925 N N . SER A 1 374 ? 31.891 16.797 13.398 1 79.62 374 SER A N 1
ATOM 2926 C CA . SER A 1 374 ? 32.094 15.359 13.586 1 79.62 374 SER A CA 1
ATOM 2927 C C . SER A 1 374 ? 33.344 14.867 12.859 1 79.62 374 SER A C 1
ATOM 2929 O O . SER A 1 374 ? 34 13.938 13.312 1 79.62 374 SER A O 1
ATOM 2931 N N . MET A 1 375 ? 33.531 15.398 11.719 1 71.88 375 MET A N 1
ATOM 2932 C CA . MET A 1 375 ? 34.75 15.039 10.961 1 71.88 375 MET A CA 1
ATOM 2933 C C . MET A 1 375 ? 36 15.508 11.68 1 71.88 375 MET A C 1
ATOM 2935 O O . MET A 1 375 ? 37.031 14.812 11.672 1 71.88 375 MET A O 1
ATOM 2939 N N . SER A 1 376 ? 35.906 16.656 12.195 1 64.38 376 SER A N 1
ATOM 2940 C CA . SER A 1 376 ? 37.031 17.203 12.906 1 64.38 376 SER A CA 1
ATOM 2941 C C . SER A 1 376 ? 37.406 16.344 14.117 1 64.38 376 SER A C 1
ATOM 2943 O O . SER A 1 376 ? 38.562 16.234 14.469 1 64.38 376 SER A O 1
ATOM 2945 N N . ASN A 1 377 ? 36.438 15.766 14.703 1 58.03 377 ASN A N 1
ATOM 2946 C CA . ASN A 1 377 ? 36.719 14.883 15.836 1 58.03 377 ASN A CA 1
ATOM 2947 C C . ASN A 1 377 ? 37.281 13.547 15.383 1 58.03 377 ASN A C 1
ATOM 2949 O O . ASN A 1 377 ? 37.969 12.859 16.156 1 58.03 377 ASN A O 1
ATOM 2953 N N . SER A 1 378 ? 37.094 13.078 14.18 1 53.25 378 SER A N 1
ATOM 2954 C CA . SER A 1 378 ? 37.594 11.781 13.742 1 53.25 378 SER A CA 1
ATOM 2955 C C . SER A 1 378 ? 39.031 11.906 13.195 1 53.25 378 SER A C 1
ATOM 2957 O O . SER A 1 378 ? 39.688 10.906 12.977 1 53.25 378 SER A O 1
ATOM 2959 N N . LYS A 1 379 ? 39.469 12.945 12.586 1 50.97 379 LYS A N 1
ATOM 2960 C CA . LYS A 1 379 ? 40.812 12.969 12.031 1 50.97 379 LYS A CA 1
ATOM 2961 C C . LYS A 1 379 ? 41.875 13.133 13.133 1 50.97 379 LYS A C 1
ATOM 2963 O O . LYS A 1 379 ? 41.969 14.195 13.758 1 50.97 379 LYS A O 1
ATOM 2968 N N . SER A 1 380 ? 42.25 12.102 13.852 1 42.16 380 SER A N 1
ATOM 2969 C CA . SER A 1 380 ? 43.125 11.938 15.008 1 42.16 380 SER A CA 1
ATOM 2970 C C . SER A 1 380 ? 44.562 12.383 14.695 1 42.16 380 SER A C 1
ATOM 2972 O O . SER A 1 380 ? 45.469 12.078 15.453 1 42.16 380 SER A O 1
ATOM 2974 N N . SER A 1 381 ? 45.062 12.742 13.555 1 41.5 381 SER A N 1
ATOM 2975 C CA . SER A 1 381 ? 46.469 12.953 13.836 1 41.5 381 SER A CA 1
ATOM 2976 C C . SER A 1 381 ? 46.688 14.125 14.789 1 41.5 381 SER A C 1
ATOM 2978 O O . SER A 1 381 ? 45.844 15.023 14.867 1 41.5 381 SER A O 1
ATOM 2980 N N . TRP A 1 382 ? 47.781 14.281 15.648 1 44.59 382 TRP A N 1
ATOM 2981 C CA . TRP A 1 382 ? 48.094 15.133 16.797 1 44.59 382 TRP A CA 1
ATOM 2982 C C . TRP A 1 382 ? 47.875 16.594 16.453 1 44.59 382 TRP A C 1
ATOM 2984 O O . TRP A 1 382 ? 47.25 17.344 17.234 1 44.59 382 TRP A O 1
ATOM 2994 N N . ASP A 1 383 ? 48.75 17.109 15.75 1 45.81 383 ASP A N 1
ATOM 2995 C CA . ASP A 1 383 ? 48.875 18.531 15.453 1 45.81 383 ASP A CA 1
ATOM 2996 C C . ASP A 1 383 ? 47.625 19.062 14.742 1 45.81 383 ASP A C 1
ATOM 2998 O O . ASP A 1 383 ? 47.188 20.188 14.984 1 45.81 383 ASP A O 1
ATOM 3002 N N . VAL A 1 384 ? 47.062 18.375 13.797 1 46.38 384 VAL A N 1
ATOM 3003 C CA . VAL A 1 384 ? 45.875 18.641 13.023 1 46.38 384 VAL A CA 1
ATOM 3004 C C . VAL A 1 384 ? 44.656 18.547 13.93 1 46.38 384 VAL A C 1
ATOM 3006 O O . VAL A 1 384 ? 43.594 19.094 13.602 1 46.38 384 VAL A O 1
ATOM 3009 N N . VAL A 1 385 ? 44.75 18.016 15.062 1 47.69 385 VAL A N 1
ATOM 3010 C CA . VAL A 1 385 ? 43.719 17.812 16.078 1 47.69 385 VAL A CA 1
ATOM 3011 C C . VAL A 1 385 ? 43.438 19.125 16.797 1 47.69 385 VAL A C 1
ATOM 3013 O O . VAL A 1 385 ? 42.281 19.438 17.078 1 47.69 385 VAL A O 1
ATOM 3016 N N . LYS A 1 386 ? 44.594 19.75 17.219 1 47.66 386 LYS A N 1
ATOM 3017 C CA . LYS A 1 386 ? 44.375 20.984 17.953 1 47.66 386 LYS A CA 1
ATOM 3018 C C . LYS A 1 386 ? 43.562 21.984 17.125 1 47.66 386 LYS A C 1
ATOM 3020 O O . LYS A 1 386 ? 42.625 22.609 17.625 1 47.66 386 LYS A O 1
ATOM 3025 N N . ASP A 1 387 ? 44.156 22.281 15.961 1 45.16 387 ASP A N 1
ATOM 3026 C CA . ASP A 1 387 ? 43.469 23.234 15.078 1 45.16 387 ASP A CA 1
ATOM 3027 C C . ASP A 1 387 ? 42.062 22.75 14.719 1 45.16 387 ASP A C 1
ATOM 3029 O O . ASP A 1 387 ? 41.125 23.547 14.648 1 45.16 387 ASP A O 1
ATOM 3033 N N . LEU A 1 388 ? 41.969 21.484 14.633 1 48.12 388 LEU A N 1
ATOM 3034 C CA . LEU A 1 388 ? 40.688 20.875 14.266 1 48.12 388 LEU A CA 1
ATOM 3035 C C . LEU A 1 388 ? 39.719 20.859 15.453 1 48.12 388 LEU A C 1
ATOM 3037 O O . LEU A 1 388 ? 38.531 21.016 15.281 1 48.12 388 LEU A O 1
ATOM 3041 N N . MET A 1 389 ? 40.375 20.734 16.609 1 51.47 389 MET A N 1
ATOM 3042 C CA . MET A 1 389 ? 39.562 20.828 17.828 1 51.47 389 MET A CA 1
ATOM 3043 C C . MET A 1 389 ? 38.938 22.219 17.953 1 51.47 389 MET A C 1
ATOM 3045 O O . MET A 1 389 ? 37.781 22.344 18.328 1 51.47 389 MET A O 1
ATOM 3049 N N . ALA A 1 390 ? 39.875 23.203 17.859 1 52.78 390 ALA A N 1
ATOM 3050 C CA . ALA A 1 390 ? 39.375 24.578 17.922 1 52.78 390 ALA A CA 1
ATOM 3051 C C . ALA A 1 390 ? 38.281 24.812 16.875 1 52.78 390 ALA A C 1
ATOM 3053 O O . ALA A 1 390 ? 37.281 25.453 17.156 1 52.78 390 ALA A O 1
ATOM 3054 N N . ASP A 1 391 ? 38.562 24.172 15.758 1 60.53 391 ASP A N 1
ATOM 3055 C CA . ASP A 1 391 ? 37.594 24.312 14.672 1 60.53 391 ASP A CA 1
ATOM 3056 C C . ASP A 1 391 ? 36.312 23.5 14.961 1 60.53 391 ASP A C 1
ATOM 3058 O O . ASP A 1 391 ? 35.219 23.938 14.68 1 60.53 391 ASP A O 1
ATOM 3062 N N . GLY A 1 392 ? 36.625 22.375 15.609 1 63.28 392 GLY A N 1
ATOM 3063 C CA . GLY A 1 392 ? 35.469 21.547 15.984 1 63.28 392 GLY A CA 1
ATOM 3064 C C . GLY A 1 392 ? 34.562 22.219 16.984 1 63.28 392 GLY A C 1
ATOM 3065 O O . GLY A 1 392 ? 33.344 22.172 16.859 1 63.28 392 GLY A O 1
ATOM 3066 N N . ASP A 1 393 ? 35.25 22.875 17.891 1 78.44 393 ASP A N 1
ATOM 3067 C CA . ASP A 1 393 ? 34.5 23.594 18.922 1 78.44 393 ASP A CA 1
ATOM 3068 C C . ASP A 1 393 ? 33.719 24.766 18.328 1 78.44 393 ASP A C 1
ATOM 3070 O O . ASP A 1 393 ? 32.594 25.047 18.734 1 78.44 393 ASP A O 1
ATOM 3074 N N . LYS A 1 394 ? 34.375 25.328 17.375 1 84.38 394 LYS A N 1
ATOM 3075 C CA . LYS A 1 394 ? 33.75 26.453 16.703 1 84.38 394 LYS A CA 1
ATOM 3076 C C . LYS A 1 394 ? 32.5 26.016 15.961 1 84.38 394 LYS A C 1
ATOM 3078 O O . LYS A 1 394 ? 31.453 26.688 16.047 1 84.38 394 LYS A O 1
ATOM 3083 N N . TYR A 1 395 ? 32.625 24.922 15.312 1 88.31 395 TYR A N 1
ATOM 3084 C CA . TYR A 1 395 ? 31.469 24.438 14.531 1 88.31 395 TYR A CA 1
ATOM 3085 C C . TYR A 1 395 ? 30.359 23.969 15.445 1 88.31 395 TYR A C 1
ATOM 3087 O O . TYR A 1 395 ? 29.172 24.141 15.133 1 88.31 395 TYR A O 1
ATOM 3095 N N . HIS A 1 396 ? 30.734 23.438 16.547 1 88.69 396 HIS A N 1
ATOM 3096 C CA . HIS A 1 396 ? 29.719 23.062 17.516 1 88.69 396 HIS A CA 1
ATOM 3097 C C . HIS A 1 396 ? 29.016 24.297 18.078 1 88.69 396 HIS A C 1
ATOM 3099 O O . HIS A 1 396 ? 27.797 24.266 18.297 1 88.69 396 HIS A O 1
ATOM 3105 N N . MET A 1 397 ? 29.766 25.281 18.312 1 89.94 397 MET A N 1
ATOM 3106 C CA . MET A 1 397 ? 29.188 26.531 18.812 1 89.94 397 MET A CA 1
ATOM 3107 C C . MET A 1 397 ? 28.25 27.141 17.781 1 89.94 397 MET A C 1
ATOM 3109 O O . MET A 1 397 ? 27.141 27.562 18.125 1 89.94 397 MET A O 1
ATOM 3113 N N . LEU A 1 398 ? 28.688 27.203 16.578 1 91.81 398 LEU A N 1
ATOM 3114 C CA . LEU A 1 398 ? 27.875 27.797 15.516 1 91.81 398 LEU A CA 1
ATOM 3115 C C . LEU A 1 398 ? 26.594 27 15.32 1 91.81 398 LEU A C 1
ATOM 3117 O O . LEU A 1 398 ? 25.531 27.578 15.125 1 91.81 398 LEU A O 1
ATOM 3121 N N . ALA A 1 399 ? 26.734 25.688 15.359 1 92.06 399 ALA A N 1
ATOM 3122 C CA . ALA A 1 399 ? 25.562 24.844 15.227 1 92.06 399 ALA A CA 1
ATOM 3123 C C . ALA A 1 399 ? 24.578 25.094 16.375 1 92.06 399 ALA A C 1
ATOM 3125 O O . ALA A 1 399 ? 23.375 25.172 16.141 1 92.06 399 ALA A O 1
ATOM 3126 N N . SER A 1 400 ? 25.062 25.219 17.547 1 91.06 400 SER A N 1
ATOM 3127 C CA . SER A 1 400 ? 24.219 25.453 18.719 1 91.06 400 SER A CA 1
ATOM 3128 C C . SER A 1 400 ? 23.531 26.812 18.641 1 91.06 400 SER A C 1
ATOM 3130 O O . SER A 1 400 ? 22.344 26.922 18.969 1 91.06 400 SER A O 1
ATOM 3132 N N . ARG A 1 401 ? 24.234 27.812 18.266 1 92.62 401 ARG A N 1
ATOM 3133 C CA . ARG A 1 401 ? 23.656 29.141 18.125 1 92.62 401 ARG A CA 1
ATOM 3134 C C . ARG A 1 401 ? 22.609 29.172 17.016 1 92.62 401 ARG A C 1
ATOM 3136 O O . ARG A 1 401 ? 21.594 29.844 17.141 1 92.62 401 ARG A O 1
ATOM 3143 N N . ALA A 1 402 ? 22.922 28.484 15.953 1 93.5 402 ALA A N 1
ATOM 3144 C CA . ALA A 1 402 ? 21.953 28.391 14.859 1 93.5 402 ALA A CA 1
ATOM 3145 C C . ALA A 1 402 ? 20.672 27.688 15.32 1 93.5 402 ALA A C 1
ATOM 3147 O O . ALA A 1 402 ? 19.578 28.062 14.906 1 93.5 402 ALA A O 1
ATOM 3148 N N . GLU A 1 403 ? 20.828 26.641 16.109 1 91.94 403 GLU A N 1
ATOM 3149 C CA . GLU A 1 403 ? 19.656 25.953 16.672 1 91.94 403 GLU A CA 1
ATOM 3150 C C . GLU A 1 403 ? 18.812 26.891 17.516 1 91.94 403 GLU A C 1
ATOM 3152 O O . GLU A 1 403 ? 17.578 26.844 17.469 1 91.94 403 GLU A O 1
ATOM 3157 N N . SER A 1 404 ? 19.453 27.656 18.25 1 90.44 404 SER A N 1
ATOM 3158 C CA . SER A 1 404 ? 18.75 28.641 19.078 1 90.44 404 SER A CA 1
ATOM 3159 C C . SER A 1 404 ? 18.031 29.672 18.203 1 90.44 404 SER A C 1
ATOM 3161 O O . SER A 1 404 ? 16.922 30.094 18.531 1 90.44 404 SER A O 1
ATOM 3163 N N . LEU A 1 405 ? 18.688 30.094 17.219 1 92.31 405 LEU A N 1
ATOM 3164 C CA . LEU A 1 405 ? 18.078 31.031 16.281 1 92.31 405 LEU A CA 1
ATOM 3165 C C . LEU A 1 405 ? 16.828 30.438 15.633 1 92.31 405 LEU A C 1
ATOM 3167 O O . LEU A 1 405 ? 15.805 31.109 15.516 1 92.31 405 LEU A O 1
ATOM 3171 N N . LEU A 1 406 ? 16.969 29.188 15.234 1 90.88 406 LEU A N 1
ATOM 3172 C CA . LEU A 1 406 ? 15.859 28.5 14.594 1 90.88 406 LEU A CA 1
ATOM 3173 C C . LEU A 1 406 ? 14.68 28.359 15.555 1 90.88 406 LEU A C 1
ATOM 3175 O O . LEU A 1 406 ? 13.531 28.547 15.156 1 90.88 406 LEU A O 1
ATOM 3179 N N . LEU A 1 407 ? 14.938 28.016 16.719 1 86.06 407 LEU A N 1
ATOM 3180 C CA . LEU A 1 407 ? 13.898 27.891 17.734 1 86.06 407 LEU A CA 1
ATOM 3181 C C . LEU A 1 407 ? 13.18 29.219 17.953 1 86.06 407 LEU A C 1
ATOM 3183 O O . LEU A 1 407 ? 11.945 29.25 18.031 1 86.06 407 LEU A O 1
ATOM 3187 N N . CYS A 1 408 ? 13.969 30.281 18.016 1 86.62 408 CYS A N 1
ATOM 3188 C CA . CYS A 1 408 ? 13.406 31.609 18.188 1 86.62 408 CYS A CA 1
ATOM 3189 C C . CYS A 1 408 ? 12.555 32 16.984 1 86.62 408 CYS A C 1
ATOM 3191 O O . CYS A 1 408 ? 11.492 32.625 17.141 1 86.62 408 CYS A O 1
ATOM 3193 N N . LEU A 1 409 ? 13.008 31.656 15.875 1 88.56 409 LEU A N 1
ATOM 3194 C CA . LEU A 1 409 ? 12.281 31.953 14.641 1 88.56 409 LEU A CA 1
ATOM 3195 C C . LEU A 1 409 ? 10.945 31.219 14.609 1 88.56 409 LEU A C 1
ATOM 3197 O O . LEU A 1 409 ? 9.922 31.797 14.242 1 88.56 409 LEU A O 1
ATOM 3201 N N . LYS A 1 410 ? 10.945 29.984 15.016 1 79.56 410 LYS A N 1
ATOM 3202 C CA . LYS A 1 410 ? 9.727 29.188 15.016 1 79.56 410 LYS A CA 1
ATOM 3203 C C . LYS A 1 410 ? 8.734 29.703 16.047 1 79.56 410 LYS A C 1
ATOM 3205 O O . LYS A 1 410 ? 7.52 29.625 15.844 1 79.56 410 LYS A O 1
ATOM 3210 N N . GLN A 1 411 ? 9.219 30.234 17.047 1 75.19 411 GLN A N 1
ATOM 3211 C CA . GLN A 1 411 ? 8.367 30.812 18.078 1 75.19 411 GLN A CA 1
ATOM 3212 C C . GLN A 1 411 ? 7.738 32.125 17.625 1 75.19 411 GLN A C 1
ATOM 3214 O O . GLN A 1 411 ? 6.578 32.406 17.938 1 75.19 411 GLN A O 1
ATOM 3219 N N . ARG A 1 412 ? 8.516 32.875 16.938 1 79.5 412 ARG A N 1
ATOM 3220 C CA . ARG A 1 412 ? 8.055 34.188 16.484 1 79.5 412 ARG A CA 1
ATOM 3221 C C . ARG A 1 412 ? 7.086 34.031 15.312 1 79.5 412 ARG A C 1
ATOM 3223 O O . ARG A 1 412 ? 6.211 34.875 15.117 1 79.5 412 ARG A O 1
ATOM 3230 N N . TYR A 1 413 ? 7.312 32.969 14.594 1 79 413 TYR A N 1
ATOM 3231 C CA . TYR A 1 413 ? 6.465 32.719 13.43 1 79 413 TYR A CA 1
ATOM 3232 C C . TYR A 1 413 ? 5.824 31.328 13.508 1 79 413 TYR A C 1
ATOM 3234 O O . TYR A 1 413 ? 6.211 30.422 12.773 1 79 413 TYR A O 1
ATOM 3242 N N . PRO A 1 414 ? 4.801 31.188 14.258 1 68.12 414 PRO A N 1
ATOM 3243 C CA . PRO A 1 414 ? 4.188 29.875 14.492 1 68.12 414 PRO A CA 1
ATOM 3244 C C . PRO A 1 414 ? 3.527 29.312 13.234 1 68.12 414 PRO A C 1
ATOM 3246 O O . PRO A 1 414 ? 3.322 28.094 13.141 1 68.12 414 PRO A O 1
ATOM 3249 N N . GLU A 1 415 ? 3.246 30.172 12.297 1 68.06 415 GLU A N 1
ATOM 3250 C CA . GLU A 1 415 ? 2.566 29.703 11.086 1 68.06 415 GLU A CA 1
ATOM 3251 C C . GLU A 1 415 ? 3.564 29.391 9.977 1 68.06 415 GLU A C 1
ATOM 3253 O O . GLU A 1 415 ? 3.207 29.375 8.797 1 68.06 415 GLU A O 1
ATOM 3258 N N . LEU A 1 416 ? 4.703 29.25 10.453 1 77.88 416 LEU A N 1
ATOM 3259 C CA . LEU A 1 416 ? 5.734 28.953 9.461 1 77.88 416 LEU A CA 1
ATOM 3260 C C . LEU A 1 416 ? 5.422 27.656 8.719 1 77.88 416 LEU A C 1
ATOM 3262 O O . LEU A 1 416 ? 5.035 26.672 9.336 1 77.88 416 LEU A O 1
ATOM 3266 N N . SER A 1 417 ? 5.504 27.766 7.383 1 78.56 417 SER A N 1
ATOM 3267 C CA . SER A 1 417 ? 5.324 26.562 6.57 1 78.56 417 SER A CA 1
ATOM 3268 C C . SER A 1 417 ? 6.43 25.547 6.832 1 78.56 417 SER A C 1
ATOM 3270 O O . SER A 1 417 ? 7.426 25.859 7.492 1 78.56 417 SER A O 1
ATOM 3272 N N . GLN A 1 418 ? 6.184 24.453 6.348 1 83.62 418 GLN A N 1
ATOM 3273 C CA . GLN A 1 418 ? 7.176 23.391 6.477 1 83.62 418 GLN A CA 1
ATOM 3274 C C . GLN A 1 418 ? 8.477 23.766 5.785 1 83.62 418 GLN A C 1
ATOM 3276 O O . GLN A 1 418 ? 8.469 24.312 4.68 1 83.62 418 GLN A O 1
ATOM 3281 N N . THR A 1 419 ? 9.523 23.531 6.457 1 89.38 419 THR A N 1
ATOM 3282 C CA . THR A 1 419 ? 10.844 23.797 5.875 1 89.38 419 THR A CA 1
ATOM 3283 C C . THR A 1 419 ? 11.148 22.797 4.766 1 89.38 419 THR A C 1
ATOM 3285 O O . THR A 1 419 ? 10.453 21.781 4.621 1 89.38 419 THR A O 1
ATOM 3288 N N . THR A 1 420 ? 12.18 23.109 4.082 1 89.38 420 THR A N 1
ATOM 3289 C CA . THR A 1 420 ? 12.617 22.219 3.01 1 89.38 420 THR A CA 1
ATOM 3290 C C . THR A 1 420 ? 13.047 20.875 3.572 1 89.38 420 THR A C 1
ATOM 3292 O O . THR A 1 420 ? 12.781 19.828 2.967 1 89.38 420 THR A O 1
ATOM 3295 N N . LEU A 1 421 ? 13.727 20.953 4.664 1 91.25 421 LEU A N 1
ATOM 3296 C CA . LEU A 1 421 ? 14.156 19.719 5.316 1 91.25 421 LEU A CA 1
ATOM 3297 C C . LEU A 1 421 ? 12.953 18.891 5.75 1 91.25 421 LEU A C 1
ATOM 3299 O O . LEU A 1 421 ? 12.891 17.688 5.473 1 91.25 421 LEU A O 1
ATOM 3303 N N . ASP A 1 422 ? 12.062 19.531 6.406 1 91.69 422 ASP A N 1
ATOM 3304 C CA . ASP A 1 422 ? 10.875 18.828 6.879 1 91.69 422 ASP A CA 1
ATOM 3305 C C . ASP A 1 422 ? 10.078 18.25 5.707 1 91.69 422 ASP A C 1
ATOM 3307 O O . ASP A 1 422 ? 9.594 17.125 5.773 1 91.69 422 ASP A O 1
ATOM 3311 N N . THR A 1 423 ? 9.953 19.047 4.699 1 92.38 423 THR A N 1
ATOM 3312 C CA . THR A 1 423 ? 9.25 18.594 3.508 1 92.38 423 THR A CA 1
ATOM 3313 C C . THR A 1 423 ? 9.953 17.375 2.9 1 92.38 423 THR A C 1
ATOM 3315 O O . THR A 1 423 ? 9.297 16.438 2.451 1 92.38 423 THR A O 1
ATOM 3318 N N . GLY A 1 424 ? 11.227 17.484 2.867 1 92.62 424 GLY A N 1
ATOM 3319 C CA . GLY A 1 424 ? 11.992 16.359 2.367 1 92.62 424 GLY A CA 1
ATOM 3320 C C . GLY A 1 424 ? 11.812 15.102 3.201 1 92.62 424 GLY A C 1
ATOM 3321 O O . GLY A 1 424 ? 11.664 14.008 2.658 1 92.62 424 GLY A O 1
ATOM 3322 N N . LYS A 1 425 ? 11.875 15.32 4.469 1 94.25 425 LYS A N 1
ATOM 3323 C CA . LYS A 1 425 ? 11.672 14.195 5.383 1 94.25 425 LYS A CA 1
ATOM 3324 C C . LYS A 1 425 ? 10.32 13.531 5.137 1 94.25 425 LYS A C 1
ATOM 3326 O O . LYS A 1 425 ? 10.219 12.297 5.16 1 94.25 425 LYS A O 1
ATOM 3331 N N . ILE A 1 426 ? 9.305 14.289 4.922 1 95.06 426 ILE A N 1
ATOM 3332 C CA . ILE A 1 426 ? 7.957 13.781 4.715 1 95.06 426 ILE A CA 1
ATOM 3333 C C . ILE A 1 426 ? 7.867 13.086 3.359 1 95.06 426 ILE A C 1
ATOM 3335 O O . ILE A 1 426 ? 7.336 11.977 3.26 1 95.06 426 ILE A O 1
ATOM 3339 N N . GLN A 1 427 ? 8.492 13.625 2.369 1 92.94 427 GLN A N 1
ATOM 3340 C CA . GLN A 1 427 ? 8.391 13.141 0.999 1 92.94 427 GLN A CA 1
ATOM 3341 C C . GLN A 1 427 ? 9.148 11.828 0.82 1 92.94 427 GLN A C 1
ATOM 3343 O O . GLN A 1 427 ? 8.758 10.984 0.01 1 92.94 427 GLN A O 1
ATOM 3348 N N . TYR A 1 428 ? 10.203 11.703 1.54 1 93.5 428 TYR A N 1
ATOM 3349 C CA . TYR A 1 428 ? 11.039 10.531 1.33 1 93.5 428 TYR A CA 1
ATOM 3350 C C . TYR A 1 428 ? 10.906 9.547 2.486 1 93.5 428 TYR A C 1
ATOM 3352 O O . TYR A 1 428 ? 11.688 8.602 2.598 1 93.5 428 TYR A O 1
ATOM 3360 N N . ASN A 1 429 ? 9.906 9.844 3.303 1 95 429 ASN A N 1
ATOM 3361 C CA . ASN A 1 429 ? 9.672 8.953 4.441 1 95 429 ASN A CA 1
ATOM 3362 C C . ASN A 1 429 ? 9.094 7.617 3.998 1 95 429 ASN A C 1
ATOM 3364 O O . ASN A 1 429 ? 8.195 7.57 3.158 1 95 429 ASN A O 1
ATOM 3368 N N . LYS A 1 430 ? 9.625 6.508 4.57 1 94.62 430 LYS A N 1
ATOM 3369 C CA . LYS A 1 430 ? 9.125 5.18 4.234 1 94.62 430 LYS A CA 1
ATOM 3370 C C . LYS A 1 430 ? 8.43 4.531 5.43 1 94.62 430 LYS A C 1
ATOM 3372 O O . LYS A 1 430 ? 7.773 3.498 5.289 1 94.62 430 LYS A O 1
ATOM 3377 N N . ASP A 1 431 ? 8.602 5.145 6.57 1 96.56 431 ASP A N 1
ATOM 3378 C CA . ASP A 1 431 ? 7.988 4.609 7.777 1 96.56 431 ASP A CA 1
ATOM 3379 C C . ASP A 1 431 ? 6.508 4.973 7.848 1 96.56 431 ASP A C 1
ATOM 3381 O O . ASP A 1 431 ? 6.16 6.145 8.023 1 96.56 431 ASP A O 1
ATOM 3385 N N . VAL A 1 432 ? 5.652 4 7.844 1 96.94 432 VAL A N 1
ATOM 3386 C CA . VAL A 1 432 ? 4.211 4.199 7.762 1 96.94 432 VAL A CA 1
ATOM 3387 C C . VAL A 1 432 ? 3.693 4.77 9.078 1 96.94 432 VAL A C 1
ATOM 3389 O O . VAL A 1 432 ? 2.84 5.66 9.086 1 96.94 432 VAL A O 1
ATOM 3392 N N . GLY A 1 433 ? 4.164 4.285 10.172 1 97.31 433 GLY A N 1
ATOM 3393 C CA . GLY A 1 433 ? 3.76 4.801 11.469 1 97.31 433 GLY A CA 1
ATOM 3394 C C . GLY A 1 433 ? 4.09 6.27 11.656 1 97.31 433 GLY A C 1
ATOM 3395 O O . GLY A 1 433 ? 3.234 7.055 12.07 1 97.31 433 GLY A O 1
ATOM 3396 N N . GLN A 1 434 ? 5.258 6.664 11.25 1 97.56 434 GLN A N 1
ATOM 3397 C CA . GLN A 1 434 ? 5.68 8.062 11.344 1 97.56 434 GLN A CA 1
ATOM 3398 C C . GLN A 1 434 ? 4.84 8.945 10.422 1 97.56 434 GLN A C 1
ATOM 3400 O O . GLN A 1 434 ? 4.52 10.086 10.773 1 97.56 434 GLN A O 1
ATOM 3405 N N . ALA A 1 435 ? 4.539 8.391 9.281 1 97.94 435 ALA A N 1
ATOM 3406 C CA . ALA A 1 435 ? 3.754 9.156 8.32 1 97.94 435 ALA A CA 1
ATOM 3407 C C . ALA A 1 435 ? 2.371 9.484 8.875 1 97.94 435 ALA A C 1
ATOM 3409 O O . ALA A 1 435 ? 1.877 10.602 8.719 1 97.94 435 ALA A O 1
ATOM 3410 N N . ILE A 1 436 ? 1.779 8.531 9.516 1 98.38 436 ILE A N 1
ATOM 3411 C CA . ILE A 1 436 ? 0.445 8.711 10.078 1 98.38 436 ILE A CA 1
ATOM 3412 C C . ILE A 1 436 ? 0.5 9.719 11.227 1 98.38 436 ILE A C 1
ATOM 3414 O O . ILE A 1 436 ? -0.278 10.672 11.266 1 98.38 436 ILE A O 1
ATOM 3418 N N . LEU A 1 437 ? 1.46 9.523 12.094 1 98.5 437 LEU A N 1
ATOM 3419 C CA . LEU A 1 437 ? 1.567 10.383 13.266 1 98.5 437 LEU A CA 1
ATOM 3420 C C . LEU A 1 437 ? 1.899 11.812 12.859 1 98.5 437 LEU A C 1
ATOM 3422 O O . LEU A 1 437 ? 1.31 12.766 13.383 1 98.5 437 LEU A O 1
ATOM 3426 N N . GLU A 1 438 ? 2.824 11.961 11.969 1 98.06 438 GLU A N 1
ATOM 3427 C CA . GLU A 1 438 ? 3.234 13.289 11.516 1 98.06 438 GLU A CA 1
ATOM 3428 C C . GLU A 1 438 ? 2.09 14.016 10.82 1 98.06 438 GLU A C 1
ATOM 3430 O O . GLU A 1 438 ? 1.812 15.18 11.117 1 98.06 438 GLU A O 1
ATOM 3435 N N . SER A 1 439 ? 1.428 13.359 9.891 1 97.94 439 SER A N 1
ATOM 3436 C CA . SER A 1 439 ? 0.362 14.016 9.133 1 97.94 439 SER A CA 1
ATOM 3437 C C . SER A 1 439 ? -0.839 14.312 10.023 1 97.94 439 SER A C 1
ATOM 3439 O O . SER A 1 439 ? -1.453 15.375 9.906 1 97.94 439 SER A O 1
ATOM 3441 N N . TYR A 1 440 ? -1.166 13.383 10.945 1 98.5 440 TYR A N 1
ATOM 3442 C CA . TYR A 1 440 ? -2.277 13.586 11.875 1 98.5 440 TYR A CA 1
ATOM 3443 C C . TYR A 1 440 ? -2.008 14.766 12.797 1 98.5 440 TYR A C 1
ATOM 3445 O O . TYR A 1 440 ? -2.875 15.617 12.992 1 98.5 440 TYR A O 1
ATOM 3453 N N . SER A 1 441 ? -0.812 14.82 13.305 1 97.75 441 SER A N 1
ATOM 3454 C CA . SER A 1 441 ? -0.445 15.93 14.172 1 97.75 441 SER A CA 1
ATOM 3455 C C . SER A 1 441 ? -0.412 17.25 13.406 1 97.75 441 SER A C 1
ATOM 3457 O O . SER A 1 441 ? -0.831 18.281 13.922 1 97.75 441 SER A O 1
ATOM 3459 N N . ARG A 1 442 ? 0.059 17.188 12.211 1 95.62 442 ARG A N 1
ATOM 3460 C CA . ARG A 1 442 ? 0.15 18.391 11.391 1 95.62 442 ARG A CA 1
ATOM 3461 C C . ARG A 1 442 ? -1.233 18.969 11.102 1 95.62 442 ARG A C 1
ATOM 3463 O O . ARG A 1 442 ? -1.44 20.172 11.203 1 95.62 442 ARG A O 1
ATOM 3470 N N . VAL A 1 443 ? -2.184 18.109 10.781 1 96.75 443 VAL A N 1
ATOM 3471 C CA . VAL A 1 443 ? -3.521 18.594 10.445 1 96.75 443 VAL A CA 1
ATOM 3472 C C . VAL A 1 443 ? -4.207 19.125 11.703 1 96.75 443 VAL A C 1
ATOM 3474 O O . VAL A 1 443 ? -4.934 20.109 11.648 1 96.75 443 VAL A O 1
ATOM 3477 N N . LEU A 1 444 ? -3.965 18.5 12.867 1 97.31 444 LEU A N 1
ATOM 3478 C CA . LEU A 1 444 ? -4.551 18.969 14.109 1 97.31 444 LEU A CA 1
ATOM 3479 C C . LEU A 1 444 ? -3.932 20.312 14.531 1 97.31 444 LEU A C 1
ATOM 3481 O O . LEU A 1 444 ? -4.625 21.172 15.055 1 97.31 444 LEU A O 1
ATOM 3485 N N . GLU A 1 445 ? -2.645 20.406 14.312 1 94.62 445 GLU A N 1
ATOM 3486 C CA . GLU A 1 445 ? -1.957 21.672 14.555 1 94.62 445 GLU A CA 1
ATOM 3487 C C . GLU A 1 445 ? -2.576 22.797 13.734 1 94.62 445 GLU A C 1
ATOM 3489 O O . GLU A 1 445 ? -2.854 23.875 14.258 1 94.62 445 GLU A O 1
ATOM 3494 N N . GLY A 1 446 ? -2.811 22.484 12.484 1 91.62 446 GLY A N 1
ATOM 3495 C CA . GLY A 1 446 ? -3.408 23.469 11.602 1 91.62 446 GLY A CA 1
ATOM 3496 C C . GLY A 1 446 ? -4.816 23.859 12.008 1 91.62 446 GLY A C 1
ATOM 3497 O O . GLY A 1 446 ? -5.168 25.047 11.984 1 91.62 446 GLY A O 1
ATOM 3498 N N . LEU A 1 447 ? -5.574 22.938 12.352 1 95.56 447 LEU A N 1
ATOM 3499 C CA . LEU A 1 447 ? -6.945 23.203 12.766 1 95.56 447 LEU A CA 1
ATOM 3500 C C . LEU A 1 447 ? -6.977 24.031 14.047 1 95.56 447 LEU A C 1
ATOM 3502 O O . LEU A 1 447 ? -7.762 24.984 14.156 1 95.56 447 LEU A O 1
ATOM 3506 N N . ALA A 1 448 ? -6.148 23.688 14.992 1 95.94 448 ALA A N 1
ATOM 3507 C CA . ALA A 1 448 ? -6.082 24.406 16.25 1 95.94 448 ALA A CA 1
ATOM 3508 C C . ALA A 1 448 ? -5.656 25.859 16.031 1 95.94 448 ALA A C 1
ATOM 3510 O O . ALA A 1 448 ? -6.227 26.766 16.641 1 95.94 448 ALA A O 1
ATOM 3511 N N . PHE A 1 449 ? -4.715 26.062 15.258 1 90.75 449 PHE A N 1
ATOM 3512 C CA . PHE A 1 449 ? -4.242 27.406 14.93 1 90.75 449 PHE A CA 1
ATOM 3513 C C . PHE A 1 449 ? -5.359 28.234 14.32 1 90.75 449 PHE A C 1
ATOM 3515 O O . PHE A 1 449 ? -5.527 29.406 14.664 1 90.75 449 PHE A O 1
ATOM 3522 N N . ASN A 1 450 ? -6.082 27.625 13.367 1 91.75 450 ASN A N 1
ATOM 3523 C CA . ASN A 1 450 ? -7.184 28.312 12.719 1 91.75 450 ASN A CA 1
ATOM 3524 C C . ASN A 1 450 ? -8.266 28.719 13.719 1 91.75 450 ASN A C 1
ATOM 3526 O O . ASN A 1 450 ? -8.797 29.828 13.656 1 91.75 450 ASN A O 1
ATOM 3530 N N . ILE A 1 451 ? -8.57 27.875 14.594 1 94.94 451 ILE A N 1
ATOM 3531 C CA . ILE A 1 451 ? -9.586 28.156 15.602 1 94.94 451 ILE A CA 1
ATOM 3532 C C . ILE A 1 451 ? -9.141 29.312 16.484 1 94.94 451 ILE A C 1
ATOM 3534 O O . ILE A 1 451 ? -9.922 30.219 16.781 1 94.94 451 ILE A O 1
ATOM 3538 N N . VAL A 1 452 ? -7.887 29.328 16.891 1 93.75 452 VAL A N 1
ATOM 3539 C CA . VAL A 1 452 ? -7.336 30.422 17.688 1 93.75 452 VAL A CA 1
ATOM 3540 C C . VAL A 1 452 ? -7.441 31.734 16.906 1 93.75 452 VAL A C 1
ATOM 3542 O O . VAL A 1 452 ? -7.879 32.75 17.453 1 93.75 452 VAL A O 1
ATOM 3545 N N . ALA A 1 453 ? -7.066 31.656 15.672 1 88.94 453 ALA A N 1
ATOM 3546 C CA . ALA A 1 453 ? -7.094 32.844 14.82 1 88.94 453 ALA A CA 1
ATOM 3547 C C . ALA A 1 453 ? -8.516 33.375 14.664 1 88.94 453 ALA A C 1
ATOM 3549 O O . ALA A 1 453 ? -8.742 34.594 14.695 1 88.94 453 ALA A O 1
ATOM 3550 N N . TRP A 1 454 ? -9.492 32.5 14.492 1 91.94 454 TRP A N 1
ATOM 3551 C CA . TRP A 1 454 ? -10.891 32.906 14.344 1 91.94 454 TRP A CA 1
ATOM 3552 C C . TRP A 1 454 ? -11.414 33.562 15.625 1 91.94 454 TRP A C 1
ATOM 3554 O O . TRP A 1 454 ? -12.18 34.531 15.57 1 91.94 454 TRP A O 1
ATOM 3564 N N . ILE A 1 455 ? -11.07 33 16.703 1 94.81 455 ILE A N 1
ATOM 3565 C CA . ILE A 1 455 ? -11.5 33.562 17.969 1 94.81 455 ILE A CA 1
ATOM 3566 C C . ILE A 1 455 ? -10.867 34.938 18.172 1 94.81 455 ILE A C 1
ATOM 3568 O O . ILE A 1 455 ? -11.531 35.875 18.609 1 94.81 455 ILE A O 1
ATOM 3572 N N . ASP A 1 456 ? -9.617 35.062 17.859 1 91.56 456 ASP A N 1
ATOM 3573 C CA . ASP A 1 456 ? -8.914 36.344 17.969 1 91.56 456 ASP A CA 1
ATOM 3574 C C . ASP A 1 456 ? -9.586 37.406 17.109 1 91.56 456 ASP A C 1
ATOM 3576 O O . ASP A 1 456 ? -9.648 38.594 17.484 1 91.56 456 ASP A O 1
ATOM 3580 N N . ASP A 1 457 ? -10.008 37 15.984 1 88.5 457 ASP A N 1
ATOM 3581 C CA . ASP A 1 457 ? -10.711 37.938 15.109 1 88.5 457 ASP A CA 1
ATOM 3582 C C . ASP A 1 457 ? -11.969 38.469 15.781 1 88.5 457 ASP A C 1
ATOM 3584 O O . ASP A 1 457 ? -12.25 39.688 15.719 1 88.5 457 ASP A O 1
ATOM 3588 N N . VAL A 1 458 ? -12.742 37.625 16.328 1 92.44 458 VAL A N 1
ATOM 3589 C CA . VAL A 1 458 ? -13.977 38.031 17 1 92.44 458 VAL A CA 1
ATOM 3590 C C . VAL A 1 458 ? -13.656 38.969 18.172 1 92.44 458 VAL A C 1
ATOM 3592 O O . VAL A 1 458 ? -14.312 40 18.359 1 92.44 458 VAL A O 1
ATOM 3595 N N . LEU A 1 459 ? -12.688 38.562 18.938 1 92.25 459 LEU A N 1
ATOM 3596 C CA . LEU A 1 459 ? -12.305 39.375 20.094 1 92.25 459 LEU A CA 1
ATOM 3597 C C . LEU A 1 459 ? -11.758 40.719 19.672 1 92.25 459 LEU A C 1
ATOM 3599 O O . LEU A 1 459 ? -11.953 41.719 20.359 1 92.25 459 LEU A O 1
ATOM 3603 N N . PHE A 1 460 ? -11.062 40.719 18.656 1 88.06 460 PHE A N 1
ATOM 3604 C CA . PHE A 1 460 ? -10.523 41.969 18.125 1 88.06 460 PHE A CA 1
ATOM 3605 C C . PHE A 1 460 ? -11.648 42.906 17.734 1 88.06 460 PHE A C 1
ATOM 3607 O O . PHE A 1 460 ? -11.609 44.094 18.078 1 88.06 460 PHE A O 1
ATOM 3614 N N . VAL A 1 461 ? -12.641 42.469 17 1 86.81 461 VAL A N 1
ATOM 3615 C CA . VAL A 1 461 ? -13.789 43.281 16.609 1 86.81 461 VAL A CA 1
ATOM 3616 C C . VAL A 1 461 ? -14.531 43.75 17.844 1 86.81 461 VAL A C 1
ATOM 3618 O O . VAL A 1 461 ? -14.984 44.906 17.906 1 86.81 461 VAL A O 1
ATOM 3621 N N . ASP A 1 462 ? -14.695 42.906 18.766 1 90.75 462 ASP A N 1
ATOM 3622 C CA . ASP A 1 462 ? -15.352 43.281 20.016 1 90.75 462 ASP A CA 1
ATOM 3623 C C . ASP A 1 462 ? -14.609 44.406 20.703 1 90.75 462 ASP A C 1
ATOM 3625 O O . ASP A 1 462 ? -15.234 45.344 21.219 1 90.75 462 ASP A O 1
ATOM 3629 N N . GLY A 1 463 ? -13.32 44.312 20.797 1 87.75 463 GLY A N 1
ATOM 3630 C CA . GLY A 1 463 ? -12.523 45.375 21.391 1 87.75 463 GLY A CA 1
ATOM 3631 C C . GLY A 1 463 ? -12.672 46.719 20.688 1 87.75 463 GLY A C 1
ATOM 3632 O O . GLY A 1 463 ? -12.688 47.781 21.328 1 87.75 463 GLY A O 1
ATOM 3633 N N . PHE A 1 464 ? -12.766 46.594 19.469 1 83.75 464 PHE A N 1
ATOM 3634 C CA . PHE A 1 464 ? -12.914 47.781 18.656 1 83.75 464 PHE A CA 1
ATOM 3635 C C . PHE A 1 464 ? -14.258 48.469 18.906 1 83.75 464 PHE A C 1
ATOM 3637 O O . PHE A 1 464 ? -14.336 49.688 19 1 83.75 464 PHE A O 1
ATOM 3644 N N . VAL A 1 465 ? -15.312 47.688 18.938 1 84.25 465 VAL A N 1
ATOM 3645 C CA . VAL A 1 465 ? -16.672 48.188 19.125 1 84.25 465 VAL A CA 1
ATOM 3646 C C . VAL A 1 465 ? -16.797 48.781 20.531 1 84.25 465 VAL A C 1
ATOM 3648 O O . VAL A 1 465 ? -17.438 49.812 20.719 1 84.25 465 VAL A O 1
ATOM 3651 N N . LYS A 1 466 ? -16.203 48.188 21.438 1 86.19 466 LYS A N 1
ATOM 3652 C CA . LYS A 1 466 ? -16.281 48.656 22.828 1 86.19 466 LYS A CA 1
ATOM 3653 C C . LYS A 1 466 ? -15.484 49.938 23.016 1 86.19 466 LYS A C 1
ATOM 3655 O O . LYS A 1 466 ? -15.766 50.719 23.922 1 86.19 466 LYS A O 1
ATOM 3660 N N . ARG A 1 467 ? -14.484 50.156 22.328 1 81.69 467 ARG A N 1
ATOM 3661 C CA . ARG A 1 467 ? -13.695 51.375 22.438 1 81.69 467 ARG A CA 1
ATOM 3662 C C . ARG A 1 467 ? -14.398 52.531 21.766 1 81.69 467 ARG A C 1
ATOM 3664 O O . ARG A 1 467 ? -14.148 53.688 22.109 1 81.69 467 ARG A O 1
ATOM 3671 N N . ARG A 1 468 ? -15.273 52.375 20.875 1 68.56 468 ARG A N 1
ATOM 3672 C CA . ARG A 1 468 ? -16.062 53.438 20.266 1 68.56 468 ARG A CA 1
ATOM 3673 C C . ARG A 1 468 ? -17.234 53.812 21.141 1 68.56 468 ARG A C 1
ATOM 3675 O O . ARG A 1 468 ? -17.609 55 21.203 1 68.56 468 ARG A O 1
ATOM 3682 N N . MET B 1 1 ? 77.125 29.969 5.242 1 18.91 1 MET B N 1
ATOM 3683 C CA . MET B 1 1 ? 77.188 28.984 6.305 1 18.91 1 MET B CA 1
ATOM 3684 C C . MET B 1 1 ? 75.875 28.359 6.586 1 18.91 1 MET B C 1
ATOM 3686 O O . MET B 1 1 ? 74.938 29.062 6.988 1 18.91 1 MET B O 1
ATOM 3690 N N . ASP B 1 2 ? 75.125 26.734 6.059 1 21.06 2 ASP B N 1
ATOM 3691 C CA . ASP B 1 2 ? 74.375 25.812 5.188 1 21.06 2 ASP B CA 1
ATOM 3692 C C . ASP B 1 2 ? 73.562 24.859 6.004 1 21.06 2 ASP B C 1
ATOM 3694 O O . ASP B 1 2 ? 73.875 24.5 7.137 1 21.06 2 ASP B O 1
ATOM 3698 N N . ILE B 1 3 ? 72 24.328 5.52 1 18.86 3 ILE B N 1
ATOM 3699 C CA . ILE B 1 3 ? 70.625 23.797 5.625 1 18.86 3 ILE B CA 1
ATOM 3700 C C . ILE B 1 3 ? 70.688 22.281 5.684 1 18.86 3 ILE B C 1
ATOM 3702 O O . ILE B 1 3 ? 69.625 21.625 5.699 1 18.86 3 ILE B O 1
ATOM 3706 N N . SER B 1 4 ? 71.625 21.297 5.777 1 19.81 4 SER B N 1
ATOM 3707 C CA . SER B 1 4 ? 71.75 20.062 5.016 1 19.81 4 SER B CA 1
ATOM 3708 C C . SER B 1 4 ? 70.938 18.938 5.672 1 19.81 4 SER B C 1
ATOM 3710 O O . SER B 1 4 ? 70.875 18.844 6.902 1 19.81 4 SER B O 1
ATOM 3712 N N . LEU B 1 5 ? 70 17.906 4.93 1 18.56 5 LEU B N 1
ATOM 3713 C CA . LEU B 1 5 ? 68.875 16.953 4.812 1 18.56 5 LEU B CA 1
ATOM 3714 C C . LEU B 1 5 ? 69.25 15.625 5.473 1 18.56 5 LEU B C 1
ATOM 3716 O O . LEU B 1 5 ? 68.375 14.781 5.691 1 18.56 5 LEU B O 1
ATOM 3720 N N . VAL B 1 6 ? 70.375 14.844 5.664 1 17.02 6 VAL B N 1
ATOM 3721 C CA . VAL B 1 6 ? 70.625 13.547 5.051 1 17.02 6 VAL B CA 1
ATOM 3722 C C . VAL B 1 6 ? 70.125 12.43 5.969 1 17.02 6 VAL B C 1
ATOM 3724 O O . VAL B 1 6 ? 69.562 11.422 5.496 1 17.02 6 VAL B O 1
ATOM 3727 N N . CYS B 1 7 ? 70.062 12.273 7.293 1 17.12 7 CYS B N 1
ATOM 3728 C CA . CYS B 1 7 ? 70.875 11.117 7.715 1 17.12 7 CYS B CA 1
ATOM 3729 C C . CYS B 1 7 ? 70 9.852 7.719 1 17.12 7 CYS B C 1
ATOM 3731 O O . CYS B 1 7 ? 68.812 9.922 7.863 1 17.12 7 CYS B O 1
ATOM 3733 N N . ASP B 1 8 ? 70.5 8.562 8.07 1 17.17 8 ASP B N 1
ATOM 3734 C CA . ASP B 1 8 ? 70.938 7.207 7.719 1 17.17 8 ASP B CA 1
ATOM 3735 C C . ASP B 1 8 ? 69.938 6.176 8.297 1 17.17 8 ASP B C 1
ATOM 3737 O O . ASP B 1 8 ? 69.125 6.496 9.188 1 17.17 8 ASP B O 1
ATOM 3741 N N . GLU B 1 9 ? 70.438 4.984 8.859 1 17.78 9 GLU B N 1
ATOM 3742 C CA . GLU B 1 9 ? 70.562 3.58 8.5 1 17.78 9 GLU B CA 1
ATOM 3743 C C . GLU B 1 9 ? 69.562 2.697 9.227 1 17.78 9 GLU B C 1
ATOM 3745 O O . GLU B 1 9 ? 68.938 3.146 10.156 1 17.78 9 GLU B O 1
ATOM 3750 N N . ASN B 1 10 ? 69.938 1.298 9.688 1 16.94 10 ASN B N 1
ATOM 3751 C CA . ASN B 1 10 ? 69.875 -0.121 9.352 1 16.94 10 ASN B CA 1
ATOM 3752 C C . ASN B 1 10 ? 69.062 -0.901 10.375 1 16.94 10 ASN B C 1
ATOM 3754 O O . ASN B 1 10 ? 68.312 -1.79 10.008 1 16.94 10 ASN B O 1
ATOM 3758 N N . SER B 1 11 ? 69.312 -1.062 11.758 1 16.39 11 SER B N 1
ATOM 3759 C CA . SER B 1 11 ? 69.75 -2.342 12.297 1 16.39 11 SER B CA 1
ATOM 3760 C C . SER B 1 11 ? 68.562 -3.225 12.68 1 16.39 11 SER B C 1
ATOM 3762 O O . SER B 1 11 ? 67.438 -2.742 12.805 1 16.39 11 SER B O 1
ATOM 3764 N N . GLU B 1 12 ? 68.625 -4.117 13.828 1 16.75 12 GLU B N 1
ATOM 3765 C CA . GLU B 1 12 ? 68.812 -5.531 14.141 1 16.75 12 GLU B CA 1
ATOM 3766 C C . GLU B 1 12 ? 67.562 -6.164 14.68 1 16.75 12 GLU B C 1
ATOM 3768 O O . GLU B 1 12 ? 67.188 -7.273 14.281 1 16.75 12 GLU B O 1
ATOM 3773 N N . MET B 1 13 ? 66.938 -5.832 15.891 1 16.75 13 MET B N 1
ATOM 3774 C CA . MET B 1 13 ? 67 -6.902 16.875 1 16.75 13 MET B CA 1
ATOM 3775 C C . MET B 1 13 ? 65.875 -7.895 16.688 1 16.75 13 MET B C 1
ATOM 3777 O O . MET B 1 13 ? 64.75 -7.508 16.312 1 16.75 13 MET B O 1
ATOM 3781 N N . ASN B 1 14 ? 65.875 -9.172 17.172 1 17.02 14 ASN B N 1
ATOM 3782 C CA . ASN B 1 14 ? 65.812 -10.617 17.078 1 17.02 14 ASN B CA 1
ATOM 3783 C C . ASN B 1 14 ? 64.375 -11.102 17.469 1 17.02 14 ASN B C 1
ATOM 3785 O O . ASN B 1 14 ? 63.719 -11.789 16.688 1 17.02 14 ASN B O 1
ATOM 3789 N N . TYR B 1 15 ? 64.125 -11.656 18.766 1 16.47 15 TYR B N 1
ATOM 3790 C CA . TYR B 1 15 ? 63.969 -13.094 18.953 1 16.47 15 TYR B CA 1
ATOM 3791 C C . TYR B 1 15 ? 62.5 -13.492 18.906 1 16.47 15 TYR B C 1
ATOM 3793 O O . TYR B 1 15 ? 61.625 -12.664 18.609 1 16.47 15 TYR B O 1
ATOM 3801 N N . PRO B 1 16 ? 61.812 -14.117 20.172 1 17.42 16 PRO B N 1
ATOM 3802 C CA . PRO B 1 16 ? 61.406 -15.508 20.375 1 17.42 16 PRO B CA 1
ATOM 3803 C C . PRO B 1 16 ? 59.906 -15.719 20.25 1 17.42 16 PRO B C 1
ATOM 3805 O O . PRO B 1 16 ? 59.125 -14.953 20.812 1 17.42 16 PRO B O 1
ATOM 3808 N N . LEU B 1 17 ? 59.312 -16.422 19.266 1 17.41 17 LEU B N 1
ATOM 3809 C CA . LEU B 1 17 ? 58.094 -16.781 18.562 1 17.41 17 LEU B CA 1
ATOM 3810 C C . LEU B 1 17 ? 57.219 -17.672 19.438 1 17.41 17 LEU B C 1
ATOM 3812 O O . LEU B 1 17 ? 56.125 -18.109 19.016 1 17.41 17 LEU B O 1
ATOM 3816 N N . SER B 1 18 ? 57.594 -18.219 20.594 1 15.7 18 SER B N 1
ATOM 3817 C CA . SER B 1 18 ? 57.219 -19.625 20.656 1 15.7 18 SER B CA 1
ATOM 3818 C C . SER B 1 18 ? 55.719 -19.781 20.812 1 15.7 18 SER B C 1
ATOM 3820 O O . SER B 1 18 ? 55.094 -20.516 20.031 1 15.7 18 SER B O 1
ATOM 3822 N N . SER B 1 19 ? 55.188 -20.047 22.094 1 16.94 19 SER B N 1
ATOM 3823 C CA . SER B 1 19 ? 54.625 -21.297 22.609 1 16.94 19 SER B CA 1
ATOM 3824 C C . SER B 1 19 ? 53.125 -21.375 22.344 1 16.94 19 SER B C 1
ATOM 3826 O O . SER B 1 19 ? 52.469 -20.359 22.125 1 16.94 19 SER B O 1
ATOM 3828 N N . GLU B 1 20 ? 52.312 -22.531 22.859 1 16.97 20 GLU B N 1
ATOM 3829 C CA . GLU B 1 20 ? 51.5 -23.703 22.578 1 16.97 20 GLU B CA 1
ATOM 3830 C C . GLU B 1 20 ? 50.031 -23.422 22.844 1 16.97 20 GLU B C 1
ATOM 3832 O O . GLU B 1 20 ? 49.156 -23.859 22.094 1 16.97 20 GLU B O 1
ATOM 3837 N N . ASP B 1 21 ? 49.625 -22.875 24.062 1 17.56 21 ASP B N 1
ATOM 3838 C CA . ASP B 1 21 ? 48.656 -23.594 24.875 1 17.56 21 ASP B CA 1
ATOM 3839 C C . ASP B 1 21 ? 47.25 -23.484 24.281 1 17.56 21 ASP B C 1
ATOM 3841 O O . ASP B 1 21 ? 46.906 -22.453 23.672 1 17.56 21 ASP B O 1
ATOM 3845 N N . GLN B 1 22 ? 46.25 -24.547 24.438 1 18.31 22 GLN B N 1
ATOM 3846 C CA . GLN B 1 22 ? 45.156 -25.422 23.984 1 18.31 22 GLN B CA 1
ATOM 3847 C C . GLN B 1 22 ? 43.812 -24.797 24.266 1 18.31 22 GLN B C 1
ATOM 3849 O O . GLN B 1 22 ? 42.781 -25.422 24.016 1 18.31 22 GLN B O 1
ATOM 3854 N N . LEU B 1 23 ? 43.719 -23.609 24.875 1 16.89 23 LEU B N 1
ATOM 3855 C CA . LEU B 1 23 ? 42.469 -23.484 25.656 1 16.89 23 LEU B CA 1
ATOM 3856 C C . LEU B 1 23 ? 41.25 -23.719 24.781 1 16.89 23 LEU B C 1
ATOM 3858 O O . LEU B 1 23 ? 41.062 -23.047 23.75 1 16.89 23 LEU B O 1
ATOM 3862 N N . GLU B 1 24 ? 40.531 -24.844 24.938 1 18 24 GLU B N 1
ATOM 3863 C CA . GLU B 1 24 ? 39.406 -25.656 24.453 1 18 24 GLU B CA 1
ATOM 3864 C C . GLU B 1 24 ? 38.094 -24.859 24.484 1 18 24 GLU B C 1
ATOM 3866 O O . GLU B 1 24 ? 37.531 -24.609 25.547 1 18 24 GLU B O 1
ATOM 3871 N N . ARG B 1 25 ? 38.031 -23.656 24.109 1 17.25 25 ARG B N 1
ATOM 3872 C CA . ARG B 1 25 ? 36.812 -22.891 24.375 1 17.25 25 ARG B CA 1
ATOM 3873 C C . ARG B 1 25 ? 35.562 -23.625 23.828 1 17.25 25 ARG B C 1
ATOM 3875 O O . ARG B 1 25 ? 35.5 -23.922 22.625 1 17.25 25 ARG B O 1
ATOM 3882 N N . SER B 1 26 ? 34.938 -24.359 24.656 1 17.73 26 SER B N 1
ATOM 3883 C CA . SER B 1 26 ? 33.781 -25.234 24.547 1 17.73 26 SER B CA 1
ATOM 3884 C C . SER B 1 26 ? 32.594 -24.5 23.906 1 17.73 26 SER B C 1
ATOM 3886 O O . SER B 1 26 ? 32.156 -23.484 24.406 1 17.73 26 SER B O 1
ATOM 3888 N N . ASN B 1 27 ? 32.594 -24.312 22.594 1 18.25 27 ASN B N 1
ATOM 3889 C CA . ASN B 1 27 ? 31.625 -23.719 21.656 1 18.25 27 ASN B CA 1
ATOM 3890 C C . ASN B 1 27 ? 30.234 -24.328 21.844 1 18.25 27 ASN B C 1
ATOM 3892 O O . ASN B 1 27 ? 30.031 -25.5 21.547 1 18.25 27 ASN B O 1
ATOM 3896 N N . THR B 1 28 ? 29.703 -24.062 23.047 1 18.81 28 THR B N 1
ATOM 3897 C CA . THR B 1 28 ? 28.422 -24.672 23.406 1 18.81 28 THR B CA 1
ATOM 3898 C C . THR B 1 28 ? 27.438 -24.547 22.25 1 18.81 28 THR B C 1
ATOM 3900 O O . THR B 1 28 ? 27.25 -23.469 21.688 1 18.81 28 THR B O 1
ATOM 3903 N N . ASP B 1 29 ? 27.016 -25.641 21.531 1 18.72 29 ASP B N 1
ATOM 3904 C CA . ASP B 1 29 ? 26.297 -26.188 20.391 1 18.72 29 ASP B CA 1
ATOM 3905 C C . ASP B 1 29 ? 24.812 -25.844 20.469 1 18.72 29 ASP B C 1
ATOM 3907 O O . ASP B 1 29 ? 23.953 -26.672 20.141 1 18.72 29 ASP B O 1
ATOM 3911 N N . THR B 1 30 ? 24.422 -24.797 21.172 1 21.06 30 THR B N 1
ATOM 3912 C CA . THR B 1 30 ? 23 -24.891 21.469 1 21.06 30 THR B CA 1
ATOM 3913 C C . THR B 1 30 ? 22.188 -25.125 20.188 1 21.06 30 THR B C 1
ATOM 3915 O O . THR B 1 30 ? 22.328 -24.391 19.219 1 21.06 30 THR B O 1
ATOM 3918 N N . GLY B 1 31 ? 21.672 -26.344 19.938 1 18.47 31 GLY B N 1
ATOM 3919 C CA . GLY B 1 31 ? 20.969 -27.125 18.922 1 18.47 31 GLY B CA 1
ATOM 3920 C C . GLY B 1 31 ? 19.703 -26.469 18.422 1 18.47 31 GLY B C 1
ATOM 3921 O O . GLY B 1 31 ? 18.703 -26.406 19.141 1 18.47 31 GLY B O 1
ATOM 3922 N N . TYR B 1 32 ? 19.734 -25.25 18.047 1 18.81 32 TYR B N 1
ATOM 3923 C CA . TYR B 1 32 ? 18.5 -24.625 17.609 1 18.81 32 TYR B CA 1
ATOM 3924 C C . TYR B 1 32 ? 17.781 -25.484 16.578 1 18.81 32 TYR B C 1
ATOM 3926 O O . TYR B 1 32 ? 18.375 -25.906 15.578 1 18.81 32 TYR B O 1
ATOM 3934 N N . SER B 1 33 ? 16.875 -26.328 17.062 1 18.25 33 SER B N 1
ATOM 3935 C CA . SER B 1 33 ? 16.078 -27.312 16.312 1 18.25 33 SER B CA 1
ATOM 3936 C C . SER B 1 33 ? 15.414 -26.672 15.102 1 18.25 33 SER B C 1
ATOM 3938 O O . SER B 1 33 ? 14.766 -25.641 15.227 1 18.25 33 SER B O 1
ATOM 3940 N N . THR B 1 34 ? 16.031 -26.688 14.016 1 19.38 34 THR B N 1
ATOM 3941 C CA . THR B 1 34 ? 15.633 -26.297 12.664 1 19.38 34 THR B CA 1
ATOM 3942 C C . THR B 1 34 ? 14.305 -26.953 12.281 1 19.38 34 THR B C 1
ATOM 3944 O O . THR B 1 34 ? 14.195 -28.172 12.242 1 19.38 34 THR B O 1
ATOM 3947 N N . PRO B 1 35 ? 13.203 -26.406 12.805 1 20.08 35 PRO B N 1
ATOM 3948 C CA . PRO B 1 35 ? 12 -27.172 12.461 1 20.08 35 PRO B CA 1
ATOM 3949 C C . PRO B 1 35 ? 11.977 -27.594 11 1 20.08 35 PRO B C 1
ATOM 3951 O O . PRO B 1 35 ? 12.578 -26.938 10.148 1 20.08 35 PRO B O 1
ATOM 3954 N N . GLY B 1 36 ? 11.938 -28.891 10.82 1 18.66 36 GLY B N 1
ATOM 3955 C CA . GLY B 1 36 ? 11.906 -29.719 9.617 1 18.66 36 GLY B CA 1
ATOM 3956 C C . GLY B 1 36 ? 10.93 -29.219 8.578 1 18.66 36 GLY B C 1
ATOM 3957 O O . GLY B 1 36 ? 9.789 -28.875 8.898 1 18.66 36 GLY B O 1
ATOM 3958 N N . GLY B 1 37 ? 11.383 -28.328 7.773 1 18.98 37 GLY B N 1
ATOM 3959 C CA . GLY B 1 37 ? 10.719 -27.859 6.57 1 18.98 37 GLY B CA 1
ATOM 3960 C C . GLY B 1 37 ? 10.102 -28.969 5.75 1 18.98 37 GLY B C 1
ATOM 3961 O O . GLY B 1 37 ? 10.812 -29.797 5.176 1 18.98 37 GLY B O 1
ATOM 3962 N N . HIS B 1 38 ? 9.078 -29.641 6.348 1 21.42 38 HIS B N 1
ATOM 3963 C CA . HIS B 1 38 ? 8.461 -30.688 5.539 1 21.42 38 HIS B CA 1
ATOM 3964 C C . HIS B 1 38 ? 8.211 -30.203 4.113 1 21.42 38 HIS B C 1
ATOM 3966 O O . HIS B 1 38 ? 7.59 -29.156 3.906 1 21.42 38 HIS B O 1
ATOM 3972 N N . SER B 1 39 ? 9.156 -30.328 3.299 1 20.88 39 SER B N 1
ATOM 3973 C CA . SER B 1 39 ? 9.164 -30.203 1.846 1 20.88 39 SER B CA 1
ATOM 3974 C C . SER B 1 39 ? 7.98 -30.922 1.217 1 20.88 39 SER B C 1
ATOM 3976 O O . SER B 1 39 ? 7.77 -32.094 1.464 1 20.88 39 SER B O 1
ATOM 3978 N N . LEU B 1 40 ? 6.809 -30.25 1.159 1 19.5 40 LEU B N 1
ATOM 3979 C CA . LEU B 1 40 ? 5.672 -30.859 0.48 1 19.5 40 LEU B CA 1
ATOM 3980 C C . LEU B 1 40 ? 6.098 -31.484 -0.847 1 19.5 40 LEU B C 1
ATOM 3982 O O . LEU B 1 40 ? 6.594 -30.781 -1.733 1 19.5 40 LEU B O 1
ATOM 3986 N N . ASP B 1 41 ? 6.676 -32.562 -0.786 1 20.84 41 ASP B N 1
ATOM 3987 C CA . ASP B 1 41 ? 7.105 -33.438 -1.885 1 20.84 41 ASP B CA 1
ATOM 3988 C C . ASP B 1 41 ? 5.977 -33.625 -2.891 1 20.84 41 ASP B C 1
ATOM 3990 O O . ASP B 1 41 ? 4.938 -34.219 -2.557 1 20.84 41 ASP B O 1
ATOM 3994 N N . TYR B 1 42 ? 5.656 -32.656 -3.662 1 18.56 42 TYR B N 1
ATOM 3995 C CA . TYR B 1 42 ? 4.699 -32.875 -4.742 1 18.56 42 TYR B CA 1
ATOM 3996 C C . TYR B 1 42 ? 5.156 -34 -5.66 1 18.56 42 TYR B C 1
ATOM 3998 O O . TYR B 1 42 ? 6.113 -33.844 -6.418 1 18.56 42 TYR B O 1
ATOM 4006 N N . SER B 1 43 ? 5.25 -35.156 -5.16 1 19.8 43 SER B N 1
ATOM 4007 C CA . SER B 1 43 ? 5.664 -36.312 -5.926 1 19.8 43 SER B CA 1
ATOM 4008 C C . SER B 1 43 ? 4.75 -36.531 -7.125 1 19.8 43 SER B C 1
ATOM 4010 O O . SER B 1 43 ? 3.555 -36.812 -6.965 1 19.8 43 SER B O 1
ATOM 4012 N N . CYS B 1 44 ? 4.879 -35.781 -8.18 1 18.52 44 CYS B N 1
ATOM 4013 C CA . CYS B 1 44 ? 4.117 -36.062 -9.398 1 18.52 44 CYS B CA 1
ATOM 4014 C C . CYS B 1 44 ? 4.496 -37.438 -9.969 1 18.52 44 CYS B C 1
ATOM 4016 O O . CYS B 1 44 ? 5.668 -37.688 -10.25 1 18.52 44 CYS B O 1
ATOM 4018 N N . THR B 1 45 ? 3.938 -38.375 -9.492 1 18.89 45 THR B N 1
ATOM 4019 C CA . THR B 1 45 ? 4.07 -39.75 -9.992 1 18.89 45 THR B CA 1
ATOM 4020 C C . THR B 1 45 ? 3.797 -39.812 -11.492 1 18.89 45 THR B C 1
ATOM 4022 O O . THR B 1 45 ? 2.738 -39.375 -11.953 1 18.89 45 THR B O 1
ATOM 4025 N N . ILE B 1 46 ? 4.785 -39.625 -12.32 1 18.95 46 ILE B N 1
ATOM 4026 C CA . ILE B 1 46 ? 4.785 -39.656 -13.773 1 18.95 46 ILE B CA 1
ATOM 4027 C C . ILE B 1 46 ? 4.395 -41.062 -14.258 1 18.95 46 ILE B C 1
ATOM 4029 O O . ILE B 1 46 ? 5.121 -42.031 -14.031 1 18.95 46 ILE B O 1
ATOM 4033 N N . SER B 1 47 ? 3.148 -41.406 -14.086 1 18.45 47 SER B N 1
ATOM 4034 C CA . SER B 1 47 ? 2.723 -42.688 -14.641 1 18.45 47 SER B CA 1
ATOM 4035 C C . SER B 1 47 ? 3.066 -42.781 -16.125 1 18.45 47 SER B C 1
ATOM 4037 O O . SER B 1 47 ? 3.109 -41.781 -16.828 1 18.45 47 SER B O 1
ATOM 4039 N N . GLU B 1 48 ? 3.686 -43.812 -16.562 1 19.8 48 GLU B N 1
ATOM 4040 C CA . GLU B 1 48 ? 4.168 -44.344 -17.844 1 19.8 48 GLU B CA 1
ATOM 4041 C C . GLU B 1 48 ? 3.025 -44.469 -18.844 1 19.8 48 GLU B C 1
ATOM 4043 O O . GLU B 1 48 ? 2.154 -45.344 -18.688 1 19.8 48 GLU B O 1
ATOM 4048 N N . VAL B 1 49 ? 2.273 -43.375 -19.219 1 19.61 49 VAL B N 1
ATOM 4049 C CA . VAL B 1 49 ? 1.202 -43.531 -20.188 1 19.61 49 VAL B CA 1
ATOM 4050 C C . VAL B 1 49 ? 1.767 -44.156 -21.469 1 19.61 49 VAL B C 1
ATOM 4052 O O . VAL B 1 49 ? 2.803 -43.719 -21.969 1 19.61 49 VAL B O 1
ATOM 4055 N N . SER B 1 50 ? 1.465 -45.375 -21.75 1 19.25 50 SER B N 1
ATOM 4056 C CA . SER B 1 50 ? 1.623 -46.188 -22.953 1 19.25 50 SER B CA 1
ATOM 4057 C C . SER B 1 50 ? 1.107 -45.469 -24.188 1 19.25 50 SER B C 1
ATOM 4059 O O . SER B 1 50 ? 0.047 -44.844 -24.156 1 19.25 50 SER B O 1
ATOM 4061 N N . CYS B 1 51 ? 1.972 -45.094 -25.141 1 18.67 51 CYS B N 1
ATOM 4062 C CA . CYS B 1 51 ? 1.975 -44.344 -26.391 1 18.67 51 CYS B CA 1
ATOM 4063 C C . CYS B 1 51 ? 1.044 -44.969 -27.422 1 18.67 51 CYS B C 1
ATOM 4065 O O . CYS B 1 51 ? 1.488 -45.75 -28.281 1 18.67 51 CYS B O 1
ATOM 4067 N N . TYR B 1 52 ? -0.079 -45.688 -27.125 1 19.2 52 TYR B N 1
ATOM 4068 C CA . TYR B 1 52 ? -0.68 -46.281 -28.312 1 19.2 52 TYR B CA 1
ATOM 4069 C C . TYR B 1 52 ? -1.133 -45.219 -29.281 1 19.2 52 TYR B C 1
ATOM 4071 O O . TYR B 1 52 ? -1.749 -44.219 -28.891 1 19.2 52 TYR B O 1
ATOM 4079 N N . SER B 1 53 ? -0.503 -45.094 -30.469 1 18.91 53 SER B N 1
ATOM 4080 C CA . SER B 1 53 ? -0.42 -44.188 -31.625 1 18.91 53 SER B CA 1
ATOM 4081 C C . SER B 1 53 ? -1.746 -44.125 -32.375 1 18.91 53 SER B C 1
ATOM 4083 O O . SER B 1 53 ? -1.842 -43.5 -33.438 1 18.91 53 SER B O 1
ATOM 4085 N N . GLU B 1 54 ? -2.916 -44.625 -32 1 20.55 54 GLU B N 1
ATOM 4086 C CA . GLU B 1 54 ? -3.744 -44.75 -33.188 1 20.55 54 GLU B CA 1
ATOM 4087 C C . GLU B 1 54 ? -4.055 -43.375 -33.781 1 20.55 54 GLU B C 1
ATOM 4089 O O . GLU B 1 54 ? -4.203 -42.406 -33.031 1 20.55 54 GLU B O 1
ATOM 4094 N N . PRO B 1 55 ? -3.879 -43.125 -35.188 1 21.94 55 PRO B N 1
ATOM 4095 C CA . PRO B 1 55 ? -3.932 -41.938 -36.031 1 21.94 55 PRO B CA 1
ATOM 4096 C C . PRO B 1 55 ? -5.301 -41.25 -36.031 1 21.94 55 PRO B C 1
ATOM 4098 O O . PRO B 1 55 ? -5.543 -40.344 -36.812 1 21.94 55 PRO B O 1
ATOM 4101 N N . SER B 1 56 ? -6.004 -41.156 -34.906 1 19.08 56 SER B N 1
ATOM 4102 C CA . SER B 1 56 ? -7.375 -40.75 -35.188 1 19.08 56 SER B CA 1
ATOM 4103 C C . SER B 1 56 ? -7.398 -39.438 -36 1 19.08 56 SER B C 1
ATOM 4105 O O . SER B 1 56 ? -6.703 -38.5 -35.688 1 19.08 56 SER B O 1
ATOM 4107 N N . ILE B 1 57 ? -7.797 -39.438 -37.281 1 20.91 57 ILE B N 1
ATOM 4108 C CA . ILE B 1 57 ? -8.031 -38.594 -38.438 1 20.91 57 ILE B CA 1
ATOM 4109 C C . ILE B 1 57 ? -8.977 -37.438 -38.031 1 20.91 57 ILE B C 1
ATOM 4111 O O . ILE B 1 57 ? -9.398 -36.656 -38.906 1 20.91 57 ILE B O 1
ATOM 4115 N N . LEU B 1 58 ? -9.297 -37.188 -36.781 1 20.05 58 LEU B N 1
ATOM 4116 C CA . LEU B 1 58 ? -10.469 -36.312 -36.719 1 20.05 58 LEU B CA 1
ATOM 4117 C C . LEU B 1 58 ? -10.188 -34.969 -37.344 1 20.05 58 LEU B C 1
ATOM 4119 O O . LEU B 1 58 ? -9.375 -34.188 -36.844 1 20.05 58 LEU B O 1
ATOM 4123 N N . ASP B 1 59 ? -10.234 -34.781 -38.688 1 20.66 59 ASP B N 1
ATOM 4124 C CA . ASP B 1 59 ? -10.023 -33.625 -39.531 1 20.66 59 ASP B CA 1
ATOM 4125 C C . ASP B 1 59 ? -10.836 -32.438 -39.062 1 20.66 59 ASP B C 1
ATOM 4127 O O . ASP B 1 59 ? -10.539 -31.281 -39.438 1 20.66 59 ASP B O 1
ATOM 4131 N N . GLU B 1 60 ? -12.148 -32.625 -38.75 1 22.27 60 GLU B N 1
ATOM 4132 C CA . GLU B 1 60 ? -13.062 -31.578 -39.188 1 22.27 60 GLU B CA 1
ATOM 4133 C C . GLU B 1 60 ? -12.75 -30.25 -38.5 1 22.27 60 GLU B C 1
ATOM 4135 O O . GLU B 1 60 ? -12.438 -30.219 -37.312 1 22.27 60 GLU B O 1
ATOM 4140 N N . PRO B 1 61 ? -12.531 -29.156 -39.344 1 22.81 61 PRO B N 1
ATOM 4141 C CA . PRO B 1 61 ? -12.117 -27.781 -39.031 1 22.81 61 PRO B CA 1
ATOM 4142 C C . PRO B 1 61 ? -13.047 -27.094 -38.031 1 22.81 61 PRO B C 1
ATOM 4144 O O . PRO B 1 61 ? -14.273 -27.109 -38.219 1 22.81 61 PRO B O 1
ATOM 4147 N N . LEU B 1 62 ? -13.039 -27.359 -36.781 1 20.17 62 LEU B N 1
ATOM 4148 C CA . LEU B 1 62 ? -13.961 -26.656 -35.906 1 20.17 62 LEU B CA 1
ATOM 4149 C C . LEU B 1 62 ? -13.938 -25.156 -36.156 1 20.17 62 LEU B C 1
ATOM 4151 O O . LEU B 1 62 ? -12.945 -24.484 -35.875 1 20.17 62 LEU B O 1
ATOM 4155 N N . ALA B 1 63 ? -14.5 -24.656 -37.312 1 20.23 63 ALA B N 1
ATOM 4156 C CA . ALA B 1 63 ? -14.711 -23.297 -37.812 1 20.23 63 ALA B CA 1
ATOM 4157 C C . ALA B 1 63 ? -15.328 -22.406 -36.719 1 20.23 63 ALA B C 1
ATOM 4159 O O . ALA B 1 63 ? -16.484 -22.594 -36.344 1 20.23 63 ALA B O 1
ATOM 4160 N N . LEU B 1 64 ? -14.797 -22.219 -35.719 1 19.69 64 LEU B N 1
ATOM 4161 C CA . LEU B 1 64 ? -15.469 -21.328 -34.781 1 19.69 64 LEU B CA 1
ATOM 4162 C C . LEU B 1 64 ? -15.797 -20 -35.469 1 19.69 64 LEU B C 1
ATOM 4164 O O . LEU B 1 64 ? -14.898 -19.312 -35.969 1 19.69 64 LEU B O 1
ATOM 4168 N N . PRO B 1 65 ? -16.906 -19.891 -36.281 1 23.94 65 PRO B N 1
ATOM 4169 C CA . PRO B 1 65 ? -17.359 -18.719 -37.031 1 23.94 65 PRO B CA 1
ATOM 4170 C C . PRO B 1 65 ? -17.391 -17.438 -36.188 1 23.94 65 PRO B C 1
ATOM 4172 O O . PRO B 1 65 ? -18.203 -17.312 -35.281 1 23.94 65 PRO B O 1
ATOM 4175 N N . PHE B 1 66 ? -16.406 -17 -35.75 1 22.19 66 PHE B N 1
ATOM 4176 C CA . PHE B 1 66 ? -16.406 -15.797 -34.906 1 22.19 66 PHE B CA 1
ATOM 4177 C C . PHE B 1 66 ? -16.844 -14.578 -35.719 1 22.19 66 PHE B C 1
ATOM 4179 O O . PHE B 1 66 ? -16.156 -13.555 -35.75 1 22.19 66 PHE B O 1
ATOM 4186 N N . GLY B 1 67 ? -17.516 -14.812 -36.938 1 22.27 67 GLY B N 1
ATOM 4187 C CA . GLY B 1 67 ? -17.734 -13.648 -37.781 1 22.27 67 GLY B CA 1
ATOM 4188 C C . GLY B 1 67 ? -18.594 -12.586 -37.094 1 22.27 67 GLY B C 1
ATOM 4189 O O . GLY B 1 67 ? -19.172 -11.734 -37.781 1 22.27 67 GLY B O 1
ATOM 4190 N N . LEU B 1 68 ? -19 -12.672 -35.969 1 20.91 68 LEU B N 1
ATOM 4191 C CA . LEU B 1 68 ? -20.125 -11.766 -35.719 1 20.91 68 LEU B CA 1
ATOM 4192 C C . LEU B 1 68 ? -19.734 -10.328 -36.062 1 20.91 68 LEU B C 1
ATOM 4194 O O . LEU B 1 68 ? -18.641 -9.875 -35.75 1 20.91 68 LEU B O 1
ATOM 4198 N N . PRO B 1 69 ? -20.312 -9.781 -37.094 1 22.53 69 PRO B N 1
ATOM 4199 C CA . PRO B 1 69 ? -20.125 -8.414 -37.594 1 22.53 69 PRO B CA 1
ATOM 4200 C C . PRO B 1 69 ? -20.25 -7.379 -36.469 1 22.53 69 PRO B C 1
ATOM 4202 O O . PRO B 1 69 ? -21.094 -7.52 -35.562 1 22.53 69 PRO B O 1
ATOM 4205 N N . ILE B 1 70 ? -19.234 -6.875 -36 1 20.8 70 ILE B N 1
ATOM 4206 C CA . ILE B 1 70 ? -19.094 -5.777 -35.062 1 20.8 70 ILE B CA 1
ATOM 4207 C C . ILE B 1 70 ? -19.828 -4.547 -35.562 1 20.8 70 ILE B C 1
ATOM 4209 O O . ILE B 1 70 ? -19.344 -3.844 -36.469 1 20.8 70 ILE B O 1
ATOM 4213 N N . SER B 1 71 ? -21.062 -4.758 -36.062 1 20.31 71 SER B N 1
ATOM 4214 C CA . SER B 1 71 ? -21.75 -3.535 -36.469 1 20.31 71 SER B CA 1
ATOM 4215 C C . SER B 1 71 ? -21.484 -2.396 -35.5 1 20.31 71 SER B C 1
ATOM 4217 O O . SER B 1 71 ? -21.031 -2.633 -34.375 1 20.31 71 SER B O 1
ATOM 4219 N N . LYS B 1 72 ? -22.094 -1.104 -35.969 1 22.73 72 LYS B N 1
ATOM 4220 C CA . LYS B 1 72 ? -21.969 0.326 -35.688 1 22.73 72 LYS B CA 1
ATOM 4221 C C . LYS B 1 72 ? -22.375 0.657 -34.25 1 22.73 72 LYS B C 1
ATOM 4223 O O . LYS B 1 72 ? -23.547 0.955 -34 1 22.73 72 LYS B O 1
ATOM 4228 N N . LEU B 1 73 ? -22.141 -0.137 -33.375 1 20.03 73 LEU B N 1
ATOM 4229 C CA . LEU B 1 73 ? -22.688 0.143 -32.062 1 20.03 73 LEU B CA 1
ATOM 4230 C C . LEU B 1 73 ? -22.297 1.542 -31.594 1 20.03 73 LEU B C 1
ATOM 4232 O O . LEU B 1 73 ? -21.141 1.773 -31.219 1 20.03 73 LEU B O 1
ATOM 4236 N N . VAL B 1 74 ? -22.688 2.557 -32.312 1 21.25 74 VAL B N 1
ATOM 4237 C CA . VAL B 1 74 ? -22.516 3.994 -32.125 1 21.25 74 VAL B CA 1
ATOM 4238 C C . VAL B 1 74 ? -22.844 4.371 -30.672 1 21.25 74 VAL B C 1
ATOM 4240 O O . VAL B 1 74 ? -22.109 5.148 -30.047 1 21.25 74 VAL B O 1
ATOM 4243 N N . GLY B 1 75 ? -24.109 4.273 -30.312 1 19.88 75 GLY B N 1
ATOM 4244 C CA . GLY B 1 75 ? -24.672 5.305 -29.469 1 19.88 75 GLY B CA 1
ATOM 4245 C C . GLY B 1 75 ? -24.062 5.34 -28.078 1 19.88 75 GLY B C 1
ATOM 4246 O O . GLY B 1 75 ? -23.562 4.324 -27.594 1 19.88 75 GLY B O 1
ATOM 4247 N N . ARG B 1 76 ? -23.672 6.582 -27.406 1 22.2 76 ARG B N 1
ATOM 4248 C CA . ARG B 1 76 ? -22.828 7.133 -26.344 1 22.2 76 ARG B CA 1
ATOM 4249 C C . ARG B 1 76 ? -23.25 6.598 -24.984 1 22.2 76 ARG B C 1
ATOM 4251 O O . ARG B 1 76 ? -22.562 6.82 -23.984 1 22.2 76 ARG B O 1
ATOM 4258 N N . ALA B 1 77 ? -24.562 6.102 -24.812 1 21.97 77 ALA B N 1
ATOM 4259 C CA . ALA B 1 77 ? -25.125 6.355 -23.484 1 21.97 77 ALA B CA 1
ATOM 4260 C C . ALA B 1 77 ? -24.344 5.613 -22.406 1 21.97 77 ALA B C 1
ATOM 4262 O O . ALA B 1 77 ? -23.672 4.617 -22.688 1 21.97 77 ALA B O 1
ATOM 4263 N N . SER B 1 78 ? -24.297 6.176 -21.172 1 22.22 78 SER B N 1
ATOM 4264 C CA . SER B 1 78 ? -23.578 6.02 -19.922 1 22.22 78 SER B CA 1
ATOM 4265 C C . SER B 1 78 ? -23.75 4.613 -19.344 1 22.22 78 SER B C 1
ATOM 4267 O O . SER B 1 78 ? -24.891 4.184 -19.094 1 22.22 78 SER B O 1
ATOM 4269 N N . PRO B 1 79 ? -23.25 3.557 -19.875 1 24.31 79 PRO B N 1
ATOM 4270 C CA . PRO B 1 79 ? -23.703 2.219 -19.484 1 24.31 79 PRO B CA 1
ATOM 4271 C C . PRO B 1 79 ? -23.734 2.041 -17.969 1 24.31 79 PRO B C 1
ATOM 4273 O O . PRO B 1 79 ? -22.734 2.271 -17.281 1 24.31 79 PRO B O 1
ATOM 4276 N N . VAL B 1 80 ? -24.812 2.455 -17.328 1 25.12 80 VAL B N 1
ATOM 4277 C CA . VAL B 1 80 ? -25.281 2.092 -16 1 25.12 80 VAL B CA 1
ATOM 4278 C C . VAL B 1 80 ? -25.141 0.585 -15.789 1 25.12 80 VAL B C 1
ATOM 4280 O O . VAL B 1 80 ? -25.906 -0.2 -16.359 1 25.12 80 VAL B O 1
ATOM 4283 N N . ILE B 1 81 ? -24.062 0.041 -16.094 1 22.58 81 ILE B N 1
ATOM 4284 C CA . ILE B 1 81 ? -23.969 -1.4 -15.891 1 22.58 81 ILE B CA 1
ATOM 4285 C C . ILE B 1 81 ? -24.562 -1.77 -14.531 1 22.58 81 ILE B C 1
ATOM 4287 O O . ILE B 1 81 ? -24.047 -1.375 -13.484 1 22.58 81 ILE B O 1
ATOM 4291 N N . THR B 1 82 ? -25.844 -1.928 -14.547 1 22.39 82 THR B N 1
ATOM 4292 C CA . THR B 1 82 ? -26.641 -2.578 -13.508 1 22.39 82 THR B CA 1
ATOM 4293 C C . THR B 1 82 ? -26.016 -3.916 -13.117 1 22.39 82 THR B C 1
ATOM 4295 O O . THR B 1 82 ? -25.875 -4.809 -13.953 1 22.39 82 THR B O 1
ATOM 4298 N N . LYS B 1 83 ? -25.031 -3.955 -12.383 1 23.48 83 LYS B N 1
ATOM 4299 C CA . LYS B 1 83 ? -24.562 -5.172 -11.719 1 23.48 83 LYS B CA 1
ATOM 4300 C C . LYS B 1 83 ? -25.734 -6.113 -11.43 1 23.48 83 LYS B C 1
ATOM 4302 O O . LYS B 1 83 ? -26.688 -5.738 -10.734 1 23.48 83 LYS B O 1
ATOM 4307 N N . LEU B 1 84 ? -26.094 -6.82 -12.375 1 21.05 84 LEU B N 1
ATOM 4308 C CA . LEU B 1 84 ? -26.969 -7.969 -12.156 1 21.05 84 LEU B CA 1
ATOM 4309 C C . LEU B 1 84 ? -26.578 -8.719 -10.891 1 21.05 84 LEU B C 1
ATOM 4311 O O . LEU B 1 84 ? -25.516 -9.359 -10.844 1 21.05 84 LEU B O 1
ATOM 4315 N N . ARG B 1 85 ? -26.828 -8.148 -9.828 1 23.19 85 ARG B N 1
ATOM 4316 C CA . ARG B 1 85 ? -26.859 -8.703 -8.484 1 23.19 85 ARG B CA 1
ATOM 4317 C C . ARG B 1 85 ? -27.516 -10.078 -8.484 1 23.19 85 ARG B C 1
ATOM 4319 O O . ARG B 1 85 ? -28.734 -10.203 -8.68 1 23.19 85 ARG B O 1
ATOM 4326 N N . MET B 1 86 ? -27 -10.961 -9.258 1 21.5 86 MET B N 1
ATOM 4327 C CA . MET B 1 86 ? -27.578 -12.25 -8.883 1 21.5 86 MET B CA 1
ATOM 4328 C C . MET B 1 86 ? -27.641 -12.398 -7.371 1 21.5 86 MET B C 1
ATOM 4330 O O . MET B 1 86 ? -26.609 -12.375 -6.695 1 21.5 86 MET B O 1
ATOM 4334 N N . LYS B 1 87 ? -28.656 -12.023 -6.797 1 25.97 87 LYS B N 1
ATOM 4335 C CA . LYS B 1 87 ? -29.141 -12.344 -5.461 1 25.97 87 LYS B CA 1
ATOM 4336 C C . LYS B 1 87 ? -28.953 -13.828 -5.148 1 25.97 87 LYS B C 1
ATOM 4338 O O . LYS B 1 87 ? -29.719 -14.664 -5.625 1 25.97 87 LYS B O 1
ATOM 4343 N N . GLN B 1 88 ? -27.75 -14.375 -5.336 1 23.41 88 GLN B N 1
ATOM 4344 C CA . GLN B 1 88 ? -27.719 -15.75 -4.852 1 23.41 88 GLN B CA 1
ATOM 4345 C C . GLN B 1 88 ? -28.469 -15.883 -3.527 1 23.41 88 GLN B C 1
ATOM 4347 O O . GLN B 1 88 ? -28.438 -14.961 -2.703 1 23.41 88 GLN B O 1
ATOM 4352 N N . HIS B 1 89 ? -29.453 -16.641 -3.557 1 24.11 89 HIS B N 1
ATOM 4353 C CA . HIS B 1 89 ? -30.188 -17.188 -2.418 1 24.11 89 HIS B CA 1
ATOM 4354 C C . HIS B 1 89 ? -29.234 -17.562 -1.285 1 24.11 89 HIS B C 1
ATOM 4356 O O . HIS B 1 89 ? -28.562 -18.594 -1.354 1 24.11 89 HIS B O 1
ATOM 4362 N N . VAL B 1 90 ? -28.422 -16.688 -0.827 1 27.28 90 VAL B N 1
ATOM 4363 C CA . VAL B 1 90 ? -27.875 -17.031 0.479 1 27.28 90 VAL B CA 1
ATOM 4364 C C . VAL B 1 90 ? -28.922 -17.75 1.316 1 27.28 90 VAL B C 1
ATOM 4366 O O . VAL B 1 90 ? -30 -17.219 1.563 1 27.28 90 VAL B O 1
ATOM 4369 N N . ASP B 1 91 ? -28.984 -18.953 1.162 1 27.22 91 ASP B N 1
ATOM 4370 C CA . ASP B 1 91 ? -29.734 -19.828 2.055 1 27.22 91 ASP B CA 1
ATOM 4371 C C . ASP B 1 91 ? -29.75 -19.281 3.479 1 27.22 91 ASP B C 1
ATOM 4373 O O . ASP B 1 91 ? -28.875 -18.516 3.867 1 27.22 91 ASP B O 1
ATOM 4377 N N . LEU B 1 92 ? -30.969 -19.422 4.25 1 28.56 92 LEU B N 1
ATOM 4378 C CA . LEU B 1 92 ? -31.672 -19.25 5.516 1 28.56 92 LEU B CA 1
ATOM 4379 C C . LEU B 1 92 ? -30.781 -19.625 6.691 1 28.56 92 LEU B C 1
ATOM 4381 O O . LEU B 1 92 ? -31.172 -19.453 7.852 1 28.56 92 LEU B O 1
ATOM 4385 N N . LEU B 1 93 ? -29.844 -20.516 6.539 1 27.95 93 LEU B N 1
ATOM 4386 C CA . LEU B 1 93 ? -29.422 -21.125 7.797 1 27.95 93 LEU B CA 1
ATOM 4387 C C . LEU B 1 93 ? -28.656 -20.125 8.656 1 27.95 93 LEU B C 1
ATOM 4389 O O . LEU B 1 93 ? -28.688 -20.203 9.891 1 27.95 93 LEU B O 1
ATOM 4393 N N . ASP B 1 94 ? -27.531 -19.5 8.242 1 33 94 ASP B N 1
ATOM 4394 C CA . ASP B 1 94 ? -26.969 -18.875 9.43 1 33 94 ASP B CA 1
ATOM 4395 C C . ASP B 1 94 ? -27.734 -17.609 9.812 1 33 94 ASP B C 1
ATOM 4397 O O . ASP B 1 94 ? -27.391 -16.516 9.359 1 33 94 ASP B O 1
ATOM 4401 N N . GLU B 1 95 ? -29 -17.391 9.891 1 36.22 95 GLU B N 1
ATOM 4402 C CA . GLU B 1 95 ? -30.062 -16.594 10.484 1 36.22 95 GLU B CA 1
ATOM 4403 C C . GLU B 1 95 ? -29.625 -15.969 11.805 1 36.22 95 GLU B C 1
ATOM 4405 O O . GLU B 1 95 ? -30.188 -14.953 12.234 1 36.22 95 GLU B O 1
ATOM 4410 N N . LYS B 1 96 ? -28.875 -16.672 12.617 1 36.16 96 LYS B N 1
ATOM 4411 C CA . LYS B 1 96 ? -28.875 -16.266 14.023 1 36.16 96 LYS B CA 1
ATOM 4412 C C . LYS B 1 96 ? -27.938 -15.086 14.25 1 36.16 96 LYS B C 1
ATOM 4414 O O . LYS B 1 96 ? -27.938 -14.477 15.32 1 36.16 96 LYS B O 1
ATOM 4419 N N . LEU B 1 97 ? -26.594 -15.023 13.68 1 41.91 97 LEU B N 1
ATOM 4420 C CA . LEU B 1 97 ? -25.859 -13.836 14.102 1 41.91 97 LEU B CA 1
ATOM 4421 C C . LEU B 1 97 ? -26.312 -12.602 13.336 1 41.91 97 LEU B C 1
ATOM 4423 O O . LEU B 1 97 ? -26.406 -12.633 12.102 1 41.91 97 LEU B O 1
ATOM 4427 N N . GLY B 1 98 ? -26.906 -11.742 13.727 1 46.97 98 GLY B N 1
ATOM 4428 C CA . GLY B 1 98 ? -27.5 -10.539 13.156 1 46.97 98 GLY B CA 1
ATOM 4429 C C . GLY B 1 98 ? -26.625 -9.867 12.125 1 46.97 98 GLY B C 1
ATOM 4430 O O . GLY B 1 98 ? -25.406 -10.062 12.117 1 46.97 98 GLY B O 1
ATOM 4431 N N . ASN B 1 99 ? -27.078 -9.438 10.875 1 54.25 99 ASN B N 1
ATOM 4432 C CA . ASN B 1 99 ? -26.547 -8.773 9.688 1 54.25 99 ASN B CA 1
ATOM 4433 C C . ASN B 1 99 ? -25.453 -7.773 10.039 1 54.25 99 ASN B C 1
ATOM 4435 O O . ASN B 1 99 ? -24.469 -7.641 9.312 1 54.25 99 ASN B O 1
ATOM 4439 N N . ASP B 1 100 ? -25.547 -7.219 11.188 1 58.84 100 ASP B N 1
ATOM 4440 C CA . ASP B 1 100 ? -24.609 -6.184 11.609 1 58.84 100 ASP B CA 1
ATOM 4441 C C . ASP B 1 100 ? -23.266 -6.789 12.023 1 58.84 100 ASP B C 1
ATOM 4443 O O . ASP B 1 100 ? -22.203 -6.207 11.758 1 58.84 100 ASP B O 1
ATOM 4447 N N . ASP B 1 101 ? -23.359 -7.957 12.492 1 62.81 101 ASP B N 1
ATOM 4448 C CA . ASP B 1 101 ? -22.141 -8.586 12.984 1 62.81 101 ASP B CA 1
ATOM 4449 C C . ASP B 1 101 ? -21.281 -9.094 11.828 1 62.81 101 ASP B C 1
ATOM 4451 O O . ASP B 1 101 ? -20.047 -9 11.875 1 62.81 101 ASP B O 1
ATOM 4455 N N . VAL B 1 102 ? -22.047 -9.531 10.812 1 64.88 102 VAL B N 1
ATOM 4456 C CA . VAL B 1 102 ? -21.312 -10.039 9.664 1 64.88 102 VAL B CA 1
ATOM 4457 C C . VAL B 1 102 ? -20.609 -8.891 8.945 1 64.88 102 VAL B C 1
ATOM 4459 O O . VAL B 1 102 ? -19.438 -8.992 8.594 1 64.88 102 VAL B O 1
ATOM 4462 N N . ALA B 1 103 ? -21.312 -7.816 8.883 1 71.25 103 ALA B N 1
ATOM 4463 C CA . ALA B 1 103 ? -20.734 -6.668 8.195 1 71.25 103 ALA B CA 1
ATOM 4464 C C . ALA B 1 103 ? -19.531 -6.109 8.961 1 71.25 103 ALA B C 1
ATOM 4466 O O . ALA B 1 103 ? -18.531 -5.727 8.367 1 71.25 103 ALA B O 1
ATOM 4467 N N . ASN B 1 104 ? -19.719 -6.156 10.242 1 75.31 104 ASN B N 1
ATOM 4468 C CA . ASN B 1 104 ? -18.625 -5.652 11.07 1 75.31 104 ASN B CA 1
ATOM 4469 C C . ASN B 1 104 ? -17.406 -6.566 11.008 1 75.31 104 ASN B C 1
ATOM 4471 O O . ASN B 1 104 ? -16.266 -6.094 11.016 1 75.31 104 ASN B O 1
ATOM 4475 N N . SER B 1 105 ? -17.781 -7.762 10.898 1 78.88 105 SER B N 1
ATOM 4476 C CA . SER B 1 105 ? -16.672 -8.719 10.797 1 78.88 105 SER B CA 1
ATOM 4477 C C . SER B 1 105 ? -15.938 -8.57 9.469 1 78.88 105 SER B C 1
ATOM 4479 O O . SER B 1 105 ? -14.711 -8.664 9.43 1 78.88 105 SER B O 1
ATOM 4481 N N . GLU B 1 106 ? -16.719 -8.289 8.508 1 82 106 GLU B N 1
ATOM 4482 C CA . GLU B 1 106 ? -16.109 -8.102 7.195 1 82 106 GLU B CA 1
ATOM 4483 C C . GLU B 1 106 ? -15.242 -6.844 7.16 1 82 106 GLU B C 1
ATOM 4485 O O . GLU B 1 106 ? -14.18 -6.832 6.539 1 82 106 GLU B O 1
ATOM 4490 N N . LEU B 1 107 ? -15.734 -5.93 7.855 1 83.94 107 LEU B N 1
ATOM 4491 C CA . LEU B 1 107 ? -15 -4.668 7.914 1 83.94 107 LEU B CA 1
ATOM 4492 C C . LEU B 1 107 ? -13.672 -4.844 8.641 1 83.94 107 LEU B C 1
ATOM 4494 O O . LEU B 1 107 ? -12.648 -4.332 8.195 1 83.94 107 LEU B O 1
ATOM 4498 N N . GLU B 1 108 ? -13.758 -5.562 9.656 1 86.12 108 GLU B N 1
ATOM 4499 C CA . GLU B 1 108 ? -12.539 -5.789 10.422 1 86.12 108 GLU B CA 1
ATOM 4500 C C . GLU B 1 108 ? -11.539 -6.629 9.633 1 86.12 108 GLU B C 1
ATOM 4502 O O . GLU B 1 108 ? -10.328 -6.387 9.695 1 86.12 108 GLU B O 1
ATOM 4507 N N . MET B 1 109 ? -12.023 -7.52 8.953 1 86 109 MET B N 1
ATOM 4508 C CA . MET B 1 109 ? -11.164 -8.352 8.109 1 86 109 MET B CA 1
ATOM 4509 C C . MET B 1 109 ? -10.492 -7.516 7.031 1 86 109 MET B C 1
ATOM 4511 O O . MET B 1 109 ? -9.297 -7.664 6.777 1 86 109 MET B O 1
ATOM 4515 N N . MET B 1 110 ? -11.234 -6.688 6.473 1 88.12 110 MET B N 1
ATOM 4516 C CA . MET B 1 110 ? -10.703 -5.84 5.41 1 88.12 110 MET B CA 1
ATOM 4517 C C . MET B 1 110 ? -9.641 -4.898 5.949 1 88.12 110 MET B C 1
ATOM 4519 O O . MET B 1 110 ? -8.602 -4.699 5.316 1 88.12 110 MET B O 1
ATOM 4523 N N . LYS B 1 111 ? -9.883 -4.359 7.121 1 88.81 111 LYS B N 1
ATOM 4524 C CA . LYS B 1 111 ? -8.914 -3.475 7.75 1 88.81 111 LYS B CA 1
ATOM 4525 C C . LYS B 1 111 ? -7.59 -4.199 8 1 88.81 111 LYS B C 1
ATOM 4527 O O . LYS B 1 111 ? -6.52 -3.656 7.727 1 88.81 111 LYS B O 1
ATOM 4532 N N . GLU B 1 112 ? -7.758 -5.332 8.43 1 90.81 112 GLU B N 1
ATOM 4533 C CA . GLU B 1 112 ? -6.559 -6.121 8.703 1 90.81 112 GLU B CA 1
ATOM 4534 C C . GLU B 1 112 ? -5.797 -6.43 7.422 1 90.81 112 GLU B C 1
ATOM 4536 O O . GLU B 1 112 ? -4.586 -6.219 7.348 1 90.81 112 GLU B O 1
ATOM 4541 N N . LYS B 1 113 ? -6.504 -6.898 6.445 1 91.31 113 LYS B N 1
ATOM 4542 C CA . LYS B 1 113 ? -5.879 -7.312 5.195 1 91.31 113 LYS B CA 1
ATOM 4543 C C . LYS B 1 113 ? -5.199 -6.137 4.5 1 91.31 113 LYS B C 1
ATOM 4545 O O . LYS B 1 113 ? -4.047 -6.238 4.078 1 91.31 113 LYS B O 1
ATOM 4550 N N . PHE B 1 114 ? -5.879 -5.059 4.473 1 92.81 114 PHE B N 1
ATOM 4551 C CA . PHE B 1 114 ? -5.344 -3.904 3.762 1 92.81 114 PHE B CA 1
ATOM 4552 C C . PHE B 1 114 ? -4.207 -3.262 4.543 1 92.81 114 PHE B C 1
ATOM 4554 O O . PHE B 1 114 ? -3.25 -2.754 3.955 1 92.81 114 PHE B O 1
ATOM 4561 N N . SER B 1 115 ? -4.332 -3.307 5.844 1 93.25 115 SER B N 1
ATOM 4562 C CA . SER B 1 115 ? -3.234 -2.781 6.648 1 93.25 115 SER B CA 1
ATOM 4563 C C . SER B 1 115 ? -1.955 -3.58 6.426 1 93.25 115 SER B C 1
ATOM 4565 O O . SER B 1 115 ? -0.881 -3.002 6.242 1 93.25 115 SER B O 1
ATOM 4567 N N . LYS B 1 116 ? -2.119 -4.863 6.402 1 93.5 116 LYS B N 1
ATOM 4568 C CA . LYS B 1 116 ? -0.961 -5.727 6.188 1 93.5 116 LYS B CA 1
ATOM 4569 C C . LYS B 1 116 ? -0.38 -5.523 4.789 1 93.5 116 LYS B C 1
ATOM 4571 O O . LYS B 1 116 ? 0.838 -5.566 4.609 1 93.5 116 LYS B O 1
ATOM 4576 N N . LEU B 1 117 ? -1.248 -5.297 3.84 1 95.38 117 LEU B N 1
ATOM 4577 C CA . LEU B 1 117 ? -0.795 -5.039 2.479 1 95.38 117 LEU B CA 1
ATOM 4578 C C . LEU B 1 117 ? -0.022 -3.729 2.402 1 95.38 117 LEU B C 1
ATOM 4580 O O . LEU B 1 117 ? 1.023 -3.656 1.753 1 95.38 117 LEU B O 1
ATOM 4584 N N . LEU B 1 118 ? -0.518 -2.775 3.086 1 95.31 118 LEU B N 1
ATOM 4585 C CA . LEU B 1 118 ? 0.109 -1.457 3.066 1 95.31 118 LEU B CA 1
ATOM 4586 C C . LEU B 1 118 ? 1.476 -1.495 3.742 1 95.31 118 LEU B C 1
ATOM 4588 O O . LEU B 1 118 ? 2.379 -0.745 3.367 1 95.31 118 LEU B O 1
ATOM 4592 N N . LEU B 1 119 ? 1.608 -2.381 4.68 1 95.25 119 LEU B N 1
ATOM 4593 C CA . LEU B 1 119 ? 2.865 -2.496 5.414 1 95.25 119 LEU B CA 1
ATOM 4594 C C . LEU B 1 119 ? 3.852 -3.381 4.66 1 95.25 119 LEU B C 1
ATOM 4596 O O . LEU B 1 119 ? 5.027 -3.453 5.023 1 95.25 119 LEU B O 1
ATOM 4600 N N . GLY B 1 120 ? 3.359 -4.078 3.607 1 93.5 120 GLY B N 1
ATOM 4601 C CA . GLY B 1 120 ? 4.234 -4.926 2.812 1 93.5 120 GLY B CA 1
ATOM 4602 C C . GLY B 1 120 ? 4.824 -6.078 3.602 1 93.5 120 GLY B C 1
ATOM 4603 O O . GLY B 1 120 ? 6.004 -6.406 3.443 1 93.5 120 GLY B O 1
ATOM 4604 N N . GLU B 1 121 ? 4.102 -6.496 4.555 1 86.38 121 GLU B N 1
ATOM 4605 C CA . GLU B 1 121 ? 4.523 -7.605 5.402 1 86.38 121 GLU B CA 1
ATOM 4606 C C . GLU B 1 121 ? 5.586 -7.164 6.406 1 86.38 121 GLU B C 1
ATOM 4608 O O . GLU B 1 121 ? 6.348 -7.988 6.914 1 86.38 121 GLU B O 1
ATOM 4613 N N . ASP B 1 122 ? 5.777 -5.965 6.543 1 92.25 122 ASP B N 1
ATOM 4614 C CA . ASP B 1 122 ? 6.66 -5.395 7.559 1 92.25 122 ASP B CA 1
ATOM 4615 C C . ASP B 1 122 ? 5.867 -4.914 8.766 1 92.25 122 ASP B C 1
ATOM 4617 O O . ASP B 1 122 ? 5.336 -3.801 8.766 1 92.25 122 ASP B O 1
ATOM 4621 N N . MET B 1 123 ? 5.926 -5.629 9.781 1 91.19 123 MET B N 1
ATOM 4622 C CA . MET B 1 123 ? 5.121 -5.32 10.953 1 91.19 123 MET B CA 1
ATOM 4623 C C . MET B 1 123 ? 5.73 -4.16 11.742 1 91.19 123 MET B C 1
ATOM 4625 O O . MET B 1 123 ? 5.074 -3.58 12.609 1 91.19 123 MET B O 1
ATOM 4629 N N . SER B 1 124 ? 6.977 -3.867 11.492 1 90.44 124 SER B N 1
ATOM 4630 C CA . SER B 1 124 ? 7.602 -2.746 12.188 1 90.44 124 SER B CA 1
ATOM 4631 C C . SER B 1 124 ? 7.078 -1.411 11.664 1 90.44 124 SER B C 1
ATOM 4633 O O . SER B 1 124 ? 7.18 -0.391 12.352 1 90.44 124 SER B O 1
ATOM 4635 N N . GLY B 1 125 ? 6.641 -1.465 10.438 1 91.94 125 GLY B N 1
ATOM 4636 C CA . GLY B 1 125 ? 6.152 -0.239 9.828 1 91.94 125 GLY B CA 1
ATOM 4637 C C . GLY B 1 125 ? 7.262 0.683 9.367 1 91.94 125 GLY B C 1
ATOM 4638 O O . GLY B 1 125 ? 7.008 1.826 8.977 1 91.94 125 GLY B O 1
ATOM 4639 N N . SER B 1 126 ? 8.484 0.229 9.273 1 89.44 126 SER B N 1
ATOM 4640 C CA . SER B 1 126 ? 9.656 1.057 9.016 1 89.44 126 SER B CA 1
ATOM 4641 C C . SER B 1 126 ? 9.914 1.193 7.516 1 89.44 126 SER B C 1
ATOM 4643 O O . SER B 1 126 ? 10.875 1.847 7.105 1 89.44 126 SER B O 1
ATOM 4645 N N . GLY B 1 127 ? 9.086 0.661 6.773 1 87.75 127 GLY B N 1
ATOM 4646 C CA . GLY B 1 127 ? 9.242 0.813 5.336 1 87.75 127 GLY B CA 1
ATOM 4647 C C . GLY B 1 127 ? 10.188 -0.202 4.727 1 87.75 127 GLY B C 1
ATOM 4648 O O . GLY B 1 127 ? 10.633 -0.039 3.588 1 87.75 127 GLY B O 1
ATOM 4649 N N . LYS B 1 128 ? 10.461 -1.188 5.465 1 87.56 128 LYS B N 1
ATOM 4650 C CA . LYS B 1 128 ? 11.367 -2.223 4.977 1 87.56 128 LYS B CA 1
ATOM 4651 C C . LYS B 1 128 ? 10.602 -3.373 4.336 1 87.56 128 LYS B C 1
ATOM 4653 O O . LYS B 1 128 ? 11.18 -4.406 3.998 1 87.56 128 LYS B O 1
ATOM 4658 N N . GLY B 1 129 ? 9.367 -3.172 4.176 1 90.56 129 GLY B N 1
ATOM 4659 C CA . GLY B 1 129 ? 8.547 -4.219 3.588 1 90.56 129 GLY B CA 1
ATOM 4660 C C . GLY B 1 129 ? 8.633 -4.27 2.074 1 90.56 129 GLY B C 1
ATOM 4661 O O . GLY B 1 129 ? 9.383 -3.502 1.465 1 90.56 129 GLY B O 1
ATOM 4662 N N . VAL B 1 130 ? 7.977 -5.27 1.487 1 92.81 130 VAL B N 1
ATOM 4663 C CA . VAL B 1 130 ? 7.941 -5.426 0.037 1 92.81 130 VAL B CA 1
ATOM 4664 C C . VAL B 1 130 ? 6.953 -4.43 -0.565 1 92.81 130 VAL B C 1
ATOM 4666 O O . VAL B 1 130 ? 6.137 -3.846 0.151 1 92.81 130 VAL B O 1
ATOM 4669 N N . CYS B 1 131 ? 7.094 -4.148 -1.856 1 92.25 131 CYS B N 1
ATOM 4670 C CA . CYS B 1 131 ? 6.195 -3.207 -2.514 1 92.25 131 CYS B CA 1
ATOM 4671 C C . CYS B 1 131 ? 4.781 -3.77 -2.6 1 92.25 131 CYS B C 1
ATOM 4673 O O . CYS B 1 131 ? 4.562 -4.953 -2.326 1 92.25 131 CYS B O 1
ATOM 4675 N N . SER B 1 132 ? 3.828 -2.988 -2.939 1 94.81 132 SER B N 1
ATOM 4676 C CA . SER B 1 132 ? 2.412 -3.348 -2.938 1 94.81 132 SER B CA 1
ATOM 4677 C C . SER B 1 132 ? 2.131 -4.488 -3.906 1 94.81 132 SER B C 1
ATOM 4679 O O . SER B 1 132 ? 1.325 -5.375 -3.613 1 94.81 132 SER B O 1
ATOM 4681 N N . ALA B 1 133 ? 2.771 -4.484 -5.059 1 96.56 133 ALA B N 1
ATOM 4682 C CA . ALA B 1 133 ? 2.572 -5.531 -6.059 1 96.56 133 ALA B CA 1
ATOM 4683 C C . ALA B 1 133 ? 2.957 -6.898 -5.5 1 96.56 133 ALA B C 1
ATOM 4685 O O . ALA B 1 133 ? 2.186 -7.855 -5.602 1 96.56 133 ALA B O 1
ATOM 4686 N N . VAL B 1 134 ? 4.09 -6.953 -4.859 1 96.19 134 VAL B N 1
ATOM 4687 C CA . VAL B 1 134 ? 4.586 -8.211 -4.305 1 96.19 134 VAL B CA 1
ATOM 4688 C C . VAL B 1 134 ? 3.732 -8.617 -3.104 1 96.19 134 VAL B C 1
ATOM 4690 O O . VAL B 1 134 ? 3.441 -9.797 -2.912 1 96.19 134 VAL B O 1
ATOM 4693 N N . ALA B 1 135 ? 3.367 -7.625 -2.301 1 96.25 135 ALA B N 1
ATOM 4694 C CA . ALA B 1 135 ? 2.537 -7.898 -1.131 1 96.25 135 ALA B CA 1
ATOM 4695 C C . ALA B 1 135 ? 1.215 -8.547 -1.534 1 96.25 135 ALA B C 1
ATOM 4697 O O . ALA B 1 135 ? 0.758 -9.492 -0.894 1 96.25 135 ALA B O 1
ATOM 4698 N N . ILE B 1 136 ? 0.605 -8.062 -2.551 1 97 136 ILE B N 1
ATOM 4699 C CA . ILE B 1 136 ? -0.683 -8.586 -2.996 1 97 136 ILE B CA 1
ATOM 4700 C C . ILE B 1 136 ? -0.5 -9.984 -3.586 1 97 136 ILE B C 1
ATOM 4702 O O . ILE B 1 136 ? -1.319 -10.875 -3.355 1 97 136 ILE B O 1
ATOM 4706 N N . SER B 1 137 ? 0.56 -10.133 -4.379 1 97 137 SER B N 1
ATOM 4707 C CA . SER B 1 137 ? 0.859 -11.453 -4.918 1 97 137 SER B CA 1
ATOM 4708 C C . SER B 1 137 ? 1.007 -12.484 -3.805 1 97 137 SER B C 1
ATOM 4710 O O . SER B 1 137 ? 0.436 -13.578 -3.881 1 97 137 SER B O 1
ATOM 4712 N N . ASN B 1 138 ? 1.702 -12.094 -2.799 1 96.12 138 ASN B N 1
ATOM 4713 C CA . ASN B 1 138 ? 1.891 -12.977 -1.654 1 96.12 138 ASN B CA 1
ATOM 4714 C C . ASN B 1 138 ? 0.575 -13.242 -0.929 1 96.12 138 ASN B C 1
ATOM 4716 O O . ASN B 1 138 ? 0.333 -14.359 -0.463 1 96.12 138 ASN B O 1
ATOM 4720 N N . ALA B 1 139 ? -0.184 -12.234 -0.803 1 96.81 139 ALA B N 1
ATOM 4721 C CA . ALA B 1 139 ? -1.467 -12.383 -0.119 1 96.81 139 ALA B CA 1
ATOM 4722 C C . ALA B 1 139 ? -2.355 -13.391 -0.84 1 96.81 139 ALA B C 1
ATOM 4724 O O . ALA B 1 139 ? -3.016 -14.219 -0.2 1 96.81 139 ALA B O 1
ATOM 4725 N N . ILE B 1 140 ? -2.363 -13.344 -2.15 1 97.44 140 ILE B N 1
ATOM 4726 C CA . ILE B 1 140 ? -3.184 -14.25 -2.949 1 97.44 140 ILE B CA 1
ATOM 4727 C C . ILE B 1 140 ? -2.662 -15.68 -2.807 1 97.44 140 ILE B C 1
ATOM 4729 O O . ILE B 1 140 ? -3.438 -16.609 -2.588 1 97.44 140 ILE B O 1
ATOM 4733 N N . THR B 1 141 ? -1.375 -15.836 -2.877 1 96.12 141 THR B N 1
ATOM 4734 C CA . THR B 1 141 ? -0.792 -17.172 -2.781 1 96.12 141 THR B CA 1
ATOM 4735 C C . THR B 1 141 ? -0.965 -17.734 -1.375 1 96.12 141 THR B C 1
ATOM 4737 O O . THR B 1 141 ? -1.185 -18.938 -1.207 1 96.12 141 THR B O 1
ATOM 4740 N N . ASN B 1 142 ? -0.911 -16.844 -0.378 1 94.75 142 ASN B N 1
ATOM 4741 C CA . ASN B 1 142 ? -1.145 -17.281 0.994 1 94.75 142 ASN B CA 1
ATOM 4742 C C . ASN B 1 142 ? -2.6 -17.688 1.213 1 94.75 142 ASN B C 1
ATOM 4744 O O . ASN B 1 142 ? -2.877 -18.641 1.941 1 94.75 142 ASN B O 1
ATOM 4748 N N . LEU B 1 143 ? -3.457 -16.969 0.647 1 96.81 143 LEU B N 1
ATOM 4749 C CA . LEU B 1 143 ? -4.871 -17.312 0.741 1 96.81 143 LEU B CA 1
ATOM 4750 C C . LEU B 1 143 ? -5.145 -18.656 0.098 1 96.81 143 LEU B C 1
ATOM 4752 O O . LEU B 1 143 ? -5.891 -19.469 0.647 1 96.81 143 LEU B O 1
ATOM 4756 N N . TYR B 1 144 ? -4.539 -18.922 -1.077 1 96.75 144 TYR B N 1
ATOM 4757 C CA . TYR B 1 144 ? -4.656 -20.219 -1.753 1 96.75 144 TYR B CA 1
ATOM 4758 C C . TYR B 1 144 ? -4.168 -21.344 -0.858 1 96.75 144 TYR B C 1
ATOM 4760 O O . TYR B 1 144 ? -4.836 -22.375 -0.735 1 96.75 144 TYR B O 1
ATOM 4768 N N . ALA B 1 145 ? -3.068 -21.094 -0.234 1 94.38 145 ALA B N 1
ATOM 4769 C CA . ALA B 1 145 ? -2.502 -22.109 0.649 1 94.38 145 ALA B CA 1
ATOM 4770 C C . ALA B 1 145 ? -3.422 -22.375 1.836 1 94.38 145 ALA B C 1
ATOM 4772 O O . ALA B 1 145 ? -3.559 -23.531 2.275 1 94.38 145 ALA B O 1
ATOM 4773 N N . THR B 1 146 ? -4.008 -21.375 2.361 1 93.94 146 THR B N 1
ATOM 4774 C CA . THR B 1 146 ? -4.875 -21.484 3.529 1 93.94 146 THR B CA 1
ATOM 4775 C C . THR B 1 146 ? -6.16 -22.234 3.176 1 93.94 146 THR B C 1
ATOM 4777 O O . THR B 1 146 ? -6.637 -23.062 3.953 1 93.94 146 THR B O 1
ATOM 4780 N N . VAL B 1 147 ? -6.656 -21.984 2.047 1 95.81 147 VAL B N 1
ATOM 4781 C CA . VAL B 1 147 ? -7.969 -22.5 1.683 1 95.81 147 VAL B CA 1
ATOM 4782 C C . VAL B 1 147 ? -7.812 -23.891 1.045 1 95.81 147 VAL B C 1
ATOM 4784 O O . VAL B 1 147 ? -8.57 -24.812 1.357 1 95.81 147 VAL B O 1
ATOM 4787 N N . PHE B 1 148 ? -6.816 -24.078 0.146 1 94.5 148 PHE B N 1
ATOM 4788 C CA . PHE B 1 148 ? -6.75 -25.266 -0.687 1 94.5 148 PHE B CA 1
ATOM 4789 C C . PHE B 1 148 ? -5.527 -26.109 -0.337 1 94.5 148 PHE B C 1
ATOM 4791 O O . PHE B 1 148 ? -5.355 -27.219 -0.851 1 94.5 148 PHE B O 1
ATOM 4798 N N . GLY B 1 149 ? -4.645 -25.656 0.52 1 87.5 149 GLY B N 1
ATOM 4799 C CA . GLY B 1 149 ? -3.391 -26.328 0.813 1 87.5 149 GLY B CA 1
ATOM 4800 C C . GLY B 1 149 ? -3.578 -27.703 1.403 1 87.5 149 GLY B C 1
ATOM 4801 O O . GLY B 1 149 ? -2.734 -28.578 1.216 1 87.5 149 GLY B O 1
ATOM 4802 N N . ARG B 1 150 ? -4.691 -27.906 1.989 1 81.5 150 ARG B N 1
ATOM 4803 C CA . ARG B 1 150 ? -4.91 -29.188 2.637 1 81.5 150 ARG B CA 1
ATOM 4804 C C . ARG B 1 150 ? -5.887 -30.047 1.838 1 81.5 150 ARG B C 1
ATOM 4806 O O . ARG B 1 150 ? -6.32 -31.109 2.303 1 81.5 150 ARG B O 1
ATOM 4813 N N . CYS B 1 151 ? -6.156 -29.547 0.705 1 85.62 151 CYS B N 1
ATOM 4814 C CA . CYS B 1 151 ? -7.062 -30.312 -0.151 1 85.62 151 CYS B CA 1
ATOM 4815 C C . CYS B 1 151 ? -6.297 -31.328 -0.987 1 85.62 151 CYS B C 1
ATOM 4817 O O . CYS B 1 151 ? -5.57 -30.969 -1.909 1 85.62 151 CYS B O 1
ATOM 4819 N N . HIS B 1 152 ? -6.488 -32.688 -0.638 1 84.88 152 HIS B N 1
ATOM 4820 C CA . HIS B 1 152 ? -5.781 -33.719 -1.359 1 84.88 152 HIS B CA 1
ATOM 4821 C C . HIS B 1 152 ? -6.75 -34.781 -1.901 1 84.88 152 HIS B C 1
ATOM 4823 O O . HIS B 1 152 ? -6.324 -35.812 -2.43 1 84.88 152 HIS B O 1
ATOM 4829 N N . LYS B 1 153 ? -7.984 -34.5 -1.728 1 88.5 153 LYS B N 1
ATOM 4830 C CA . LYS B 1 153 ? -9.047 -35.406 -2.141 1 88.5 153 LYS B CA 1
ATOM 4831 C C . LYS B 1 153 ? -10.078 -34.719 -3.014 1 88.5 153 LYS B C 1
ATOM 4833 O O . LYS B 1 153 ? -10.227 -33.5 -2.934 1 88.5 153 LYS B O 1
ATOM 4838 N N . LEU B 1 154 ? -10.633 -35.5 -3.865 1 94.31 154 LEU B N 1
ATOM 4839 C CA . LEU B 1 154 ? -11.758 -35 -4.629 1 94.31 154 LEU B CA 1
ATOM 4840 C C . LEU B 1 154 ? -13.008 -34.906 -3.766 1 94.31 154 LEU B C 1
ATOM 4842 O O . LEU B 1 154 ? -13.773 -35.875 -3.682 1 94.31 154 LEU B O 1
ATOM 4846 N N . GLU B 1 155 ? -13.188 -33.781 -3.182 1 93.31 155 GLU B N 1
ATOM 4847 C CA . GLU B 1 155 ? -14.336 -33.531 -2.318 1 93.31 155 GLU B CA 1
ATOM 4848 C C . GLU B 1 155 ? -14.703 -32.031 -2.338 1 93.31 155 GLU B C 1
ATOM 4850 O O . GLU B 1 155 ? -13.883 -31.188 -2.701 1 93.31 155 GLU B O 1
ATOM 4855 N N . PRO B 1 156 ? -15.93 -31.781 -2.033 1 94.44 156 PRO B N 1
ATOM 4856 C CA . PRO B 1 156 ? -16.312 -30.359 -1.961 1 94.44 156 PRO B CA 1
ATOM 4857 C C . PRO B 1 156 ? -15.523 -29.594 -0.895 1 94.44 156 PRO B C 1
ATOM 4859 O O . PRO B 1 156 ? -15.242 -30.141 0.176 1 94.44 156 PRO B O 1
ATOM 4862 N N . ILE B 1 157 ? -15.312 -28.359 -1.217 1 94.5 157 ILE B N 1
ATOM 4863 C CA . ILE B 1 157 ? -14.641 -27.484 -0.252 1 94.5 157 ILE B CA 1
ATOM 4864 C C . ILE B 1 157 ? -15.617 -27.094 0.857 1 94.5 157 ILE B C 1
ATOM 4866 O O . ILE B 1 157 ? -16.781 -26.797 0.59 1 94.5 157 ILE B O 1
ATOM 4870 N N . PRO B 1 158 ? -15.117 -27.141 2.082 1 93.94 158 PRO B N 1
ATOM 4871 C CA . PRO B 1 158 ? -15.984 -26.688 3.17 1 93.94 158 PRO B CA 1
ATOM 4872 C C . PRO B 1 158 ? -16.547 -25.297 2.938 1 93.94 158 PRO B C 1
ATOM 4874 O O . PRO B 1 158 ? -15.828 -24.406 2.447 1 93.94 158 PRO B O 1
ATOM 4877 N N . PRO B 1 159 ? -17.75 -25.141 3.305 1 93.81 159 PRO B N 1
ATOM 4878 C CA . PRO B 1 159 ? -18.406 -23.844 3.045 1 93.81 159 PRO B CA 1
ATOM 4879 C C . PRO B 1 159 ? -17.656 -22.672 3.672 1 93.81 159 PRO B C 1
ATOM 4881 O O . PRO B 1 159 ? -17.625 -21.578 3.096 1 93.81 159 PRO B O 1
ATOM 4884 N N . GLU B 1 160 ? -17.141 -22.844 4.848 1 93 160 GLU B N 1
ATOM 4885 C CA . GLU B 1 160 ? -16.406 -21.766 5.512 1 93 160 GLU B CA 1
ATOM 4886 C C . GLU B 1 160 ? -15.18 -21.344 4.699 1 93 160 GLU B C 1
ATOM 4888 O O . GLU B 1 160 ? -14.891 -20.156 4.578 1 93 160 GLU B O 1
ATOM 4893 N N . LYS B 1 161 ? -14.516 -22.359 4.148 1 94.38 161 LYS B N 1
ATOM 4894 C CA . LYS B 1 161 ? -13.328 -22.078 3.346 1 94.38 161 LYS B CA 1
ATOM 4895 C C . LYS B 1 161 ? -13.703 -21.438 2.01 1 94.38 161 LYS B C 1
ATOM 4897 O O . LYS B 1 161 ? -12.992 -20.578 1.504 1 94.38 161 LYS B O 1
ATOM 4902 N N . LYS B 1 162 ? -14.789 -21.891 1.517 1 94.81 162 LYS B N 1
ATOM 4903 C CA . LYS B 1 162 ? -15.281 -21.312 0.268 1 94.81 162 LYS B CA 1
ATOM 4904 C C . LYS B 1 162 ? -15.656 -19.844 0.45 1 94.81 162 LYS B C 1
ATOM 4906 O O . LYS B 1 162 ? -15.336 -19 -0.396 1 94.81 162 LYS B O 1
ATOM 4911 N N . SER B 1 163 ? -16.312 -19.609 1.538 1 93.25 163 SER B N 1
ATOM 4912 C CA . SER B 1 163 ? -16.703 -18.234 1.851 1 93.25 163 SER B CA 1
ATOM 4913 C C . SER B 1 163 ? -15.477 -17.359 2.084 1 93.25 163 SER B C 1
ATOM 4915 O O . SER B 1 163 ? -15.445 -16.188 1.67 1 93.25 163 SER B O 1
ATOM 4917 N N . MET B 1 164 ? -14.508 -17.859 2.723 1 93.56 164 MET B N 1
ATOM 4918 C CA . MET B 1 164 ? -13.258 -17.141 2.953 1 93.56 164 MET B CA 1
ATOM 4919 C C . MET B 1 164 ? -12.578 -16.797 1.632 1 93.56 164 MET B C 1
ATOM 4921 O O . MET B 1 164 ? -12.133 -15.656 1.439 1 93.56 164 MET B O 1
ATOM 4925 N N . TRP B 1 165 ? -12.539 -17.781 0.733 1 96.25 165 TRP B N 1
ATOM 4926 C CA . TRP B 1 165 ? -11.922 -17.578 -0.576 1 96.25 165 TRP B CA 1
ATOM 4927 C C . TRP B 1 165 ? -12.633 -16.469 -1.337 1 96.25 165 TRP B C 1
ATOM 4929 O O . TRP B 1 165 ? -11.984 -15.531 -1.831 1 96.25 165 TRP B O 1
ATOM 4939 N N . ARG B 1 166 ? -13.914 -16.5 -1.292 1 94.38 166 ARG B N 1
ATOM 4940 C CA . ARG B 1 166 ? -14.703 -15.539 -2.051 1 94.38 166 ARG B CA 1
ATOM 4941 C C . ARG B 1 166 ? -14.562 -14.133 -1.463 1 94.38 166 ARG B C 1
ATOM 4943 O O . ARG B 1 166 ? -14.32 -13.172 -2.191 1 94.38 166 ARG B O 1
ATOM 4950 N N . ARG B 1 167 ? -14.672 -14.023 -0.223 1 92.44 167 ARG B N 1
ATOM 4951 C CA . ARG B 1 167 ? -14.641 -12.734 0.455 1 92.44 167 ARG B CA 1
ATOM 4952 C C . ARG B 1 167 ? -13.273 -12.078 0.329 1 92.44 167 ARG B C 1
ATOM 4954 O O . ARG B 1 167 ? -13.164 -10.898 -0.003 1 92.44 167 ARG B O 1
ATOM 4961 N N . GLU B 1 168 ? -12.273 -12.805 0.589 1 94.69 168 GLU B N 1
ATOM 4962 C CA . GLU B 1 168 ? -10.93 -12.242 0.585 1 94.69 168 GLU B CA 1
ATOM 4963 C C . GLU B 1 168 ? -10.453 -11.961 -0.837 1 94.69 168 GLU B C 1
ATOM 4965 O O . GLU B 1 168 ? -9.75 -10.969 -1.08 1 94.69 168 GLU B O 1
ATOM 4970 N N . MET B 1 169 ? -10.82 -12.828 -1.751 1 96.06 169 MET B N 1
ATOM 4971 C CA . MET B 1 169 ? -10.461 -12.562 -3.143 1 96.06 169 MET B CA 1
ATOM 4972 C C . MET B 1 169 ? -11.164 -11.312 -3.658 1 96.06 169 MET B C 1
ATOM 4974 O O . MET B 1 169 ? -10.57 -10.523 -4.398 1 96.06 169 MET B O 1
ATOM 4978 N N . ASP B 1 170 ? -12.375 -11.172 -3.23 1 93 170 ASP B N 1
ATOM 4979 C CA . ASP B 1 170 ? -13.109 -9.977 -3.615 1 93 170 ASP B CA 1
ATOM 4980 C C . ASP B 1 170 ? -12.398 -8.711 -3.119 1 93 170 ASP B C 1
ATOM 4982 O O . ASP B 1 170 ? -12.352 -7.703 -3.826 1 93 170 ASP B O 1
ATOM 4986 N N . CYS B 1 171 ? -11.922 -8.82 -1.962 1 91.88 171 CYS B N 1
ATOM 4987 C CA . CYS B 1 171 ? -11.195 -7.703 -1.378 1 91.88 171 CYS B CA 1
ATOM 4988 C C . CYS B 1 171 ? -9.906 -7.43 -2.15 1 91.88 171 CYS B C 1
ATOM 4990 O O . CYS B 1 171 ? -9.617 -6.285 -2.502 1 91.88 171 CYS B O 1
ATOM 4992 N N . LEU B 1 172 ? -9.188 -8.43 -2.486 1 96 172 LEU B N 1
ATOM 4993 C CA . LEU B 1 172 ? -7.902 -8.281 -3.158 1 96 172 LEU B CA 1
ATOM 4994 C C . LEU B 1 172 ? -8.094 -7.816 -4.598 1 96 172 LEU B C 1
ATOM 4996 O O . LEU B 1 172 ? -7.305 -7.012 -5.102 1 96 172 LEU B O 1
ATOM 5000 N N . LEU B 1 173 ? -9.164 -8.266 -5.234 1 96.88 173 LEU B N 1
ATOM 5001 C CA . LEU B 1 173 ? -9.414 -7.945 -6.637 1 96.88 173 LEU B CA 1
ATOM 5002 C C . LEU B 1 173 ? -9.992 -6.543 -6.777 1 96.88 173 LEU B C 1
ATOM 5004 O O . LEU B 1 173 ? -9.953 -5.957 -7.859 1 96.88 173 LEU B O 1
ATOM 5008 N N . SER B 1 174 ? -10.516 -6.004 -5.684 1 94.25 174 SER B N 1
ATOM 5009 C CA . SER B 1 174 ? -11.148 -4.688 -5.734 1 94.25 174 SER B CA 1
ATOM 5010 C C . SER B 1 174 ? -10.148 -3.609 -6.137 1 94.25 174 SER B C 1
ATOM 5012 O O . SER B 1 174 ? -10.531 -2.574 -6.684 1 94.25 174 SER B O 1
ATOM 5014 N N . VAL B 1 175 ? -8.906 -3.844 -5.895 1 95.5 175 VAL B N 1
ATOM 5015 C CA . VAL B 1 175 ? -7.859 -2.893 -6.258 1 95.5 175 VAL B CA 1
ATOM 5016 C C . VAL B 1 175 ? -7.871 -2.662 -7.766 1 95.5 175 VAL B C 1
ATOM 5018 O O . VAL B 1 175 ? -7.602 -1.553 -8.234 1 95.5 175 VAL B O 1
ATOM 5021 N N . CYS B 1 176 ? -8.234 -3.689 -8.516 1 96.12 176 CYS B N 1
ATOM 5022 C CA . CYS B 1 176 ? -8.227 -3.633 -9.977 1 96.12 176 CYS B CA 1
ATOM 5023 C C . CYS B 1 176 ? -9.266 -2.643 -10.484 1 96.12 176 CYS B C 1
ATOM 5025 O O . CYS B 1 176 ? -9.133 -2.104 -11.586 1 96.12 176 CYS B O 1
ATOM 5027 N N . ASP B 1 177 ? -10.297 -2.375 -9.695 1 94.31 177 ASP B N 1
ATOM 5028 C CA . ASP B 1 177 ? -11.359 -1.449 -10.094 1 94.31 177 ASP B CA 1
ATOM 5029 C C . ASP B 1 177 ? -10.82 -0.024 -10.211 1 94.31 177 ASP B C 1
ATOM 5031 O O . ASP B 1 177 ? -11.438 0.821 -10.867 1 94.31 177 ASP B O 1
ATOM 5035 N N . TYR B 1 178 ? -9.711 0.157 -9.68 1 94 178 TYR B N 1
ATOM 5036 C CA . TYR B 1 178 ? -9.203 1.523 -9.625 1 94 178 TYR B CA 1
ATOM 5037 C C . TYR B 1 178 ? -7.957 1.673 -10.492 1 94 178 TYR B C 1
ATOM 5039 O O . TYR B 1 178 ? -7.262 2.689 -10.422 1 94 178 TYR B O 1
ATOM 5047 N N . ILE B 1 179 ? -7.598 0.67 -11.211 1 96.12 179 ILE B N 1
ATOM 5048 C CA . ILE B 1 179 ? -6.539 0.743 -12.211 1 96.12 179 ILE B CA 1
ATOM 5049 C C . ILE B 1 179 ? -7.137 1.081 -13.57 1 96.12 179 ILE B C 1
ATOM 5051 O O . ILE B 1 179 ? -7.867 0.274 -14.156 1 96.12 179 ILE B O 1
ATOM 5055 N N . VAL B 1 180 ? -6.824 2.295 -14.031 1 94.31 180 VAL B N 1
ATOM 5056 C CA . VAL B 1 180 ? -7.504 2.773 -15.227 1 94.31 180 VAL B CA 1
ATOM 5057 C C . VAL B 1 180 ? -6.477 3.316 -16.219 1 94.31 180 VAL B C 1
ATOM 5059 O O . VAL B 1 180 ? -5.309 3.502 -15.875 1 94.31 180 VAL B O 1
ATOM 5062 N N . GLU B 1 181 ? -6.836 3.324 -17.453 1 92.75 181 GLU B N 1
ATOM 5063 C CA . GLU B 1 181 ? -6.074 4 -18.5 1 92.75 181 GLU B CA 1
ATOM 5064 C C . GLU B 1 181 ? -6.887 5.125 -19.141 1 92.75 181 GLU B C 1
ATOM 5066 O O . GLU B 1 181 ? -8.117 5.059 -19.188 1 92.75 181 GLU B O 1
ATOM 5071 N N . PHE B 1 182 ? -6.195 6.188 -19.453 1 89.25 182 PHE B N 1
ATOM 5072 C CA . PHE B 1 182 ? -6.848 7.352 -20.047 1 89.25 182 PHE B CA 1
ATOM 5073 C C . PHE B 1 182 ? -6.742 7.32 -21.562 1 89.25 182 PHE B C 1
ATOM 5075 O O . PHE B 1 182 ? -5.73 6.871 -22.109 1 89.25 182 PHE B O 1
ATOM 5082 N N . PHE B 1 183 ? -7.906 7.676 -22.125 1 85.94 183 PHE B N 1
ATOM 5083 C CA . PHE B 1 183 ? -7.922 7.746 -23.594 1 85.94 183 PHE B CA 1
ATOM 5084 C C . PHE B 1 183 ? -8.688 8.977 -24.062 1 85.94 183 PHE B C 1
ATOM 5086 O O . PHE B 1 183 ? -9.586 9.461 -23.375 1 85.94 183 PHE B O 1
ATOM 5093 N N . PRO B 1 184 ? -8.234 9.625 -25.109 1 88.5 184 PRO B N 1
ATOM 5094 C CA . PRO B 1 184 ? -8.945 10.797 -25.641 1 88.5 184 PRO B CA 1
ATOM 5095 C C . PRO B 1 184 ? -10.359 10.469 -26.109 1 88.5 184 PRO B C 1
ATOM 5097 O O . PRO B 1 184 ? -10.586 9.398 -26.688 1 88.5 184 PRO B O 1
ATOM 5100 N N . SER B 1 185 ? -11.242 11.211 -25.531 1 85.62 185 SER B N 1
ATOM 5101 C CA . SER B 1 185 ? -12.641 11.078 -25.938 1 85.62 185 SER B CA 1
ATOM 5102 C C . SER B 1 185 ? -13.25 12.43 -26.266 1 85.62 185 SER B C 1
ATOM 5104 O O . SER B 1 185 ? -12.656 13.477 -26 1 85.62 185 SER B O 1
ATOM 5106 N N . PHE B 1 186 ? -14.336 12.32 -27.047 1 84.25 186 PHE B N 1
ATOM 5107 C CA . PHE B 1 186 ? -14.969 13.562 -27.484 1 84.25 186 PHE B CA 1
ATOM 5108 C C . PHE B 1 186 ? -16.344 13.727 -26.844 1 84.25 186 PHE B C 1
ATOM 5110 O O . PHE B 1 186 ? -17.094 12.758 -26.703 1 84.25 186 PHE B O 1
ATOM 5117 N N . GLN B 1 187 ? -16.375 14.891 -26.062 1 81.94 187 GLN B N 1
ATOM 5118 C CA . GLN B 1 187 ? -17.672 15.219 -25.484 1 81.94 187 GLN B CA 1
ATOM 5119 C C . GLN B 1 187 ? -18.312 16.391 -26.219 1 81.94 187 GLN B C 1
ATOM 5121 O O . GLN B 1 187 ? -17.656 17.406 -26.484 1 81.94 187 GLN B O 1
ATOM 5126 N N . ASN B 1 188 ? -19.484 16.047 -26.609 1 81.81 188 ASN B N 1
ATOM 5127 C CA . ASN B 1 188 ? -20.219 17.125 -27.266 1 81.81 188 ASN B CA 1
ATOM 5128 C C . ASN B 1 188 ? -20.891 18.047 -26.266 1 81.81 188 ASN B C 1
ATOM 5130 O O . ASN B 1 188 ? -21.656 17.594 -25.406 1 81.81 188 ASN B O 1
ATOM 5134 N N . LEU B 1 189 ? -20.5 19.25 -26.266 1 82.69 189 LEU B N 1
ATOM 5135 C CA . LEU B 1 189 ? -21.125 20.234 -25.391 1 82.69 189 LEU B CA 1
ATOM 5136 C C . LEU B 1 189 ? -22.484 20.641 -25.922 1 82.69 189 LEU B C 1
ATOM 5138 O O . LEU B 1 189 ? -22.781 20.469 -27.109 1 82.69 189 LEU B O 1
ATOM 5142 N N . PRO B 1 190 ? -23.25 21.109 -24.969 1 82.38 190 PRO B N 1
ATOM 5143 C CA . PRO B 1 190 ? -24.594 21.484 -25.406 1 82.38 190 PRO B CA 1
ATOM 5144 C C . PRO B 1 190 ? -24.578 22.5 -26.547 1 82.38 190 PRO B C 1
ATOM 5146 O O . PRO B 1 190 ? -25.516 22.547 -27.344 1 82.38 190 PRO B O 1
ATOM 5149 N N . ASP B 1 191 ? -23.578 23.172 -26.562 1 83.12 191 ASP B N 1
ATOM 5150 C CA . ASP B 1 191 ? -23.516 24.203 -27.609 1 83.12 191 ASP B CA 1
ATOM 5151 C C . ASP B 1 191 ? -23.062 23.609 -28.938 1 83.12 191 ASP B C 1
ATOM 5153 O O . ASP B 1 191 ? -22.969 24.328 -29.938 1 83.12 191 ASP B O 1
ATOM 5157 N N . GLY B 1 192 ? -22.875 22.406 -29.062 1 80.62 192 GLY B N 1
ATOM 5158 C CA . GLY B 1 192 ? -22.5 21.766 -30.312 1 80.62 192 GLY B CA 1
ATOM 5159 C C . GLY B 1 192 ? -21.016 21.578 -30.484 1 80.62 192 GLY B C 1
ATOM 5160 O O . GLY B 1 192 ? -20.562 20.938 -31.422 1 80.62 192 GLY B O 1
ATOM 5161 N N . THR B 1 193 ? -20.234 22.281 -29.594 1 82.06 193 THR B N 1
ATOM 5162 C CA . THR B 1 193 ? -18.797 22.156 -29.703 1 82.06 193 THR B CA 1
ATOM 5163 C C . THR B 1 193 ? -18.312 20.844 -29.078 1 82.06 193 THR B C 1
ATOM 5165 O O . THR B 1 193 ? -18.922 20.359 -28.109 1 82.06 193 THR B O 1
ATOM 5168 N N . THR B 1 194 ? -17.391 20.188 -29.922 1 83.56 194 THR B N 1
ATOM 5169 C CA . THR B 1 194 ? -16.797 18.938 -29.453 1 83.56 194 THR B CA 1
ATOM 5170 C C . THR B 1 194 ? -15.531 19.219 -28.641 1 83.56 194 THR B C 1
ATOM 5172 O O . THR B 1 194 ? -14.625 19.906 -29.109 1 83.56 194 THR B O 1
ATOM 5175 N N . LEU B 1 195 ? -15.633 18.969 -27.359 1 86.19 195 LEU B N 1
ATOM 5176 C CA . LEU B 1 195 ? -14.477 19.125 -26.484 1 86.19 195 LEU B CA 1
ATOM 5177 C C . LEU B 1 195 ? -13.75 17.812 -26.281 1 86.19 195 LEU B C 1
ATOM 5179 O O . LEU B 1 195 ? -14.391 16.781 -26.031 1 86.19 195 LEU B O 1
ATOM 5183 N N . GLU B 1 196 ? -12.43 17.844 -26.672 1 87.62 196 GLU B N 1
ATOM 5184 C CA . GLU B 1 196 ? -11.625 16.656 -26.391 1 87.62 196 GLU B CA 1
ATOM 5185 C C . GLU B 1 196 ? -11.375 16.484 -24.906 1 87.62 196 GLU B C 1
ATOM 5187 O O . GLU B 1 196 ? -10.898 17.422 -24.234 1 87.62 196 GLU B O 1
ATOM 5192 N N . VAL B 1 197 ? -12.031 15.43 -24.375 1 85.81 197 VAL B N 1
ATOM 5193 C CA . VAL B 1 197 ? -11.828 15.18 -22.938 1 85.81 197 VAL B CA 1
ATOM 5194 C C . VAL B 1 197 ? -11.125 13.836 -22.75 1 85.81 197 VAL B C 1
ATOM 5196 O O . VAL B 1 197 ? -11.211 12.953 -23.609 1 85.81 197 VAL B O 1
ATOM 5199 N N . MET B 1 198 ? -10.344 13.797 -21.797 1 86 198 MET B N 1
ATOM 5200 C CA . MET B 1 198 ? -9.734 12.516 -21.438 1 86 198 MET B CA 1
ATOM 5201 C C . MET B 1 198 ? -10.695 11.656 -20.625 1 86 198 MET B C 1
ATOM 5203 O O . MET B 1 198 ? -11.203 12.086 -19.594 1 86 198 MET B O 1
ATOM 5207 N N . ALA B 1 199 ? -11.039 10.523 -21.234 1 86.56 199 ALA B N 1
ATOM 5208 C CA . ALA B 1 199 ? -11.898 9.578 -20.531 1 86.56 199 ALA B CA 1
ATOM 5209 C C . ALA B 1 199 ? -11.086 8.43 -19.938 1 86.56 199 ALA B C 1
ATOM 5211 O O . ALA B 1 199 ? -9.938 8.211 -20.328 1 86.56 199 ALA B O 1
ATOM 5212 N N . SER B 1 200 ? -11.711 7.805 -18.891 1 89.56 200 SER B N 1
ATOM 5213 C CA . SER B 1 200 ? -11.008 6.707 -18.219 1 89.56 200 SER B CA 1
ATOM 5214 C C . SER B 1 200 ? -11.75 5.387 -18.406 1 89.56 200 SER B C 1
ATOM 5216 O O . SER B 1 200 ? -12.977 5.367 -18.531 1 89.56 200 SER B O 1
ATOM 5218 N N . ARG B 1 201 ? -11 4.289 -18.625 1 91.44 201 ARG B N 1
ATOM 5219 C CA . ARG B 1 201 ? -11.492 2.916 -18.672 1 91.44 201 ARG B CA 1
ATOM 5220 C C . ARG B 1 201 ? -10.555 1.969 -17.938 1 91.44 201 ARG B C 1
ATOM 5222 O O . ARG B 1 201 ? -9.398 2.312 -17.672 1 91.44 201 ARG B O 1
ATOM 5229 N N . PRO B 1 202 ? -11.148 0.85 -17.562 1 92.81 202 PRO B N 1
ATOM 5230 C CA . PRO B 1 202 ? -10.234 -0.116 -16.953 1 92.81 202 PRO B CA 1
ATOM 5231 C C . PRO B 1 202 ? -9.062 -0.475 -17.875 1 92.81 202 PRO B C 1
ATOM 5233 O O . PRO B 1 202 ? -9.234 -0.542 -19.094 1 92.81 202 PRO B O 1
ATOM 5236 N N . ARG B 1 203 ? -7.961 -0.58 -17.344 1 95.44 203 ARG B N 1
ATOM 5237 C CA . ARG B 1 203 ? -6.793 -0.979 -18.109 1 95.44 203 ARG B CA 1
ATOM 5238 C C . ARG B 1 203 ? -7.074 -2.24 -18.922 1 95.44 203 ARG B C 1
ATOM 5240 O O . ARG B 1 203 ? -7.738 -3.16 -18.438 1 95.44 203 ARG B O 1
ATOM 5247 N N . LEU B 1 204 ? -6.586 -2.387 -20.062 1 93 204 LEU B N 1
ATOM 5248 C CA . LEU B 1 204 ? -6.977 -3.387 -21.047 1 93 204 LEU B CA 1
ATOM 5249 C C . LEU B 1 204 ? -6.684 -4.797 -20.547 1 93 204 LEU B C 1
ATOM 5251 O O . LEU B 1 204 ? -7.508 -5.699 -20.703 1 93 204 LEU B O 1
ATOM 5255 N N . ASP B 1 205 ? -5.512 -5.078 -20.094 1 95.31 205 ASP B N 1
ATOM 5256 C CA . ASP B 1 205 ? -5.172 -6.414 -19.609 1 95.31 205 ASP B CA 1
ATOM 5257 C C . ASP B 1 205 ? -6.109 -6.855 -18.484 1 95.31 205 ASP B C 1
ATOM 5259 O O . ASP B 1 205 ? -6.5 -8.023 -18.422 1 95.31 205 ASP B O 1
ATOM 5263 N N . ILE B 1 206 ? -6.5 -5.883 -17.625 1 96.75 206 ILE B N 1
ATOM 5264 C CA . ILE B 1 206 ? -7.418 -6.18 -16.531 1 96.75 206 ILE B CA 1
ATOM 5265 C C . ILE B 1 206 ? -8.82 -6.43 -17.078 1 96.75 206 ILE B C 1
ATOM 5267 O O . ILE B 1 206 ? -9.5 -7.371 -16.656 1 96.75 206 ILE B O 1
ATOM 5271 N N . TYR B 1 207 ? -9.18 -5.68 -18 1 95.81 207 TYR B N 1
ATOM 5272 C CA . TYR B 1 207 ? -10.508 -5.777 -18.609 1 95.81 207 TYR B CA 1
ATOM 5273 C C . TYR B 1 207 ? -10.703 -7.133 -19.281 1 95.81 207 TYR B C 1
ATOM 5275 O O . TYR B 1 207 ? -11.797 -7.691 -19.25 1 95.81 207 TYR B O 1
ATOM 5283 N N . ILE B 1 208 ? -9.703 -7.676 -19.781 1 96.25 208 ILE B N 1
ATOM 5284 C CA . ILE B 1 208 ? -9.797 -8.914 -20.562 1 96.25 208 ILE B CA 1
ATOM 5285 C C . ILE B 1 208 ? -9.594 -10.109 -19.625 1 96.25 208 ILE B C 1
ATOM 5287 O O . ILE B 1 208 ? -10.406 -11.047 -19.641 1 96.25 208 ILE B O 1
ATOM 5291 N N . ASN B 1 209 ? -8.625 -10.047 -18.859 1 97.69 209 ASN B N 1
ATOM 5292 C CA . ASN B 1 209 ? -8.164 -11.25 -18.188 1 97.69 209 ASN B CA 1
ATOM 5293 C C . ASN B 1 209 ? -8.898 -11.461 -16.859 1 97.69 209 ASN B C 1
ATOM 5295 O O . ASN B 1 209 ? -9.102 -12.602 -16.438 1 97.69 209 ASN B O 1
ATOM 5299 N N . LEU B 1 210 ? -9.289 -10.359 -16.188 1 97.94 210 LEU B N 1
ATOM 5300 C CA . LEU B 1 210 ? -9.852 -10.523 -14.852 1 97.94 210 LEU B CA 1
ATOM 5301 C C . LEU B 1 210 ? -11.18 -11.273 -14.906 1 97.94 210 LEU B C 1
ATOM 5303 O O . LEU B 1 210 ? -11.391 -12.234 -14.164 1 97.94 210 LEU B O 1
ATOM 5307 N N . PRO B 1 211 ? -12.078 -10.891 -15.75 1 97.44 211 PRO B N 1
ATOM 5308 C CA . PRO B 1 211 ? -13.32 -11.656 -15.844 1 97.44 211 PRO B CA 1
ATOM 5309 C C . PRO B 1 211 ? -13.094 -13.109 -16.25 1 97.44 211 PRO B C 1
ATOM 5311 O O . PRO B 1 211 ? -13.805 -14 -15.789 1 97.44 211 PRO B O 1
ATOM 5314 N N . ALA B 1 212 ? -12.141 -13.312 -17.141 1 98.31 212 ALA B N 1
ATOM 5315 C CA . ALA B 1 212 ? -11.82 -14.672 -17.562 1 98.31 212 ALA B CA 1
ATOM 5316 C C . ALA B 1 212 ? -11.336 -15.516 -16.375 1 98.31 212 ALA B C 1
ATOM 5318 O O . ALA B 1 212 ? -11.75 -16.656 -16.219 1 98.31 212 ALA B O 1
ATOM 5319 N N . LEU B 1 213 ? -10.539 -14.945 -15.57 1 98.56 213 LEU B N 1
ATOM 5320 C CA . LEU B 1 213 ? -10.008 -15.648 -14.406 1 98.56 213 LEU B CA 1
ATOM 5321 C C . LEU B 1 213 ? -11.109 -15.93 -13.391 1 98.56 213 LEU B C 1
ATOM 5323 O O . LEU B 1 213 ? -11.148 -17 -12.781 1 98.56 213 LEU B O 1
ATOM 5327 N N . GLU B 1 214 ? -11.977 -14.992 -13.211 1 98.25 214 GLU B N 1
ATOM 5328 C CA . GLU B 1 214 ? -13.102 -15.188 -12.305 1 98.25 214 GLU B CA 1
ATOM 5329 C C . GLU B 1 214 ? -13.992 -16.344 -12.766 1 98.25 214 GLU B C 1
ATOM 5331 O O . GLU B 1 214 ? -14.5 -17.109 -11.945 1 98.25 214 GLU B O 1
ATOM 5336 N N . LYS B 1 215 ? -14.164 -16.391 -14.008 1 98.19 215 LYS B N 1
ATOM 5337 C CA . LYS B 1 215 ? -14.953 -17.5 -14.555 1 98.19 215 LYS B CA 1
ATOM 5338 C C . LYS B 1 215 ? -14.273 -18.844 -14.312 1 98.19 215 LYS B C 1
ATOM 5340 O O . LYS B 1 215 ? -14.93 -19.812 -13.945 1 98.19 215 LYS B O 1
ATOM 5345 N N . LEU B 1 216 ? -12.984 -18.922 -14.633 1 98.56 216 LEU B N 1
ATOM 5346 C CA . LEU B 1 216 ? -12.234 -20.156 -14.383 1 98.56 216 LEU B CA 1
ATOM 5347 C C . LEU B 1 216 ? -12.312 -20.547 -12.914 1 98.56 216 LEU B C 1
ATOM 5349 O O . LEU B 1 216 ? -12.453 -21.734 -12.594 1 98.56 216 LEU B O 1
ATOM 5353 N N . ASP B 1 217 ? -12.219 -19.594 -12.055 1 98.31 217 ASP B N 1
ATOM 5354 C CA . ASP B 1 217 ? -12.328 -19.797 -10.617 1 98.31 217 ASP B CA 1
ATOM 5355 C C . ASP B 1 217 ? -13.664 -20.438 -10.25 1 98.31 217 ASP B C 1
ATOM 5357 O O . ASP B 1 217 ? -13.711 -21.422 -9.508 1 98.31 217 ASP B O 1
ATOM 5361 N N . ALA B 1 218 ? -14.656 -19.859 -10.758 1 97.69 218 ALA B N 1
ATOM 5362 C CA . ALA B 1 218 ? -16 -20.375 -10.5 1 97.69 218 ALA B CA 1
ATOM 5363 C C . ALA B 1 218 ? -16.156 -21.797 -11.008 1 97.69 218 ALA B C 1
ATOM 5365 O O . ALA B 1 218 ? -16.766 -22.641 -10.344 1 97.69 218 ALA B O 1
ATOM 5366 N N . MET B 1 219 ? -15.625 -22.078 -12.141 1 98.19 219 MET B N 1
ATOM 5367 C CA . MET B 1 219 ? -15.719 -23.406 -12.75 1 98.19 219 MET B CA 1
ATOM 5368 C C . MET B 1 219 ? -14.984 -24.438 -11.906 1 98.19 219 MET B C 1
ATOM 5370 O O . MET B 1 219 ? -15.469 -25.562 -11.734 1 98.19 219 MET B O 1
ATOM 5374 N N . LEU B 1 220 ? -13.859 -24.094 -11.406 1 97.88 220 LEU B N 1
ATOM 5375 C CA . LEU B 1 220 ? -13.086 -25.016 -10.578 1 97.88 220 LEU B CA 1
ATOM 5376 C C . LEU B 1 220 ? -13.828 -25.328 -9.289 1 97.88 220 LEU B C 1
ATOM 5378 O O . LEU B 1 220 ? -13.867 -26.5 -8.859 1 97.88 220 LEU B O 1
ATOM 5382 N N . LEU B 1 221 ? -14.383 -24.297 -8.695 1 96.88 221 LEU B N 1
ATOM 5383 C CA . LEU B 1 221 ? -15.141 -24.516 -7.473 1 96.88 221 LEU B CA 1
ATOM 5384 C C . LEU B 1 221 ? -16.359 -25.391 -7.738 1 96.88 221 LEU B C 1
ATOM 5386 O O . LEU B 1 221 ? -16.719 -26.234 -6.91 1 96.88 221 LEU B O 1
ATOM 5390 N N . GLU B 1 222 ? -16.953 -25.203 -8.898 1 96.56 222 GLU B N 1
ATOM 5391 C CA . GLU B 1 222 ? -18.094 -26.031 -9.273 1 96.56 222 GLU B CA 1
ATOM 5392 C C . GLU B 1 222 ? -17.703 -27.484 -9.453 1 96.56 222 GLU B C 1
ATOM 5394 O O . GLU B 1 222 ? -18.438 -28.391 -9.047 1 96.56 222 GLU B O 1
ATOM 5399 N N . ILE B 1 223 ? -16.562 -27.703 -10.102 1 97.19 223 ILE B N 1
ATOM 5400 C CA . ILE B 1 223 ? -16.062 -29.062 -10.281 1 97.19 223 ILE B CA 1
ATOM 5401 C C . ILE B 1 223 ? -15.852 -29.719 -8.922 1 97.19 223 ILE B C 1
ATOM 5403 O O . ILE B 1 223 ? -16.297 -30.844 -8.695 1 97.19 223 ILE B O 1
ATOM 5407 N N . LEU B 1 224 ? -15.266 -29.062 -8.023 1 96.5 224 LEU B N 1
ATOM 5408 C CA . LEU B 1 224 ? -15.008 -29.609 -6.695 1 96.5 224 LEU B CA 1
ATOM 5409 C C . LEU B 1 224 ? -16.312 -29.859 -5.945 1 96.5 224 LEU B C 1
ATOM 5411 O O . LEU B 1 224 ? -16.453 -30.891 -5.27 1 96.5 224 LEU B O 1
ATOM 5415 N N . ASP B 1 225 ? -17.266 -28.984 -6.098 1 95.25 225 ASP B N 1
ATOM 5416 C CA . ASP B 1 225 ? -18.562 -29.109 -5.434 1 95.25 225 ASP B CA 1
ATOM 5417 C C . ASP B 1 225 ? -19.328 -30.328 -5.934 1 95.25 225 ASP B C 1
ATOM 5419 O O . ASP B 1 225 ? -20.188 -30.859 -5.23 1 95.25 225 ASP B O 1
ATOM 5423 N N . SER B 1 226 ? -18.984 -30.797 -7.074 1 95.19 226 SER B N 1
ATOM 5424 C CA . SER B 1 226 ? -19.719 -31.891 -7.695 1 95.19 226 SER B CA 1
ATOM 5425 C C . SER B 1 226 ? -19.312 -33.25 -7.09 1 95.19 226 SER B C 1
ATOM 5427 O O . SER B 1 226 ? -20.016 -34.25 -7.27 1 95.19 226 SER B O 1
ATOM 5429 N N . PHE B 1 227 ? -18.266 -33.344 -6.328 1 95.62 227 PHE B N 1
ATOM 5430 C CA . PHE B 1 227 ? -17.797 -34.594 -5.742 1 95.62 227 PHE B CA 1
ATOM 5431 C C . PHE B 1 227 ? -18.438 -34.812 -4.379 1 95.62 227 PHE B C 1
ATOM 5433 O O . PHE B 1 227 ? -17.75 -35.094 -3.4 1 95.62 227 PHE B O 1
ATOM 5440 N N . GLN B 1 228 ? -19.703 -34.75 -4.199 1 90.88 228 GLN B N 1
ATOM 5441 C CA . GLN B 1 228 ? -20.453 -34.938 -2.965 1 90.88 228 GLN B CA 1
ATOM 5442 C C . GLN B 1 228 ? -20.719 -36.438 -2.736 1 90.88 228 GLN B C 1
ATOM 5444 O O . GLN B 1 228 ? -20.5 -36.938 -1.637 1 90.88 228 GLN B O 1
ATOM 5449 N N . ASN B 1 229 ? -21.281 -37.188 -3.639 1 86.56 229 ASN B N 1
ATOM 5450 C CA . ASN B 1 229 ? -21.625 -38.625 -3.557 1 86.56 229 ASN B CA 1
ATOM 5451 C C . ASN B 1 229 ? -20.891 -39.438 -4.609 1 86.56 229 ASN B C 1
ATOM 5453 O O . ASN 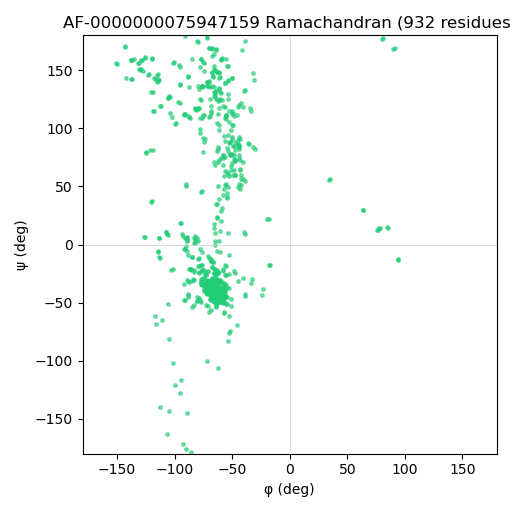B 1 229 ? -21.5 -39.844 -5.609 1 86.56 229 ASN B O 1
ATOM 5457 N N . THR B 1 230 ? -19.641 -39.719 -4.203 1 91.19 230 THR B N 1
ATOM 5458 C CA . THR B 1 230 ? -18.812 -40.406 -5.188 1 91.19 230 THR B CA 1
ATOM 5459 C C . THR B 1 230 ? -18.828 -41.906 -4.965 1 91.19 230 THR B C 1
ATOM 5461 O O . THR B 1 230 ? -19.109 -42.375 -3.859 1 91.19 230 THR B O 1
ATOM 5464 N N . GLU B 1 231 ? -18.609 -42.719 -5.93 1 93.12 231 GLU B N 1
ATOM 5465 C CA . GLU B 1 231 ? -18.562 -44.156 -5.879 1 93.12 231 GLU B CA 1
ATOM 5466 C C . GLU B 1 231 ? -17.141 -44.656 -5.613 1 93.12 231 GLU B C 1
ATOM 5468 O O . GLU B 1 231 ? -16.844 -45.844 -5.809 1 93.12 231 GLU B O 1
ATOM 5473 N N . PHE B 1 232 ? -16.266 -43.781 -5.379 1 93.25 232 PHE B N 1
ATOM 5474 C CA . PHE B 1 232 ? -14.922 -44.062 -4.895 1 93.25 232 PHE B CA 1
ATOM 5475 C C . PHE B 1 232 ? -14.68 -43.375 -3.547 1 93.25 232 PHE B C 1
ATOM 5477 O O . PHE B 1 232 ? -15.461 -42.531 -3.119 1 93.25 232 PHE B O 1
ATOM 5484 N N . TRP B 1 233 ? -13.719 -43.812 -2.803 1 90.94 233 TRP B N 1
ATOM 5485 C CA . TRP B 1 233 ? -13.391 -43.25 -1.499 1 90.94 233 TRP B CA 1
ATOM 5486 C C . TRP B 1 233 ? -11.883 -43.25 -1.271 1 90.94 233 TRP B C 1
ATOM 5488 O O . TRP B 1 233 ? -11.117 -43.656 -2.137 1 90.94 233 TRP B O 1
ATOM 5498 N N . TYR B 1 234 ? -11.461 -42.594 -0.24 1 89.31 234 TYR B N 1
ATOM 5499 C CA . TYR B 1 234 ? -10.039 -42.469 0.049 1 89.31 234 TYR B CA 1
ATOM 5500 C C . TYR B 1 234 ? -9.68 -43.188 1.345 1 89.31 234 TYR B C 1
ATOM 5502 O O . TYR B 1 234 ? -10.484 -43.219 2.281 1 89.31 234 TYR B O 1
ATOM 5510 N N . VAL B 1 235 ? -8.539 -43.812 1.378 1 83.5 235 VAL B N 1
ATOM 5511 C CA . VAL B 1 235 ? -8.031 -44.469 2.588 1 83.5 235 VAL B CA 1
ATOM 5512 C C . VAL B 1 235 ? -6.688 -43.844 2.971 1 83.5 235 VAL B C 1
ATOM 5514 O O . VAL B 1 235 ? -5.859 -43.562 2.105 1 83.5 235 VAL B O 1
ATOM 5517 N N . ASP B 1 236 ? -6.551 -43.469 4.309 1 72.94 236 ASP B N 1
ATOM 5518 C CA . ASP B 1 236 ? -5.289 -42.906 4.793 1 72.94 236 ASP B CA 1
ATOM 5519 C C . ASP B 1 236 ? -4.234 -44 4.945 1 72.94 236 ASP B C 1
ATOM 5521 O O . ASP B 1 236 ? -4.555 -45.156 5.305 1 72.94 236 ASP B O 1
ATOM 5525 N N . ASP B 1 237 ? -3.172 -44.125 4.215 1 58.81 237 ASP B N 1
ATOM 5526 C CA . ASP B 1 237 ? -2.178 -45.188 4.211 1 58.81 237 ASP B CA 1
ATOM 5527 C C . ASP B 1 237 ? -1.707 -45.531 5.629 1 58.81 237 ASP B C 1
ATOM 5529 O O . ASP B 1 237 ? -0.866 -46.406 5.824 1 58.81 237 ASP B O 1
ATOM 5533 N N . GLY B 1 238 ? -1.729 -44.75 6.668 1 48.84 238 GLY B N 1
ATOM 5534 C CA . GLY B 1 238 ? -1.195 -45.438 7.82 1 48.84 238 GLY B CA 1
ATOM 5535 C C . GLY B 1 238 ? -1.999 -46.688 8.188 1 48.84 238 GLY B C 1
ATOM 5536 O O . GLY B 1 238 ? -1.658 -47.406 9.141 1 48.84 238 GLY B O 1
ATOM 5537 N N . LYS B 1 239 ? -3.25 -46.75 8.125 1 45.88 239 LYS B N 1
ATOM 5538 C CA . LYS B 1 239 ? -3.982 -47.906 8.594 1 45.88 239 LYS B CA 1
ATOM 5539 C C . LYS B 1 239 ? -3.906 -49.062 7.574 1 45.88 239 LYS B C 1
ATOM 5541 O O . LYS B 1 239 ? -4.262 -48.875 6.406 1 45.88 239 LYS B O 1
ATOM 5546 N N . GLN B 1 240 ? -3.066 -50 7.656 1 40.78 240 GLN B N 1
ATOM 5547 C CA . GLN B 1 240 ? -2.693 -51.281 7.055 1 40.78 240 GLN B CA 1
ATOM 5548 C C . GLN B 1 240 ? -3.93 -52.125 6.699 1 40.78 240 GLN B C 1
ATOM 5550 O O . GLN B 1 240 ? -4.172 -53.156 7.297 1 40.78 240 GLN B O 1
ATOM 5555 N N . SER B 1 241 ? -5.113 -51.688 6.719 1 40.16 241 SER B N 1
ATOM 5556 C CA . SER B 1 241 ? -6.02 -52.812 6.516 1 40.16 241 SER B CA 1
ATOM 5557 C C . SER B 1 241 ? -5.691 -53.562 5.227 1 40.16 241 SER B C 1
ATOM 5559 O O . SER B 1 241 ? -5.004 -53.031 4.355 1 40.16 241 SER B O 1
ATOM 5561 N N . SER B 1 242 ? -6.129 -54.844 5.062 1 41.69 242 SER B N 1
ATOM 5562 C CA . SER B 1 242 ? -6.023 -55.875 4.039 1 41.69 242 SER B CA 1
ATOM 5563 C C . SER B 1 242 ? -6.125 -55.281 2.641 1 41.69 242 SER B C 1
ATOM 5565 O O . SER B 1 242 ? -5.613 -55.844 1.677 1 41.69 242 SER B O 1
ATOM 5567 N N . ILE B 1 243 ? -6.953 -54.469 2.428 1 42.59 243 ILE B N 1
ATOM 5568 C CA . ILE B 1 243 ? -7.156 -53.875 1.104 1 42.59 243 ILE B CA 1
ATOM 5569 C C . ILE B 1 243 ? -5.965 -53 0.743 1 42.59 243 ILE B C 1
ATOM 5571 O O . ILE B 1 243 ? -5.914 -52.406 -0.35 1 42.59 243 ILE B O 1
ATOM 5575 N N . ALA B 1 244 ? -5.082 -52.656 1.559 1 43.94 244 ALA B N 1
ATOM 5576 C CA . ALA B 1 244 ? -3.801 -51.969 1.597 1 43.94 244 ALA B CA 1
ATOM 5577 C C . ALA B 1 244 ? -2.793 -52.594 0.65 1 43.94 244 ALA B C 1
ATOM 5579 O O . ALA B 1 244 ? -1.779 -52 0.302 1 43.94 244 ALA B O 1
ATOM 5580 N N . CYS B 1 245 ? -2.881 -53.906 0.53 1 44.75 245 CYS B N 1
ATOM 5581 C CA . CYS B 1 245 ? -2.002 -54.594 -0.402 1 44.75 245 CYS B CA 1
ATOM 5582 C C . CYS B 1 245 ? -2.125 -54 -1.806 1 44.75 245 CYS B C 1
ATOM 5584 O O . CYS B 1 245 ? -1.124 -53.844 -2.506 1 44.75 245 CYS B O 1
ATOM 5586 N N . THR B 1 246 ? -3.375 -53.906 -2.252 1 44.41 246 THR B N 1
ATOM 5587 C CA . THR B 1 246 ? -3.57 -53.406 -3.607 1 44.41 246 THR B CA 1
ATOM 5588 C C . THR B 1 246 ? -3.166 -51.938 -3.701 1 44.41 246 THR B C 1
ATOM 5590 O O . THR B 1 246 ? -2.797 -51.469 -4.773 1 44.41 246 THR B O 1
ATOM 5593 N N . SER B 1 247 ? -3.291 -51.25 -2.652 1 47.03 247 SER B N 1
ATOM 5594 C CA . SER B 1 247 ? -2.979 -49.844 -2.613 1 47.03 247 SER B CA 1
ATOM 5595 C C . SER B 1 247 ? -1.473 -49.594 -2.623 1 47.03 247 SER B C 1
ATOM 5597 O O . SER B 1 247 ? -1.002 -48.594 -3.137 1 47.03 247 SER B O 1
ATOM 5599 N N . ARG B 1 248 ? -0.74 -50.438 -1.955 1 47.34 248 ARG B N 1
ATOM 5600 C CA . ARG B 1 248 ? 0.717 -50.375 -1.997 1 47.34 248 ARG B CA 1
ATOM 5601 C C . ARG B 1 248 ? 1.23 -50.5 -3.428 1 47.34 248 ARG B C 1
ATOM 5603 O O . ARG B 1 248 ? 2.174 -49.812 -3.818 1 47.34 248 ARG B O 1
ATOM 5610 N N . SER B 1 249 ? 0.619 -51.531 -4.012 1 48.22 249 SER B N 1
ATOM 5611 C CA . SER B 1 249 ? 1.021 -51.656 -5.406 1 48.22 249 SER B CA 1
ATOM 5612 C C . SER B 1 249 ? 0.697 -50.406 -6.211 1 48.22 249 SER B C 1
ATOM 5614 O O . SER B 1 249 ? 1.371 -50.125 -7.199 1 48.22 249 SER B O 1
ATOM 5616 N N . PHE B 1 250 ? -0.398 -49.906 -5.859 1 46.41 250 PHE B N 1
ATOM 5617 C CA . PHE B 1 250 ? -0.814 -48.688 -6.555 1 46.41 250 PHE B CA 1
ATOM 5618 C C . PHE B 1 250 ? 0.208 -47.562 -6.367 1 46.41 250 PHE B C 1
ATOM 5620 O O . PHE B 1 250 ? 0.541 -46.875 -7.316 1 46.41 250 PHE B O 1
ATOM 5627 N N . ARG B 1 251 ? 0.562 -47.469 -5.156 1 52.16 251 ARG B N 1
ATOM 5628 C CA . ARG B 1 251 ? 1.551 -46.406 -4.926 1 52.16 251 ARG B CA 1
ATOM 5629 C C . ARG B 1 251 ? 2.855 -46.719 -5.652 1 52.16 251 ARG B C 1
ATOM 5631 O O . ARG B 1 251 ? 3.568 -45.812 -6.074 1 52.16 251 ARG B O 1
ATOM 5638 N N . GLN B 1 252 ? 3.113 -48.031 -5.621 1 49.22 252 GLN B N 1
ATOM 5639 C CA . GLN B 1 252 ? 4.309 -48.438 -6.355 1 49.22 252 GLN B CA 1
ATOM 5640 C C . GLN B 1 252 ? 4.188 -48.062 -7.836 1 49.22 252 GLN B C 1
ATOM 5642 O O . GLN B 1 252 ? 5.18 -47.719 -8.477 1 49.22 252 GLN B O 1
ATOM 5647 N N . VAL B 1 253 ? 3.037 -48.344 -8.297 1 45.84 253 VAL B N 1
ATOM 5648 C CA . VAL B 1 253 ? 2.842 -48.094 -9.719 1 45.84 253 VAL B CA 1
ATOM 5649 C C . VAL B 1 253 ? 2.742 -46.562 -9.953 1 45.84 253 VAL B C 1
ATOM 5651 O O . VAL B 1 253 ? 3.225 -46.062 -10.969 1 45.84 253 VAL B O 1
ATOM 5654 N N . ILE B 1 254 ? 1.895 -45.969 -9.234 1 46.69 254 ILE B N 1
ATOM 5655 C CA . ILE B 1 254 ? 1.844 -44.531 -9.461 1 46.69 254 ILE B CA 1
ATOM 5656 C C . ILE B 1 254 ? 3.16 -43.906 -9.023 1 46.69 254 ILE B C 1
ATOM 5658 O O . ILE B 1 254 ? 3.553 -44 -7.855 1 46.69 254 ILE B O 1
ATOM 5662 N N . HIS B 1 255 ? 4.223 -44.094 -9.68 1 44.31 255 HIS B N 1
ATOM 5663 C CA . HIS B 1 255 ? 5.52 -43.438 -9.516 1 44.31 255 HIS B CA 1
ATOM 5664 C C . HIS B 1 255 ? 5.391 -42.156 -8.727 1 44.31 255 HIS B C 1
ATOM 5666 O O . HIS B 1 255 ? 5.703 -41.062 -9.242 1 44.31 255 HIS B O 1
ATOM 5672 N N . ARG B 1 256 ? 4.344 -42.062 -7.969 1 44.84 256 ARG B N 1
ATOM 5673 C CA . ARG B 1 256 ? 4.406 -40.812 -7.215 1 44.84 256 ARG B CA 1
ATOM 5674 C C . ARG B 1 256 ? 5.676 -40.75 -6.371 1 44.84 256 ARG B C 1
ATOM 5676 O O . ARG B 1 256 ? 6.113 -41.781 -5.82 1 44.84 256 ARG B O 1
ATOM 5683 N N . ASN B 1 257 ? 6.465 -39.844 -6.594 1 44.47 257 ASN B N 1
ATOM 5684 C CA . ASN B 1 257 ? 7.699 -39.625 -5.848 1 44.47 257 ASN B CA 1
ATOM 5685 C C . ASN B 1 257 ? 7.543 -40 -4.379 1 44.47 257 ASN B C 1
ATOM 5687 O O . ASN B 1 257 ? 6.484 -39.781 -3.785 1 44.47 257 ASN B O 1
ATOM 5691 N N . ASP B 1 258 ? 8.273 -40.969 -3.895 1 45.56 258 ASP B N 1
ATOM 5692 C CA . ASP B 1 258 ? 8.531 -41.375 -2.52 1 45.56 258 ASP B CA 1
ATOM 5693 C C . ASP B 1 258 ? 8.172 -40.25 -1.535 1 45.56 258 ASP B C 1
ATOM 5695 O O . ASP B 1 258 ? 7.938 -40.531 -0.354 1 45.56 258 ASP B O 1
ATOM 5699 N N . GLU B 1 259 ? 8.062 -39.094 -2.049 1 51.06 259 GLU B N 1
ATOM 5700 C CA . GLU B 1 259 ? 8.055 -38 -1.077 1 51.06 259 GLU B CA 1
ATOM 5701 C C . GLU B 1 259 ? 6.641 -37.719 -0.584 1 51.06 259 GLU B C 1
ATOM 5703 O O . GLU B 1 259 ? 6.457 -37 0.405 1 51.06 259 GLU B O 1
ATOM 5708 N N . LYS B 1 260 ? 5.449 -38.375 -1.225 1 58.31 260 LYS B N 1
ATOM 5709 C CA . LYS B 1 260 ? 4.125 -37.969 -0.761 1 58.31 260 LYS B CA 1
ATOM 5710 C C . LYS B 1 260 ? 3.363 -39.156 -0.174 1 58.31 260 LYS B C 1
ATOM 5712 O O . LYS B 1 260 ? 2.178 -39.344 -0.455 1 58.31 260 LYS B O 1
ATOM 5717 N N . TRP B 1 261 ? 3.951 -40 0.483 1 58.69 261 TRP B N 1
ATOM 5718 C CA . TRP B 1 261 ? 3.391 -41.219 1.082 1 58.69 261 TRP B CA 1
ATOM 5719 C C . TRP B 1 261 ? 2.221 -40.875 1.999 1 58.69 261 TRP B C 1
ATOM 5721 O O . TRP B 1 261 ? 1.389 -41.719 2.301 1 58.69 261 TRP B O 1
ATOM 5731 N N . TRP B 1 262 ? 2.146 -39.625 2.381 1 67 262 TRP B N 1
ATOM 5732 C CA . TRP B 1 262 ? 1.151 -39.219 3.369 1 67 262 TRP B CA 1
ATOM 5733 C C . TRP B 1 262 ? -0.158 -38.812 2.693 1 67 262 TRP B C 1
ATOM 5735 O O . TRP B 1 262 ? -1.156 -38.562 3.367 1 67 262 TRP B O 1
ATOM 5745 N N . LEU B 1 263 ? -0.224 -39 1.413 1 76.31 263 LEU B N 1
ATOM 5746 C CA . LEU B 1 263 ? -1.432 -38.594 0.708 1 76.31 263 LEU B CA 1
ATOM 5747 C C . LEU B 1 263 ? -2.465 -39.719 0.695 1 76.31 263 LEU B C 1
ATOM 5749 O O . LEU B 1 263 ? -2.109 -40.906 0.613 1 76.31 263 LEU B O 1
ATOM 5753 N N . PRO B 1 264 ? -3.686 -39.406 0.776 1 82.81 264 PRO B N 1
ATOM 5754 C CA . PRO B 1 264 ? -4.742 -40.406 0.702 1 82.81 264 PRO B CA 1
ATOM 5755 C C . PRO B 1 264 ? -4.754 -41.156 -0.632 1 82.81 264 PRO B C 1
ATOM 5757 O O . PRO B 1 264 ? -4.449 -40.562 -1.673 1 82.81 264 PRO B O 1
ATOM 5760 N N . VAL B 1 265 ? -5.078 -42.438 -0.511 1 82.56 265 VAL B N 1
ATOM 5761 C CA . VAL B 1 265 ? -5.113 -43.281 -1.709 1 82.56 265 VAL B CA 1
ATOM 5762 C C . VAL B 1 265 ? -6.559 -43.531 -2.123 1 82.56 265 VAL B C 1
ATOM 5764 O O . VAL B 1 265 ? -7.383 -43.938 -1.3 1 82.56 265 VAL B O 1
ATOM 5767 N N . PRO B 1 266 ? -6.867 -43.25 -3.355 1 89.94 266 PRO B N 1
ATOM 5768 C CA . PRO B 1 266 ? -8.234 -43.531 -3.816 1 89.94 266 PRO B CA 1
ATOM 5769 C C . PRO B 1 266 ? -8.523 -45 -3.975 1 89.94 266 PRO B C 1
ATOM 5771 O O . PRO B 1 266 ? -7.645 -45.781 -4.371 1 89.94 266 PRO B O 1
ATOM 5774 N N . CYS B 1 267 ? -9.711 -45.375 -3.574 1 88.5 267 CYS B N 1
ATOM 5775 C CA . CYS B 1 267 ? -10.188 -46.75 -3.693 1 88.5 267 CYS B CA 1
ATOM 5776 C C . CYS B 1 267 ? -11.477 -46.812 -4.504 1 88.5 267 CYS B C 1
ATOM 5778 O O . CYS B 1 267 ? -12.258 -45.875 -4.504 1 88.5 267 CYS B O 1
ATOM 5780 N N . VAL B 1 268 ? -11.57 -47.906 -5.211 1 91.5 268 VAL B N 1
ATOM 5781 C CA . VAL B 1 268 ? -12.766 -48.125 -6.012 1 91.5 268 VAL B CA 1
ATOM 5782 C C . VAL B 1 268 ? -13.375 -49.469 -5.66 1 91.5 268 VAL B C 1
ATOM 5784 O O . VAL B 1 268 ? -12.711 -50.312 -5.043 1 91.5 268 VAL B O 1
ATOM 5787 N N . PRO B 1 269 ? -14.609 -49.625 -5.988 1 91.19 269 PRO B N 1
ATOM 5788 C CA . PRO B 1 269 ? -15.219 -50.938 -5.746 1 91.19 269 PRO B CA 1
ATOM 5789 C C . PRO B 1 269 ? -14.508 -52.062 -6.484 1 91.19 269 PRO B C 1
ATOM 5791 O O . PRO B 1 269 ? -13.828 -51.812 -7.484 1 91.19 269 PRO B O 1
ATOM 5794 N N . VAL B 1 270 ? -14.734 -53.281 -5.98 1 87.88 270 VAL B N 1
ATOM 5795 C CA . VAL B 1 270 ? -14.078 -54.438 -6.523 1 87.88 270 VAL B CA 1
ATOM 5796 C C . VAL B 1 270 ? -14.469 -54.625 -7.984 1 87.88 270 VAL B C 1
ATOM 5798 O O . VAL B 1 270 ? -13.672 -55.125 -8.789 1 87.88 270 VAL B O 1
ATOM 5801 N N . SER B 1 271 ? -15.703 -54.219 -8.312 1 89.5 271 SER B N 1
ATOM 5802 C CA . SER B 1 271 ? -16.203 -54.344 -9.68 1 89.5 271 SER B CA 1
ATOM 5803 C C . SER B 1 271 ? -15.734 -53.156 -10.539 1 89.5 271 SER B C 1
ATOM 5805 O O . SER B 1 271 ? -15.938 -53.156 -11.758 1 89.5 271 SER B O 1
ATOM 5807 N N . GLY B 1 272 ? -14.977 -52.312 -9.914 1 90.31 272 GLY B N 1
ATOM 5808 C CA . GLY B 1 272 ? -14.617 -51.094 -10.625 1 90.31 272 GLY B CA 1
ATOM 5809 C C . GLY B 1 272 ? -15.703 -50.031 -10.578 1 90.31 272 GLY B C 1
ATOM 5810 O O . GLY B 1 272 ? -16.797 -50.281 -10.07 1 90.31 272 GLY B O 1
ATOM 5811 N N . LEU B 1 273 ? -15.359 -48.906 -11.18 1 93.69 273 LEU B N 1
ATOM 5812 C CA . LEU B 1 273 ? -16.328 -47.812 -11.219 1 93.69 273 LEU B CA 1
ATOM 5813 C C . LEU B 1 273 ? -17.406 -48.094 -12.273 1 93.69 273 LEU B C 1
ATOM 5815 O O . LEU B 1 273 ? -17.094 -48.594 -13.359 1 93.69 273 LEU B O 1
ATOM 5819 N N . PRO B 1 274 ? -18.625 -47.844 -11.914 1 93.19 274 PRO B N 1
ATOM 5820 C CA . PRO B 1 274 ? -19.656 -47.938 -12.953 1 93.19 274 PRO B CA 1
ATOM 5821 C C . PRO B 1 274 ? -19.344 -47.062 -14.164 1 93.19 274 PRO B C 1
ATOM 5823 O O . PRO B 1 274 ? -18.656 -46.031 -14.039 1 93.19 274 PRO B O 1
ATOM 5826 N N . GLU B 1 275 ? -19.859 -47.438 -15.32 1 92.56 275 GLU B N 1
ATOM 5827 C CA . GLU B 1 275 ? -19.578 -46.75 -16.578 1 92.56 275 GLU B CA 1
ATOM 5828 C C . GLU B 1 275 ? -19.984 -45.281 -16.484 1 92.56 275 GLU B C 1
ATOM 5830 O O . GLU B 1 275 ? -19.312 -44.406 -17.031 1 92.56 275 GLU B O 1
ATOM 5835 N N . ARG B 1 276 ? -21.094 -45.031 -15.867 1 93.12 276 ARG B N 1
ATOM 5836 C CA . ARG B 1 276 ? -21.578 -43.656 -15.742 1 93.12 276 ARG B CA 1
ATOM 5837 C C . ARG B 1 276 ? -20.609 -42.812 -14.953 1 93.12 276 ARG B C 1
ATOM 5839 O O . ARG B 1 276 ? -20.297 -41.688 -15.359 1 93.12 276 ARG B O 1
ATOM 5846 N N . SER B 1 277 ? -20.125 -43.312 -13.859 1 93.62 277 SER B N 1
ATOM 5847 C CA . SER B 1 277 ? -19.188 -42.594 -13 1 93.62 277 SER B CA 1
ATOM 5848 C C . SER B 1 277 ? -17.859 -42.406 -13.703 1 93.62 277 SER B C 1
ATOM 5850 O O . SER B 1 277 ? -17.219 -41.344 -13.547 1 93.62 277 SER B O 1
ATOM 5852 N N . TRP B 1 278 ? -17.469 -43.438 -14.398 1 95.06 278 TRP B N 1
ATOM 5853 C CA . TRP B 1 278 ? -16.219 -43.344 -15.148 1 95.06 278 TRP B CA 1
ATOM 5854 C C . TRP B 1 278 ? -16.281 -42.25 -16.203 1 95.06 278 TRP B C 1
ATOM 5856 O O . TRP B 1 278 ? -15.336 -41.469 -16.359 1 95.06 278 TRP B O 1
ATOM 5866 N N . LYS B 1 279 ? -17.391 -42.188 -16.938 1 95.25 279 LYS B N 1
ATOM 5867 C CA . LYS B 1 279 ? -17.578 -41.156 -17.969 1 95.25 279 LYS B CA 1
ATOM 5868 C C . LYS B 1 279 ? -17.625 -39.781 -17.375 1 95.25 279 LYS B C 1
ATOM 5870 O O . LYS B 1 279 ? -17.094 -38.812 -17.953 1 95.25 279 LYS B O 1
ATOM 5875 N N . GLU B 1 280 ? -18.297 -39.625 -16.281 1 95.44 280 GLU B N 1
ATOM 5876 C CA . GLU B 1 280 ? -18.375 -38.312 -15.594 1 95.44 280 GLU B CA 1
ATOM 5877 C C . GLU B 1 280 ? -17 -37.844 -15.141 1 95.44 280 GLU B C 1
ATOM 5879 O O . GLU B 1 280 ? -16.688 -36.656 -15.242 1 95.44 280 GLU B O 1
ATOM 5884 N N . LEU B 1 281 ? -16.25 -38.781 -14.602 1 96.5 281 LEU B N 1
ATOM 5885 C CA . LEU B 1 281 ? -14.906 -38.438 -14.164 1 96.5 281 LEU B CA 1
ATOM 5886 C C . LEU B 1 281 ? -14.047 -38 -15.344 1 96.5 281 LEU B C 1
ATOM 5888 O O . LEU B 1 281 ? -13.273 -37.031 -15.219 1 96.5 281 LEU B O 1
ATOM 5892 N N . LYS B 1 282 ? -14.188 -38.625 -16.406 1 96.62 282 LYS B N 1
ATOM 5893 C CA . LYS B 1 282 ? -13.422 -38.281 -17.594 1 96.62 282 LYS B CA 1
ATOM 5894 C C . LYS B 1 282 ? -13.812 -36.906 -18.125 1 96.62 282 LYS B C 1
ATOM 5896 O O . LYS B 1 282 ? -12.961 -36.156 -18.578 1 96.62 282 LYS B O 1
ATOM 5901 N N . GLN B 1 283 ? -15.062 -36.656 -18.094 1 97.12 283 GLN B N 1
ATOM 5902 C CA . GLN B 1 283 ? -15.547 -35.344 -18.516 1 97.12 283 GLN B CA 1
ATOM 5903 C C . GLN B 1 283 ? -15.023 -34.219 -17.609 1 97.12 283 GLN B C 1
ATOM 5905 O O . GLN B 1 283 ? -14.609 -33.188 -18.094 1 97.12 283 GLN B O 1
ATOM 5910 N N . LYS B 1 284 ? -15.102 -34.469 -16.359 1 97.19 284 LYS B N 1
ATOM 5911 C CA . LYS B 1 284 ? -14.586 -33.469 -15.398 1 97.19 284 LYS B CA 1
ATOM 5912 C C . LYS B 1 284 ? -13.078 -33.281 -15.555 1 97.19 284 LYS B C 1
ATOM 5914 O O . LYS B 1 284 ? -12.562 -32.188 -15.383 1 97.19 284 LYS B O 1
ATOM 5919 N N . ARG B 1 285 ? -12.367 -34.375 -15.797 1 97.38 285 ARG B N 1
ATOM 5920 C CA . ARG B 1 285 ? -10.93 -34.281 -16.062 1 97.38 285 ARG B CA 1
ATOM 5921 C C . ARG B 1 285 ? -10.633 -33.406 -17.25 1 97.38 285 ARG B C 1
ATOM 5923 O O . ARG B 1 285 ? -9.727 -32.562 -17.203 1 97.38 285 ARG B O 1
ATOM 5930 N N . GLU B 1 286 ? -11.414 -33.625 -18.328 1 97.06 286 GLU B N 1
ATOM 5931 C CA . GLU B 1 286 ? -11.211 -32.844 -19.531 1 97.06 286 GLU B CA 1
ATOM 5932 C C . GLU B 1 286 ? -11.508 -31.359 -19.281 1 97.06 286 GLU B C 1
ATOM 5934 O O . GLU B 1 286 ? -10.789 -30.484 -19.766 1 97.06 286 GLU B O 1
ATOM 5939 N N . CYS B 1 287 ? -12.539 -31.125 -18.594 1 97.5 287 CYS B N 1
ATOM 5940 C CA . CYS B 1 287 ? -12.883 -29.75 -18.25 1 97.5 287 CYS B CA 1
ATOM 5941 C C . CYS B 1 287 ? -11.766 -29.094 -17.422 1 97.5 287 CYS B C 1
ATOM 5943 O O . CYS B 1 287 ? -11.352 -27.969 -17.719 1 97.5 287 CYS B O 1
ATOM 5945 N N . ALA B 1 288 ? -11.305 -29.75 -16.422 1 97.56 288 ALA B N 1
ATOM 5946 C CA . ALA B 1 288 ? -10.227 -29.25 -15.586 1 97.56 288 ALA B CA 1
ATOM 5947 C C . ALA B 1 288 ? -8.961 -29.016 -16.406 1 97.56 288 ALA B C 1
ATOM 5949 O O . ALA B 1 288 ? -8.211 -28.062 -16.156 1 97.56 288 ALA B O 1
ATOM 5950 N N . ASN B 1 289 ? -8.742 -29.891 -17.297 1 95.44 289 ASN B N 1
ATOM 5951 C CA . ASN B 1 289 ? -7.566 -29.766 -18.141 1 95.44 289 ASN B CA 1
ATOM 5952 C C . ASN B 1 289 ? -7.656 -28.531 -19.031 1 95.44 289 ASN B C 1
ATOM 5954 O O . ASN B 1 289 ? -6.652 -27.859 -19.281 1 95.44 289 ASN B O 1
ATOM 5958 N N . GLN B 1 290 ? -8.828 -28.328 -19.516 1 96.81 290 GLN B N 1
ATOM 5959 C CA . GLN B 1 290 ? -9.039 -27.109 -20.312 1 96.81 290 GLN B CA 1
ATOM 5960 C C . GLN B 1 290 ? -8.836 -25.859 -19.469 1 96.81 290 GLN B C 1
ATOM 5962 O O . GLN B 1 290 ? -8.258 -24.875 -19.953 1 96.81 290 GLN B O 1
ATOM 5967 N N . ILE B 1 291 ? -9.328 -25.844 -18.266 1 97.25 291 ILE B N 1
ATOM 5968 C CA . ILE B 1 291 ? -9.141 -24.734 -17.359 1 97.25 291 ILE B CA 1
ATOM 5969 C C . ILE B 1 291 ? -7.648 -24.547 -17.078 1 97.25 291 ILE B C 1
ATOM 5971 O O . ILE B 1 291 ? -7.152 -23.406 -17.047 1 97.25 291 ILE B O 1
ATOM 5975 N N . HIS B 1 292 ? -6.922 -25.641 -16.875 1 94.69 292 HIS B N 1
ATOM 5976 C CA . HIS B 1 292 ? -5.48 -25.609 -16.641 1 94.69 292 HIS B CA 1
ATOM 5977 C C . HIS B 1 292 ? -4.754 -24.922 -17.797 1 94.69 292 HIS B C 1
ATOM 5979 O O . HIS B 1 292 ? -3.934 -24.031 -17.578 1 94.69 292 HIS B O 1
ATOM 5985 N N . LYS B 1 293 ? -5.098 -25.375 -18.969 1 92.25 293 LYS B N 1
ATOM 5986 C CA . LYS B 1 293 ? -4.461 -24.812 -20.156 1 92.25 293 LYS B CA 1
ATOM 5987 C C . LYS B 1 293 ? -4.789 -23.328 -20.297 1 92.25 293 LYS B C 1
ATOM 5989 O O . LYS B 1 293 ? -3.924 -22.531 -20.688 1 92.25 293 LYS B O 1
ATOM 5994 N N . ALA B 1 294 ? -6.016 -22.969 -20.047 1 96.06 294 ALA B N 1
ATOM 5995 C CA . ALA B 1 294 ? -6.434 -21.578 -20.156 1 96.06 294 ALA B CA 1
ATOM 5996 C C . ALA B 1 294 ? -5.711 -20.703 -19.125 1 96.06 294 ALA B C 1
ATOM 5998 O O . ALA B 1 294 ? -5.223 -19.625 -19.453 1 96.06 294 ALA B O 1
ATOM 5999 N N . ALA B 1 295 ? -5.676 -21.156 -17.875 1 95.75 295 ALA B N 1
ATOM 6000 C CA . ALA B 1 295 ? -4.984 -20.422 -16.812 1 95.75 295 ALA B CA 1
ATOM 6001 C C . ALA B 1 295 ? -3.494 -20.297 -17.109 1 95.75 295 ALA B C 1
ATOM 6003 O O . ALA B 1 295 ? -2.893 -19.234 -16.891 1 95.75 295 ALA B O 1
ATOM 6004 N N . MET B 1 296 ? -2.939 -21.312 -17.641 1 91.88 296 MET B N 1
ATOM 6005 C CA . MET B 1 296 ? -1.525 -21.328 -18 1 91.88 296 MET B CA 1
ATOM 6006 C C . MET B 1 296 ? -1.244 -20.297 -19.109 1 91.88 296 MET B C 1
ATOM 6008 O O . MET B 1 296 ? -0.237 -19.594 -19.062 1 91.88 296 MET B O 1
ATOM 6012 N N . ALA B 1 297 ? -2.104 -20.297 -20.062 1 92.75 297 ALA B N 1
ATOM 6013 C CA . ALA B 1 297 ? -1.942 -19.359 -21.156 1 92.75 297 ALA B CA 1
ATOM 6014 C C . ALA B 1 297 ? -1.997 -17.922 -20.672 1 92.75 297 ALA B C 1
ATOM 6016 O O . ALA B 1 297 ? -1.196 -17.094 -21.094 1 92.75 297 ALA B O 1
ATOM 6017 N N . ILE B 1 298 ? -2.936 -17.609 -19.828 1 95.75 298 ILE B N 1
ATOM 6018 C CA . ILE B 1 298 ? -3.072 -16.266 -19.281 1 95.75 298 ILE B CA 1
ATOM 6019 C C . ILE B 1 298 ? -1.837 -15.922 -18.453 1 95.75 298 ILE B C 1
ATOM 6021 O O . ILE B 1 298 ? -1.276 -14.828 -18.594 1 95.75 298 ILE B O 1
ATOM 6025 N N . ASN B 1 299 ? -1.408 -16.828 -17.609 1 94.19 299 ASN B N 1
ATOM 6026 C CA . ASN B 1 299 ? -0.236 -16.609 -16.766 1 94.19 299 ASN B CA 1
ATOM 6027 C C . ASN B 1 299 ? 1.009 -16.312 -17.609 1 94.19 299 ASN B C 1
ATOM 6029 O O . ASN B 1 299 ? 1.756 -15.383 -17.312 1 94.19 299 ASN B O 1
ATOM 6033 N N . SER B 1 300 ? 1.141 -17.125 -18.625 1 88.25 300 SER B N 1
ATOM 6034 C CA . SER B 1 300 ? 2.299 -16.953 -19.5 1 88.25 300 SER B CA 1
ATOM 6035 C C . SER B 1 300 ? 2.271 -15.609 -20.219 1 88.25 300 SER B C 1
ATOM 6037 O O . SER B 1 300 ? 3.314 -14.984 -20.406 1 88.25 300 SER B O 1
ATOM 6039 N N . ALA B 1 301 ? 1.124 -15.234 -20.578 1 92.5 301 ALA B N 1
ATOM 6040 C CA . ALA B 1 301 ? 0.975 -13.953 -21.266 1 92.5 301 ALA B CA 1
ATOM 6041 C C . ALA B 1 301 ? 1.319 -12.789 -20.344 1 92.5 301 ALA B C 1
ATOM 6043 O O . ALA B 1 301 ? 1.972 -11.828 -20.75 1 92.5 301 ALA B O 1
ATOM 6044 N N . ILE B 1 302 ? 0.88 -12.852 -19.156 1 96 302 ILE B N 1
ATOM 6045 C CA . ILE B 1 302 ? 1.142 -11.781 -18.203 1 96 302 ILE B CA 1
ATOM 6046 C C . ILE B 1 302 ? 2.633 -11.734 -17.875 1 96 302 ILE B C 1
ATOM 6048 O O . ILE B 1 302 ? 3.229 -10.656 -17.812 1 96 302 ILE B O 1
ATOM 6052 N N . LEU B 1 303 ? 3.232 -12.891 -17.672 1 93.5 303 LEU B N 1
ATOM 6053 C CA . LEU B 1 303 ? 4.656 -12.977 -17.375 1 93.5 303 LEU B CA 1
ATOM 6054 C C . LEU B 1 303 ? 5.488 -12.391 -18.5 1 93.5 303 LEU B C 1
ATOM 6056 O O . LEU B 1 303 ? 6.516 -11.75 -18.266 1 93.5 303 LEU B O 1
ATOM 6060 N N . ALA B 1 304 ? 5.023 -12.633 -19.656 1 90 304 ALA B N 1
ATOM 6061 C CA . ALA B 1 304 ? 5.734 -12.133 -20.828 1 90 304 ALA B CA 1
ATOM 6062 C C . ALA B 1 304 ? 5.738 -10.609 -20.859 1 90 304 ALA B C 1
ATOM 6064 O O . ALA B 1 304 ? 6.684 -9.992 -21.359 1 90 304 ALA B O 1
ATOM 6065 N N . GLU B 1 305 ? 4.73 -9.977 -20.266 1 93.12 305 GLU B N 1
ATOM 6066 C CA . GLU B 1 305 ? 4.598 -8.523 -20.281 1 93.12 305 GLU B CA 1
ATOM 6067 C C . GLU B 1 305 ? 5.371 -7.895 -19.109 1 93.12 305 GLU B C 1
ATOM 6069 O O . GLU B 1 305 ? 5.676 -6.699 -19.141 1 93.12 305 GLU B O 1
ATOM 6074 N N . MET B 1 306 ? 5.648 -8.664 -18.094 1 94.25 306 MET B N 1
ATOM 6075 C CA . MET B 1 306 ? 6.371 -8.141 -16.938 1 94.25 306 MET B CA 1
ATOM 6076 C C . MET B 1 306 ? 7.805 -7.77 -17.312 1 94.25 306 MET B C 1
ATOM 6078 O O . MET B 1 306 ? 8.43 -8.445 -18.141 1 94.25 306 MET B O 1
ATOM 6082 N N . GLU B 1 307 ? 8.289 -6.734 -16.703 1 92.38 307 GLU B N 1
ATOM 6083 C CA . GLU B 1 307 ? 9.641 -6.258 -16.984 1 92.38 307 GLU B CA 1
ATOM 6084 C C . GLU B 1 307 ? 10.688 -7.227 -16.453 1 92.38 307 GLU B C 1
ATOM 6086 O O . GLU B 1 307 ? 10.523 -7.793 -15.367 1 92.38 307 GLU B O 1
ATOM 6091 N N . VAL B 1 308 ? 11.75 -7.441 -17.219 1 92.38 308 VAL B N 1
ATOM 6092 C CA . VAL B 1 308 ? 12.883 -8.242 -16.766 1 92.38 308 VAL B CA 1
ATOM 6093 C C . VAL B 1 308 ? 13.742 -7.43 -15.805 1 92.38 308 VAL B C 1
ATOM 6095 O O . VAL B 1 308 ? 14.195 -6.332 -16.141 1 92.38 308 VAL B O 1
ATOM 6098 N N . PRO B 1 309 ? 13.93 -7.973 -14.672 1 92.44 309 PRO B N 1
ATOM 6099 C CA . PRO B 1 309 ? 14.727 -7.223 -13.703 1 92.44 309 PRO B CA 1
ATOM 6100 C C . PRO B 1 309 ? 16.156 -6.988 -14.164 1 92.44 309 PRO B C 1
ATOM 6102 O O . PRO B 1 309 ? 16.766 -7.875 -14.773 1 92.44 309 PRO B O 1
ATOM 6105 N N . GLU B 1 310 ? 16.688 -5.887 -13.75 1 90.31 310 GLU B N 1
ATOM 6106 C CA . GLU B 1 310 ? 18.062 -5.547 -14.094 1 90.31 310 GLU B CA 1
ATOM 6107 C C . GLU B 1 310 ? 19.047 -6.5 -13.43 1 90.31 310 GLU B C 1
ATOM 6109 O O . GLU B 1 310 ? 20.094 -6.816 -14 1 90.31 310 GLU B O 1
ATOM 6114 N N . SER B 1 311 ? 18.688 -6.902 -12.289 1 89.31 311 SER B N 1
ATOM 6115 C CA . SER B 1 311 ? 19.547 -7.82 -11.562 1 89.31 311 SER B CA 1
ATOM 6116 C C . SER B 1 311 ? 19.703 -9.141 -12.305 1 89.31 311 SER B C 1
ATOM 6118 O O . SER B 1 311 ? 20.781 -9.742 -12.305 1 89.31 311 SER B O 1
ATOM 6120 N N . TYR B 1 312 ? 18.688 -9.547 -13.047 1 91.56 312 TYR B N 1
ATOM 6121 C CA . TYR B 1 312 ? 18.734 -10.766 -13.844 1 91.56 312 TYR B CA 1
ATOM 6122 C C . TYR B 1 312 ? 19.641 -10.602 -15.055 1 91.56 312 TYR B C 1
ATOM 6124 O O . TYR B 1 312 ? 20.453 -11.469 -15.359 1 91.56 312 TYR B O 1
ATOM 6132 N N . LEU B 1 313 ? 19.547 -9.547 -15.664 1 89.5 313 LEU B N 1
ATOM 6133 C CA . LEU B 1 313 ? 20.344 -9.266 -16.844 1 89.5 313 LEU B CA 1
ATOM 6134 C C . LEU B 1 313 ? 21.828 -9.156 -16.5 1 89.5 313 LEU B C 1
ATOM 6136 O O . LEU B 1 313 ? 22.688 -9.617 -17.25 1 89.5 313 LEU B O 1
ATOM 6140 N N . ALA B 1 314 ? 22.016 -8.578 -15.32 1 89.94 314 ALA B N 1
ATOM 6141 C CA . ALA B 1 314 ? 23.406 -8.383 -14.875 1 89.94 314 ALA B CA 1
ATOM 6142 C C . ALA B 1 314 ? 24.047 -9.711 -14.508 1 89.94 314 ALA B C 1
ATOM 6144 O O . ALA B 1 314 ? 25.266 -9.867 -14.609 1 89.94 314 ALA B O 1
ATOM 6145 N N . ALA B 1 315 ? 23.234 -10.703 -14.188 1 89.69 315 ALA B N 1
ATOM 6146 C CA . ALA B 1 315 ? 23.75 -11.984 -13.711 1 89.69 315 ALA B CA 1
ATOM 6147 C C . ALA B 1 315 ? 23.953 -12.953 -14.875 1 89.69 315 ALA B C 1
ATOM 6149 O O . ALA B 1 315 ? 24.531 -14.031 -14.695 1 89.69 315 ALA B O 1
ATOM 6150 N N . LEU B 1 316 ? 23.609 -12.617 -16.047 1 91.25 316 LEU B N 1
ATOM 6151 C CA . LEU B 1 316 ? 23.719 -13.492 -17.203 1 91.25 316 LEU B CA 1
ATOM 6152 C C . LEU B 1 316 ? 25.188 -13.758 -17.562 1 91.25 316 LEU B C 1
ATOM 6154 O O . LEU B 1 316 ? 26.031 -12.883 -17.375 1 91.25 316 LEU B O 1
ATOM 6158 N N . ALA B 1 317 ? 25.391 -14.898 -18.062 1 89.88 317 ALA B N 1
ATOM 6159 C CA . ALA B 1 317 ? 26.734 -15.258 -18.516 1 89.88 317 ALA B CA 1
ATOM 6160 C C . ALA B 1 317 ? 27.141 -14.422 -19.734 1 89.88 317 ALA B C 1
ATOM 6162 O O . ALA B 1 317 ? 26.297 -13.828 -20.391 1 89.88 317 ALA B O 1
ATOM 6163 N N . LYS B 1 318 ? 28.344 -14.414 -19.969 1 87.31 318 LYS B N 1
ATOM 6164 C CA . LYS B 1 318 ? 28.875 -13.617 -21.078 1 87.31 318 LYS B CA 1
ATOM 6165 C C . LYS B 1 318 ? 28.453 -14.203 -22.422 1 87.31 318 LYS B C 1
ATOM 6167 O O . LYS B 1 318 ? 28.344 -13.477 -23.422 1 87.31 318 LYS B O 1
ATOM 6172 N N . SER B 1 319 ? 28.344 -15.609 -22.406 1 90.06 319 SER B N 1
ATOM 6173 C CA . SER B 1 319 ? 27.969 -16.25 -23.656 1 90.06 319 SER B CA 1
ATOM 6174 C C . SER B 1 319 ? 26.812 -17.234 -23.453 1 90.06 319 SER B C 1
ATOM 6176 O O . SER B 1 319 ? 26.672 -17.812 -22.375 1 90.06 319 SER B O 1
ATOM 6178 N N . GLY B 1 320 ? 26.031 -17.375 -24.5 1 91.62 320 GLY B N 1
ATOM 6179 C CA . GLY B 1 320 ? 24.953 -18.344 -24.453 1 91.62 320 GLY B CA 1
ATOM 6180 C C . GLY B 1 320 ? 25.422 -19.781 -24.328 1 91.62 320 GLY B C 1
ATOM 6181 O O . GLY B 1 320 ? 24.781 -20.594 -23.672 1 91.62 320 GLY B O 1
ATOM 6182 N N . ARG B 1 321 ? 26.531 -20.047 -24.953 1 92.19 321 ARG B N 1
ATOM 6183 C CA . ARG B 1 321 ? 27.125 -21.375 -24.859 1 92.19 321 ARG B CA 1
ATOM 6184 C C . ARG B 1 321 ? 27.484 -21.719 -23.422 1 92.19 321 ARG B C 1
ATOM 6186 O O . ARG B 1 321 ? 27.297 -22.859 -22.984 1 92.19 321 ARG B O 1
ATOM 6193 N N . ALA B 1 322 ? 28 -20.734 -22.75 1 92.19 322 ALA B N 1
ATOM 6194 C CA . ALA B 1 322 ? 28.344 -20.938 -21.344 1 92.19 322 ALA B CA 1
ATOM 6195 C C . ALA B 1 322 ? 27.109 -21.203 -20.5 1 92.19 322 ALA B C 1
ATOM 6197 O O . ALA B 1 322 ? 27.172 -21.906 -19.484 1 92.19 322 ALA B O 1
ATOM 6198 N N . SER B 1 323 ? 25.984 -20.734 -20.953 1 91.5 323 SER B N 1
ATOM 6199 C CA . SER B 1 323 ? 24.734 -20.891 -20.203 1 91.5 323 SER B CA 1
ATOM 6200 C C . SER B 1 323 ? 24.141 -22.281 -20.422 1 91.5 323 SER B C 1
ATOM 6202 O O . SER B 1 323 ? 23.812 -22.984 -19.469 1 91.5 323 SER B O 1
ATOM 6204 N N . VAL B 1 324 ? 24.047 -22.719 -21.625 1 93.25 324 VAL B N 1
ATOM 6205 C CA . VAL B 1 324 ? 23.344 -23.969 -21.938 1 93.25 324 VAL B CA 1
ATOM 6206 C C . VAL B 1 324 ? 24.297 -25.156 -21.781 1 93.25 324 VAL B C 1
ATOM 6208 O O . VAL B 1 324 ? 23.859 -26.281 -21.547 1 93.25 324 VAL B O 1
ATOM 6211 N N . GLY B 1 325 ? 25.578 -24.922 -21.844 1 91.06 325 GLY B N 1
ATOM 6212 C CA . GLY B 1 325 ? 26.547 -26 -21.828 1 91.06 325 GLY B CA 1
ATOM 6213 C C . GLY B 1 325 ? 26.906 -26.484 -23.219 1 91.06 325 GLY B C 1
ATOM 6214 O O . GLY B 1 325 ? 26.172 -26.234 -24.188 1 91.06 325 GLY B O 1
ATOM 6215 N N . ASP B 1 326 ? 27.875 -27.25 -23.281 1 89.12 326 ASP B N 1
ATOM 6216 C CA . ASP B 1 326 ? 28.453 -27.656 -24.562 1 89.12 326 ASP B CA 1
ATOM 6217 C C . ASP B 1 326 ? 27.547 -28.641 -25.281 1 89.12 326 ASP B C 1
ATOM 6219 O O . ASP B 1 326 ? 27.375 -28.562 -26.5 1 89.12 326 ASP B O 1
ATOM 6223 N N . SER B 1 327 ? 27 -29.453 -24.562 1 86.69 327 SER B N 1
ATOM 6224 C CA . SER B 1 327 ? 26.188 -30.516 -25.156 1 86.69 327 SER B CA 1
ATOM 6225 C C . SER B 1 327 ? 24.969 -29.938 -25.859 1 86.69 327 SER B C 1
ATOM 6227 O O . SER B 1 327 ? 24.719 -30.234 -27.031 1 86.69 327 SER B O 1
ATOM 6229 N N . ILE B 1 328 ? 24.266 -29.125 -25.219 1 92.25 328 ILE B N 1
ATOM 6230 C CA . ILE B 1 328 ? 23.062 -28.531 -25.781 1 92.25 328 ILE B CA 1
ATOM 6231 C C . ILE B 1 328 ? 23.438 -27.562 -26.906 1 92.25 328 ILE B C 1
ATOM 6233 O O . ILE B 1 328 ? 22.766 -27.531 -27.953 1 92.25 328 ILE B O 1
ATOM 6237 N N . TYR B 1 329 ? 24.484 -26.859 -26.703 1 92.88 329 TYR B N 1
ATOM 6238 C CA . TYR B 1 329 ? 24.922 -25.906 -27.703 1 92.88 329 TYR B CA 1
ATOM 6239 C C . TYR B 1 329 ? 25.266 -26.594 -29.016 1 92.88 329 TYR B C 1
ATOM 6241 O O . TYR B 1 329 ? 24.922 -26.109 -30.094 1 92.88 329 TYR B O 1
ATOM 6249 N N . ARG B 1 330 ? 25.938 -27.688 -28.938 1 88.69 330 ARG B N 1
ATOM 6250 C CA . ARG B 1 330 ? 26.344 -28.438 -30.125 1 88.69 330 ARG B CA 1
ATOM 6251 C C . ARG B 1 330 ? 25.141 -28.891 -30.938 1 88.69 330 ARG B C 1
ATOM 6253 O O . ARG B 1 330 ? 25.156 -28.812 -32.188 1 88.69 330 ARG B O 1
ATOM 6260 N N . HIS B 1 331 ? 24.188 -29.297 -30.234 1 88.88 331 HIS B N 1
ATOM 6261 C CA . HIS B 1 331 ? 22.984 -29.75 -30.906 1 88.88 331 HIS B CA 1
ATOM 6262 C C . HIS B 1 331 ? 22.25 -28.594 -31.578 1 88.88 331 HIS B C 1
ATOM 6264 O O . HIS B 1 331 ? 21.641 -28.766 -32.625 1 88.88 331 HIS B O 1
ATOM 6270 N N . MET B 1 332 ? 22.312 -27.484 -31.031 1 89.75 332 MET B N 1
ATOM 6271 C CA . MET B 1 332 ? 21.578 -26.328 -31.531 1 89.75 332 MET B CA 1
ATOM 6272 C C . MET B 1 332 ? 22.344 -25.641 -32.656 1 89.75 332 MET B C 1
ATOM 6274 O O . MET B 1 332 ? 21.75 -25.031 -33.531 1 89.75 332 MET B O 1
ATOM 6278 N N . SER B 1 333 ? 23.672 -25.781 -32.531 1 86.81 333 SER B N 1
ATOM 6279 C CA . SER B 1 333 ? 24.5 -25.078 -33.5 1 86.81 333 SER B CA 1
ATOM 6280 C C . SER B 1 333 ? 24.656 -25.859 -34.812 1 86.81 333 SER B C 1
ATOM 6282 O O . SER B 1 333 ? 25.047 -25.312 -35.812 1 86.81 333 SER B O 1
ATOM 6284 N N . THR B 1 334 ? 24.453 -27.141 -34.625 1 76.5 334 THR B N 1
ATOM 6285 C CA . THR B 1 334 ? 24.656 -27.969 -35.812 1 76.5 334 THR B CA 1
ATOM 6286 C C . THR B 1 334 ? 23.641 -27.656 -36.906 1 76.5 334 THR B C 1
ATOM 6288 O O . THR B 1 334 ? 22.484 -27.344 -36.594 1 76.5 334 THR B O 1
ATOM 6291 N N . SER B 1 335 ? 24.031 -27.359 -38.156 1 63.31 335 SER B N 1
ATOM 6292 C CA . SER B 1 335 ? 23.312 -26.922 -39.375 1 63.31 335 SER B CA 1
ATOM 6293 C C . SER B 1 335 ? 22.156 -27.859 -39.688 1 63.31 335 SER B C 1
ATOM 6295 O O . SER B 1 335 ? 21.219 -27.484 -40.375 1 63.31 335 SER B O 1
ATOM 6297 N N . ASN B 1 336 ? 22.219 -29 -39.281 1 63.88 336 ASN B N 1
ATOM 6298 C CA . ASN B 1 336 ? 21.188 -29.969 -39.656 1 63.88 336 ASN B CA 1
ATOM 6299 C C . ASN B 1 336 ? 19.875 -29.672 -38.938 1 63.88 336 ASN B C 1
ATOM 6301 O O . ASN B 1 336 ? 19.781 -28.719 -38.156 1 63.88 336 ASN B O 1
ATOM 6305 N N . LYS B 1 337 ? 18.859 -30.484 -39.25 1 77.44 337 LYS B N 1
ATOM 6306 C CA . LYS B 1 337 ? 17.469 -30.406 -38.781 1 77.44 337 LYS B CA 1
ATOM 6307 C C . LYS B 1 337 ? 17.391 -30.438 -37.25 1 77.44 337 LYS B C 1
ATOM 6309 O O . LYS B 1 337 ? 17.734 -31.453 -36.625 1 77.44 337 LYS B O 1
ATOM 6314 N N . PHE B 1 338 ? 17.453 -29.266 -36.594 1 88.19 338 PHE B N 1
ATOM 6315 C CA . PHE B 1 338 ? 17.281 -29.141 -35.156 1 88.19 338 PHE B CA 1
ATOM 6316 C C . PHE B 1 338 ? 15.898 -29.609 -34.719 1 88.19 338 PHE B C 1
ATOM 6318 O O . PHE B 1 338 ? 14.891 -29.172 -35.281 1 88.19 338 PHE B O 1
ATOM 6325 N N . SER B 1 339 ? 15.891 -30.609 -33.938 1 89.12 339 SER B N 1
ATOM 6326 C CA . SER B 1 339 ? 14.648 -31.062 -33.312 1 89.12 339 SER B CA 1
ATOM 6327 C C . SER B 1 339 ? 14.734 -30.969 -31.797 1 89.12 339 SER B C 1
ATOM 6329 O O . SER B 1 339 ? 15.477 -31.719 -31.172 1 89.12 339 SER B O 1
ATOM 6331 N N . PRO B 1 340 ? 13.961 -30.156 -31.234 1 91.56 340 PRO B N 1
ATOM 6332 C CA . PRO B 1 340 ? 13.984 -30.031 -29.781 1 91.56 340 PRO B CA 1
ATOM 6333 C C . PRO B 1 340 ? 13.633 -31.328 -29.078 1 91.56 340 PRO B C 1
ATOM 6335 O O . PRO B 1 340 ? 14.219 -31.641 -28.031 1 91.56 340 PRO B O 1
ATOM 6338 N N . ASP B 1 341 ? 12.805 -32.125 -29.703 1 89 341 ASP B N 1
ATOM 6339 C CA . ASP B 1 341 ? 12.383 -33.375 -29.094 1 89 341 ASP B CA 1
ATOM 6340 C C . ASP B 1 341 ? 13.539 -34.375 -29.031 1 89 341 ASP B C 1
ATOM 6342 O O . ASP B 1 341 ? 13.703 -35.062 -28.031 1 89 341 ASP B O 1
ATOM 6346 N N . TYR B 1 342 ? 14.203 -34.375 -30.078 1 87 342 TYR B N 1
ATOM 6347 C CA . TYR B 1 342 ? 15.344 -35.281 -30.141 1 87 342 TYR B CA 1
ATOM 6348 C C . TYR B 1 342 ? 16.391 -34.906 -29.078 1 87 342 TYR B C 1
ATOM 6350 O O . TYR B 1 342 ? 16.953 -35.781 -28.438 1 87 342 TYR B O 1
ATOM 6358 N N . LEU B 1 343 ? 16.594 -33.688 -28.938 1 90.31 343 LEU B N 1
ATOM 6359 C CA . LEU B 1 343 ? 17.562 -33.219 -27.953 1 90.31 343 LEU B CA 1
ATOM 6360 C C . LEU B 1 343 ? 17.109 -33.562 -26.531 1 90.31 343 LEU B C 1
ATOM 6362 O O . LEU B 1 343 ? 17.906 -34.062 -25.734 1 90.31 343 LEU B O 1
ATOM 6366 N N . LEU B 1 344 ? 15.852 -33.344 -26.219 1 90.31 344 LEU B N 1
ATOM 6367 C CA . LEU B 1 344 ? 15.328 -33.594 -24.875 1 90.31 344 LEU B CA 1
ATOM 6368 C C . LEU B 1 344 ? 15.375 -35.094 -24.547 1 90.31 344 LEU B C 1
ATOM 6370 O O . LEU B 1 344 ? 15.625 -35.469 -23.391 1 90.31 344 LEU B O 1
ATOM 6374 N N . ASP B 1 345 ? 15.148 -35.844 -25.516 1 87.25 345 ASP B N 1
ATOM 6375 C CA . ASP B 1 345 ? 15.234 -37.281 -25.328 1 87.25 345 ASP B CA 1
ATOM 6376 C C . ASP B 1 345 ? 16.656 -37.719 -24.984 1 87.25 345 ASP B C 1
ATOM 6378 O O . ASP B 1 345 ? 16.859 -38.656 -24.219 1 87.25 345 ASP B O 1
ATOM 6382 N N . GLY B 1 346 ? 17.547 -37 -25.531 1 86.19 346 GLY B N 1
ATOM 6383 C CA . GLY B 1 346 ? 18.953 -37.344 -25.312 1 86.19 346 GLY B CA 1
ATOM 6384 C C . GLY B 1 346 ? 19.453 -36.875 -23.953 1 86.19 346 GLY B C 1
ATOM 6385 O O . GLY B 1 346 ? 20.453 -37.406 -23.453 1 86.19 346 GLY B O 1
ATOM 6386 N N . LEU B 1 347 ? 18.859 -35.844 -23.312 1 86.75 347 LEU B N 1
ATOM 6387 C CA . LEU B 1 347 ? 19.328 -35.25 -22.062 1 86.75 347 LEU B CA 1
ATOM 6388 C C . LEU B 1 347 ? 18.875 -36.094 -20.875 1 86.75 347 LEU B C 1
ATOM 6390 O O . LEU B 1 347 ? 19.391 -35.938 -19.766 1 86.75 347 LEU B O 1
ATOM 6394 N N . ASP B 1 348 ? 18.281 -37.219 -20.953 1 80.94 348 ASP B N 1
ATOM 6395 C CA . ASP B 1 348 ? 17.828 -38.125 -19.891 1 80.94 348 ASP B CA 1
ATOM 6396 C C . ASP B 1 348 ? 17.359 -37.344 -18.672 1 80.94 348 ASP B C 1
ATOM 6398 O O . ASP B 1 348 ? 17.891 -37.531 -17.578 1 80.94 348 ASP B O 1
ATOM 6402 N N . ILE B 1 349 ? 16.484 -36.469 -18.734 1 85.06 349 ILE B N 1
ATOM 6403 C CA . ILE B 1 349 ? 15.945 -35.656 -17.625 1 85.06 349 ILE B CA 1
ATOM 6404 C C . ILE B 1 349 ? 15.148 -36.562 -16.688 1 85.06 349 ILE B C 1
ATOM 6406 O O . ILE B 1 349 ? 14.117 -37.125 -17.062 1 85.06 349 ILE B O 1
ATOM 6410 N N . THR B 1 350 ? 15.594 -36.75 -15.422 1 76.12 350 THR B N 1
ATOM 6411 C CA . THR B 1 350 ? 15.016 -37.719 -14.5 1 76.12 350 THR B CA 1
ATOM 6412 C C . THR B 1 350 ? 14.125 -37.031 -13.477 1 76.12 350 THR B C 1
ATOM 6414 O O . THR B 1 350 ? 13.289 -37.688 -12.836 1 76.12 350 THR B O 1
ATOM 6417 N N . SER B 1 351 ? 14.383 -35.75 -13.32 1 77.75 351 SER B N 1
ATOM 6418 C CA . SER B 1 351 ? 13.648 -35.062 -12.266 1 77.75 351 SER B CA 1
ATOM 6419 C C . SER B 1 351 ? 13.148 -33.688 -12.734 1 77.75 351 SER B C 1
ATOM 6421 O O . SER B 1 351 ? 13.664 -33.156 -13.711 1 77.75 351 SER B O 1
ATOM 6423 N N . GLU B 1 352 ? 12.18 -33.281 -12.023 1 80.56 352 GLU B N 1
ATOM 6424 C CA . GLU B 1 352 ? 11.656 -31.938 -12.289 1 80.56 352 GLU B CA 1
ATOM 6425 C C . GLU B 1 352 ? 12.703 -30.875 -12 1 80.56 352 GLU B C 1
ATOM 6427 O O . GLU B 1 352 ? 12.727 -29.828 -12.648 1 80.56 352 GLU B O 1
ATOM 6432 N N . HIS B 1 353 ? 13.445 -31.156 -11.062 1 84.38 353 HIS B N 1
ATOM 6433 C CA . HIS B 1 353 ? 14.508 -30.219 -10.727 1 84.38 353 HIS B CA 1
ATOM 6434 C C . HIS B 1 353 ? 15.492 -30.047 -11.875 1 84.38 353 HIS B C 1
ATOM 6436 O O . HIS B 1 353 ? 15.938 -28.938 -12.172 1 84.38 353 HIS B O 1
ATOM 6442 N N . GLU B 1 354 ? 15.766 -31.172 -12.469 1 87.81 354 GLU B N 1
ATOM 6443 C CA . GLU B 1 354 ? 16.672 -31.125 -13.602 1 87.81 354 GLU B CA 1
ATOM 6444 C C . GLU B 1 354 ? 16.047 -30.391 -14.781 1 87.81 354 GLU B C 1
ATOM 6446 O O . GLU B 1 354 ? 16.734 -29.656 -15.5 1 87.81 354 GLU B O 1
ATOM 6451 N N . ALA B 1 355 ? 14.789 -30.641 -14.914 1 89.81 355 ALA B N 1
ATOM 6452 C CA . ALA B 1 355 ? 14.07 -29.953 -15.984 1 89.81 355 ALA B CA 1
ATOM 6453 C C . ALA B 1 355 ? 14.094 -28.453 -15.773 1 89.81 355 ALA B C 1
ATOM 6455 O O . ALA B 1 355 ? 14.273 -27.688 -16.734 1 89.81 355 ALA B O 1
ATOM 6456 N N . LEU B 1 356 ? 13.969 -28.047 -14.562 1 90.62 356 LEU B N 1
ATOM 6457 C CA . LEU B 1 356 ? 13.984 -26.625 -14.227 1 90.62 356 LEU B CA 1
ATOM 6458 C C . LEU B 1 356 ? 15.359 -26.016 -14.469 1 90.62 356 LEU B C 1
ATOM 6460 O O . LEU B 1 356 ? 15.469 -24.891 -14.961 1 90.62 356 LEU B O 1
ATOM 6464 N N . GLU B 1 357 ? 16.359 -26.719 -14.141 1 90.88 357 GLU B N 1
ATOM 6465 C CA . GLU B 1 357 ? 17.719 -26.234 -14.359 1 90.88 357 GLU B CA 1
ATOM 6466 C C . GLU B 1 357 ? 17.984 -26 -15.836 1 90.88 357 GLU B C 1
ATOM 6468 O O . GLU B 1 357 ? 18.609 -25 -16.203 1 90.88 357 GLU B O 1
ATOM 6473 N N . ILE B 1 358 ? 17.531 -26.922 -16.562 1 92.06 358 ILE B N 1
ATOM 6474 C CA . ILE B 1 358 ? 17.734 -26.797 -18 1 92.06 358 ILE B CA 1
ATOM 6475 C C . ILE B 1 358 ? 16.938 -25.609 -18.547 1 92.06 358 ILE B C 1
ATOM 6477 O O . ILE B 1 358 ? 17.438 -24.844 -19.359 1 92.06 358 ILE B O 1
ATOM 6481 N N . ALA B 1 359 ? 15.734 -25.547 -18.047 1 92.5 359 ALA B N 1
ATOM 6482 C CA . ALA B 1 359 ? 14.898 -24.422 -18.469 1 92.5 359 ALA B CA 1
ATOM 6483 C C . ALA B 1 359 ? 15.562 -23.094 -18.141 1 92.5 359 ALA B C 1
ATOM 6485 O O . ALA B 1 359 ? 15.562 -22.172 -18.953 1 92.5 359 ALA B O 1
ATOM 6486 N N . ASP B 1 360 ? 16.094 -22.969 -17.031 1 93.12 360 ASP B N 1
ATOM 6487 C CA . ASP B 1 360 ? 16.75 -21.766 -16.578 1 93.12 360 ASP B CA 1
ATOM 6488 C C . ASP B 1 360 ? 17.953 -21.422 -17.469 1 93.12 360 ASP B C 1
ATOM 6490 O O . ASP B 1 360 ? 18.141 -20.266 -17.828 1 93.12 360 ASP B O 1
ATOM 6494 N N . ARG B 1 361 ? 18.672 -22.453 -17.766 1 93.31 361 ARG B N 1
ATOM 6495 C CA . ARG B 1 361 ? 19.859 -22.266 -18.609 1 93.31 361 ARG B CA 1
ATOM 6496 C C . ARG B 1 361 ? 19.469 -21.828 -20.016 1 93.31 361 ARG B C 1
ATOM 6498 O O . ARG B 1 361 ? 20.109 -20.938 -20.594 1 93.31 361 ARG B O 1
ATOM 6505 N N . VAL B 1 362 ? 18.5 -22.469 -20.484 1 93.56 362 VAL B N 1
ATOM 6506 C CA . VAL B 1 362 ? 18.047 -22.188 -21.844 1 93.56 362 VAL B CA 1
ATOM 6507 C C . VAL B 1 362 ? 17.484 -20.766 -21.906 1 93.56 362 VAL B C 1
ATOM 6509 O O . VAL B 1 362 ? 17.781 -20.016 -22.844 1 93.56 362 VAL B O 1
ATOM 6512 N N . GLU B 1 363 ? 16.719 -20.391 -20.938 1 93.31 363 GLU B N 1
ATOM 6513 C CA . GLU B 1 363 ? 16.141 -19.062 -20.875 1 93.31 363 GLU B CA 1
ATOM 6514 C C . GLU B 1 363 ? 17.234 -17.984 -20.797 1 93.31 363 GLU B C 1
ATOM 6516 O O . GLU B 1 363 ? 17.141 -16.953 -21.453 1 93.31 363 GLU B O 1
ATOM 6521 N N . ALA B 1 364 ? 18.141 -18.25 -19.969 1 93.19 364 ALA B N 1
ATOM 6522 C CA . ALA B 1 364 ? 19.266 -17.312 -19.859 1 93.19 364 ALA B CA 1
ATOM 6523 C C . ALA B 1 364 ? 19.984 -17.156 -21.188 1 93.19 364 ALA B C 1
ATOM 6525 O O . ALA B 1 364 ? 20.344 -16.031 -21.578 1 93.19 364 ALA B O 1
ATOM 6526 N N . ALA B 1 365 ? 20.141 -18.219 -21.844 1 93.12 365 ALA B N 1
ATOM 6527 C CA . ALA B 1 365 ? 20.844 -18.188 -23.125 1 93.12 365 ALA B CA 1
ATOM 6528 C C . ALA B 1 365 ? 20.047 -17.406 -24.172 1 93.12 365 ALA B C 1
ATOM 6530 O O . ALA B 1 365 ? 20.625 -16.719 -25.016 1 93.12 365 ALA B O 1
ATOM 6531 N N . ILE B 1 366 ? 18.797 -17.562 -24.156 1 92.38 366 ILE B N 1
ATOM 6532 C CA . ILE B 1 366 ? 17.938 -16.844 -25.094 1 92.38 366 ILE B CA 1
ATOM 6533 C C . ILE B 1 366 ? 18.203 -15.344 -24.969 1 92.38 366 ILE B C 1
ATOM 6535 O O . ILE B 1 366 ? 18.406 -14.656 -25.969 1 92.38 366 ILE B O 1
ATOM 6539 N N . TYR B 1 367 ? 18.297 -14.859 -23.828 1 90 367 TYR B N 1
ATOM 6540 C CA . TYR B 1 367 ? 18.484 -13.43 -23.594 1 90 367 TYR B CA 1
ATOM 6541 C C . TYR B 1 367 ? 19.875 -13 -24.031 1 90 367 TYR B C 1
ATOM 6543 O O . TYR B 1 367 ? 20.047 -11.914 -24.578 1 90 367 TYR B O 1
ATOM 6551 N N . VAL B 1 368 ? 20.797 -13.805 -23.766 1 91 368 VAL B N 1
ATOM 6552 C CA . VAL B 1 368 ? 22.172 -13.484 -24.172 1 91 368 VAL B CA 1
ATOM 6553 C C . VAL B 1 368 ? 22.25 -13.398 -25.688 1 91 368 VAL B C 1
ATOM 6555 O O . VAL B 1 368 ? 22.812 -12.445 -26.234 1 91 368 VAL B O 1
ATOM 6558 N N . TRP B 1 369 ? 21.672 -14.352 -26.328 1 91.12 369 TRP B N 1
ATOM 6559 C CA . TRP B 1 369 ? 21.734 -14.391 -27.781 1 91.12 369 TRP B CA 1
ATOM 6560 C C . TRP B 1 369 ? 20.906 -13.266 -28.391 1 91.12 369 TRP B C 1
ATOM 6562 O O . TRP B 1 369 ? 21.266 -12.703 -29.422 1 91.12 369 TRP B O 1
ATOM 6572 N N . GLN B 1 370 ? 19.875 -12.898 -27.859 1 88.81 370 GLN B N 1
ATOM 6573 C CA . GLN B 1 370 ? 19.062 -11.789 -28.344 1 88.81 370 GLN B CA 1
ATOM 6574 C C . GLN B 1 370 ? 19.812 -10.461 -28.203 1 88.81 370 GLN B C 1
ATOM 6576 O O . GLN B 1 370 ? 19.734 -9.617 -29.094 1 88.81 370 GLN B O 1
ATOM 6581 N N . ARG B 1 371 ? 20.391 -10.305 -27.094 1 85.62 371 ARG B N 1
ATOM 6582 C CA . ARG B 1 371 ? 21.188 -9.094 -26.859 1 85.62 371 ARG B CA 1
ATOM 6583 C C . ARG B 1 371 ? 22.312 -8.977 -27.875 1 85.62 371 ARG B C 1
ATOM 6585 O O . ARG B 1 371 ? 22.547 -7.898 -28.438 1 85.62 371 ARG B O 1
ATOM 6592 N N . LYS B 1 372 ? 22.938 -10.039 -28.109 1 85.44 372 LYS B N 1
ATOM 6593 C CA . LYS B 1 372 ? 24.047 -10.055 -29.062 1 85.44 372 LYS B CA 1
ATOM 6594 C C . LYS B 1 372 ? 23.531 -9.859 -30.5 1 85.44 372 LYS B C 1
ATOM 6596 O O . LYS B 1 372 ? 24.219 -9.234 -31.312 1 85.44 372 LYS B O 1
ATOM 6601 N N . ALA B 1 373 ? 22.484 -10.414 -30.719 1 84.88 373 ALA B N 1
ATOM 6602 C CA . ALA B 1 373 ? 21.891 -10.242 -32.031 1 84.88 373 ALA B CA 1
ATOM 6603 C C . ALA B 1 373 ? 21.531 -8.781 -32.312 1 84.88 373 ALA B C 1
ATOM 6605 O O . ALA B 1 373 ? 21.656 -8.297 -33.438 1 84.88 373 ALA B O 1
ATOM 6606 N N . SER B 1 374 ? 21.062 -8.07 -31.328 1 79.81 374 SER B N 1
ATOM 6607 C CA . SER B 1 374 ? 20.672 -6.668 -31.453 1 79.81 374 SER B CA 1
ATOM 6608 C C . SER B 1 374 ? 21.891 -5.754 -31.562 1 79.81 374 SER B C 1
ATOM 6610 O O . SER B 1 374 ? 21.828 -4.715 -32.219 1 79.81 374 SER B O 1
ATOM 6612 N N . MET B 1 375 ? 22.891 -6.086 -30.828 1 72.06 375 MET B N 1
ATOM 6613 C CA . MET B 1 375 ? 24.125 -5.309 -30.891 1 72.06 375 MET B CA 1
ATOM 6614 C C . MET B 1 375 ? 24.781 -5.438 -32.25 1 72.06 375 MET B C 1
ATOM 6616 O O . MET B 1 375 ? 25.328 -4.469 -32.781 1 72.06 375 MET B O 1
ATOM 6620 N N . SER B 1 376 ? 24.734 -6.613 -32.719 1 64.75 376 SER B N 1
ATOM 6621 C CA . SER B 1 376 ? 25.344 -6.855 -34.031 1 64.75 376 SER B CA 1
ATOM 6622 C C . SER B 1 376 ? 24.625 -6.066 -35.125 1 64.75 376 SER B C 1
ATOM 6624 O O . SER B 1 376 ? 25.25 -5.629 -36.094 1 64.75 376 SER B O 1
ATOM 6626 N N . ASN B 1 377 ? 23.391 -5.863 -35 1 58.25 377 ASN B N 1
ATOM 6627 C CA . ASN B 1 377 ? 22.656 -5.07 -35.969 1 58.25 377 ASN B CA 1
ATOM 6628 C C . ASN B 1 377 ? 22.953 -3.582 -35.812 1 58.25 377 ASN B C 1
ATOM 6630 O O . ASN B 1 377 ? 22.781 -2.812 -36.781 1 58.25 377 ASN B O 1
ATOM 6634 N N . SER B 1 378 ? 23.359 -3.051 -34.688 1 53.28 378 SER B N 1
ATOM 6635 C CA . SER B 1 378 ? 23.625 -1.627 -34.531 1 53.28 378 SER B CA 1
ATOM 6636 C C . SER B 1 378 ? 25.031 -1.266 -34.969 1 53.28 378 SER B C 1
ATOM 6638 O O . SER B 1 378 ? 25.375 -0.085 -35.094 1 53.28 378 SER B O 1
ATOM 6640 N N . LYS B 1 379 ? 26.016 -2.057 -34.875 1 50.53 379 LYS B N 1
ATOM 6641 C CA . LYS B 1 379 ? 27.359 -1.608 -35.25 1 50.53 379 LYS B CA 1
ATOM 6642 C C . LYS B 1 379 ? 27.516 -1.528 -36.75 1 50.53 379 LYS B C 1
ATOM 6644 O O . LYS B 1 379 ? 27.422 -2.545 -37.438 1 50.53 379 LYS B O 1
ATOM 6649 N N . SER B 1 380 ? 27.188 -0.39 -37.406 1 41.84 380 SER B N 1
ATOM 6650 C CA . SER B 1 380 ? 27.125 0.036 -38.781 1 41.84 380 SER B CA 1
ATOM 6651 C C . SER B 1 380 ? 28.484 -0.122 -39.469 1 41.84 380 SER B C 1
ATOM 6653 O O . SER B 1 380 ? 28.656 0.317 -40.594 1 41.84 380 SER B O 1
ATOM 6655 N N . SER B 1 381 ? 29.656 -0.207 -38.906 1 42.06 381 SER B N 1
ATOM 6656 C CA . SER B 1 381 ? 30.625 -0.052 -39.969 1 42.06 381 SER B CA 1
ATOM 6657 C C . SER B 1 381 ? 30.562 -1.224 -40.969 1 42.06 381 SER B C 1
ATOM 6659 O O . SER B 1 381 ? 30.125 -2.318 -40.594 1 42.06 381 SER B O 1
ATOM 6661 N N . TRP B 1 382 ? 30.891 -1.13 -42.312 1 43.53 382 TRP B N 1
ATOM 6662 C CA . TRP B 1 382 ? 30.688 -1.971 -43.469 1 43.53 382 TRP B CA 1
ATOM 6663 C C . TRP B 1 382 ? 31.172 -3.393 -43.219 1 43.53 382 TRP B C 1
ATOM 6665 O O . TRP B 1 382 ? 30.484 -4.359 -43.562 1 43.53 382 TRP B O 1
ATOM 6675 N N . ASP B 1 383 ? 32.406 -3.527 -43.219 1 45.31 383 ASP B N 1
ATOM 6676 C CA . ASP B 1 383 ? 33.094 -4.809 -43.219 1 45.31 383 ASP B CA 1
ATOM 6677 C C . ASP B 1 383 ? 32.75 -5.605 -41.938 1 45.31 383 ASP B C 1
ATOM 6679 O O . ASP B 1 383 ? 32.625 -6.832 -42 1 45.31 383 ASP B O 1
ATOM 6683 N N . VAL B 1 384 ? 32.688 -5.008 -40.812 1 46.31 384 VAL B N 1
ATOM 6684 C CA . VAL B 1 384 ? 32.344 -5.543 -39.5 1 46.31 384 VAL B CA 1
ATOM 6685 C C . VAL B 1 384 ? 30.859 -5.926 -39.469 1 46.31 384 VAL B C 1
ATOM 6687 O O . VAL B 1 384 ? 30.438 -6.711 -38.625 1 46.31 384 VAL B O 1
ATOM 6690 N N . VAL B 1 385 ? 30.125 -5.492 -40.406 1 47.25 385 VAL B N 1
ATOM 6691 C CA . VAL B 1 385 ? 28.688 -5.699 -40.562 1 47.25 385 VAL B CA 1
ATOM 6692 C C . VAL B 1 385 ? 28.422 -7.109 -41.094 1 47.25 385 VAL B C 1
ATOM 6694 O O . VAL B 1 385 ? 27.484 -7.781 -40.656 1 47.25 385 VAL B O 1
ATOM 6697 N N . LYS B 1 386 ? 29.234 -7.414 -42.188 1 47.34 386 LYS B N 1
ATOM 6698 C CA . LYS B 1 386 ? 29 -8.734 -42.781 1 47.34 386 LYS B CA 1
ATOM 6699 C C . LYS B 1 386 ? 29.188 -9.828 -41.719 1 47.34 386 LYS B C 1
ATOM 6701 O O . LYS B 1 386 ? 28.375 -10.75 -41.625 1 47.34 386 LYS B O 1
ATOM 6706 N N . ASP B 1 387 ? 30.406 -9.805 -41.188 1 45.12 387 ASP B N 1
ATOM 6707 C CA . ASP B 1 387 ? 30.703 -10.812 -40.156 1 45.12 387 ASP B CA 1
ATOM 6708 C C . ASP B 1 387 ? 29.719 -10.734 -39 1 45.12 387 ASP B C 1
ATOM 6710 O O . ASP B 1 387 ? 29.312 -11.766 -38.469 1 45.12 387 ASP B O 1
ATOM 6714 N N . LEU B 1 388 ? 29.312 -9.562 -38.75 1 47.97 388 LEU B N 1
ATOM 6715 C CA . LEU B 1 388 ? 28.391 -9.32 -37.656 1 47.97 388 LEU B CA 1
ATOM 6716 C C . LEU B 1 388 ? 26.969 -9.719 -38.031 1 47.97 388 LEU B C 1
ATOM 6718 O O . LEU B 1 388 ? 26.219 -10.203 -37.188 1 47.97 388 LEU B O 1
ATOM 6722 N N . MET B 1 389 ? 26.719 -9.531 -39.312 1 51.12 389 MET B N 1
ATOM 6723 C CA . MET B 1 389 ? 25.422 -9.984 -39.812 1 51.12 389 MET B CA 1
ATOM 6724 C C . MET B 1 389 ? 25.297 -11.5 -39.688 1 51.12 389 MET B C 1
ATOM 6726 O O . MET B 1 389 ? 24.25 -12.016 -39.281 1 51.12 389 MET B O 1
ATOM 6730 N N . ALA B 1 390 ? 26.344 -12.164 -40.281 1 52.12 390 ALA B N 1
ATOM 6731 C CA . ALA B 1 390 ? 26.344 -13.625 -40.156 1 52.12 390 ALA B CA 1
ATOM 6732 C C . ALA B 1 390 ? 26.219 -14.062 -38.719 1 52.12 390 ALA B C 1
ATOM 6734 O O . ALA B 1 390 ? 25.5 -15.016 -38.406 1 52.12 390 ALA B O 1
ATOM 6735 N N . ASP B 1 391 ? 26.891 -13.266 -37.906 1 60.5 391 ASP B N 1
ATOM 6736 C CA . ASP B 1 391 ? 26.844 -13.57 -36.469 1 60.5 391 ASP B CA 1
ATOM 6737 C C . ASP B 1 391 ? 25.484 -13.203 -35.875 1 60.5 391 ASP B C 1
ATOM 6739 O O . ASP B 1 391 ? 24.953 -13.938 -35.031 1 60.5 391 ASP B O 1
ATOM 6743 N N . GLY B 1 392 ? 24.984 -12.148 -36.469 1 63.84 392 GLY B N 1
ATOM 6744 C CA . GLY B 1 392 ? 23.656 -11.742 -36 1 63.84 392 GLY B CA 1
ATOM 6745 C C . GLY B 1 392 ? 22.578 -12.758 -36.344 1 63.84 392 GLY B C 1
ATOM 6746 O O . GLY B 1 392 ? 21.734 -13.062 -35.5 1 63.84 392 GLY B O 1
ATOM 6747 N N . ASP B 1 393 ? 22.766 -13.281 -37.531 1 78.31 393 ASP B N 1
ATOM 6748 C CA . ASP B 1 393 ? 21.812 -14.281 -37.969 1 78.31 393 ASP B CA 1
ATOM 6749 C C . ASP B 1 393 ? 21.953 -15.578 -37.156 1 78.31 393 ASP B C 1
ATOM 6751 O O . ASP B 1 393 ? 20.953 -16.234 -36.844 1 78.31 393 ASP B O 1
ATOM 6755 N N . LYS B 1 394 ? 23.172 -15.828 -36.844 1 84.38 394 LYS B N 1
ATOM 6756 C CA . LYS B 1 394 ? 23.422 -17.031 -36.062 1 84.38 394 LYS B CA 1
ATOM 6757 C C . LYS B 1 394 ? 22.797 -16.906 -34.688 1 84.38 394 LYS B C 1
ATOM 6759 O O . LYS B 1 394 ? 22.156 -17.859 -34.188 1 84.38 394 LYS B O 1
ATOM 6764 N N . TYR B 1 395 ? 22.953 -15.758 -34.125 1 88.38 395 TYR B N 1
ATOM 6765 C CA . TYR B 1 395 ? 22.422 -15.562 -32.781 1 88.38 395 TYR B CA 1
ATOM 6766 C C . TYR B 1 395 ? 20.891 -15.547 -32.781 1 88.38 395 TYR B C 1
ATOM 6768 O O . TYR B 1 395 ? 20.25 -16.031 -31.859 1 88.38 395 TYR B O 1
ATOM 6776 N N . HIS B 1 396 ? 20.375 -15.062 -33.844 1 88.69 396 HIS B N 1
ATOM 6777 C CA . HIS B 1 396 ? 18.922 -15.117 -34 1 88.69 396 HIS B CA 1
ATOM 6778 C C . HIS B 1 396 ? 18.438 -16.547 -34.125 1 88.69 396 HIS B C 1
ATOM 6780 O O . HIS B 1 396 ? 17.391 -16.922 -33.594 1 88.69 396 HIS B O 1
ATOM 6786 N N . MET B 1 397 ? 19.172 -17.266 -34.875 1 89.88 397 MET B N 1
ATOM 6787 C CA . MET B 1 397 ? 18.812 -18.656 -35.062 1 89.88 397 MET B CA 1
ATOM 6788 C C . MET B 1 397 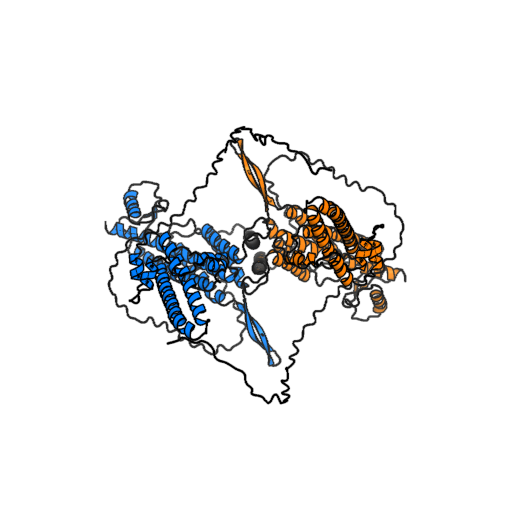? 18.906 -19.438 -33.75 1 89.88 397 MET B C 1
ATOM 6790 O O . MET B 1 397 ? 18.016 -20.203 -33.406 1 89.88 397 MET B O 1
ATOM 6794 N N . LEU B 1 398 ? 19.969 -19.234 -33.062 1 91.75 398 LEU B N 1
ATOM 6795 C CA . LEU B 1 398 ? 20.156 -19.922 -31.781 1 91.75 398 LEU B CA 1
ATOM 6796 C C . LEU B 1 398 ? 19.078 -19.531 -30.781 1 91.75 398 LEU B C 1
ATOM 6798 O O . LEU B 1 398 ? 18.562 -20.391 -30.062 1 91.75 398 LEU B O 1
ATOM 6802 N N . ALA B 1 399 ? 18.766 -18.266 -30.766 1 92 399 ALA B N 1
ATOM 6803 C CA . ALA B 1 399 ? 17.703 -17.797 -29.875 1 92 399 ALA B CA 1
ATOM 6804 C C . ALA B 1 399 ? 16.375 -18.438 -30.234 1 92 399 ALA B C 1
ATOM 6806 O O . ALA B 1 399 ? 15.633 -18.875 -29.344 1 92 399 ALA B O 1
ATOM 6807 N N . SER B 1 400 ? 16.094 -18.547 -31.469 1 90.94 400 SER B N 1
ATOM 6808 C CA . SER B 1 400 ? 14.836 -19.141 -31.922 1 90.94 400 SER B CA 1
ATOM 6809 C C . SER B 1 400 ? 14.773 -20.625 -31.594 1 90.94 400 SER B C 1
ATOM 6811 O O . SER B 1 400 ? 13.734 -21.141 -31.172 1 90.94 400 SER B O 1
ATOM 6813 N N . ARG B 1 401 ? 15.812 -21.312 -31.828 1 92.44 401 ARG B N 1
ATOM 6814 C CA . ARG B 1 401 ? 15.875 -22.734 -31.5 1 92.44 401 ARG B CA 1
ATOM 6815 C C . ARG B 1 401 ? 15.75 -22.969 -30 1 92.44 401 ARG B C 1
ATOM 6817 O O . ARG B 1 401 ? 15.109 -23.922 -29.562 1 92.44 401 ARG B O 1
ATOM 6824 N N . ALA B 1 402 ? 16.406 -22.125 -29.266 1 93.31 402 ALA B N 1
ATOM 6825 C CA . ALA B 1 402 ? 16.312 -22.219 -27.812 1 93.31 402 ALA B CA 1
ATOM 6826 C C . ALA B 1 402 ? 14.875 -21.984 -27.344 1 93.31 402 ALA B C 1
ATOM 6828 O O . ALA B 1 402 ? 14.406 -22.625 -26.406 1 93.31 402 ALA B O 1
ATOM 6829 N N . GLU B 1 403 ? 14.18 -21.031 -27.953 1 91.62 403 GLU B N 1
ATOM 6830 C CA . GLU B 1 403 ? 12.781 -20.781 -27.641 1 91.62 403 GLU B CA 1
ATOM 6831 C C . GLU B 1 403 ? 11.922 -22.016 -27.906 1 91.62 403 GLU B C 1
ATOM 6833 O O . GLU B 1 403 ? 11.031 -22.344 -27.125 1 91.62 403 GLU B O 1
ATOM 6838 N N . SER B 1 404 ? 12.203 -22.625 -28.953 1 90.12 404 SER B N 1
ATOM 6839 C CA . SER B 1 404 ? 11.492 -23.844 -29.297 1 90.12 404 SER B CA 1
ATOM 6840 C C . SER B 1 404 ? 11.789 -24.953 -28.281 1 90.12 404 SER B C 1
ATOM 6842 O O . SER B 1 404 ? 10.891 -25.734 -27.922 1 90.12 404 SER B O 1
ATOM 6844 N N . LEU B 1 405 ? 12.969 -25.047 -27.922 1 92.12 405 LEU B N 1
ATOM 6845 C CA . LEU B 1 405 ? 13.359 -26.031 -26.922 1 92.12 405 LEU B CA 1
ATOM 6846 C C . LEU B 1 405 ? 12.633 -25.781 -25.594 1 92.12 405 LEU B C 1
ATOM 6848 O O . LEU B 1 405 ? 12.141 -26.719 -24.969 1 92.12 405 LEU B O 1
ATOM 6852 N N . LEU B 1 406 ? 12.602 -24.516 -25.234 1 90.81 406 LEU B N 1
ATOM 6853 C CA . LEU B 1 406 ? 11.938 -24.125 -24 1 90.81 406 LEU B CA 1
ATOM 6854 C C . LEU B 1 406 ? 10.453 -24.469 -24.047 1 90.81 406 LEU B C 1
ATOM 6856 O O . LEU B 1 406 ? 9.883 -24.953 -23.062 1 90.81 406 LEU B O 1
ATOM 6860 N N . LEU B 1 407 ? 9.836 -24.172 -25.094 1 85.69 407 LEU B N 1
ATOM 6861 C CA . LEU B 1 407 ? 8.422 -24.484 -25.281 1 85.69 407 LEU B CA 1
ATOM 6862 C C . LEU B 1 407 ? 8.164 -25.984 -25.156 1 85.69 407 LEU B C 1
ATOM 6864 O O . LEU B 1 407 ? 7.211 -26.391 -24.5 1 85.69 407 LEU B O 1
ATOM 6868 N N . CYS B 1 408 ? 9.047 -26.75 -25.797 1 86.25 408 CYS B N 1
ATOM 6869 C CA . CYS B 1 408 ? 8.938 -28.203 -25.734 1 86.25 408 CYS B CA 1
ATOM 6870 C C . CYS B 1 408 ? 9.125 -28.703 -24.312 1 86.25 408 CYS B C 1
ATOM 6872 O O . CYS B 1 408 ? 8.43 -29.625 -23.875 1 86.25 408 CYS B O 1
ATOM 6874 N N . LEU B 1 409 ? 10.016 -28.125 -23.641 1 88.12 409 LEU B N 1
ATOM 6875 C CA . LEU B 1 409 ? 10.297 -28.5 -22.266 1 88.12 409 LEU B CA 1
ATOM 6876 C C . LEU B 1 409 ? 9.094 -28.203 -21.375 1 88.12 409 LEU B C 1
ATOM 6878 O O . LEU B 1 409 ? 8.719 -29.031 -20.531 1 88.12 409 LEU B O 1
ATOM 6882 N N . LYS B 1 410 ? 8.492 -27.078 -21.562 1 79.25 410 LYS B N 1
ATOM 6883 C CA . LYS B 1 410 ? 7.332 -26.688 -20.766 1 79.25 410 LYS B CA 1
ATOM 6884 C C . LYS B 1 410 ? 6.137 -27.594 -21.062 1 79.25 410 LYS B C 1
ATOM 6886 O O . LYS B 1 410 ? 5.328 -27.859 -20.172 1 79.25 410 LYS B O 1
ATOM 6891 N N . GLN B 1 411 ? 6.07 -28.062 -22.188 1 74.88 411 GLN B N 1
ATOM 6892 C CA . GLN B 1 411 ? 4.996 -28.969 -22.578 1 74.88 411 GLN B CA 1
ATOM 6893 C C . GLN B 1 411 ? 5.195 -30.359 -21.969 1 74.88 411 GLN B C 1
ATOM 6895 O O . GLN B 1 411 ? 4.23 -31 -21.562 1 74.88 411 GLN B O 1
ATOM 6900 N N . ARG B 1 412 ? 6.418 -30.766 -21.969 1 79.06 412 ARG B N 1
ATOM 6901 C CA . ARG B 1 412 ? 6.742 -32.094 -21.469 1 79.06 412 ARG B CA 1
ATOM 6902 C C . ARG B 1 412 ? 6.664 -32.125 -19.938 1 79.06 412 ARG B C 1
ATOM 6904 O O . ARG B 1 412 ? 6.379 -33.188 -19.359 1 79.06 412 ARG B O 1
ATOM 6911 N N . TYR B 1 413 ? 6.934 -30.969 -19.391 1 78.94 413 TYR B N 1
ATOM 6912 C CA . TYR B 1 413 ? 6.918 -30.875 -17.938 1 78.94 413 TYR B CA 1
ATOM 6913 C C . TYR B 1 413 ? 5.977 -29.766 -17.484 1 78.94 413 TYR B C 1
ATOM 6915 O O . TYR B 1 413 ? 6.43 -28.719 -17.016 1 78.94 413 TYR B O 1
ATOM 6923 N N . PRO B 1 414 ? 4.715 -30 -17.469 1 67.94 414 PRO B N 1
ATOM 6924 C CA . PRO B 1 414 ? 3.729 -28.969 -17.156 1 67.94 414 PRO B CA 1
ATOM 6925 C C . PRO B 1 414 ? 3.803 -28.5 -15.695 1 67.94 414 PRO B C 1
ATOM 6927 O O . PRO B 1 414 ? 3.334 -27.406 -15.367 1 67.94 414 PRO B O 1
ATOM 6930 N N . GLU B 1 415 ? 4.41 -29.328 -14.867 1 67.69 415 GLU B N 1
ATOM 6931 C CA . GLU B 1 415 ? 4.473 -28.969 -13.453 1 67.69 415 GLU B CA 1
ATOM 6932 C C . GLU B 1 415 ? 5.777 -28.25 -13.117 1 67.69 415 GLU B C 1
ATOM 6934 O O . GLU B 1 415 ? 6.199 -28.234 -11.961 1 67.69 415 GLU B O 1
ATOM 6939 N N . LEU B 1 416 ? 6.309 -27.812 -14.148 1 77.81 416 LEU B N 1
ATOM 6940 C CA . LEU B 1 416 ? 7.574 -27.125 -13.922 1 77.81 416 LEU B CA 1
ATOM 6941 C C . LEU B 1 416 ? 7.379 -25.922 -13.008 1 77.81 416 LEU B C 1
ATOM 6943 O O . LEU B 1 416 ? 6.422 -25.156 -13.164 1 77.81 416 LEU B O 1
ATOM 6947 N N . SER B 1 417 ? 8.258 -25.875 -12 1 78.5 417 SER B N 1
ATOM 6948 C CA . SER B 1 417 ? 8.242 -24.703 -11.117 1 78.5 417 SER B CA 1
ATOM 6949 C C . SER B 1 417 ? 8.609 -23.438 -11.875 1 78.5 417 SER B C 1
ATOM 6951 O O . SER B 1 417 ? 9.055 -23.5 -13.023 1 78.5 417 SER B O 1
ATOM 6953 N N . GLN B 1 418 ? 8.375 -22.422 -11.242 1 83.38 418 GLN B N 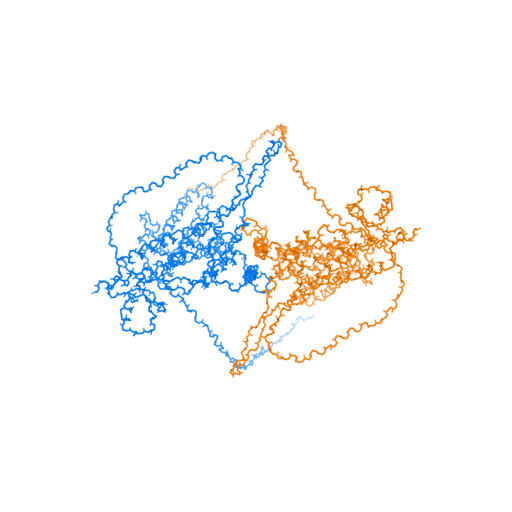1
ATOM 6954 C CA . GLN B 1 418 ? 8.719 -21.125 -11.82 1 83.38 418 GLN B CA 1
ATOM 6955 C C . GLN B 1 418 ? 10.219 -21.016 -12.078 1 83.38 418 GLN B C 1
ATOM 6957 O O . GLN B 1 418 ? 11.031 -21.438 -11.25 1 83.38 418 GLN B O 1
ATOM 6962 N N . THR B 1 419 ? 10.523 -20.547 -13.211 1 89 419 THR B N 1
ATOM 6963 C CA . THR B 1 419 ? 11.922 -20.344 -13.555 1 89 419 THR B CA 1
ATOM 6964 C C . THR B 1 419 ? 12.508 -19.188 -12.742 1 89 419 THR B C 1
ATOM 6966 O O . THR B 1 419 ? 11.766 -18.422 -12.117 1 89 419 THR B O 1
ATOM 6969 N N . THR B 1 420 ? 13.781 -19.094 -12.828 1 89.06 420 THR B N 1
ATOM 6970 C CA . THR B 1 420 ? 14.477 -18.016 -12.148 1 89.06 420 THR B CA 1
ATOM 6971 C C . THR B 1 420 ? 14.055 -16.656 -12.711 1 89.06 420 THR B C 1
ATOM 6973 O O . THR B 1 420 ? 13.898 -15.695 -11.961 1 89.06 420 THR B O 1
ATOM 6976 N N . LEU B 1 421 ? 13.938 -16.641 -13.992 1 90.94 421 LEU B N 1
ATOM 6977 C CA . LEU B 1 421 ? 13.5 -15.414 -14.641 1 90.94 421 LEU B CA 1
ATOM 6978 C C . LEU B 1 421 ? 12.094 -15.039 -14.195 1 90.94 421 LEU B C 1
ATOM 6980 O O . LEU B 1 421 ? 11.844 -13.891 -13.82 1 90.94 421 LEU B O 1
ATOM 6984 N N . ASP B 1 422 ? 11.25 -15.984 -14.266 1 91.5 422 ASP B N 1
ATOM 6985 C CA . ASP B 1 422 ? 9.867 -15.727 -13.875 1 91.5 422 ASP B CA 1
ATOM 6986 C C . ASP B 1 422 ? 9.781 -15.305 -12.406 1 91.5 422 ASP B C 1
ATOM 6988 O O . ASP B 1 422 ? 9.039 -14.383 -12.062 1 91.5 422 ASP B O 1
ATOM 6992 N N . THR B 1 423 ? 10.531 -15.984 -11.602 1 92.19 423 THR B N 1
ATOM 6993 C CA . THR B 1 423 ? 10.562 -15.641 -10.18 1 92.19 423 THR B CA 1
ATOM 6994 C C . THR B 1 423 ? 11.078 -14.219 -9.984 1 92.19 423 THR B C 1
ATOM 6996 O O . THR B 1 423 ? 10.57 -13.477 -9.141 1 92.19 423 THR B O 1
ATOM 6999 N N . GLY B 1 424 ? 12.094 -13.938 -10.727 1 92.56 424 GLY B N 1
ATOM 7000 C CA . GLY B 1 424 ? 12.617 -12.586 -10.672 1 92.56 424 GLY B CA 1
ATOM 7001 C C . GLY B 1 424 ? 11.617 -11.531 -11.109 1 92.56 424 GLY B C 1
ATOM 7002 O O . GLY B 1 424 ? 11.492 -10.484 -10.477 1 92.56 424 GLY B O 1
ATOM 7003 N N . LYS B 1 425 ? 10.969 -11.859 -12.18 1 94.12 425 LYS B N 1
ATOM 7004 C CA . LYS B 1 425 ? 9.938 -10.953 -12.672 1 94.12 425 LYS B CA 1
ATOM 7005 C C . LYS B 1 425 ? 8.867 -10.695 -11.617 1 94.12 425 LYS B C 1
ATOM 7007 O O . LYS B 1 425 ? 8.406 -9.57 -11.453 1 94.12 425 LYS B O 1
ATOM 7012 N N . ILE B 1 426 ? 8.469 -11.703 -10.914 1 94.88 426 ILE B N 1
ATOM 7013 C CA . ILE B 1 426 ? 7.43 -11.617 -9.898 1 94.88 426 ILE B CA 1
ATOM 7014 C C . ILE B 1 426 ? 7.953 -10.836 -8.695 1 94.88 426 ILE B C 1
ATOM 7016 O O . ILE B 1 426 ? 7.277 -9.945 -8.18 1 94.88 426 ILE B O 1
ATOM 7020 N N . GLN B 1 427 ? 9.172 -11.047 -8.312 1 92.88 427 GLN B N 1
ATOM 7021 C CA . GLN B 1 427 ? 9.758 -10.477 -7.105 1 92.88 427 GLN B CA 1
ATOM 7022 C C . GLN B 1 427 ? 10.031 -8.984 -7.281 1 92.88 427 GLN B C 1
ATOM 7024 O O . GLN B 1 427 ? 9.961 -8.219 -6.316 1 92.88 427 GLN B O 1
ATOM 7029 N N . TYR B 1 428 ? 10.352 -8.633 -8.477 1 93.31 428 TYR B N 1
ATOM 7030 C CA . TYR B 1 428 ? 10.75 -7.25 -8.688 1 93.31 428 TYR B CA 1
ATOM 7031 C C . TYR B 1 428 ? 9.664 -6.477 -9.422 1 93.31 428 TYR B C 1
ATOM 7033 O O . TYR B 1 428 ? 9.891 -5.352 -9.875 1 93.31 428 TYR B O 1
ATOM 7041 N N . ASN B 1 429 ? 8.531 -7.137 -9.516 1 95 429 ASN B N 1
ATOM 7042 C CA . ASN B 1 429 ? 7.414 -6.484 -10.195 1 95 429 ASN B CA 1
ATOM 7043 C C . ASN B 1 429 ? 6.84 -5.344 -9.359 1 95 429 ASN B C 1
ATOM 7045 O O . ASN B 1 429 ? 6.664 -5.484 -8.148 1 95 429 ASN B O 1
ATOM 7049 N N . LYS B 1 430 ? 6.559 -4.191 -10.016 1 94.5 430 LYS B N 1
ATOM 7050 C CA . LYS B 1 430 ? 5.98 -3.049 -9.305 1 94.5 430 LYS B CA 1
ATOM 7051 C C . LYS B 1 430 ? 4.559 -2.771 -9.789 1 94.5 430 LYS B C 1
ATOM 7053 O O . LYS B 1 430 ? 3.836 -1.979 -9.172 1 94.5 430 LYS B O 1
ATOM 7058 N N . ASP B 1 431 ? 4.191 -3.422 -10.867 1 96.56 431 ASP B N 1
ATOM 7059 C CA . ASP B 1 431 ? 2.854 -3.227 -11.414 1 96.56 431 ASP B CA 1
ATOM 7060 C C . ASP B 1 431 ? 1.818 -4.031 -10.633 1 96.56 431 ASP B C 1
ATOM 7062 O O . ASP B 1 431 ? 1.813 -5.262 -10.68 1 96.56 431 ASP B O 1
ATOM 7066 N N . VAL B 1 432 ? 0.894 -3.355 -10.031 1 96.81 432 VAL B N 1
ATOM 7067 C CA . VAL B 1 432 ? -0.077 -3.977 -9.141 1 96.81 432 VAL B CA 1
ATOM 7068 C C . VAL B 1 432 ? -1.066 -4.812 -9.945 1 96.81 432 VAL B C 1
ATOM 7070 O O . VAL B 1 432 ? -1.438 -5.914 -9.539 1 96.81 432 VAL B O 1
ATOM 7073 N N . GLY B 1 433 ? -1.514 -4.324 -11.047 1 97.25 433 GLY B N 1
ATOM 7074 C CA . GLY B 1 433 ? -2.424 -5.07 -11.898 1 97.25 433 GLY B CA 1
ATOM 7075 C C . GLY B 1 433 ? -1.839 -6.379 -12.391 1 97.25 433 GLY B C 1
ATOM 7076 O O . GLY B 1 433 ? -2.484 -7.426 -12.305 1 97.25 433 GLY B O 1
ATOM 7077 N N . GLN B 1 434 ? -0.604 -6.34 -12.805 1 97.56 434 GLN B N 1
ATOM 7078 C CA . GLN B 1 434 ? 0.078 -7.543 -13.266 1 97.56 434 GLN B CA 1
ATOM 7079 C C . GLN B 1 434 ? 0.265 -8.539 -12.133 1 97.56 434 GLN B C 1
ATOM 7081 O O . GLN B 1 434 ? 0.165 -9.75 -12.336 1 97.56 434 GLN B O 1
ATOM 7086 N N . ALA B 1 435 ? 0.551 -8 -10.977 1 97.94 435 ALA B N 1
ATOM 7087 C CA . ALA B 1 435 ? 0.763 -8.867 -9.82 1 97.94 435 ALA B CA 1
ATOM 7088 C C . ALA B 1 435 ? -0.502 -9.648 -9.484 1 97.94 435 ALA B C 1
ATOM 7090 O O . ALA B 1 435 ? -0.437 -10.844 -9.18 1 97.94 435 ALA B O 1
ATOM 7091 N N . ILE B 1 436 ? -1.609 -9 -9.562 1 98.38 436 ILE B N 1
ATOM 7092 C CA . ILE B 1 436 ? -2.883 -9.633 -9.242 1 98.38 436 ILE B CA 1
ATOM 7093 C C . ILE B 1 436 ? -3.213 -10.688 -10.297 1 98.38 436 ILE B C 1
ATOM 7095 O O . ILE B 1 436 ? -3.523 -11.836 -9.961 1 98.38 436 ILE B O 1
ATOM 7099 N N . LEU B 1 437 ? -3.078 -10.297 -11.531 1 98.5 437 LEU B N 1
ATOM 7100 C CA . LEU B 1 437 ? -3.432 -11.203 -12.625 1 98.5 437 LEU B CA 1
ATOM 7101 C C . LEU B 1 437 ? -2.51 -12.414 -12.641 1 98.5 437 LEU B C 1
ATOM 7103 O O . LEU B 1 437 ? -2.971 -13.547 -12.797 1 98.5 437 LEU B O 1
ATOM 7107 N N . GLU B 1 438 ? -1.245 -12.188 -12.492 1 98.12 438 GLU B N 1
ATOM 7108 C CA . GLU B 1 438 ? -0.27 -13.273 -12.508 1 98.12 438 GLU B CA 1
ATOM 7109 C C . GLU B 1 438 ? -0.494 -14.234 -11.352 1 98.12 438 GLU B C 1
ATOM 7111 O O . GLU B 1 438 ? -0.527 -15.453 -11.539 1 98.12 438 GLU B O 1
ATOM 7116 N N . SER B 1 439 ? -0.629 -13.719 -10.141 1 97.94 439 SER B N 1
ATOM 7117 C CA . SER B 1 439 ? -0.786 -14.586 -8.977 1 97.94 439 SER B CA 1
ATOM 7118 C C . SER B 1 439 ? -2.115 -15.328 -9.016 1 97.94 439 SER B C 1
ATOM 7120 O O . SER B 1 439 ? -2.182 -16.516 -8.664 1 97.94 439 SER B O 1
ATOM 7122 N N . TYR B 1 440 ? -3.182 -14.633 -9.461 1 98.56 440 TYR B N 1
ATOM 7123 C CA . TYR B 1 440 ? -4.496 -15.258 -9.562 1 98.56 440 TYR B CA 1
ATOM 7124 C C . TYR B 1 440 ? -4.484 -16.391 -10.586 1 98.56 440 TYR B C 1
ATOM 7126 O O . TYR B 1 440 ? -4.988 -17.484 -10.32 1 98.56 440 TYR B O 1
ATOM 7134 N N . SER B 1 441 ? -3.891 -16.125 -11.703 1 97.69 441 SER B N 1
ATOM 7135 C CA . SER B 1 441 ? -3.797 -17.156 -12.734 1 97.69 441 SER B CA 1
ATOM 7136 C C . SER B 1 441 ? -2.92 -18.312 -12.273 1 97.69 441 SER B C 1
ATOM 7138 O O . SER B 1 441 ? -3.229 -19.484 -12.547 1 97.69 441 SER B O 1
ATOM 7140 N N . ARG B 1 442 ? -1.879 -18.016 -11.602 1 95.62 442 ARG B N 1
ATOM 7141 C CA . ARG B 1 442 ? -0.96 -19.031 -11.117 1 95.62 442 ARG B CA 1
ATOM 7142 C C . ARG B 1 442 ? -1.654 -19.969 -10.133 1 95.62 442 ARG B C 1
ATOM 7144 O O . ARG B 1 442 ? -1.499 -21.188 -10.211 1 95.62 442 ARG B O 1
ATOM 7151 N N . VAL B 1 443 ? -2.424 -19.422 -9.227 1 96.75 443 VAL B N 1
ATOM 7152 C CA . VAL B 1 443 ? -3.084 -20.25 -8.219 1 96.75 443 VAL B CA 1
ATOM 7153 C C . VAL B 1 443 ? -4.18 -21.094 -8.875 1 96.75 443 VAL B C 1
ATOM 7155 O O . VAL B 1 443 ? -4.387 -22.25 -8.508 1 96.75 443 VAL B O 1
ATOM 7158 N N . LEU B 1 444 ? -4.867 -20.531 -9.875 1 97.31 444 LEU B N 1
ATOM 7159 C CA . LEU B 1 444 ? -5.898 -21.297 -10.578 1 97.31 444 LEU B CA 1
ATOM 7160 C C . LEU B 1 444 ? -5.277 -22.406 -11.414 1 97.31 444 LEU B C 1
ATOM 7162 O O . LEU B 1 444 ? -5.84 -23.5 -11.516 1 97.31 444 LEU B O 1
ATOM 7166 N N . GLU B 1 445 ? -4.156 -22.078 -12.016 1 94.56 445 GLU B N 1
ATOM 7167 C CA . GLU B 1 445 ? -3.4 -23.094 -12.742 1 94.56 445 GLU B CA 1
ATOM 7168 C C . GLU B 1 445 ? -3.039 -24.266 -11.844 1 94.56 445 GLU B C 1
ATOM 7170 O O . GLU B 1 445 ? -3.229 -25.422 -12.211 1 94.56 445 GLU B O 1
ATOM 7175 N N . GLY B 1 446 ? -2.564 -23.922 -10.672 1 91.38 446 GLY B N 1
ATOM 7176 C CA . GLY B 1 446 ? -2.191 -24.938 -9.711 1 91.38 446 GLY B CA 1
ATOM 7177 C C . GLY B 1 446 ? -3.365 -25.781 -9.25 1 91.38 446 GLY B C 1
ATOM 7178 O O . GLY B 1 446 ? -3.26 -27 -9.148 1 91.38 446 GLY B O 1
ATOM 7179 N N . LEU B 1 447 ? -4.422 -25.172 -8.984 1 95.31 447 LEU B N 1
ATOM 7180 C CA . LEU B 1 447 ? -5.605 -25.891 -8.531 1 95.31 447 LEU B CA 1
ATOM 7181 C C . LEU B 1 447 ? -6.137 -26.812 -9.625 1 95.31 447 LEU B C 1
ATOM 7183 O O . LEU B 1 447 ? -6.5 -27.953 -9.352 1 95.31 447 LEU B O 1
ATOM 7187 N N . ALA B 1 448 ? -6.184 -26.312 -10.828 1 95.75 448 ALA B N 1
ATOM 7188 C CA . ALA B 1 448 ? -6.66 -27.109 -11.953 1 95.75 448 ALA B CA 1
ATOM 7189 C C . ALA B 1 448 ? -5.773 -28.328 -12.18 1 95.75 448 ALA B C 1
ATOM 7191 O O . ALA B 1 448 ? -6.273 -29.438 -12.414 1 95.75 448 ALA B O 1
ATOM 7192 N N . PHE B 1 449 ? -4.535 -28.203 -12.07 1 90.56 449 PHE B N 1
ATOM 7193 C CA . PHE B 1 449 ? -3.586 -29.297 -12.227 1 90.56 449 PHE B CA 1
ATOM 7194 C C . PHE B 1 449 ? -3.814 -30.375 -11.164 1 90.56 449 PHE B C 1
ATOM 7196 O O . PHE B 1 449 ? -3.781 -31.562 -11.469 1 90.56 449 PHE B O 1
ATOM 7203 N N . ASN B 1 450 ? -3.975 -29.875 -9.984 1 91.12 450 ASN B N 1
ATOM 7204 C CA . ASN B 1 450 ? -4.207 -30.812 -8.883 1 91.12 450 ASN B CA 1
ATOM 7205 C C . ASN B 1 450 ? -5.488 -31.609 -9.094 1 91.12 450 ASN B C 1
ATOM 7207 O O . ASN B 1 450 ? -5.516 -32.812 -8.852 1 91.12 450 ASN B O 1
ATOM 7211 N N . ILE B 1 451 ? -6.488 -30.984 -9.531 1 94.75 451 ILE B N 1
ATOM 7212 C CA . ILE B 1 451 ? -7.762 -31.672 -9.766 1 94.75 451 ILE B CA 1
ATOM 7213 C C . ILE B 1 451 ? -7.598 -32.719 -10.859 1 94.75 451 ILE B C 1
ATOM 7215 O O . ILE B 1 451 ? -8.078 -33.844 -10.719 1 94.75 451 ILE B O 1
ATOM 7219 N N . VAL B 1 452 ? -6.898 -32.375 -11.922 1 93.62 452 VAL B N 1
ATOM 7220 C CA . VAL B 1 452 ? -6.629 -33.344 -13 1 93.62 452 VAL B CA 1
ATOM 7221 C C . VAL B 1 452 ? -5.852 -34.531 -12.461 1 93.62 452 VAL B C 1
ATOM 7223 O O . VAL B 1 452 ? -6.191 -35.688 -12.742 1 93.62 452 VAL B O 1
ATOM 7226 N N . ALA B 1 453 ? -4.848 -34.219 -11.68 1 88.56 453 ALA B N 1
ATOM 7227 C CA . ALA B 1 453 ? -4.012 -35.281 -11.109 1 88.56 453 ALA B CA 1
ATOM 7228 C C . ALA B 1 453 ? -4.824 -36.188 -10.203 1 88.56 453 ALA B C 1
ATOM 7230 O O . ALA B 1 453 ? -4.648 -37.406 -10.227 1 88.56 453 ALA B O 1
ATOM 7231 N N . TRP B 1 454 ? -5.703 -35.656 -9.398 1 91.81 454 TRP B N 1
ATOM 7232 C CA . TRP B 1 454 ? -6.535 -36.438 -8.492 1 91.81 454 TRP B CA 1
ATOM 7233 C C . TRP B 1 454 ? -7.492 -37.344 -9.273 1 91.81 454 TRP B C 1
ATOM 7235 O O . TRP B 1 454 ? -7.746 -38.5 -8.883 1 91.81 454 TRP B O 1
ATOM 7245 N N . ILE B 1 455 ? -8.047 -36.812 -10.281 1 94.69 455 ILE B N 1
ATOM 7246 C CA . ILE B 1 455 ? -8.953 -37.625 -11.102 1 94.69 455 ILE B CA 1
ATOM 7247 C C . ILE B 1 455 ? -8.18 -38.75 -11.773 1 94.69 455 ILE B C 1
ATOM 7249 O O . ILE B 1 455 ? -8.656 -39.875 -11.836 1 94.69 455 ILE B O 1
ATOM 7253 N N . ASP B 1 456 ? -7.027 -38.469 -12.289 1 91.44 456 ASP B N 1
ATOM 7254 C CA . ASP B 1 456 ? -6.18 -39.469 -12.922 1 91.44 456 ASP B CA 1
ATOM 7255 C C . ASP B 1 456 ? -5.848 -40.594 -11.945 1 91.44 456 ASP B C 1
ATOM 7257 O O . ASP B 1 456 ? -5.77 -41.75 -12.336 1 91.44 456 ASP B O 1
ATOM 7261 N N . ASP B 1 457 ? -5.617 -40.219 -10.758 1 88.5 457 ASP B N 1
ATOM 7262 C CA . ASP B 1 457 ? -5.344 -41.25 -9.742 1 88.5 457 ASP B CA 1
ATOM 7263 C C . ASP B 1 457 ? -6.52 -42.188 -9.594 1 88.5 457 ASP B C 1
ATOM 7265 O O . ASP B 1 457 ? -6.328 -43.406 -9.508 1 88.5 457 ASP B O 1
ATOM 7269 N N . VAL B 1 458 ? -7.676 -41.688 -9.492 1 92.44 458 VAL B N 1
ATOM 7270 C CA . VAL B 1 458 ? -8.867 -42.5 -9.336 1 92.44 458 VAL B CA 1
ATOM 7271 C C . VAL B 1 458 ? -9.047 -43.406 -10.57 1 92.44 458 VAL B C 1
ATOM 7273 O O . VAL B 1 458 ? -9.344 -44.594 -10.445 1 92.44 458 VAL B O 1
ATOM 7276 N N . LEU B 1 459 ? -8.906 -42.812 -11.711 1 92.12 459 LEU B N 1
ATOM 7277 C CA . LEU B 1 459 ? -9.062 -43.562 -12.953 1 92.12 459 LEU B CA 1
ATOM 7278 C C . LEU B 1 459 ? -7.992 -44.625 -13.07 1 92.12 459 LEU B C 1
ATOM 7280 O O . LEU B 1 459 ? -8.25 -45.719 -13.617 1 92.12 459 LEU B O 1
ATOM 7284 N N . PHE B 1 460 ? -6.871 -44.312 -12.68 1 88.19 460 PHE B N 1
ATOM 7285 C CA . PHE B 1 460 ? -5.777 -45.281 -12.703 1 88.19 460 PHE B CA 1
ATOM 7286 C C . PHE B 1 460 ? -6.102 -46.5 -11.836 1 88.19 460 PHE B C 1
ATOM 7288 O O . PHE B 1 460 ? -5.914 -47.625 -12.266 1 88.19 460 PHE B O 1
ATOM 7295 N N . VAL B 1 461 ? -6.531 -46.281 -10.602 1 87 461 VAL B N 1
ATOM 7296 C CA . VAL B 1 461 ? -6.914 -47.375 -9.695 1 87 461 VAL B CA 1
ATOM 7297 C C . VAL B 1 461 ? -8.062 -48.188 -10.305 1 87 461 VAL B C 1
ATOM 7299 O O . VAL B 1 461 ? -8.078 -49.406 -10.211 1 87 461 VAL B O 1
ATOM 7302 N N . ASP B 1 462 ? -8.984 -47.5 -10.852 1 90.81 462 ASP B N 1
ATOM 7303 C CA . ASP B 1 462 ? -10.102 -48.188 -11.508 1 90.81 462 ASP B CA 1
ATOM 7304 C C . ASP B 1 462 ? -9.609 -49.094 -12.625 1 90.81 462 ASP B C 1
ATOM 7306 O O . ASP B 1 462 ? -10.102 -50.219 -12.773 1 90.81 462 ASP B O 1
ATOM 7310 N N . GLY B 1 463 ? -8.719 -48.656 -13.453 1 87.81 463 GLY B N 1
ATOM 7311 C CA . GLY B 1 463 ? -8.156 -49.469 -14.516 1 87.81 463 GLY B CA 1
ATOM 7312 C C . GLY B 1 463 ? -7.441 -50.688 -14 1 87.81 463 GLY B C 1
ATOM 7313 O O . GLY B 1 463 ? -7.512 -51.75 -14.609 1 87.81 463 GLY B O 1
ATOM 7314 N N . PHE B 1 464 ? -6.832 -50.469 -12.953 1 83.75 464 PHE B N 1
ATOM 7315 C CA . PHE B 1 464 ? -6.098 -51.594 -12.336 1 83.75 464 PHE B CA 1
ATOM 7316 C C . PHE B 1 464 ? -7.051 -52.656 -11.82 1 83.75 464 PHE B C 1
ATOM 7318 O O . PHE B 1 464 ? -6.789 -53.844 -11.977 1 83.75 464 PHE B O 1
ATOM 7325 N N . VAL B 1 465 ? -8.094 -52.25 -11.133 1 84.31 465 VAL B N 1
ATOM 7326 C CA . VAL B 1 465 ? -9.07 -53.156 -10.547 1 84.31 465 VAL B CA 1
ATOM 7327 C C . VAL B 1 465 ? -9.812 -53.906 -11.656 1 84.31 465 VAL B C 1
ATOM 7329 O O . VAL B 1 465 ? -10.094 -55.094 -11.539 1 84.31 465 VAL B O 1
ATOM 7332 N N . LYS B 1 466 ? -10.086 -53.25 -12.68 1 86.25 466 LYS B N 1
ATOM 7333 C CA . LYS B 1 466 ? -10.82 -53.844 -13.781 1 86.25 466 LYS B CA 1
ATOM 7334 C C . LYS B 1 466 ? -9.945 -54.844 -14.547 1 86.25 466 LYS B C 1
ATOM 7336 O O . LYS B 1 466 ? -10.453 -55.75 -15.188 1 86.25 466 LYS B O 1
ATOM 7341 N N . ARG B 1 467 ? -8.727 -54.656 -14.617 1 81.81 467 ARG B N 1
ATOM 7342 C CA . ARG B 1 467 ? -7.82 -55.594 -15.297 1 81.81 467 ARG B CA 1
ATOM 7343 C C . ARG B 1 467 ? -7.602 -56.844 -14.461 1 81.81 467 ARG B C 1
ATOM 7345 O O . ARG B 1 467 ? -7.254 -57.906 -15.008 1 81.81 467 ARG B O 1
ATOM 7352 N N . ARG B 1 468 ? -7.797 -56.844 -13.211 1 68.94 468 ARG B N 1
ATOM 7353 C CA . ARG B 1 468 ? -7.699 -58.031 -12.375 1 68.94 468 ARG B CA 1
ATOM 7354 C C . ARG B 1 468 ? -8.992 -58.844 -12.406 1 68.94 468 ARG B C 1
ATOM 7356 O O . ARG B 1 468 ? -8.969 -60.094 -12.367 1 68.94 468 ARG B O 1
#

InterPro domains:
  IPR005512 PRONE domain [PF03759] (105-466)
  IPR005512 PRONE domain [PS51334] (97-468)
  IPR038937 Rop guanine nucleotide exchange factor [PTHR33101] (95-466)